Protein 4NF1 (pdb70)

Secondary structure (DSSP, 8-state):
-EEESSGGGS-HHHHHHHHHHHHTSEEPTTHHHHS-EEEEEE-TTSSEEEEEE--SSS-EEEEEEE-GGGTTTTHHHHHHHHHHHH-SSEEEEEETT-TTHHHHHHH-SEEEE-SSEEEEEES---HHHHHHHHHHHHHSPP-EE-/-EEESSGGGS-HHHHHHHHHHHHTSEEPTTHHHHS-EEEEEE-TTSSEEEEEE--TTS-EEEEEEE-STTTHHHHHHHHHHHHHHH-S-EEEEE-SS-TTHHHHHHH-SEEEEETTEEEEEES---HHHHHHHHHHHHHSPP-EE-/--EEESSGGGS-HHHHHHHHHHHHTSEEPTTHHHHS-EEEEEE-TTSSEEEEEE-SSSS-EEEEEEE-GGGTTTTHHHHHHHHHHTT-SSEEEEE-TT-TTHHHHHHH-SEEEE-SS-EEEEES---HHHHHHHHHHHHHSPPSEE-/---EEEESSGGGS-HHHHHHHHHHHHTSEEPTTHHHHS-EEEEEEETTSSEEEEEE-SSSS-EEEEEEE-GGGTTTTHHHHHHHHHHHT-SSEEEEE-TT-TTHHHHHHH-SEEEEETTEEEEEES---HHHHHHHHHHHHHSPPSEE-/-EEEESSGGGS-HHHHHHHHHHHHTSPBPTTHHHHS-EEEEEEETTSSEEEEEE-SSSS-EEEEEEE-GGGTTTTHHHHHHHHHHTT-SSEEEEE-TT-TTHHHHHHH-SEEEE-SS-EEEEES---HHHHHHHHHHHHHSPPSB--/--EEEESSGGGS-HHHHHHHHHHHHTSEEPTTHHHHS-EEEEEEETTSSEEEEEEEETTEEEEEEEEE-HHHHTTTHHHHHHHHHHHH-SSEEEEE-TT-TTHHHHHHH-SEEEEETTEEEEEES---HHHHHHHHHHHHHSPP-EE-/-EEESSGGGS-HHHHHHHHHHHHTSEEPTTHHHHS-EEEEEE-TTSSEEEEEE-SSSS-EEEEEEE-GGGTTTTHHHHHHHHHHHH-SSEEEEE-TT-TTHHHHHHH-SEEEE-SS-EEEEES---HHHHHHHHHHHHHSPPSEE-/--EEEESSGGGS-HHHHHHHHHHHHTSPBPTTHHHHS-EEEEEEETTSSEEEEEES-SSS-EEEEEEE-TTSTTTTHHHHHHHHHHHH-SSEEEEE-TT-TTHHHHHHH-SEEEEETTEEEEEES---HHHHHHHHHHHHHSPPSB-

CATH classification: 3.40.630.30

B-factor: mean 23.93, std 13.37, range [6.49, 107.05]

InterPro domains:
  IPR000182 GNAT domain [PS51186] (275-406)
  IPR001048 Aspartate/glutamate/uridylate kinase [PF00696] (22-239)
  IPR004662 Acetylglutamate kinase family [TIGR00761] (22-243)
  IPR006855 Vertebrate-like NAGS Gcn5-related N-acetyltransferase (GNAT) domain [PF04768] (255-414)
  IPR006855 Vertebrate-like NAGS Gcn5-related N-acetyltransferase (GNAT) domain [PS51731] (274-420)
  IPR011242 Acetylglutamate kinase ArgB, GNAT domain-containing [PIRSF036441] (1-421)
  IPR016181 Acyl-CoA N-acyltransferase [SSF55729] (284-400)
  IPR036393 Acetylglutamate kinase-like superfamily [G3DSA:3.40.1160.10] (1-275)
  IPR036393 Acetylglutamate kinase-like superfamily [SSF53633] (7-273)
  IPR041734 N-Acetyl-L-glutamate kinase, fungal-type [cd04252] (23-270)

Nearest PDB structures (foldseek):
  4nf1-assembly3_F  TM=9.892E-01  e=6.648E-30  Xylella fastidiosa Temecula1
  4nex-assembly1_A  TM=9.845E-01  e=3.532E-28  Xylella fastidiosa Temecula1
  3s6h-assembly2_Y  TM=9.597E-01  e=3.281E-16  Maricaulis maris MCS10
  3s6g-assembly1_A  TM=9.555E-01  e=2.394E-16  Maricaulis maris MCS10
  3s6g-assembly3_Y  TM=9.567E-01  e=6.994E-16  Maricaulis maris MCS10

Sequence (1176 aa):
VIRATTWKDLDLPRLQHLIQSSSFRRTLIPHYFETTPLLRAYVSENYRAAVILTKLGNVPYLDKFAVLDDAQGEGLGRAVWSIIMREETPQLFWRSRHNNQANAFYYAESDGYYKQDHWKIFWNGLHHFQQIQQCVAHCTQHPPTLIDVIRATTWKDLDLPRLQHLIQSSSFRRTLIPHYFETTPLLRAYVSENNYRAAVILTKLGNVPYLDKFAVLDDAQGEGLGRAVWSIMREETPQLFWRSSRHNNQANAFYYAESDGYYKQDHWKIFWNGLHHFQQIQQCVAHCTQHPPTLIDMVIRATTWKDLDLPRLQHLIQSSSFRRTLIPHYFETTPLLRAYVSENYRAAVILTKLGNVPYLDKFAVLDDDAQGEGLGRAVWSSIMREETPQLLFWRSRHNNQANAFYYAESDGYYKQDHWKIFWNGLHHFQQIQQCVAHCTQHPPTLIDSHMVIRATTWKDLDLPRLQHLIQSSFRRTLIPHYFETTPLLRAYVSENYRAAVILTKLGNVPYLDKFAVLDDAQGEGLGRAVWSIMREETPQLFWRSRHNNQANAFYYAESDGYYKQDHWKIFWNGLHHFQQIQQCVAHCTQHPPTLIDMVIRATTWKDLDLPRLQHLIQSSFRRTLIPHYFETTPLLRAYVSENYRAAVILTKLGNVPYLDKFAVLDDAQGEGLGRAVWSIMREETPQLFWRSSRHNNQANAFYYAESDGYYKQDHWKIFWNGLHHFQQIQQCVAHCTQHPPTLIDHMVIRATTWKDLDLPRLQHLIQSSFRRRTLIPHYFETTPLLRAYVSENYRAAVILTKLGNVPYLDKFAVLDDAQGEGLGRAVWSIMREETPQLFWRSRHNNQANAFYYAESDGYYKQDHWKIFWNGLHHFQQIQQCVAHCTQHPPTLIDVIRATTWKDLDLPRLQHLIQSSFRRTLIPHYFETTPLLRAYVSENYRAAVILTKLGNVPYLDKFAVLDDAQGEGLGRAVWSSIMREETPQLLFWRSRHNNQANAFYYAESDGYYKQDHWKIFWNGLHHFQQIQQCVAHCTQHPPTLIDHMVIRATTWKDLDLPRLQHLIQSSFRRTLIPHYFETTPLLRAYVSENYRAAVILTKLGNVPYLDKFAVLDDAQGEGLGRAVWSIMREETPQLFWRSSRHNNQANAFYYAESDGYYKQDHWKIFWNGLHHFQQIQQCVAHCTQHPPTLI

Solvent-accessible surface area: 54626 Å² total; per-residue (Å²): 77,58,125,1,76,50,29,188,92,16,63,47,108,43,0,60,59,2,0,51,41,28,75,177,62,56,3,60,84,119,4,27,143,102,20,77,30,60,36,0,0,0,4,128,44,19,37,0,0,0,0,0,4,126,29,27,136,9,34,2,7,20,10,27,0,26,38,76,59,0,79,7,63,11,35,4,76,47,0,2,64,65,0,71,147,73,1,94,81,0,0,2,38,4,71,48,115,46,131,21,11,55,16,8,22,35,61,1,46,0,1,25,80,59,94,37,41,18,0,0,2,0,14,6,127,134,18,147,30,0,94,80,0,9,47,32,0,87,146,55,91,90,27,28,56,78,83,62,125,1,79,52,29,191,96,17,66,49,107,107,0,63,127,4,0,52,42,25,46,116,78,57,3,62,94,125,4,23,152,107,18,67,15,53,33,0,1,0,5,135,70,18,78,0,0,0,0,0,4,121,28,49,149,11,31,2,6,20,10,22,0,23,34,45,95,48,108,6,112,27,41,2,114,46,0,4,42,71,0,66,135,73,0,98,50,0,0,2,32,1,79,109,74,31,119,16,13,37,32,5,23,72,54,0,44,0,0,3,46,64,98,153,29,14,0,0,2,3,32,8,123,95,28,138,44,0,90,96,5,5,38,59,0,41,140,50,90,69,28,24,57,151,212,37,50,134,6,100,49,29,191,95,16,60,47,106,46,0,61,81,3,0,51,47,21,45,128,41,61,2,40,94,119,3,28,144,98,18,80,27,48,63,1,1,0,6,113,46,19,32,0,0,0,0,0,4,98,104,50,113,7,19,10,8,20,13,27,0,22,36,73,59,0,74,6,62,12,32,4,78,49,0,4,53,42,0,69,136,75,2,96,83,0,11,3,32,4,23,26,58,41,128,22,9,58,17,10,15,27,59,0,31,0,0,16,54,53,56,73,32,23,0,0,2,1,12,5,126,134,24,136,34,1,91,85,3,6,42,53,0,59,138,44,89,67,21,26,69,101,73,182,138,34,58,124,2,81,40,28,187,96,17,67,46,105,104,0,62,120,2,0,49,40,8,52,99,87,57,4,62,92,121,4,27,135,100,19,70,18,46,34,0,0,0,4,73,68,19,53,0,0,0,0,0,5,121,32,49,126,10,29,3,7,20,12,19,0,5,43,34,97,0,83,62,98,24,13,4,148,48,0,4,51,71,0,63,154,71,0,96,59,0,0,2,34,3,62,135,80,31,68,11,15,44,27,7,27,68,51,0,33,0,0,8,79,76,89,118,24,22,0,0,2,4,36,7,65,129,33,128,44,1,79,88,1,6,58,54,0,47,145,52,90,67,27,23,55,151,181,28,54,61,3,103,53,28,180,82,17,68,48,107,109,0,60,127,3,0,48,51,31,44,197,66,69,3,32,95,80,5,24,84,24,14,35,31,65,34,1,2,0,5,96,86,19,61,0,1,0,0,0,5,61,19,9,117,11,34,3,7,20,11,25,0,25,44,94,108,0,89,84,113,17,31,4,156,51,0,4,58,7,0,23,32,6,1,31,44,0,0,2,35,2,63,68,137,39,147,24,12,79,28,9,23,71,62,3,38,0,2,18,81,56,106,116,23,15,0,0,2,1,11,5,120,82,15,141,27,0,41,38,0,8,4,6,0,51,34,44,28,60,11,17,80,170,196,140,32,57,123,2,79,53,30,188,92,17,69,49,105,104,0,64,124,4,0,49,44,21,63,168,90,61,3,62,95,124,4,25,134,97,19,79,31,66,35,0,0,0,3,88,94,18,73,0,0,0,0,0,6,133,26,20,115,7,34,3,7,21,11,25,0,26,37,72,87,0,104,79,129,29,21,5,142,40,0,3,57,72,0,68,160,73,0,97,79,0,0,2,36,3,103,72,146,51,139,24,7,76,33,10,21,70,54,0,38,0,0,3,27,44,95,137,31,22,0,0,2,1,15,6,140,128,27,112,26,0,90,67,1,4,39,53,0,40,107,54,91,69,28,24,59,153,77,60,59,2,81,52,31,157,96,16,69,46,108,104,0,61,123,3,0,51,51,31,51,202,81,63,2,45,100,122,4,24,112,35,15,27,31,51,24,0,0,0,7,134,88,19,67,0,0,0,0,0,8,78,21,24,72,6,18,10,7,19,13,25,0,26,46,88,131,0,84,85,107,16,27,4,153,48,0,3,62,66,0,69,125,12,1,26,67,0,10,2,34,4,75,68,137,43,133,21,10,78,22,9,15,73,60,0,20,0,0,11,63,56,132,128,32,22,0,0,4,1,2,3,93,117,30,122,37,1,22,20,3,7,11,48,0,54,55,23,48,63,15,22,61,165,177,137,36,62,120,3,80,54,23,182,98,15,69,45,105,106,0,60,124,5,0,48,45,16,55,189,108,72,2,41,92,121,4,26,144,95,19,71,15,46,34,0,0,0,4,88,96,18,87,0,0,0,0,0,3,134,37,27,89,9,35,3,6,20,9,22,0,19,27,92,111,9,90,80,124,26,25,5,150,41,0,4,58,67,0,64,150,78,1,98,56,0,0,2,32,4,98,159,108,40,122,16,15,79,25,6,30,65,60,0,44,0,0,6,75,73,100,152,22,24,0,0,4,4,31,7,99,77,23,125,41,1,76,67,2,7,57,44,0,46,124,46,87,70,18,21,113

Organism: Xylella fastidiosa (strain Temecula1 / ATCC 700964) (NCBI:txid183190)

Foldseek 3Di:
DDKDQACVSDDVVLLQVQQCQQVVFHFAPCCNVVFAWGMKFAPPNRQWIWTWGDDPDATEGEDTGHHPVCPVVPVSVVSVVVVCVPHQKYKYWDAPPDPCVVVQVVPFPDWDDDDGTIMTMGNDDDVVVVVVSVVSRVPPDDRTDD/DDKAQACVVDDVVLLQCQQCQQLVFHFAPPPRVPWAFRMKFADPVRQWIWTWGDFPDATEGEDTGHHPPDPRVVVSVVSVVVVCVVHQKYKYKDAPPDPCVVVQVVPFPDWDDDDRIIMTMGNDDDVVVVVVSVVRHVPPDDRTHD/DWDKDQAPVSDDVVLLQCQQCQQVVFHFAPCVNVPARFRMKTAGPNRQWIWTWGPPDDAIEGEDTGHHPVCPVVPPSVVSVVVVCVPHQKYKYKDAPPDPCVVVQVVPFPDWDDDDGIIMTIGDDDDVVVVVVRVVCRVPPDDRTHD/DLDKDKDQAPVPDDVVLLQVQQCQQVVFHFAPPCRVPWAWGMKIAHPNRQWIWTWGDQDDATEGEDTGHHPVCVVVCNSVSSVVVVCVPHQKYKYKDAPPRPCVVVQVVPFPDWDDDPRIIMTIGNDDDVVVVVVSVVRPVPDDDRTHD/DKDKDQACVSDDVVLLQVQQCQQVVFHFAPCVRVVFAFGMKIAPPNRQWIWTWGDQPDATEGEDTGHHPVCPVVPPSVVSVVVCCVPHQKYKYKDAPVPPCVVVQVVPFPDWDDDDGIIMTMGNDDDVVVVVVSVVSHVPDDDRTDD/DDKDKDQACVVDDVVLLQVQQCQQVVFHFAPCVRVPFAFGMKIADPNRQWIWTWGDDPPFIEGEDTGHHPVCVVVCPSVVSVVVVCVVHQKYKYKDADPDPCVVVQVVPFPDWDDDDRIIMTMGNDDDVVVVVSSVVRHVPPDDRTHD/DDKDQACVPDDVVLLQVQQCQQVVFHFAPCNRVPARFRMKQAPPNRQWIWTWGPPDDAIEGEDTGHHPVCPVVPPSVVSVVVVCVPHQKYKYKDAPPDPCVVVQVVPFPDWDDDDGIIMGIGNDDDVVVVVVRVVCRVPPDDRTHD/DDKDKDQACVVDDVVLLQCQQCQQVVFHFAPCCRVPFAWRMKIADPNRQWIWTWGPQFPFIETEDTGHHPVPPVPCVSVVRVVVVCVVGQKYKYKDADCRVCVVVQVVPFPDWDDDPRIIMTIGNDPDVVRRVRSVVRVVVDDDRTD

Structure (mmCIF, N/CA/C/O backbone):
data_4NF1
#
_entry.id   4NF1
#
_cell.length_a   63.871
_cell.length_b   123.350
_cell.length_c   76.659
_cell.angle_alpha   90.00
_cell.angle_beta   107.62
_cell.angle_gamma   90.00
#
_symmetry.space_group_name_H-M   'P 1 21 1'
#
loop_
_entity.id
_entity.type
_entity.pdbx_description
1 polymer 'Acetylglutamate kinase'
2 non-polymer N-ACETYL-L-GLUTAMATE
3 non-polymer GLYCEROL
4 non-polymer 'CHLORIDE ION'
5 water water
#
loop_
_atom_site.group_PDB
_atom_site.id
_atom_site.type_symbol
_atom_site.label_atom_id
_atom_site.label_alt_id
_atom_site.label_comp_id
_atom_site.label_asym_id
_atom_site.label_entity_id
_atom_site.label_seq_id
_atom_site.pdbx_PDB_ins_code
_atom_site.Cartn_x
_atom_site.Cartn_y
_atom_site.Cartn_z
_atom_site.occupancy
_atom_site.B_iso_or_equiv
_atom_site.auth_seq_id
_atom_site.auth_comp_id
_atom_site.auth_asym_id
_atom_site.auth_atom_id
_atom_site.pdbx_PDB_model_num
ATOM 1 N N . VAL A 1 5 ? 69.706 -19.349 -12.702 1.00 20.24 293 VAL A N 1
ATOM 2 C CA . VAL A 1 5 ? 70.859 -18.552 -12.279 1.00 19.13 293 VAL A CA 1
ATOM 3 C C . VAL A 1 5 ? 72.145 -19.119 -12.867 1.00 17.91 293 VAL A C 1
ATOM 4 O O . VAL A 1 5 ? 72.423 -20.320 -12.740 1.00 22.72 293 VAL A O 1
ATOM 8 N N . ILE A 1 6 ? 72.909 -18.258 -13.531 1.00 14.01 294 ILE A N 1
ATOM 9 C CA . ILE A 1 6 ? 74.190 -18.618 -14.112 1.00 15.93 294 ILE A CA 1
ATOM 10 C C . ILE A 1 6 ? 75.243 -18.684 -13.017 1.00 15.27 294 ILE A C 1
ATOM 11 O O . ILE A 1 6 ? 75.380 -17.749 -12.232 1.00 15.82 294 ILE A O 1
ATOM 16 N N . ARG A 1 7 ? 75.969 -19.791 -12.947 1.00 14.44 295 ARG A N 1
ATOM 17 C CA . ARG A 1 7 ? 77.066 -19.940 -11.999 1.00 13.87 295 ARG A CA 1
ATOM 18 C C . ARG A 1 7 ? 78.369 -19.953 -12.783 1.00 14.06 295 ARG A C 1
ATOM 19 O O . ARG A 1 7 ? 78.546 -20.804 -13.656 1.00 18.46 295 ARG A O 1
ATOM 27 N N . ALA A 1 8 ? 79.296 -19.059 -12.464 1.00 13.17 296 ALA A N 1
ATOM 28 C CA . ALA A 1 8 ? 80.556 -19.007 -13.202 1.00 12.15 296 ALA A CA 1
ATOM 29 C C . ALA A 1 8 ? 81.756 -18.987 -12.268 1.00 12.42 296 ALA A C 1
ATOM 30 O O . ALA A 1 8 ? 81.722 -18.335 -11.225 1.00 14.06 296 ALA A O 1
ATOM 32 N N . THR A 1 9 ? 82.815 -19.692 -12.638 1.00 13.37 297 THR A N 1
ATOM 33 C CA . THR A 1 9 ? 84.041 -19.643 -11.851 1.00 13.10 297 THR A CA 1
ATOM 34 C C . THR A 1 9 ? 85.169 -18.939 -12.584 1.00 12.83 297 THR A C 1
ATOM 35 O O . THR A 1 9 ? 86.291 -18.873 -12.078 1.00 15.77 297 THR A O 1
ATOM 39 N N . THR A 1 10 ? 84.876 -18.414 -13.769 1.00 13.10 298 THR A N 1
ATOM 40 C CA . THR A 1 10 ? 85.824 -17.609 -14.533 1.00 14.63 298 THR A CA 1
ATOM 41 C C . THR A 1 10 ? 85.057 -16.497 -15.219 1.00 12.26 298 THR A C 1
ATOM 42 O O . THR A 1 10 ? 83.896 -16.688 -15.605 1.00 13.66 298 THR A O 1
ATOM 46 N N . TRP A 1 11 ? 85.677 -15.327 -15.352 1.00 10.80 299 TRP A N 1
ATOM 47 C CA . TRP A 1 11 ? 85.052 -14.220 -16.057 1.00 12.68 299 TRP A CA 1
ATOM 48 C C . TRP A 1 11 ? 84.731 -14.581 -17.514 1.00 12.20 299 TRP A C 1
ATOM 49 O O . TRP A 1 11 ? 83.825 -14.004 -18.122 1.00 13.00 299 TRP A O 1
ATOM 60 N N . LYS A 1 12 ? 85.466 -15.543 -18.068 1.00 12.77 300 LYS A N 1
ATOM 61 C CA . LYS A 1 12 ? 85.264 -15.961 -19.454 1.00 13.44 300 LYS A CA 1
ATOM 62 C C . LYS A 1 12 ? 83.877 -16.555 -19.668 1.00 14.68 300 LYS A C 1
ATOM 63 O O . LYS A 1 12 ? 83.389 -16.605 -20.801 1.00 19.57 300 LYS A O 1
ATOM 69 N N . ASP A 1 13 ? 83.232 -16.988 -18.590 1.00 13.52 301 ASP A N 1
ATOM 70 C CA . ASP A 1 13 ? 81.930 -17.637 -18.714 1.00 17.18 301 ASP A CA 1
ATOM 71 C C . ASP A 1 13 ? 80.771 -16.663 -18.562 1.00 18.71 301 ASP A C 1
ATOM 72 O O . ASP A 1 13 ? 79.611 -17.071 -18.534 1.00 22.26 301 ASP A O 1
ATOM 77 N N . LEU A 1 14 ? 81.082 -15.381 -18.462 1.00 12.66 302 LEU A N 1
ATOM 78 C CA . LEU A 1 14 ? 80.056 -14.348 -18.354 1.00 13.65 302 LEU A CA 1
ATOM 79 C C . LEU A 1 14 ? 80.123 -13.332 -19.487 1.00 11.92 302 LEU A C 1
ATOM 80 O O . LEU A 1 14 ? 81.157 -13.167 -20.138 1.00 14.65 302 LEU A O 1
ATOM 85 N N . ASP A 1 15 ? 79.000 -12.667 -19.727 1.00 12.59 303 ASP A N 1
ATOM 86 C CA . ASP A 1 15 ? 78.907 -11.550 -20.655 1.00 12.25 303 ASP A CA 1
ATOM 87 C C . ASP A 1 15 ? 79.345 -10.304 -19.893 1.00 12.20 303 ASP A C 1
ATOM 88 O O . ASP A 1 15 ? 78.558 -9.691 -19.171 1.00 12.48 303 ASP A O 1
ATOM 93 N N . LEU A 1 16 ? 80.608 -9.938 -20.025 1.00 12.52 304 LEU A N 1
ATOM 94 C CA . LEU A 1 16 ? 81.138 -8.902 -19.149 1.00 11.18 304 LEU A CA 1
ATOM 95 C C . LEU A 1 16 ? 80.559 -7.497 -19.432 1.00 13.60 304 LEU A C 1
ATOM 96 O O . LEU A 1 16 ? 80.282 -6.768 -18.484 1.00 12.47 304 LEU A O 1
ATOM 101 N N . PRO A 1 17 ? 80.348 -7.122 -20.705 1.00 13.95 305 PRO A N 1
ATOM 102 C CA . PRO A 1 17 ? 79.702 -5.815 -20.894 1.00 15.90 305 PRO A CA 1
ATOM 103 C C . PRO A 1 17 ? 78.317 -5.760 -20.258 1.00 12.94 305 PRO A C 1
ATOM 104 O O . PRO A 1 17 ? 77.934 -4.742 -19.677 1.00 13.22 305 PRO A O 1
ATOM 108 N N . ARG A 1 18 ? 77.578 -6.854 -20.350 1.00 12.84 306 ARG A N 1
ATOM 109 C CA . ARG A 1 18 ? 76.246 -6.886 -19.781 1.00 12.81 306 ARG A CA 1
ATOM 110 C C . ARG A 1 18 ? 76.308 -6.863 -18.245 1.00 11.52 306 ARG A C 1
ATOM 111 O O . ARG A 1 18 ? 75.494 -6.194 -17.588 1.00 11.71 306 ARG A O 1
ATOM 119 N N . LEU A 1 19 ? 77.277 -7.566 -17.669 1.00 11.12 307 LEU A N 1
ATOM 120 C CA . LEU A 1 19 ? 77.466 -7.540 -16.220 1.00 10.71 307 LEU A CA 1
ATOM 121 C C . LEU A 1 19 ? 77.901 -6.156 -15.742 1.00 9.28 307 LEU A C 1
ATOM 122 O O . LEU A 1 19 ? 77.427 -5.684 -14.702 1.00 10.22 307 LEU A O 1
ATOM 127 N N . GLN A 1 20 ? 78.775 -5.493 -16.507 1.00 9.18 308 GLN A N 1
ATOM 128 C CA . GLN A 1 20 ? 79.151 -4.128 -16.160 1.00 9.70 308 GLN A CA 1
ATOM 129 C C . GLN A 1 20 ? 77.922 -3.212 -16.179 1.00 11.61 308 GLN A C 1
ATOM 130 O O . GLN A 1 20 ? 77.746 -2.381 -15.281 1.00 11.88 308 GLN A O 1
ATOM 136 N N . HIS A 1 21 ? 77.054 -3.378 -17.173 1.00 11.44 309 HIS A N 1
ATOM 137 C CA . HIS A 1 21 ? 75.863 -2.553 -17.232 1.00 12.14 309 HIS A CA 1
ATOM 138 C C . HIS A 1 21 ? 74.957 -2.791 -16.015 1.00 10.38 309 HIS A C 1
ATOM 139 O O . HIS A 1 21 ? 74.419 -1.844 -15.435 1.00 12.19 309 HIS A O 1
ATOM 146 N N . LEU A 1 22 ? 74.796 -4.048 -15.630 1.00 9.55 310 LEU A N 1
ATOM 147 C CA . LEU A 1 22 ? 74.026 -4.368 -14.429 1.00 10.60 310 LEU A CA 1
ATOM 148 C C . LEU A 1 22 ? 74.614 -3.700 -13.179 1.00 10.40 310 LEU A C 1
ATOM 149 O O . LEU A 1 22 ? 73.901 -3.084 -12.399 1.00 11.35 310 LEU A O 1
ATOM 154 N N . ILE A 1 23 ? 75.922 -3.808 -13.003 1.00 10.13 311 ILE A N 1
ATOM 155 C CA . ILE A 1 23 ? 76.558 -3.212 -11.835 1.00 11.66 311 ILE A CA 1
ATOM 156 C C . ILE A 1 23 ? 76.376 -1.685 -11.850 1.00 11.37 311 ILE A C 1
ATOM 157 O O . ILE A 1 23 ? 75.974 -1.071 -10.859 1.00 11.46 311 ILE A O 1
ATOM 162 N N . GLN A 1 24 ? 76.637 -1.069 -12.990 1.00 10.59 312 GLN A N 1
ATOM 163 C CA . GLN A 1 24 ? 76.534 0.382 -13.091 1.00 10.81 312 GLN A CA 1
ATOM 164 C C . GLN A 1 24 ? 75.103 0.873 -12.918 1.00 12.21 312 GLN A C 1
ATOM 165 O O . GLN A 1 24 ? 74.870 1.922 -12.308 1.00 14.56 312 GLN A O 1
ATOM 171 N N . SER A 1 25 ? 74.137 0.119 -13.427 1.00 11.33 313 SER A N 1
ATOM 172 C CA . SER A 1 25 ? 72.739 0.491 -13.287 1.00 13.93 313 SER A CA 1
ATOM 173 C C . SER A 1 25 ? 72.265 0.359 -11.840 1.00 13.27 313 SER A C 1
ATOM 174 O O . SER A 1 25 ? 71.515 1.204 -11.344 1.00 18.80 313 SER A O 1
ATOM 177 N N . SER A 1 26 ? 72.710 -0.691 -11.156 1.00 11.71 314 SER A N 1
ATOM 178 C CA A SER A 1 26 ? 72.316 -0.958 -9.771 0.61 13.39 314 SER A CA 1
ATOM 179 C CA B SER A 1 26 ? 72.237 -0.901 -9.798 0.39 13.60 314 SER A CA 1
ATOM 180 C C . SER A 1 26 ? 72.897 0.069 -8.814 1.00 13.48 314 SER A C 1
ATOM 181 O O . SER A 1 26 ? 72.207 0.602 -7.947 1.00 15.96 314 SER A O 1
ATOM 186 N N . PHE A 1 27 ? 74.198 0.326 -8.964 1.00 13.01 315 PHE A N 1
ATOM 187 C CA . PHE A 1 27 ? 74.899 1.239 -8.060 1.00 13.87 315 PHE A CA 1
ATOM 188 C C . PHE A 1 27 ? 74.797 2.709 -8.488 1.00 16.52 315 PHE A C 1
ATOM 189 O O . PHE A 1 27 ? 75.146 3.604 -7.709 1.00 17.53 315 PHE A O 1
ATOM 197 N N . ARG A 1 28 ? 74.331 2.957 -9.715 1.00 14.75 316 ARG A N 1
ATOM 198 C CA . ARG A 1 28 ? 74.250 4.301 -10.297 1.00 15.76 316 ARG A CA 1
ATOM 199 C C . ARG A 1 28 ? 75.611 5.002 -10.274 1.00 19.01 316 ARG A C 1
ATOM 200 O O . ARG A 1 28 ? 75.712 6.211 -10.062 1.00 20.44 316 ARG A O 1
ATOM 208 N N . ARG A 1 29 ? 76.656 4.214 -10.522 1.00 16.50 317 ARG A N 1
ATOM 209 C CA . ARG A 1 29 ? 78.009 4.734 -10.646 1.00 19.56 317 ARG A CA 1
ATOM 210 C C . ARG A 1 29 ? 78.759 3.976 -11.724 1.00 14.41 317 ARG A C 1
ATOM 211 O O . ARG A 1 29 ? 78.214 3.077 -12.364 1.00 18.36 317 ARG A O 1
ATOM 219 N N . THR A 1 30 ? 80.014 4.340 -11.934 1.00 14.49 318 THR A N 1
ATOM 220 C CA . THR A 1 30 ? 80.817 3.720 -12.978 1.00 13.84 318 THR A CA 1
ATOM 221 C C . THR A 1 30 ? 81.714 2.632 -12.378 1.00 13.77 318 THR A C 1
ATOM 222 O O . THR A 1 30 ? 82.302 2.829 -11.323 1.00 13.56 318 THR A O 1
ATOM 226 N N . LEU A 1 31 ? 81.807 1.490 -13.046 1.00 12.47 319 LEU A N 1
ATOM 227 C CA . LEU A 1 31 ? 82.731 0.439 -12.643 1.00 13.15 319 LEU A CA 1
ATOM 228 C C . LEU A 1 31 ? 84.135 0.847 -13.053 1.00 14.79 319 LEU A C 1
ATOM 229 O O . LEU A 1 31 ? 84.339 1.294 -14.179 1.00 14.85 319 LEU A O 1
ATOM 234 N N . ILE A 1 32 ? 85.097 0.698 -12.149 1.00 12.20 320 ILE A N 1
ATOM 235 C CA . ILE A 1 32 ? 86.460 1.149 -12.424 1.00 13.98 320 ILE A CA 1
ATOM 236 C C . ILE A 1 32 ? 87.020 0.434 -13.655 1.00 12.92 320 ILE A C 1
ATOM 237 O O . ILE A 1 32 ? 86.750 -0.748 -13.859 1.00 13.63 320 ILE A O 1
ATOM 242 N N . PRO A 1 33 ? 87.746 1.176 -14.513 1.00 14.65 321 PRO A N 1
ATOM 243 C CA . PRO A 1 33 ? 88.409 0.506 -15.635 1.00 14.81 321 PRO A CA 1
ATOM 244 C C . PRO A 1 33 ? 89.247 -0.686 -15.177 1.00 14.64 321 PRO A C 1
ATOM 245 O O . PRO A 1 33 ? 89.839 -0.648 -14.095 1.00 15.96 321 PRO A O 1
ATOM 249 N N . HIS A 1 34 ? 89.243 -1.734 -15.987 1.00 14.27 322 HIS A N 1
ATOM 250 C CA . HIS A 1 34 ? 90.023 -2.961 -15.768 1.00 13.26 322 HIS A CA 1
ATOM 251 C C . HIS A 1 34 ? 89.549 -3.784 -14.589 1.00 12.92 322 HIS A C 1
ATOM 252 O O . HIS A 1 34 ? 90.259 -4.689 -14.177 1.00 13.50 322 HIS A O 1
ATOM 259 N N . TYR A 1 35 ? 88.356 -3.504 -14.063 1.00 11.40 323 TYR A N 1
ATOM 260 C CA . TYR A 1 35 ? 87.824 -4.287 -12.960 1.00 10.54 323 TYR A CA 1
ATOM 261 C C . TYR A 1 35 ? 87.918 -5.798 -13.216 1.00 12.16 323 TYR A C 1
ATOM 262 O O . TYR A 1 35 ? 88.439 -6.540 -12.386 1.00 10.75 323 TYR A O 1
ATOM 271 N N . PHE A 1 36 ? 87.394 -6.282 -14.334 1.00 10.90 324 PHE A N 1
ATOM 272 C CA . PHE A 1 36 ? 87.403 -7.730 -14.532 1.00 11.58 324 PHE A CA 1
ATOM 273 C C . PHE A 1 36 ? 88.812 -8.285 -14.713 1.00 11.03 324 PHE A C 1
ATOM 274 O O . PHE A 1 36 ? 89.089 -9.420 -14.322 1.00 18.32 324 PHE A O 1
ATOM 282 N N . GLU A 1 37 ? 89.706 -7.484 -15.271 1.00 9.91 325 GLU A N 1
ATOM 283 C CA . GLU A 1 37 ? 91.081 -7.913 -15.486 1.00 12.89 325 GLU A CA 1
ATOM 284 C C . GLU A 1 37 ? 91.910 -7.969 -14.198 1.00 12.85 325 GLU A C 1
ATOM 285 O O . GLU A 1 37 ? 92.912 -8.668 -14.148 1.00 15.12 325 GLU A O 1
ATOM 291 N N . THR A 1 38 ? 91.506 -7.221 -13.180 1.00 11.29 326 THR A N 1
ATOM 292 C CA . THR A 1 38 ? 92.334 -7.068 -11.989 1.00 12.01 326 THR A CA 1
ATOM 293 C C . THR A 1 38 ? 91.715 -7.781 -10.776 1.00 11.76 326 THR A C 1
ATOM 294 O O . THR A 1 38 ? 92.357 -7.930 -9.747 1.00 13.19 326 THR A O 1
ATOM 298 N N . THR A 1 39 ? 90.486 -8.266 -10.901 1.00 11.08 327 THR A N 1
ATOM 299 C CA . THR A 1 39 ? 89.755 -8.834 -9.767 1.00 11.14 327 THR A CA 1
ATOM 300 C C . THR A 1 39 ? 89.809 -10.353 -9.828 1.00 12.62 327 THR A C 1
ATOM 301 O O . THR A 1 39 ? 89.340 -10.944 -10.808 1.00 12.94 327 THR A O 1
ATOM 305 N N . PRO A 1 40 ? 90.344 -11.007 -8.776 1.00 11.75 328 PRO A N 1
ATOM 306 C CA . PRO A 1 40 ? 90.413 -12.473 -8.758 1.00 11.48 328 PRO A CA 1
ATOM 307 C C . PRO A 1 40 ? 89.054 -13.079 -8.399 1.00 11.22 328 PRO A C 1
ATOM 308 O O . PRO A 1 40 ? 88.646 -13.093 -7.236 1.00 12.24 328 PRO A O 1
ATOM 312 N N . LEU A 1 41 ? 88.349 -13.574 -9.411 1.00 11.33 329 LEU A N 1
ATOM 313 C CA . LEU A 1 41 ? 87.037 -14.175 -9.197 1.00 11.61 329 LEU A CA 1
ATOM 314 C C . LEU A 1 41 ? 87.127 -15.491 -8.429 1.00 9.42 329 LEU A C 1
ATOM 315 O O . LEU A 1 41 ? 87.976 -16.336 -8.739 1.00 12.52 329 LEU A O 1
ATOM 320 N N . LEU A 1 42 ? 86.241 -15.672 -7.452 1.00 9.98 330 LEU A N 1
ATOM 321 C CA . LEU A 1 42 ? 86.027 -16.983 -6.850 1.00 11.57 330 LEU A CA 1
ATOM 322 C C . LEU A 1 42 ? 84.839 -17.647 -7.556 1.00 10.33 330 LEU A C 1
ATOM 323 O O . LEU A 1 42 ? 84.998 -18.676 -8.232 1.00 11.97 330 LEU A O 1
ATOM 328 N N . ARG A 1 43 ? 83.661 -17.047 -7.402 1.00 10.96 331 ARG A N 1
ATOM 329 C CA . ARG A 1 43 ? 82.423 -17.523 -8.025 1.00 12.02 331 ARG A CA 1
ATOM 330 C C . ARG A 1 43 ? 81.521 -16.338 -8.260 1.00 10.45 331 ARG A C 1
ATOM 331 O O . ARG A 1 43 ? 81.412 -15.492 -7.373 1.00 11.11 331 ARG A O 1
ATOM 339 N N . ALA A 1 44 ? 80.822 -16.306 -9.393 1.00 10.12 332 ALA A N 1
ATOM 340 C CA . ALA A 1 44 ? 79.745 -15.350 -9.605 1.00 11.24 332 ALA A CA 1
ATOM 341 C C . ALA A 1 44 ? 78.435 -16.076 -9.880 1.00 9.35 332 ALA A C 1
ATOM 342 O O . ALA A 1 44 ? 78.412 -17.162 -10.466 1.00 11.88 332 ALA A O 1
ATOM 344 N N . TYR A 1 45 ? 77.348 -15.468 -9.417 1.00 9.12 333 TYR A N 1
ATOM 345 C CA . TYR A 1 45 ? 76.000 -15.955 -9.627 1.00 8.91 333 TYR A CA 1
ATOM 346 C C . TYR A 1 45 ? 75.227 -14.820 -10.264 1.00 11.04 333 TYR A C 1
ATOM 347 O O . TYR A 1 45 ? 75.126 -13.743 -9.682 1.00 10.74 333 TYR A O 1
ATOM 356 N N . VAL A 1 46 ? 74.687 -15.050 -11.454 1.00 11.33 334 VAL A N 1
ATOM 357 C CA . VAL A 1 46 ? 74.040 -13.980 -12.213 1.00 11.01 334 VAL A CA 1
ATOM 358 C C . VAL A 1 46 ? 72.691 -14.484 -12.696 1.00 11.83 334 VAL A C 1
ATOM 359 O O . VAL A 1 46 ? 72.615 -15.566 -13.288 1.00 13.94 334 VAL A O 1
ATOM 363 N N . SER A 1 47 ? 71.619 -13.731 -12.464 1.00 11.62 335 SER A N 1
ATOM 364 C CA . SER A 1 47 ? 70.318 -14.179 -12.954 1.00 11.97 335 SER A CA 1
ATOM 365 C C . SER A 1 47 ? 70.372 -14.266 -14.478 1.00 12.94 335 SER A C 1
ATOM 366 O O . SER A 1 47 ? 71.161 -13.570 -15.124 1.00 13.62 335 SER A O 1
ATOM 369 N N . GLU A 1 48 ? 69.520 -15.125 -15.042 1.00 15.11 336 GLU A N 1
ATOM 370 C CA . GLU A 1 48 ? 69.576 -15.457 -16.462 1.00 19.77 336 GLU A CA 1
ATOM 371 C C . GLU A 1 48 ? 69.600 -14.215 -17.341 1.00 13.31 336 GLU A C 1
ATOM 372 O O . GLU A 1 48 ? 70.334 -14.151 -18.325 1.00 16.61 336 GLU A O 1
ATOM 378 N N . ASN A 1 49 ? 68.810 -13.213 -16.971 1.00 14.59 337 ASN A N 1
ATOM 379 C CA . ASN A 1 49 ? 68.718 -12.012 -17.794 1.00 13.78 337 ASN A CA 1
ATOM 380 C C . ASN A 1 49 ? 69.458 -10.812 -17.202 1.00 14.03 337 ASN A C 1
ATOM 381 O O . ASN A 1 49 ? 69.155 -9.663 -17.512 1.00 14.60 337 ASN A O 1
ATOM 386 N N . TYR A 1 50 ? 70.454 -11.099 -16.364 1.00 12.16 338 TYR A N 1
ATOM 387 C CA . TYR A 1 50 ? 71.366 -10.081 -15.838 1.00 11.79 338 TYR A CA 1
ATOM 388 C C . TYR A 1 50 ? 70.625 -8.943 -15.126 1.00 12.36 338 TYR A C 1
ATOM 389 O O . TYR A 1 50 ? 70.903 -7.761 -15.345 1.00 13.46 338 TYR A O 1
ATOM 398 N N . ARG A 1 51 ? 69.715 -9.314 -14.228 1.00 11.11 339 ARG A N 1
ATOM 399 C CA . ARG A 1 51 ? 68.981 -8.326 -13.428 1.00 12.35 339 ARG A CA 1
ATOM 400 C C . ARG A 1 51 ? 69.399 -8.353 -11.945 1.00 12.31 339 ARG A C 1
ATOM 401 O O . ARG A 1 51 ? 69.029 -7.463 -11.168 1.00 11.38 339 ARG A O 1
ATOM 409 N N . ALA A 1 52 ? 70.175 -9.369 -11.568 1.00 9.97 340 ALA A N 1
ATOM 410 C CA . ALA A 1 52 ? 70.745 -9.487 -10.220 1.00 10.66 340 ALA A CA 1
ATOM 411 C C . ALA A 1 52 ? 72.017 -10.314 -10.293 1.00 9.57 340 ALA A C 1
ATOM 412 O O . ALA A 1 52 ? 72.112 -11.238 -11.094 1.00 10.58 340 ALA A O 1
ATOM 414 N N . ALA A 1 53 ? 73.004 -9.966 -9.472 1.00 8.81 341 ALA A N 1
ATOM 415 C CA . ALA A 1 53 ? 74.267 -10.689 -9.428 1.00 10.00 341 ALA A CA 1
ATOM 416 C C . ALA A 1 53 ? 74.896 -10.643 -8.041 1.00 8.61 341 ALA A C 1
ATOM 417 O O . ALA A 1 53 ? 74.798 -9.643 -7.320 1.00 10.18 341 ALA A O 1
ATOM 419 N N . VAL A 1 54 ? 75.535 -11.756 -7.695 1.00 10.13 342 VAL A N 1
ATOM 420 C CA . VAL A 1 54 ? 76.404 -11.855 -6.532 1.00 9.42 342 VAL A CA 1
ATOM 421 C C . VAL A 1 54 ? 77.777 -12.269 -7.018 1.00 9.53 342 VAL A C 1
ATOM 422 O O . VAL A 1 54 ? 77.924 -13.304 -7.685 1.00 10.31 342 VAL A O 1
ATOM 426 N N . ILE A 1 55 ? 78.790 -11.488 -6.668 1.00 8.47 343 ILE A N 1
ATOM 427 C CA . ILE A 1 55 ? 80.163 -11.762 -7.084 1.00 8.59 343 ILE A CA 1
ATOM 428 C C . ILE A 1 55 ? 81.022 -12.016 -5.857 1.00 9.80 343 ILE A C 1
ATOM 429 O O . ILE A 1 55 ? 81.151 -11.130 -5.007 1.00 8.93 343 ILE A O 1
ATOM 434 N N . LEU A 1 56 ? 81.562 -13.236 -5.745 1.00 8.61 344 LEU A N 1
ATOM 435 C CA . LEU A 1 56 ? 82.524 -13.584 -4.702 1.00 7.70 344 LEU A CA 1
ATOM 436 C C . LEU A 1 56 ? 83.930 -13.508 -5.245 1.00 9.22 344 LEU A C 1
ATOM 437 O O . LEU A 1 56 ? 84.205 -14.039 -6.339 1.00 9.92 344 LEU A O 1
ATOM 442 N N . THR A 1 57 ? 84.829 -12.896 -4.483 1.00 8.71 345 THR A N 1
ATOM 443 C CA . THR A 1 57 ? 86.212 -12.755 -4.919 1.00 9.61 345 THR A CA 1
ATOM 444 C C . THR A 1 57 ? 87.158 -13.180 -3.827 1.00 10.61 345 THR A C 1
ATOM 445 O O . THR A 1 57 ? 86.744 -13.429 -2.684 1.00 11.49 345 THR A O 1
ATOM 449 N N . LYS A 1 58 ? 88.434 -13.287 -4.199 1.00 9.67 346 LYS A N 1
ATOM 450 C CA . LYS A 1 58 ? 89.492 -13.678 -3.281 1.00 12.65 346 LYS A CA 1
ATOM 451 C C . LYS A 1 58 ? 90.016 -12.455 -2.530 1.00 12.09 346 LYS A C 1
ATOM 452 O O . LYS A 1 58 ? 90.579 -11.539 -3.130 1.00 13.97 346 LYS A O 1
ATOM 458 N N . LEU A 1 59 ? 89.791 -12.431 -1.224 1.00 12.02 347 LEU A N 1
ATOM 459 C CA . LEU A 1 59 ? 90.307 -11.366 -0.370 1.00 11.12 347 LEU A CA 1
ATOM 460 C C . LEU A 1 59 ? 90.555 -11.984 0.999 1.00 13.21 347 LEU A C 1
ATOM 461 O O . LEU A 1 59 ? 89.675 -11.991 1.866 1.00 12.56 347 LEU A O 1
ATOM 466 N N . GLY A 1 60 ? 91.742 -12.554 1.165 1.00 12.63 348 GLY A N 1
ATOM 467 C CA . GLY A 1 60 ? 92.074 -13.272 2.383 1.00 12.10 348 GLY A CA 1
ATOM 468 C C . GLY A 1 60 ? 91.522 -14.686 2.452 1.00 12.80 348 GLY A C 1
ATOM 469 O O . GLY A 1 60 ? 91.210 -15.298 1.426 1.00 14.90 348 GLY A O 1
ATOM 470 N N . ASN A 1 61 ? 91.406 -15.208 3.669 1.00 13.30 349 ASN A N 1
ATOM 471 C CA . ASN A 1 61 ? 90.992 -16.593 3.893 1.00 15.68 349 ASN A CA 1
ATOM 472 C C . ASN A 1 61 ? 89.504 -16.866 3.691 1.00 16.71 349 ASN A C 1
ATOM 473 O O . ASN A 1 61 ? 89.125 -17.998 3.397 1.00 19.64 349 ASN A O 1
ATOM 478 N N . VAL A 1 62 ? 88.663 -15.849 3.864 1.00 11.51 350 VAL A N 1
ATOM 479 C CA . VAL A 1 62 ? 87.216 -16.020 3.819 1.00 12.02 350 VAL A CA 1
ATOM 480 C C . VAL A 1 62 ? 86.699 -15.463 2.498 1.00 10.99 350 VAL A C 1
ATOM 481 O O . VAL A 1 62 ? 87.061 -14.351 2.128 1.00 10.93 350 VAL A O 1
ATOM 485 N N . PRO A 1 63 ? 85.810 -16.197 1.802 1.00 9.52 351 PRO A N 1
ATOM 486 C CA . PRO A 1 63 ? 85.206 -15.639 0.588 1.00 11.03 351 PRO A CA 1
ATOM 487 C C . PRO A 1 63 ? 84.623 -14.242 0.818 1.00 10.70 351 PRO A C 1
ATOM 488 O O . PRO A 1 63 ? 83.958 -14.000 1.836 1.00 10.69 351 PRO A O 1
ATOM 492 N N . TYR A 1 64 ? 84.869 -13.338 -0.124 1.00 9.94 352 TYR A N 1
ATOM 493 C CA . TYR A 1 64 ? 84.500 -11.926 -0.011 1.00 8.88 352 TYR A CA 1
ATOM 494 C C . TYR A 1 64 ? 83.414 -11.611 -1.028 1.00 10.05 352 TYR A C 1
ATOM 495 O O . TYR A 1 64 ? 83.583 -11.849 -2.231 1.00 10.20 352 TYR A O 1
ATOM 504 N N . LEU A 1 65 ? 82.272 -11.112 -0.572 1.00 8.56 353 LEU A N 1
ATOM 505 C CA . LEU A 1 65 ? 81.212 -10.748 -1.496 1.00 8.40 353 LEU A CA 1
ATOM 506 C C . LEU A 1 65 ? 81.451 -9.326 -1.971 1.00 8.69 353 LEU A C 1
ATOM 507 O O . LEU A 1 65 ? 81.171 -8.357 -1.266 1.00 10.23 353 LEU A O 1
ATOM 512 N N . ASP A 1 66 ? 82.049 -9.219 -3.154 1.00 10.49 354 ASP A N 1
ATOM 513 C CA . ASP A 1 66 ? 82.505 -7.942 -3.679 1.00 10.74 354 ASP A CA 1
ATOM 514 C C . ASP A 1 66 ? 81.401 -7.078 -4.270 1.00 9.59 354 ASP A C 1
ATOM 515 O O . ASP A 1 66 ? 81.466 -5.850 -4.215 1.00 10.03 354 ASP A O 1
ATOM 520 N N . LYS A 1 67 ? 80.398 -7.727 -4.847 1.00 8.97 355 LYS A N 1
ATOM 521 C CA . LYS A 1 67 ? 79.253 -7.011 -5.413 1.00 8.91 355 LYS A CA 1
ATOM 522 C C . LYS A 1 67 ? 77.947 -7.752 -5.211 1.00 8.96 355 LYS A C 1
ATOM 523 O O . LYS A 1 67 ? 77.857 -8.937 -5.521 1.00 10.18 355 LYS A O 1
ATOM 529 N N . PHE A 1 68 ? 76.949 -7.062 -4.663 1.00 8.77 356 PHE A N 1
ATOM 530 C CA . PHE A 1 68 ? 75.560 -7.521 -4.705 1.00 8.53 356 PHE A CA 1
ATOM 531 C C . PHE A 1 68 ? 74.810 -6.482 -5.512 1.00 9.62 356 PHE A C 1
ATOM 532 O O . PHE A 1 68 ? 74.496 -5.407 -5.005 1.00 11.30 356 PHE A O 1
ATOM 540 N N . ALA A 1 69 ? 74.571 -6.777 -6.783 1.00 9.83 357 ALA A N 1
ATOM 541 C CA . ALA A 1 69 ? 73.998 -5.812 -7.710 1.00 9.98 357 ALA A CA 1
ATOM 542 C C . ALA A 1 69 ? 72.602 -6.265 -8.049 1.00 12.33 357 ALA A C 1
ATOM 543 O O . ALA A 1 69 ? 72.436 -7.332 -8.645 1.00 12.55 357 ALA A O 1
ATOM 545 N N . VAL A 1 70 ? 71.600 -5.485 -7.659 1.00 11.35 358 VAL A N 1
ATOM 546 C CA . VAL A 1 70 ? 70.208 -5.843 -7.930 1.00 10.91 358 VAL A CA 1
ATOM 547 C C . VAL A 1 70 ? 69.497 -4.634 -8.524 1.00 11.57 358 VAL A C 1
ATOM 548 O O . VAL A 1 70 ? 69.502 -3.571 -7.926 1.00 12.05 358 VAL A O 1
ATOM 552 N N . LEU A 1 71 ? 68.891 -4.788 -9.696 1.00 10.81 359 LEU A N 1
ATOM 553 C CA . LEU A 1 71 ? 68.122 -3.690 -10.286 1.00 10.90 359 LEU A CA 1
ATOM 554 C C . LEU A 1 71 ? 66.922 -3.379 -9.401 1.00 12.40 359 LEU A C 1
ATOM 555 O O . LEU A 1 71 ? 66.282 -4.307 -8.877 1.00 13.43 359 LEU A O 1
ATOM 560 N N . ASP A 1 72 ? 66.616 -2.094 -9.223 1.00 12.75 360 ASP A N 1
ATOM 561 C CA . ASP A 1 72 ? 65.425 -1.704 -8.464 1.00 15.33 360 ASP A CA 1
ATOM 562 C C . ASP A 1 72 ? 64.183 -2.452 -8.943 1.00 16.48 360 ASP A C 1
ATOM 563 O O . ASP A 1 72 ? 63.340 -2.846 -8.130 1.00 19.73 360 ASP A O 1
ATOM 568 N N . ASP A 1 73 ? 64.066 -2.663 -10.251 1.00 12.67 361 ASP A N 1
ATOM 569 C CA . ASP A 1 73 ? 62.851 -3.282 -10.780 1.00 16.46 361 ASP A CA 1
ATOM 570 C C . ASP A 1 73 ? 62.811 -4.809 -10.643 1.00 17.04 361 ASP A C 1
ATOM 571 O O . ASP A 1 73 ? 61.837 -5.439 -11.054 1.00 18.33 361 ASP A O 1
ATOM 576 N N . ALA A 1 74 ? 63.847 -5.401 -10.053 1.00 14.74 362 ALA A N 1
ATOM 577 C CA . ALA A 1 74 ? 63.871 -6.847 -9.847 1.00 11.88 362 ALA A CA 1
ATOM 578 C C . ALA A 1 74 ? 63.417 -7.225 -8.438 1.00 12.68 362 ALA A C 1
ATOM 579 O O . ALA A 1 74 ? 63.287 -8.413 -8.105 1.00 14.67 362 ALA A O 1
ATOM 581 N N . GLN A 1 75 ? 63.173 -6.223 -7.601 1.00 12.26 363 GLN A N 1
ATOM 582 C CA . GLN A 1 75 ? 62.847 -6.517 -6.208 1.00 13.43 363 GLN A CA 1
ATOM 583 C C . GLN A 1 75 ? 61.426 -7.058 -6.003 1.00 13.06 363 GLN A C 1
ATOM 584 O O . GLN A 1 75 ? 61.218 -7.861 -5.088 1.00 14.57 363 GLN A O 1
ATOM 590 N N . GLY A 1 76 ? 60.451 -6.654 -6.819 1.00 11.85 364 GLY A N 1
ATOM 591 C CA . GLY A 1 76 ? 59.099 -7.184 -6.668 1.00 14.73 364 GLY A CA 1
ATOM 592 C C . GLY A 1 76 ? 59.072 -8.700 -6.808 1.00 14.84 364 GLY A C 1
ATOM 593 O O . GLY A 1 76 ? 58.351 -9.388 -6.072 1.00 16.48 364 GLY A O 1
ATOM 594 N N . GLU A 1 77 ? 59.857 -9.219 -7.751 1.00 15.14 365 GLU A N 1
ATOM 595 C CA . GLU A 1 77 ? 59.958 -10.658 -7.982 1.00 15.31 365 GLU A CA 1
ATOM 596 C C . GLU A 1 77 ? 60.899 -11.334 -6.986 1.00 17.47 365 GLU A C 1
ATOM 597 O O . GLU A 1 77 ? 60.919 -12.562 -6.893 1.00 19.15 365 GLU A O 1
ATOM 603 N N . GLY A 1 78 ? 61.699 -10.545 -6.270 1.00 15.16 366 GLY A N 1
ATOM 604 C CA . GLY A 1 78 ? 62.626 -11.097 -5.293 1.00 14.12 366 GLY A CA 1
ATOM 605 C C . GLY A 1 78 ? 63.857 -11.736 -5.918 1.00 15.77 366 GLY A C 1
ATOM 606 O O . GLY A 1 78 ? 64.439 -12.655 -5.344 1.00 14.91 366 GLY A O 1
ATOM 607 N N . LEU A 1 79 ? 64.272 -11.236 -7.078 1.00 12.68 367 LEU A N 1
ATOM 608 C CA . LEU A 1 79 ? 65.354 -11.836 -7.842 1.00 12.49 367 LEU A CA 1
ATOM 609 C C . LEU A 1 79 ? 66.698 -11.755 -7.113 1.00 13.89 367 LEU A C 1
ATOM 610 O O . LEU A 1 79 ? 67.481 -12.712 -7.120 1.00 14.24 367 LEU A O 1
ATOM 615 N N . GLY A 1 80 ? 66.975 -10.623 -6.478 1.00 10.26 368 GLY A N 1
ATOM 616 C CA . GLY A 1 80 ? 68.217 -10.502 -5.727 1.00 10.53 368 GLY A CA 1
ATOM 617 C C . GLY A 1 80 ? 68.257 -11.496 -4.573 1.00 10.43 368 GLY A C 1
ATOM 618 O O . GLY A 1 80 ? 69.285 -12.116 -4.323 1.00 10.80 368 GLY A O 1
ATOM 619 N N . ARG A 1 81 ? 67.151 -11.638 -3.857 1.00 10.33 369 ARG A N 1
ATOM 620 C CA . ARG A 1 81 ? 67.060 -12.625 -2.788 1.00 11.43 369 ARG A CA 1
ATOM 621 C C . ARG A 1 81 ? 67.280 -14.038 -3.316 1.00 12.58 369 ARG A C 1
ATOM 622 O O . ARG A 1 81 ? 67.921 -14.864 -2.659 1.00 12.26 369 ARG A O 1
ATOM 630 N N . ALA A 1 82 ? 66.743 -14.332 -4.490 1.00 12.86 370 ALA A N 1
ATOM 631 C CA . ALA A 1 82 ? 66.879 -15.662 -5.044 1.00 11.63 370 ALA A CA 1
ATOM 632 C C . ALA A 1 82 ? 68.337 -15.978 -5.411 1.00 12.95 370 ALA A C 1
ATOM 633 O O . ALA A 1 82 ? 68.813 -17.074 -5.150 1.00 12.86 370 ALA A O 1
ATOM 635 N N . VAL A 1 83 ? 69.045 -15.020 -5.992 1.00 10.91 371 VAL A N 1
ATOM 636 C CA . VAL A 1 83 ? 70.444 -15.215 -6.330 1.00 9.96 371 VAL A CA 1
ATOM 637 C C . VAL A 1 83 ? 71.281 -15.363 -5.057 1.00 11.52 371 VAL A C 1
ATOM 638 O O . VAL A 1 83 ? 72.132 -16.249 -4.967 1.00 11.75 371 VAL A O 1
ATOM 642 N N . TRP A 1 84 ? 71.012 -14.525 -4.060 1.00 9.36 372 TRP A N 1
ATOM 643 C CA . TRP A 1 84 ? 71.700 -14.632 -2.774 1.00 11.56 372 TRP A CA 1
ATOM 644 C C . TRP A 1 84 ? 71.528 -16.028 -2.180 1.00 9.85 372 TRP A C 1
ATOM 645 O O . TRP A 1 84 ? 72.480 -16.633 -1.693 1.00 10.68 372 TRP A O 1
ATOM 656 N N . SER A 1 85 ? 70.310 -16.546 -2.206 1.00 9.18 373 SER A N 1
ATOM 657 C CA . SER A 1 85 ? 70.029 -17.863 -1.646 1.00 10.38 373 SER A CA 1
ATOM 658 C C . SER A 1 85 ? 70.845 -18.959 -2.341 1.00 12.28 373 SER A C 1
ATOM 659 O O . SER A 1 85 ? 71.343 -19.886 -1.686 1.00 13.18 373 SER A O 1
ATOM 662 N N . ILE A 1 86 ? 70.981 -18.872 -3.658 1.00 10.68 374 ILE A N 1
ATOM 663 C CA A ILE A 1 86 ? 71.744 -19.880 -4.373 0.47 12.22 374 ILE A CA 1
ATOM 664 C CA B ILE A 1 86 ? 71.772 -19.820 -4.443 0.53 12.96 374 ILE A CA 1
ATOM 665 C C . ILE A 1 86 ? 73.230 -19.772 -4.009 1.00 12.63 374 ILE A C 1
ATOM 666 O O . ILE A 1 86 ? 73.874 -20.804 -3.788 1.00 13.64 374 ILE A O 1
ATOM 675 N N . MET A 1 87 ? 73.750 -18.559 -3.871 1.00 10.04 375 MET A N 1
ATOM 676 C CA . MET A 1 87 ? 75.117 -18.403 -3.392 1.00 13.49 375 MET A CA 1
ATOM 677 C C . MET A 1 87 ? 75.279 -19.042 -2.011 1.00 12.67 375 MET A C 1
ATOM 678 O O . MET A 1 87 ? 76.268 -19.724 -1.737 1.00 11.54 375 MET A O 1
ATOM 683 N N . ARG A 1 88 ? 74.310 -18.836 -1.125 1.00 10.05 376 ARG A N 1
ATOM 684 C CA . ARG A 1 88 ? 74.470 -19.320 0.244 1.00 9.43 376 ARG A CA 1
ATOM 685 C C . ARG A 1 88 ? 74.459 -20.846 0.349 1.00 13.88 376 ARG A C 1
ATOM 686 O O . ARG A 1 88 ? 75.021 -21.400 1.292 1.00 14.60 376 ARG A O 1
ATOM 694 N N . GLU A 1 89 ? 73.838 -21.529 -0.608 1.00 12.79 377 GLU A N 1
ATOM 695 C CA . GLU A 1 89 ? 73.859 -22.992 -0.614 1.00 12.68 377 GLU A CA 1
ATOM 696 C C . GLU A 1 89 ? 75.280 -23.533 -0.672 1.00 13.61 377 GLU A C 1
ATOM 697 O O . GLU A 1 89 ? 75.550 -24.633 -0.168 1.00 16.42 377 GLU A O 1
ATOM 703 N N . GLU A 1 90 ? 76.179 -22.767 -1.283 1.00 13.54 378 GLU A N 1
ATOM 704 C CA . GLU A 1 90 ? 77.565 -23.177 -1.498 1.00 12.98 378 GLU A CA 1
ATOM 705 C C . GLU A 1 90 ? 78.561 -22.472 -0.594 1.00 14.06 378 GLU A C 1
ATOM 706 O O . GLU A 1 90 ? 79.742 -22.818 -0.580 1.00 15.01 378 GLU A O 1
ATOM 712 N N . THR A 1 91 ? 78.103 -21.475 0.148 1.00 11.50 379 THR A N 1
ATOM 713 C CA . THR A 1 91 ? 79.022 -20.512 0.753 1.00 10.24 379 THR A CA 1
ATOM 714 C C . THR A 1 91 ? 78.687 -20.337 2.230 1.00 10.81 379 THR A C 1
ATOM 715 O O . THR A 1 91 ? 77.968 -19.420 2.608 1.00 10.85 379 THR A O 1
ATOM 719 N N . PRO A 1 92 ? 79.211 -21.235 3.077 1.00 11.01 380 PRO A N 1
ATOM 720 C CA . PRO A 1 92 ? 78.848 -21.148 4.494 1.00 11.32 380 PRO A CA 1
ATOM 721 C C . PRO A 1 92 ? 79.550 -20.014 5.233 1.00 12.26 380 PRO A C 1
ATOM 722 O O . PRO A 1 92 ? 79.066 -19.547 6.277 1.00 13.11 380 PRO A O 1
ATOM 726 N N . GLN A 1 93 ? 80.690 -19.576 4.701 1.00 11.70 381 GLN A N 1
ATOM 727 C CA . GLN A 1 93 ? 81.437 -18.467 5.284 1.00 9.89 381 GLN A CA 1
ATOM 728 C C . GLN A 1 93 ? 81.675 -17.378 4.244 1.00 9.42 381 GLN A C 1
ATOM 729 O O . GLN A 1 93 ? 82.161 -17.649 3.139 1.00 10.86 381 GLN A O 1
ATOM 735 N N . LEU A 1 94 ? 81.400 -16.153 4.622 1.00 8.27 382 LEU A N 1
ATOM 736 C CA . LEU A 1 94 ? 81.605 -15.016 3.737 1.00 8.52 382 LEU A CA 1
ATOM 737 C C . LEU A 1 94 ? 81.564 -13.707 4.524 1.00 9.13 382 LEU A C 1
ATOM 738 O O . LEU A 1 94 ? 81.134 -13.694 5.599 1.00 9.13 382 LEU A O 1
ATOM 743 N N . PHE A 1 95 ? 82.106 -12.649 3.919 1.00 7.74 383 PHE A N 1
ATOM 744 C CA . PHE A 1 95 ? 82.001 -11.342 4.542 1.00 8.55 383 PHE A CA 1
ATOM 745 C C . PHE A 1 95 ? 81.840 -10.306 3.448 1.00 8.03 383 PHE A C 1
ATOM 746 O O . PHE A 1 95 ? 82.148 -10.587 2.272 1.00 8.77 383 PHE A O 1
ATOM 754 N N . TRP A 1 96 ? 81.353 -9.121 3.809 1.00 8.07 384 TRP A N 1
ATOM 755 C CA . TRP A 1 96 ? 81.105 -8.071 2.823 1.00 7.10 384 TRP A CA 1
ATOM 756 C C . TRP A 1 96 ? 80.923 -6.752 3.515 1.00 8.69 384 TRP A C 1
ATOM 757 O O . TRP A 1 96 ? 80.780 -6.709 4.741 1.00 9.31 384 TRP A O 1
ATOM 768 N N . ARG A 1 97 ? 80.956 -5.678 2.736 1.00 9.03 385 ARG A N 1
ATOM 769 C CA . ARG A 1 97 ? 80.738 -4.342 3.270 1.00 9.71 385 ARG A CA 1
ATOM 770 C C . ARG A 1 97 ? 79.568 -3.644 2.580 1.00 9.95 385 ARG A C 1
ATOM 771 O O . ARG A 1 97 ? 79.161 -4.035 1.479 1.00 9.64 385 ARG A O 1
ATOM 779 N N . SER A 1 98 ? 79.027 -2.622 3.243 1.00 9.78 386 SER A N 1
ATOM 780 C CA . SER A 1 98 ? 77.852 -1.917 2.754 1.00 8.02 386 SER A CA 1
ATOM 781 C C . SER A 1 98 ? 77.856 -0.475 3.227 1.00 10.69 386 SER A C 1
ATOM 782 O O . SER A 1 98 ? 78.217 -0.187 4.365 1.00 11.75 386 SER A O 1
ATOM 785 N N . ARG A 1 99 ? 77.468 0.438 2.343 1.00 12.23 387 ARG A N 1
ATOM 786 C CA . ARG A 1 99 ? 77.269 1.827 2.735 1.00 13.88 387 ARG A CA 1
ATOM 787 C C . ARG A 1 99 ? 76.182 1.945 3.794 1.00 13.40 387 ARG A C 1
ATOM 788 O O . ARG A 1 99 ? 75.223 1.169 3.794 1.00 14.86 387 ARG A O 1
ATOM 796 N N . HIS A 1 100 ? 76.294 2.949 4.659 1.00 14.84 388 HIS A N 1
ATOM 797 C CA . HIS A 1 100 ? 75.350 3.078 5.758 1.00 15.36 388 HIS A CA 1
ATOM 798 C C . HIS A 1 100 ? 73.929 3.344 5.272 1.00 18.36 388 HIS A C 1
ATOM 799 O O . HIS A 1 100 ? 72.979 3.014 5.980 1.00 21.54 388 HIS A O 1
ATOM 806 N N . ASN A 1 101 ? 73.789 3.908 4.071 1.00 17.66 389 ASN A N 1
ATOM 807 C CA . ASN A 1 101 ? 72.457 4.227 3.523 1.00 20.93 389 ASN A CA 1
ATOM 808 C C . ASN A 1 101 ? 71.929 3.219 2.492 1.00 21.04 389 ASN A C 1
ATOM 809 O O . ASN A 1 101 ? 70.913 3.465 1.834 1.00 19.56 389 ASN A O 1
ATOM 814 N N . ASN A 1 102 ? 72.610 2.088 2.352 1.00 15.42 390 ASN A N 1
ATOM 815 C CA . ASN A 1 102 ? 72.219 1.068 1.381 1.00 13.70 390 ASN A CA 1
ATOM 816 C C . ASN A 1 102 ? 70.823 0.528 1.669 1.00 13.35 390 ASN A C 1
ATOM 817 O O . ASN A 1 102 ? 70.562 0.053 2.782 1.00 13.57 390 ASN A O 1
ATOM 822 N N . GLN A 1 103 ? 69.927 0.584 0.682 1.00 14.25 391 GLN A N 1
ATOM 823 C CA . GLN A 1 103 ? 68.578 0.055 0.873 1.00 14.66 391 GLN A CA 1
ATOM 824 C C . GLN A 1 103 ? 68.606 -1.443 1.188 1.00 12.58 391 GLN A C 1
ATOM 825 O O . GLN A 1 103 ? 67.658 -1.970 1.778 1.00 13.85 391 GLN A O 1
ATOM 831 N N . ALA A 1 104 ? 69.695 -2.121 0.829 1.00 11.48 392 ALA A N 1
ATOM 832 C CA . ALA A 1 104 ? 69.835 -3.537 1.133 1.00 10.92 392 ALA A CA 1
ATOM 833 C C . ALA A 1 104 ? 70.177 -3.850 2.599 1.00 8.97 392 ALA A C 1
ATOM 834 O O . ALA A 1 104 ? 70.188 -5.019 2.969 1.00 9.76 392 ALA A O 1
ATOM 836 N N . ASN A 1 105 ? 70.422 -2.831 3.425 1.00 10.29 393 ASN A N 1
ATOM 837 C CA . ASN A 1 105 ? 70.890 -3.136 4.777 1.00 10.98 393 ASN A CA 1
ATOM 838 C C . ASN A 1 105 ? 69.877 -3.926 5.608 1.00 9.70 393 ASN A C 1
ATOM 839 O O . ASN A 1 105 ? 70.273 -4.783 6.387 1.00 10.28 393 ASN A O 1
ATOM 844 N N . ALA A 1 106 ? 68.580 -3.672 5.450 1.00 11.17 394 ALA A N 1
ATOM 845 C CA . ALA A 1 106 ? 67.599 -4.450 6.219 1.00 10.25 394 ALA A CA 1
ATOM 846 C C . ALA A 1 106 ? 67.707 -5.941 5.893 1.00 9.22 394 ALA A C 1
ATOM 847 O O . ALA A 1 106 ? 67.642 -6.795 6.770 1.00 11.80 394 ALA A O 1
ATOM 849 N N . PHE A 1 107 ? 67.858 -6.245 4.604 1.00 9.81 395 PHE A N 1
ATOM 850 C CA . PHE A 1 107 ? 68.115 -7.608 4.139 1.00 10.24 395 PHE A CA 1
ATOM 851 C C . PHE A 1 107 ? 69.416 -8.165 4.727 1.00 8.65 395 PHE A C 1
ATOM 852 O O . PHE A 1 107 ? 69.460 -9.295 5.203 1.00 10.58 395 PHE A O 1
ATOM 860 N N . TYR A 1 108 ? 70.476 -7.370 4.700 1.00 9.29 396 TYR A N 1
ATOM 861 C CA . TYR A 1 108 ? 71.735 -7.800 5.289 1.00 10.70 396 TYR A CA 1
ATOM 862 C C . TYR A 1 108 ? 71.621 -8.097 6.786 1.00 10.23 396 TYR A C 1
ATOM 863 O O . TYR A 1 108 ? 72.201 -9.071 7.275 1.00 10.44 396 TYR A O 1
ATOM 872 N N . TYR A 1 109 ? 70.891 -7.260 7.520 1.00 8.46 397 TYR A N 1
ATOM 873 C CA . TYR A 1 109 ? 70.685 -7.522 8.940 1.00 10.88 397 TYR A CA 1
ATOM 874 C C . TYR A 1 109 ? 70.018 -8.875 9.146 1.00 11.52 397 TYR A C 1
ATOM 875 O O . TYR A 1 109 ? 70.345 -9.601 10.085 1.00 15.53 397 TYR A O 1
ATOM 884 N N . ALA A 1 110 ? 69.057 -9.210 8.285 1.00 10.46 398 ALA A N 1
ATOM 885 C CA . ALA A 1 110 ? 68.339 -10.476 8.412 1.00 12.28 398 ALA A CA 1
ATOM 886 C C . ALA A 1 110 ? 69.186 -11.685 8.003 1.00 11.34 398 ALA A C 1
ATOM 887 O O . ALA A 1 110 ? 69.053 -12.765 8.580 1.00 16.51 398 ALA A O 1
ATOM 889 N N . GLU A 1 111 ? 70.068 -11.500 7.029 1.00 10.42 399 GLU A N 1
ATOM 890 C CA . GLU A 1 111 ? 70.800 -12.601 6.424 1.00 12.40 399 GLU A CA 1
ATOM 891 C C . GLU A 1 111 ? 72.118 -12.924 7.117 1.00 12.03 399 GLU A C 1
ATOM 892 O O . GLU A 1 111 ? 72.582 -14.062 7.080 1.00 13.39 399 GLU A O 1
ATOM 898 N N . SER A 1 112 ? 72.718 -11.917 7.738 1.00 10.13 400 SER A N 1
ATOM 899 C CA . SER A 1 112 ? 74.061 -12.056 8.317 1.00 9.34 400 SER A CA 1
ATOM 900 C C . SER A 1 112 ? 74.054 -12.776 9.663 1.00 12.20 400 SER A C 1
ATOM 901 O O . SER A 1 112 ? 73.031 -12.849 10.342 1.00 15.21 400 SER A O 1
ATOM 904 N N . ASP A 1 113 ? 75.215 -13.286 10.059 1.00 10.17 401 ASP A N 1
ATOM 905 C CA . ASP A 1 113 ? 75.411 -13.822 11.401 1.00 10.60 401 ASP A CA 1
ATOM 906 C C . ASP A 1 113 ? 76.105 -12.814 12.292 1.00 13.16 401 ASP A C 1
ATOM 907 O O . ASP A 1 113 ? 76.149 -12.971 13.499 1.00 14.67 401 ASP A O 1
ATOM 912 N N . GLY A 1 114 ? 76.656 -11.766 11.704 1.00 11.61 402 GLY A N 1
ATOM 913 C CA . GLY A 1 114 ? 77.337 -10.761 12.494 1.00 11.17 402 GLY A CA 1
ATOM 914 C C . GLY A 1 114 ? 77.483 -9.468 11.727 1.00 10.77 402 GLY A C 1
ATOM 915 O O . GLY A 1 114 ? 77.340 -9.433 10.491 1.00 11.06 402 GLY A O 1
ATOM 916 N N . TYR A 1 115 ? 77.817 -8.425 12.473 1.00 10.04 403 TYR A N 1
ATOM 917 C CA . TYR A 1 115 ? 77.897 -7.061 11.990 1.00 10.53 403 TYR A CA 1
ATOM 918 C C . TYR A 1 115 ? 78.869 -6.264 12.828 1.00 10.19 403 TYR A C 1
ATOM 919 O O . TYR A 1 115 ? 78.933 -6.447 14.049 1.00 10.56 403 TYR A O 1
ATOM 928 N N . TYR A 1 116 ? 79.615 -5.375 12.176 1.00 10.61 404 TYR A N 1
ATOM 929 C CA . TYR A 1 116 ? 80.486 -4.431 12.847 1.00 9.75 404 TYR A CA 1
ATOM 930 C C . TYR A 1 116 ? 80.374 -3.097 12.118 1.00 11.17 404 TYR A C 1
ATOM 931 O O . TYR A 1 116 ? 80.608 -3.029 10.901 1.00 13.07 404 TYR A O 1
ATOM 940 N N . LYS A 1 117 ? 80.014 -2.051 12.850 1.00 11.99 405 LYS A N 1
ATOM 941 C CA . LYS A 1 117 ? 79.835 -0.726 12.275 1.00 15.25 405 LYS A CA 1
ATOM 942 C C . LYS A 1 117 ? 81.159 0.003 12.309 1.00 15.81 405 LYS A C 1
ATOM 943 O O . LYS A 1 117 ? 81.735 0.196 13.385 1.00 20.32 405 LYS A O 1
ATOM 949 N N . GLN A 1 118 ? 81.656 0.391 11.140 1.00 18.35 406 GLN A N 1
ATOM 950 C CA . GLN A 1 118 ? 82.847 1.221 11.046 1.00 21.40 406 GLN A CA 1
ATOM 951 C C . GLN A 1 118 ? 82.491 2.577 10.433 1.00 23.50 406 GLN A C 1
ATOM 952 O O . GLN A 1 118 ? 81.375 2.769 9.935 1.00 21.21 406 GLN A O 1
ATOM 958 N N . ASP A 1 119 ? 83.437 3.514 10.475 1.00 20.93 407 ASP A N 1
ATOM 959 C CA . ASP A 1 119 ? 83.212 4.842 9.913 1.00 23.53 407 ASP A CA 1
ATOM 960 C C . ASP A 1 119 ? 82.575 4.810 8.519 1.00 26.15 407 ASP A C 1
ATOM 961 O O . ASP A 1 119 ? 81.502 5.350 8.319 1.00 37.70 407 ASP A O 1
ATOM 966 N N . HIS A 1 120 ? 83.208 4.191 7.538 1.00 20.54 408 HIS A N 1
ATOM 967 C CA . HIS A 1 120 ? 82.666 4.255 6.168 1.00 26.96 408 HIS A CA 1
ATOM 968 C C . HIS A 1 120 ? 81.557 3.240 6.037 1.00 22.30 408 HIS A C 1
ATOM 969 O O . HIS A 1 120 ? 80.550 3.439 5.352 1.00 24.05 408 HIS A O 1
ATOM 976 N N . TRP A 1 121 ? 81.857 2.070 6.583 1.00 15.01 409 TRP A N 1
ATOM 977 C CA . TRP A 1 121 ? 81.170 0.881 6.168 1.00 13.62 409 TRP A CA 1
ATOM 978 C C . TRP A 1 121 ? 80.450 0.192 7.292 1.00 13.53 409 TRP A C 1
ATOM 979 O O . TRP A 1 121 ? 80.894 0.206 8.438 1.00 15.25 409 TRP A O 1
ATOM 990 N N . LYS A 1 122 ? 79.359 -0.453 6.922 1.00 13.19 410 LYS A N 1
ATOM 991 C CA . LYS A 1 122 ? 78.829 -1.558 7.708 1.00 12.02 410 LYS A CA 1
ATOM 992 C C . LYS A 1 122 ? 79.537 -2.812 7.223 1.00 14.34 410 LYS A C 1
ATOM 993 O O . LYS A 1 122 ? 79.604 -3.050 6.009 1.00 14.23 410 LYS A O 1
ATOM 999 N N . ILE A 1 123 ? 80.081 -3.597 8.143 1.00 11.43 411 ILE A N 1
ATOM 1000 C CA . ILE A 1 123 ? 80.716 -4.857 7.774 1.00 10.43 411 ILE A CA 1
ATOM 1001 C C . ILE A 1 123 ? 79.856 -6.018 8.257 1.00 10.39 411 ILE A C 1
ATOM 1002 O O . ILE A 1 123 ? 79.448 -6.040 9.407 1.00 11.69 411 ILE A O 1
ATOM 1007 N N . PHE A 1 124 ? 79.582 -6.968 7.370 1.00 9.11 412 PHE A N 1
ATOM 1008 C CA . PHE A 1 124 ? 78.750 -8.128 7.675 1.00 8.48 412 PHE A CA 1
ATOM 1009 C C . PHE A 1 124 ? 79.466 -9.439 7.415 1.00 8.88 412 PHE A C 1
ATOM 1010 O O . PHE A 1 124 ? 80.356 -9.499 6.568 1.00 9.86 412 PHE A O 1
ATOM 1018 N N . TRP A 1 125 ? 79.077 -10.509 8.101 1.00 9.57 413 TRP A N 1
ATOM 1019 C CA . TRP A 1 125 ? 79.623 -11.808 7.762 1.00 8.85 413 TRP A CA 1
ATOM 1020 C C . TRP A 1 125 ? 78.647 -12.920 8.090 1.00 10.35 413 TRP A C 1
ATOM 1021 O O . TRP A 1 125 ? 77.633 -12.718 8.803 1.00 9.83 413 TRP A O 1
ATOM 1032 N N . ASN A 1 126 ? 78.933 -14.092 7.537 1.00 9.75 414 ASN A N 1
ATOM 1033 C CA . ASN A 1 126 ? 78.247 -15.333 7.888 1.00 10.80 414 ASN A CA 1
ATOM 1034 C C . ASN A 1 126 ? 79.261 -16.391 8.254 1.00 8.81 414 ASN A C 1
ATOM 1035 O O . ASN A 1 126 ? 80.333 -16.478 7.625 1.00 10.50 414 ASN A O 1
ATOM 1040 N N . GLY A 1 127 ? 78.929 -17.214 9.243 1.00 11.27 415 GLY A N 1
ATOM 1041 C CA . GLY A 1 127 ? 79.611 -18.476 9.454 1.00 14.14 415 GLY A CA 1
ATOM 1042 C C . GLY A 1 127 ? 80.989 -18.425 10.075 1.00 14.94 415 GLY A C 1
ATOM 1043 O O . GLY A 1 127 ? 81.713 -19.422 10.023 1.00 15.34 415 GLY A O 1
ATOM 1044 N N . LEU A 1 128 ? 81.336 -17.292 10.684 1.00 13.48 416 LEU A N 1
ATOM 1045 C CA . LEU A 1 128 ? 82.643 -17.116 11.325 1.00 14.49 416 LEU A CA 1
ATOM 1046 C C . LEU A 1 128 ? 82.552 -17.243 12.849 1.00 15.96 416 LEU A C 1
ATOM 1047 O O . LEU A 1 128 ? 81.777 -16.534 13.486 1.00 17.84 416 LEU A O 1
ATOM 1052 N N . HIS A 1 129 ? 83.346 -18.132 13.440 1.00 15.54 417 HIS A N 1
ATOM 1053 C CA . HIS A 1 129 ? 83.253 -18.371 14.878 1.00 20.29 417 HIS A CA 1
ATOM 1054 C C . HIS A 1 129 ? 84.554 -18.005 15.584 1.00 20.33 417 HIS A C 1
ATOM 1055 O O . HIS A 1 129 ? 84.694 -18.187 16.788 1.00 22.67 417 HIS A O 1
ATOM 1062 N N . HIS A 1 130 ? 85.493 -17.461 14.826 1.00 19.05 418 HIS A N 1
ATOM 1063 C CA . HIS A 1 130 ? 86.811 -17.129 15.334 1.00 24.15 418 HIS A CA 1
ATOM 1064 C C . HIS A 1 130 ? 86.984 -15.615 15.278 1.00 21.94 418 HIS A C 1
ATOM 1065 O O . HIS A 1 130 ? 87.035 -15.030 14.199 1.00 19.18 418 HIS A O 1
ATOM 1072 N N . PHE A 1 131 ? 87.087 -14.971 16.431 1.00 21.85 419 PHE A N 1
ATOM 1073 C CA . PHE A 1 131 ? 87.022 -13.512 16.463 1.00 18.79 419 PHE A CA 1
ATOM 1074 C C . PHE A 1 131 ? 88.272 -12.854 15.872 1.00 20.78 419 PHE A C 1
ATOM 1075 O O . PHE A 1 131 ? 88.212 -11.718 15.392 1.00 21.96 419 PHE A O 1
ATOM 1083 N N . GLN A 1 132 ? 89.384 -13.574 15.852 1.00 19.16 420 GLN A N 1
ATOM 1084 C CA . GLN A 1 132 ? 90.558 -13.067 15.167 1.00 22.53 420 GLN A CA 1
ATOM 1085 C C . GLN A 1 132 ? 90.274 -12.930 13.669 1.00 20.60 420 GLN A C 1
ATOM 1086 O O . GLN A 1 132 ? 90.651 -11.931 13.049 1.00 18.67 420 GLN A O 1
ATOM 1092 N N . GLN A 1 133 ? 89.587 -13.919 13.095 1.00 17.32 421 GLN A N 1
ATOM 1093 C CA . GLN A 1 133 ? 89.244 -13.881 11.679 1.00 18.53 421 GLN A CA 1
ATOM 1094 C C . GLN A 1 133 ? 88.213 -12.777 11.419 1.00 17.36 421 GLN A C 1
ATOM 1095 O O . GLN A 1 133 ? 88.292 -12.076 10.418 1.00 14.78 421 GLN A O 1
ATOM 1101 N N . ILE A 1 134 ? 87.257 -12.608 12.328 1.00 14.92 422 ILE A N 1
ATOM 1102 C CA . ILE A 1 134 ? 86.270 -11.541 12.188 1.00 17.27 422 ILE A CA 1
ATOM 1103 C C . ILE A 1 134 ? 86.969 -10.185 12.192 1.00 15.39 422 ILE A C 1
ATOM 1104 O O . ILE A 1 134 ? 86.728 -9.351 11.320 1.00 16.01 422 ILE A O 1
ATOM 1109 N N . GLN A 1 135 ? 87.863 -9.975 13.154 1.00 16.78 423 GLN A N 1
ATOM 1110 C CA . GLN A 1 135 ? 88.665 -8.759 13.190 1.00 17.04 423 GLN A CA 1
ATOM 1111 C C . GLN A 1 135 ? 89.420 -8.523 11.883 1.00 15.50 423 GLN A C 1
ATOM 1112 O O . GLN A 1 135 ? 89.502 -7.397 11.391 1.00 18.12 423 GLN A O 1
ATOM 1118 N N . GLN A 1 136 ? 89.946 -9.589 11.296 1.00 16.65 424 GLN A N 1
ATOM 1119 C CA . GLN A 1 136 ? 90.687 -9.453 10.051 1.00 17.71 424 GLN A CA 1
ATOM 1120 C C . GLN A 1 136 ? 89.768 -9.085 8.886 1.00 15.73 424 GLN A C 1
ATOM 1121 O O . GLN A 1 136 ? 90.129 -8.283 8.017 1.00 15.03 424 GLN A O 1
ATOM 1127 N N . CYS A 1 137 ? 88.573 -9.668 8.871 1.00 13.01 425 CYS A N 1
ATOM 1128 C CA . CYS A 1 137 ? 87.585 -9.329 7.851 1.00 12.89 425 CYS A CA 1
ATOM 1129 C C . CYS A 1 137 ? 87.197 -7.847 7.940 1.00 11.68 425 CYS A C 1
ATOM 1130 O O . CYS A 1 137 ? 87.102 -7.164 6.907 1.00 12.25 425 CYS A O 1
ATOM 1133 N N . VAL A 1 138 ? 87.024 -7.340 9.158 1.00 12.84 426 VAL A N 1
ATOM 1134 C CA . VAL A 1 138 ? 86.741 -5.926 9.330 1.00 15.65 426 VAL A CA 1
ATOM 1135 C C . VAL A 1 138 ? 87.881 -5.071 8.752 1.00 13.30 426 VAL A C 1
ATOM 1136 O O . VAL A 1 138 ? 87.640 -4.097 8.028 1.00 14.37 426 VAL A O 1
ATOM 1140 N N . ALA A 1 139 ? 89.128 -5.449 9.033 1.00 13.76 427 ALA A N 1
ATOM 1141 C CA . ALA A 1 139 ? 90.268 -4.720 8.498 1.00 13.52 427 ALA A CA 1
ATOM 1142 C C . ALA A 1 139 ? 90.316 -4.766 6.968 1.00 14.45 427 ALA A C 1
ATOM 1143 O O . ALA A 1 139 ? 90.601 -3.756 6.334 1.00 15.85 427 ALA A O 1
ATOM 1145 N N . HIS A 1 140 ? 90.008 -5.917 6.372 1.00 12.13 428 HIS A N 1
ATOM 1146 C CA . HIS A 1 140 ? 89.972 -6.004 4.915 1.00 14.21 428 HIS A CA 1
ATOM 1147 C C . HIS A 1 140 ? 88.956 -5.020 4.314 1.00 13.61 428 HIS A C 1
ATOM 1148 O O . HIS A 1 140 ? 89.242 -4.374 3.309 1.00 13.86 428 HIS A O 1
ATOM 1155 N N . CYS A 1 141 ? 87.775 -4.917 4.912 1.00 13.13 429 CYS A N 1
ATOM 1156 C CA . CYS A 1 141 ? 86.755 -4.020 4.375 1.00 13.20 429 CYS A CA 1
ATOM 1157 C C . CYS A 1 141 ? 87.178 -2.573 4.453 1.00 13.91 429 CYS A C 1
ATOM 1158 O O . CYS A 1 141 ? 86.830 -1.767 3.591 1.00 15.12 429 CYS A O 1
ATOM 1161 N N . THR A 1 142 ? 87.920 -2.239 5.498 1.00 13.73 430 THR A N 1
ATOM 1162 C CA . THR A 1 142 ? 88.365 -0.873 5.691 1.00 16.23 430 THR A CA 1
ATOM 1163 C C . THR A 1 142 ? 89.475 -0.536 4.699 1.00 14.85 430 THR A C 1
ATOM 1164 O O . THR A 1 142 ? 89.540 0.575 4.176 1.00 18.86 430 THR A O 1
ATOM 1168 N N . GLN A 1 143 ? 90.327 -1.524 4.424 1.00 15.02 431 GLN A N 1
ATOM 1169 C CA . GLN A 1 143 ? 91.546 -1.341 3.653 1.00 15.91 431 GLN A CA 1
ATOM 1170 C C . GLN A 1 143 ? 91.333 -1.456 2.149 1.00 15.03 431 GLN A C 1
ATOM 1171 O O . GLN A 1 143 ? 92.018 -0.799 1.373 1.00 17.25 431 GLN A O 1
ATOM 1177 N N . HIS A 1 144 ? 90.390 -2.297 1.743 1.00 13.91 432 HIS A N 1
ATOM 1178 C CA . HIS A 1 144 ? 90.258 -2.668 0.337 1.00 14.64 432 HIS A CA 1
ATOM 1179 C C . HIS A 1 144 ? 89.841 -1.478 -0.526 1.00 12.45 432 HIS A C 1
ATOM 1180 O O . HIS A 1 144 ? 88.835 -0.842 -0.253 1.00 13.96 432 HIS A O 1
ATOM 1187 N N . PRO A 1 145 ? 90.615 -1.155 -1.566 1.00 12.89 433 PRO A N 1
ATOM 1188 C CA . PRO A 1 145 ? 90.274 0.028 -2.372 1.00 13.37 433 PRO A CA 1
ATOM 1189 C C . PRO A 1 145 ? 88.929 -0.079 -3.104 1.00 13.66 433 PRO A C 1
ATOM 1190 O O . PRO A 1 145 ? 88.466 -1.174 -3.409 1.00 12.81 433 PRO A O 1
ATOM 1194 N N . PRO A 1 146 ? 88.299 1.074 -3.369 1.00 14.16 434 PRO A N 1
ATOM 1195 C CA . PRO A 1 146 ? 87.003 1.094 -4.059 1.00 14.53 434 PRO A CA 1
ATOM 1196 C C . PRO A 1 146 ? 87.112 0.703 -5.528 1.00 13.35 434 PRO A C 1
ATOM 1197 O O . PRO A 1 146 ? 88.124 0.983 -6.181 1.00 15.65 434 PRO A O 1
ATOM 1201 N N . THR A 1 147 ? 86.058 0.084 -6.045 1.00 12.39 435 THR A N 1
ATOM 1202 C CA . THR A 1 147 ? 85.991 -0.289 -7.459 1.00 13.09 435 THR A CA 1
ATOM 1203 C C . THR A 1 147 ? 84.809 0.375 -8.182 1.00 13.38 435 THR A C 1
ATOM 1204 O O . THR A 1 147 ? 84.511 0.036 -9.329 1.00 13.40 435 THR A O 1
ATOM 1208 N N . LEU A 1 148 ? 84.140 1.309 -7.500 1.00 14.68 436 LEU A N 1
ATOM 1209 C CA . LEU A 1 148 ? 83.166 2.191 -8.147 1.00 13.63 436 LEU A CA 1
ATOM 1210 C C . LEU A 1 148 ? 83.708 3.613 -8.137 1.00 14.29 436 LEU A C 1
ATOM 1211 O O . LEU A 1 148 ? 84.328 4.030 -7.155 1.00 19.12 436 LEU A O 1
ATOM 1216 N N . ILE A 1 149 ? 83.501 4.340 -9.232 1.00 14.62 437 ILE A N 1
ATOM 1217 C CA . ILE A 1 149 ? 84.023 5.693 -9.385 1.00 15.73 437 ILE A CA 1
ATOM 1218 C C . ILE A 1 149 ? 83.005 6.588 -10.051 1.00 18.07 437 ILE A C 1
ATOM 1219 O O . ILE A 1 149 ? 81.928 6.141 -10.455 1.00 16.93 437 ILE A O 1
ATOM 1224 N N . ASP A 1 150 ? 83.365 7.858 -10.183 1.00 22.14 438 ASP A N 1
ATOM 1225 C CA . ASP A 1 150 ? 82.738 8.700 -11.192 1.00 34.42 438 ASP A CA 1
ATOM 1226 C C . ASP A 1 150 ? 83.774 9.429 -12.043 1.00 50.56 438 ASP A C 1
ATOM 1227 O O . ASP A 1 150 ? 83.893 9.144 -13.238 1.00 46.81 438 ASP A O 1
ATOM 1233 N N . VAL B 1 5 ? 61.754 10.660 33.401 1.00 38.35 293 VAL B N 1
ATOM 1234 C CA . VAL B 1 5 ? 62.174 9.271 33.544 1.00 33.22 293 VAL B CA 1
ATOM 1235 C C . VAL B 1 5 ? 62.804 9.016 34.911 1.00 33.32 293 VAL B C 1
ATOM 1236 O O . VAL B 1 5 ? 63.681 9.756 35.355 1.00 37.11 293 VAL B O 1
ATOM 1240 N N . ILE B 1 6 ? 62.327 7.972 35.580 1.00 26.71 294 ILE B N 1
ATOM 1241 C CA . ILE B 1 6 ? 62.839 7.590 36.890 1.00 25.20 294 ILE B CA 1
ATOM 1242 C C . ILE B 1 6 ? 64.191 6.901 36.743 1.00 21.23 294 ILE B C 1
ATOM 1243 O O . ILE B 1 6 ? 64.325 5.961 35.968 1.00 23.73 294 ILE B O 1
ATOM 1248 N N . ARG B 1 7 ? 65.192 7.369 37.486 1.00 25.77 295 ARG B N 1
ATOM 1249 C CA . ARG B 1 7 ? 66.513 6.752 37.459 1.00 23.03 295 ARG B CA 1
ATOM 1250 C C . ARG B 1 7 ? 66.780 6.138 38.819 1.00 23.97 295 ARG B C 1
ATOM 1251 O O . ARG B 1 7 ? 66.785 6.835 39.821 1.00 30.01 295 ARG B O 1
ATOM 1259 N N . ALA B 1 8 ? 66.996 4.833 38.866 1.00 20.82 296 ALA B N 1
ATOM 1260 C CA . ALA B 1 8 ? 67.163 4.159 40.152 1.00 21.43 296 ALA B CA 1
ATOM 1261 C C . ALA B 1 8 ? 68.445 3.328 40.165 1.00 19.72 296 ALA B C 1
ATOM 1262 O O . ALA B 1 8 ? 68.786 2.688 39.157 1.00 19.78 296 ALA B O 1
ATOM 1264 N N . THR B 1 9 ? 69.143 3.333 41.299 1.00 23.76 297 THR B N 1
ATOM 1265 C CA . THR B 1 9 ? 70.347 2.527 41.467 1.00 23.55 297 THR B CA 1
ATOM 1266 C C . THR B 1 9 ? 70.134 1.392 42.466 1.00 22.28 297 THR B C 1
ATOM 1267 O O . THR B 1 9 ? 71.058 0.632 42.741 1.00 25.65 297 THR B O 1
ATOM 1271 N N . THR B 1 10 ? 68.916 1.266 42.990 1.00 22.68 298 THR B N 1
ATOM 1272 C CA . THR B 1 10 ? 68.553 0.162 43.885 1.00 23.18 298 THR B CA 1
ATOM 1273 C C . THR B 1 10 ? 67.128 -0.271 43.576 1.00 25.34 298 THR B C 1
ATOM 1274 O O . THR B 1 10 ? 66.309 0.565 43.194 1.00 25.04 298 THR B O 1
ATOM 1278 N N . TRP B 1 11 ? 66.829 -1.564 43.731 1.00 21.76 299 TRP B N 1
ATOM 1279 C CA . TRP B 1 11 ? 65.473 -2.060 43.478 1.00 22.74 299 TRP B CA 1
ATOM 1280 C C . TRP B 1 11 ? 64.476 -1.425 44.441 1.00 27.52 299 TRP B C 1
ATOM 1281 O O . TRP B 1 11 ? 63.286 -1.327 44.137 1.00 23.69 299 TRP B O 1
ATOM 1292 N N . LYS B 1 12 ? 64.963 -1.003 45.607 1.00 24.82 300 LYS B N 1
ATOM 1293 C CA . LYS B 1 12 ? 64.104 -0.412 46.627 1.00 26.73 300 LYS B CA 1
ATOM 1294 C C . LYS B 1 12 ? 63.502 0.925 46.188 1.00 26.60 300 LYS B C 1
ATOM 1295 O O . LYS B 1 12 ? 62.515 1.384 46.771 1.00 31.29 300 LYS B O 1
ATOM 1301 N N . ASP B 1 13 ? 64.080 1.547 45.166 1.00 27.38 301 ASP B N 1
ATOM 1302 C CA . ASP B 1 13 ? 63.556 2.821 44.680 1.00 34.09 301 ASP B CA 1
ATOM 1303 C C . ASP B 1 13 ? 62.544 2.640 43.546 1.00 31.90 301 ASP B C 1
ATOM 1304 O O . ASP B 1 13 ? 62.097 3.617 42.948 1.00 33.11 301 ASP B O 1
ATOM 1309 N N . LEU B 1 14 ? 62.176 1.395 43.262 1.00 26.79 302 LEU B N 1
ATOM 1310 C CA . LEU B 1 14 ? 61.191 1.118 42.218 1.00 22.08 302 LEU B CA 1
ATOM 1311 C C . LEU B 1 14 ? 59.974 0.362 42.744 1.00 24.75 302 LEU B C 1
ATOM 1312 O O . LEU B 1 14 ? 60.028 -0.290 43.786 1.00 26.23 302 LEU B O 1
ATOM 1317 N N . ASP B 1 15 ? 58.874 0.465 42.006 1.00 24.99 303 ASP B N 1
ATOM 1318 C CA . ASP B 1 15 ? 57.654 -0.277 42.306 1.00 24.53 303 ASP B CA 1
ATOM 1319 C C . ASP B 1 15 ? 57.776 -1.626 41.604 1.00 23.67 303 ASP B C 1
ATOM 1320 O O . ASP B 1 15 ? 57.515 -1.739 40.410 1.00 22.94 303 ASP B O 1
ATOM 1325 N N . LEU B 1 16 ? 58.200 -2.643 42.344 1.00 23.51 304 LEU B N 1
ATOM 1326 C CA . LEU B 1 16 ? 58.581 -3.899 41.713 1.00 22.14 304 LEU B CA 1
ATOM 1327 C C . LEU B 1 16 ? 57.394 -4.700 41.159 1.00 23.67 304 LEU B C 1
ATOM 1328 O O . LEU B 1 16 ? 57.511 -5.250 40.069 1.00 22.00 304 LEU B O 1
ATOM 1333 N N . PRO B 1 17 ? 56.254 -4.758 41.874 1.00 23.80 305 PRO B N 1
ATOM 1334 C CA . PRO B 1 17 ? 55.113 -5.431 41.232 1.00 24.01 305 PRO B CA 1
ATOM 1335 C C . PRO B 1 17 ? 54.693 -4.763 39.924 1.00 30.34 305 PRO B C 1
ATOM 1336 O O . PRO B 1 17 ? 54.328 -5.441 38.961 1.00 23.82 305 PRO B O 1
ATOM 1340 N N . ARG B 1 18 ? 54.749 -3.437 39.894 1.00 23.11 306 ARG B N 1
ATOM 1341 C CA . ARG B 1 18 ? 54.389 -2.695 38.696 1.00 25.79 306 ARG B CA 1
ATOM 1342 C C . ARG B 1 18 ? 55.405 -2.938 37.580 1.00 21.48 306 ARG B C 1
ATOM 1343 O O . ARG B 1 18 ? 55.040 -3.086 36.411 1.00 22.18 306 ARG B O 1
ATOM 1351 N N . LEU B 1 19 ? 56.686 -2.990 37.939 1.00 19.53 307 LEU B N 1
ATOM 1352 C CA . LEU B 1 19 ? 57.736 -3.279 36.972 1.00 18.97 307 LEU B CA 1
ATOM 1353 C C . LEU B 1 19 ? 57.624 -4.712 36.434 1.00 19.50 307 LEU B C 1
ATOM 1354 O O . LEU B 1 19 ? 57.809 -4.946 35.239 1.00 19.58 307 LEU B O 1
ATOM 1359 N N . GLN B 1 20 ? 57.324 -5.666 37.312 1.00 21.42 308 GLN B N 1
ATOM 1360 C CA . GLN B 1 20 ? 57.141 -7.052 36.879 1.00 21.11 308 GLN B CA 1
ATOM 1361 C C . GLN B 1 20 ? 55.992 -7.141 35.882 1.00 19.83 308 GLN B C 1
ATOM 1362 O O . GLN B 1 20 ? 56.080 -7.859 34.884 1.00 19.85 308 GLN B O 1
ATOM 1368 N N . HIS B 1 21 ? 54.922 -6.399 36.143 1.00 22.54 309 HIS B N 1
ATOM 1369 C CA . HIS B 1 21 ? 53.784 -6.384 35.234 1.00 21.09 309 HIS B CA 1
ATOM 1370 C C . HIS B 1 21 ? 54.186 -5.796 33.884 1.00 20.38 309 HIS B C 1
ATOM 1371 O O . HIS B 1 21 ? 53.792 -6.321 32.841 1.00 22.27 309 HIS B O 1
ATOM 1378 N N . LEU B 1 22 ? 54.989 -4.735 33.891 1.00 19.13 310 LEU B N 1
ATOM 1379 C CA . LEU B 1 22 ? 55.473 -4.158 32.639 1.00 19.35 310 LEU B CA 1
ATOM 1380 C C . LEU B 1 22 ? 56.304 -5.167 31.849 1.00 21.23 310 LEU B C 1
ATOM 1381 O O . LEU B 1 22 ? 56.093 -5.364 30.657 1.00 18.33 310 LEU B O 1
ATOM 1386 N N . ILE B 1 23 ? 57.250 -5.809 32.520 1.00 18.03 311 ILE B N 1
ATOM 1387 C CA . ILE B 1 23 ? 58.119 -6.786 31.860 1.00 15.72 311 ILE B CA 1
ATOM 1388 C C . ILE B 1 23 ? 57.316 -7.955 31.290 1.00 17.09 311 ILE B C 1
ATOM 1389 O O . ILE B 1 23 ? 57.491 -8.341 30.126 1.00 19.45 311 ILE B O 1
ATOM 1394 N N . GLN B 1 24 ? 56.423 -8.516 32.092 1.00 17.99 312 GLN B N 1
ATOM 1395 C CA . GLN B 1 24 ? 55.647 -9.661 31.639 1.00 18.09 312 GLN B CA 1
ATOM 1396 C C . GLN B 1 24 ? 54.678 -9.268 30.531 1.00 21.66 312 GLN B C 1
ATOM 1397 O O . GLN B 1 24 ? 54.416 -10.068 29.631 1.00 22.10 312 GLN B O 1
ATOM 1403 N N . SER B 1 25 ? 54.148 -8.046 30.590 1.00 22.04 313 SER B N 1
ATOM 1404 C CA . SER B 1 25 ? 53.262 -7.556 29.535 1.00 22.92 313 SER B CA 1
ATOM 1405 C C . SER B 1 25 ? 53.996 -7.296 28.224 1.00 24.08 313 SER B C 1
ATOM 1406 O O . SER B 1 25 ? 53.478 -7.603 27.154 1.00 23.98 313 SER B O 1
ATOM 1409 N N . SER B 1 26 ? 55.190 -6.723 28.314 1.00 20.66 314 SER B N 1
ATOM 1410 C CA A SER B 1 26 ? 55.988 -6.395 27.138 0.48 21.75 314 SER B CA 1
ATOM 1411 C CA B SER B 1 26 ? 55.972 -6.396 27.126 0.52 21.73 314 SER B CA 1
ATOM 1412 C C . SER B 1 26 ? 56.454 -7.651 26.408 1.00 23.25 314 SER B C 1
ATOM 1413 O O . SER B 1 26 ? 56.378 -7.738 25.185 1.00 22.00 314 SER B O 1
ATOM 1418 N N . PHE B 1 27 ? 56.943 -8.618 27.175 1.00 18.05 315 PHE B N 1
ATOM 1419 C CA . PHE B 1 27 ? 57.494 -9.850 26.616 1.00 18.41 315 PHE B CA 1
ATOM 1420 C C . PHE B 1 27 ? 56.466 -10.963 26.410 1.00 20.67 315 PHE B C 1
ATOM 1421 O O . PHE B 1 27 ? 56.753 -11.945 25.722 1.00 21.15 315 PHE B O 1
ATOM 1429 N N . ARG B 1 28 ? 55.280 -10.805 26.994 1.00 18.39 316 ARG B N 1
ATOM 1430 C CA . ARG B 1 28 ? 54.228 -11.818 26.952 1.00 22.68 316 ARG B CA 1
ATOM 1431 C C . ARG B 1 28 ? 54.743 -13.176 27.425 1.00 23.17 316 ARG B C 1
ATOM 1432 O O . ARG B 1 28 ? 54.400 -14.223 26.881 1.00 26.27 316 ARG B O 1
ATOM 1440 N N . ARG B 1 29 ? 55.581 -13.126 28.457 1.00 22.15 317 ARG B N 1
ATOM 1441 C CA . ARG B 1 29 ? 56.132 -14.307 29.101 1.00 27.27 317 ARG B CA 1
ATOM 1442 C C . ARG B 1 29 ? 56.202 -14.041 30.599 1.00 26.91 317 ARG B C 1
ATOM 1443 O O . ARG B 1 29 ? 55.938 -12.928 31.049 1.00 25.90 317 ARG B O 1
ATOM 1451 N N . THR B 1 30 ? 56.553 -15.065 31.364 1.00 24.48 318 THR B N 1
ATOM 1452 C CA . THR B 1 30 ? 56.643 -14.935 32.811 1.00 26.65 318 THR B CA 1
ATOM 1453 C C . THR B 1 30 ? 58.069 -14.647 33.265 1.00 22.20 318 THR B C 1
ATOM 1454 O O . THR B 1 30 ? 59.030 -15.223 32.752 1.00 21.75 318 THR B O 1
ATOM 1458 N N . LEU B 1 31 ? 58.197 -13.728 34.213 1.00 22.42 319 LEU B N 1
ATOM 1459 C CA . LEU B 1 31 ? 59.480 -13.429 34.825 1.00 20.01 319 LEU B CA 1
ATOM 1460 C C . LEU B 1 31 ? 59.785 -14.517 35.855 1.00 23.62 319 LEU B C 1
ATOM 1461 O O . LEU B 1 31 ? 58.925 -14.851 36.664 1.00 25.01 319 LEU B O 1
ATOM 1466 N N . ILE B 1 32 ? 60.993 -15.076 35.816 1.00 23.42 320 ILE B N 1
ATOM 1467 C CA . ILE B 1 32 ? 61.366 -16.156 36.730 1.00 23.44 320 ILE B CA 1
ATOM 1468 C C . ILE B 1 32 ? 61.207 -15.724 38.190 1.00 22.45 320 ILE B C 1
ATOM 1469 O O . ILE B 1 32 ? 61.393 -14.547 38.521 1.00 24.91 320 ILE B O 1
ATOM 1474 N N . PRO B 1 33 ? 60.814 -16.661 39.061 1.00 28.23 321 PRO B N 1
ATOM 1475 C CA . PRO B 1 33 ? 60.755 -16.306 40.480 1.00 28.79 321 PRO B CA 1
ATOM 1476 C C . PRO B 1 33 ? 62.083 -15.781 41.052 1.00 26.14 321 PRO B C 1
ATOM 1477 O O . PRO B 1 33 ? 63.201 -16.190 40.746 1.00 31.73 321 PRO B O 1
ATOM 1481 N N . HIS B 1 34 ? 61.837 -14.810 41.916 1.00 27.56 322 HIS B N 1
ATOM 1482 C CA . HIS B 1 34 ? 62.700 -13.844 42.615 1.00 33.45 322 HIS B CA 1
ATOM 1483 C C . HIS B 1 34 ? 63.854 -13.401 41.743 1.00 29.97 322 HIS B C 1
ATOM 1484 O O . HIS B 1 34 ? 65.030 -13.439 42.134 1.00 25.64 322 HIS B O 1
ATOM 1491 N N . TYR B 1 35 ? 63.465 -12.968 40.553 1.00 23.89 323 TYR B N 1
ATOM 1492 C CA . TYR B 1 35 ? 64.280 -12.188 39.672 1.00 19.56 323 TYR B CA 1
ATOM 1493 C C . TYR B 1 35 ? 64.885 -10.994 40.403 1.00 23.39 323 TYR B C 1
ATOM 1494 O O . TYR B 1 35 ? 66.088 -10.777 40.334 1.00 21.39 323 TYR B O 1
ATOM 1503 N N . PHE B 1 36 ? 64.065 -10.210 41.099 1.00 22.13 324 PHE B N 1
ATOM 1504 C CA . PHE B 1 36 ? 64.580 -8.958 41.658 1.00 24.75 324 PHE B CA 1
ATOM 1505 C C . PHE B 1 36 ? 65.596 -9.184 42.772 1.00 29.81 324 PHE B C 1
ATOM 1506 O O . PHE B 1 36 ? 66.560 -8.427 42.906 1.00 38.85 324 PHE B O 1
ATOM 1514 N N . GLU B 1 37 ? 65.397 -10.232 43.562 1.00 24.99 325 GLU B N 1
ATOM 1515 C CA . GLU B 1 37 ? 66.298 -10.492 44.675 1.00 28.25 325 GLU B CA 1
ATOM 1516 C C . GLU B 1 37 ? 67.611 -11.123 44.225 1.00 29.10 325 GLU B C 1
ATOM 1517 O O . GLU B 1 37 ? 68.601 -11.069 44.951 1.00 32.32 325 GLU B O 1
ATOM 1523 N N . THR B 1 38 ? 67.628 -11.710 43.033 1.00 24.24 326 THR B N 1
ATOM 1524 C CA . THR B 1 38 ? 68.837 -12.373 42.552 1.00 25.63 326 THR B CA 1
ATOM 1525 C C . THR B 1 38 ? 69.524 -11.639 41.406 1.00 28.31 326 THR B C 1
ATOM 1526 O O . THR B 1 38 ? 70.552 -12.096 40.901 1.00 35.60 326 THR B O 1
ATOM 1530 N N . THR B 1 39 ? 68.967 -10.501 41.003 1.00 20.54 327 THR B N 1
ATOM 1531 C CA . THR B 1 39 ? 69.533 -9.717 39.910 1.00 22.94 327 THR B CA 1
ATOM 1532 C C . THR B 1 39 ? 70.298 -8.516 40.437 1.00 24.67 327 THR B C 1
ATOM 1533 O O . THR B 1 39 ? 69.730 -7.664 41.114 1.00 25.11 327 THR B O 1
ATOM 1537 N N . PRO B 1 40 ? 71.603 -8.447 40.137 1.00 18.87 328 PRO B N 1
ATOM 1538 C CA . PRO B 1 40 ? 72.417 -7.352 40.673 1.00 21.06 328 PRO B CA 1
ATOM 1539 C C . PRO B 1 40 ? 72.248 -6.080 39.839 1.00 21.04 328 PRO B C 1
ATOM 1540 O O . PRO B 1 40 ? 72.858 -5.931 38.782 1.00 19.97 328 PRO B O 1
ATOM 1544 N N . LEU B 1 41 ? 71.399 -5.176 40.314 1.00 19.57 329 LEU B N 1
ATOM 1545 C CA . LEU B 1 41 ? 71.074 -3.959 39.581 1.00 21.68 329 LEU B CA 1
ATOM 1546 C C . LEU B 1 41 ? 72.261 -3.006 39.483 1.00 17.05 329 LEU B C 1
ATOM 1547 O O . LEU B 1 41 ? 72.932 -2.730 40.475 1.00 20.39 329 LEU B O 1
ATOM 1552 N N . LEU B 1 42 ? 72.519 -2.512 38.274 1.00 17.50 330 LEU B N 1
ATOM 1553 C CA . LEU B 1 42 ? 73.471 -1.425 38.099 1.00 20.15 330 LEU B CA 1
ATOM 1554 C C . LEU B 1 42 ? 72.715 -0.099 38.122 1.00 17.40 330 LEU B C 1
ATOM 1555 O O . LEU B 1 42 ? 72.923 0.731 39.002 1.00 21.75 330 LEU B O 1
ATOM 1560 N N . ARG B 1 43 ? 71.823 0.088 37.154 1.00 17.66 331 ARG B N 1
ATOM 1561 C CA . ARG B 1 43 ? 70.835 1.158 37.252 1.00 21.57 331 ARG B CA 1
ATOM 1562 C C . ARG B 1 43 ? 69.679 0.919 36.299 1.00 15.29 331 ARG B C 1
ATOM 1563 O O . ARG B 1 43 ? 69.816 0.256 35.267 1.00 16.51 331 ARG B O 1
ATOM 1571 N N . ALA B 1 44 ? 68.524 1.440 36.681 1.00 15.11 332 ALA B N 1
ATOM 1572 C CA . ALA B 1 44 ? 67.316 1.296 35.893 1.00 16.11 332 ALA B CA 1
ATOM 1573 C C . ALA B 1 44 ? 66.770 2.654 35.484 1.00 15.88 332 ALA B C 1
ATOM 1574 O O . ALA B 1 44 ? 66.883 3.638 36.213 1.00 17.96 332 ALA B O 1
ATOM 1576 N N . TYR B 1 45 ? 66.173 2.681 34.298 1.00 16.26 333 TYR B N 1
ATOM 1577 C CA . TYR B 1 45 ? 65.489 3.849 33.778 1.00 17.29 333 TYR B CA 1
ATOM 1578 C C . TYR B 1 45 ? 64.049 3.447 33.502 1.00 16.23 333 TYR B C 1
ATOM 1579 O O . TYR B 1 45 ? 63.801 2.561 32.690 1.00 16.51 333 TYR B O 1
ATOM 1588 N N . VAL B 1 46 ? 63.102 4.056 34.196 1.00 17.19 334 VAL B N 1
ATOM 1589 C CA . VAL B 1 46 ? 61.702 3.698 34.030 1.00 18.72 334 VAL B CA 1
ATOM 1590 C C . VAL B 1 46 ? 60.865 4.933 33.748 1.00 21.89 334 VAL B C 1
ATOM 1591 O O . VAL B 1 46 ? 60.926 5.905 34.496 1.00 21.69 334 VAL B O 1
ATOM 1595 N N . SER B 1 47 ? 60.084 4.901 32.670 1.00 17.76 335 SER B N 1
ATOM 1596 C CA . SER B 1 47 ? 59.204 6.022 32.369 1.00 22.06 335 SER B CA 1
ATOM 1597 C C . SER B 1 47 ? 58.205 6.195 33.513 1.00 26.06 335 SER B C 1
ATOM 1598 O O . SER B 1 47 ? 57.884 5.245 34.230 1.00 22.21 335 SER B O 1
ATOM 1601 N N . GLU B 1 48 ? 57.740 7.424 33.709 1.00 24.90 336 GLU B N 1
ATOM 1602 C CA . GLU B 1 48 ? 56.909 7.742 34.865 1.00 27.72 336 GLU B CA 1
ATOM 1603 C C . GLU B 1 48 ? 55.687 6.834 34.987 1.00 30.13 336 GLU B C 1
ATOM 1604 O O . GLU B 1 48 ? 55.309 6.431 36.088 1.00 29.79 336 GLU B O 1
ATOM 1610 N N . ASN B 1 49 ? 55.079 6.499 33.855 1.00 31.28 337 ASN B N 1
ATOM 1611 C CA A ASN B 1 49 ? 53.878 5.671 33.927 0.41 32.48 337 ASN B CA 1
ATOM 1612 C CA B ASN B 1 49 ? 53.877 5.681 33.796 0.59 33.68 337 ASN B CA 1
ATOM 1613 C C . ASN B 1 49 ? 54.166 4.184 33.711 1.00 25.52 337 ASN B C 1
ATOM 1614 O O . ASN B 1 49 ? 53.258 3.391 33.450 1.00 27.42 337 ASN B O 1
ATOM 1623 N N . TYR B 1 50 ? 55.425 3.807 33.903 1.00 21.42 338 TYR B N 1
ATOM 1624 C CA . TYR B 1 50 ? 55.845 2.410 33.802 1.00 20.43 338 TYR B CA 1
ATOM 1625 C C . TYR B 1 50 ? 55.399 1.728 32.508 1.00 23.67 338 TYR B C 1
ATOM 1626 O O . TYR B 1 50 ? 54.987 0.572 32.529 1.00 25.26 338 TYR B O 1
ATOM 1635 N N . ARG B 1 51 ? 55.479 2.441 31.386 1.00 19.45 339 ARG B N 1
ATOM 1636 C CA . ARG B 1 51 ? 55.161 1.838 30.089 1.00 19.65 339 ARG B CA 1
ATOM 1637 C C . ARG B 1 51 ? 56.422 1.508 29.293 1.00 18.08 339 ARG B C 1
ATOM 1638 O O . ARG B 1 51 ? 56.356 0.903 28.214 1.00 20.23 339 ARG B O 1
ATOM 1646 N N . ALA B 1 52 ? 57.574 1.893 29.832 1.00 17.28 340 ALA B N 1
ATOM 1647 C CA . ALA B 1 52 ? 58.865 1.584 29.215 1.00 17.70 340 ALA B CA 1
ATOM 1648 C C . ALA B 1 52 ? 59.957 1.539 30.273 1.00 14.55 340 ALA B C 1
ATOM 1649 O O . ALA B 1 52 ? 59.942 2.335 31.220 1.00 16.72 340 ALA B O 1
ATOM 1651 N N . ALA B 1 53 ? 60.885 0.598 30.123 1.00 14.66 341 ALA B N 1
ATOM 1652 C CA . ALA B 1 53 ? 61.980 0.474 31.077 1.00 13.04 341 ALA B CA 1
ATOM 1653 C C . ALA B 1 53 ? 63.241 -0.094 30.442 1.00 14.17 341 ALA B C 1
ATOM 1654 O O . ALA B 1 53 ? 63.180 -0.984 29.584 1.00 15.62 341 ALA B O 1
ATOM 1656 N N . VAL B 1 54 ? 64.378 0.451 30.869 1.00 14.52 342 VAL B N 1
ATOM 1657 C CA . VAL B 1 54 ? 65.700 -0.071 30.560 1.00 14.98 342 VAL B CA 1
ATOM 1658 C C . VAL B 1 54 ? 66.370 -0.471 31.867 1.00 15.06 342 VAL B C 1
ATOM 1659 O O . VAL B 1 54 ? 66.566 0.370 32.753 1.00 16.69 342 VAL B O 1
ATOM 1663 N N . ILE B 1 55 ? 66.726 -1.741 31.989 1.00 14.49 343 ILE B N 1
ATOM 1664 C CA . ILE B 1 55 ? 67.364 -2.236 33.199 1.00 14.99 343 ILE B CA 1
ATOM 1665 C C . ILE B 1 55 ? 68.791 -2.662 32.893 1.00 13.60 343 ILE B C 1
ATOM 1666 O O . ILE B 1 55 ? 68.997 -3.620 32.148 1.00 14.42 343 ILE B O 1
ATOM 1671 N N . LEU B 1 56 ? 69.761 -1.954 33.468 1.00 13.85 344 LEU B N 1
ATOM 1672 C CA . LEU B 1 56 ? 71.167 -2.341 33.361 1.00 13.98 344 LEU B CA 1
ATOM 1673 C C . LEU B 1 56 ? 71.564 -3.120 34.603 1.00 13.44 344 LEU B C 1
ATOM 1674 O O . LEU B 1 56 ? 71.249 -2.706 35.733 1.00 15.19 344 LEU B O 1
ATOM 1679 N N . THR B 1 57 ? 72.275 -4.227 34.404 1.00 14.24 345 THR B N 1
ATOM 1680 C CA . THR B 1 57 ? 72.719 -5.048 35.521 1.00 13.69 345 THR B CA 1
ATOM 1681 C C . THR B 1 57 ? 74.207 -5.344 35.440 1.00 17.00 345 THR B C 1
ATOM 1682 O O . THR B 1 57 ? 74.870 -4.991 34.451 1.00 15.39 345 THR B O 1
ATOM 1686 N N . LYS B 1 58 ? 74.717 -5.990 36.484 1.00 15.42 346 LYS B N 1
ATOM 1687 C CA . LYS B 1 58 ? 76.124 -6.323 36.618 1.00 17.34 346 LYS B CA 1
ATOM 1688 C C . LYS B 1 58 ? 76.412 -7.716 36.094 1.00 18.62 346 LYS B C 1
ATOM 1689 O O . LYS B 1 58 ? 76.073 -8.723 36.727 1.00 19.74 346 LYS B O 1
ATOM 1695 N N . LEU B 1 59 ? 77.051 -7.761 34.933 1.00 17.12 347 LEU B N 1
ATOM 1696 C CA . LEU B 1 59 ? 77.459 -9.013 34.317 1.00 16.09 347 LEU B CA 1
ATOM 1697 C C . LEU B 1 59 ? 78.785 -8.771 33.611 1.00 17.76 347 LEU B C 1
ATOM 1698 O O . LEU B 1 59 ? 78.819 -8.169 32.544 1.00 16.64 347 LEU B O 1
ATOM 1703 N N . GLY B 1 60 ? 79.876 -9.203 34.231 1.00 18.15 348 GLY B N 1
ATOM 1704 C CA . GLY B 1 60 ? 81.206 -8.901 33.731 1.00 20.68 348 GLY B CA 1
ATOM 1705 C C . GLY B 1 60 ? 81.557 -7.435 33.904 1.00 23.22 348 GLY B C 1
ATOM 1706 O O . GLY B 1 60 ? 81.050 -6.766 34.808 1.00 20.65 348 GLY B O 1
ATOM 1707 N N . ASN B 1 61 ? 82.410 -6.935 33.013 1.00 19.89 349 ASN B N 1
ATOM 1708 C CA . ASN B 1 61 ? 83.024 -5.616 33.149 1.00 26.56 349 ASN B CA 1
ATOM 1709 C C . ASN B 1 61 ? 82.250 -4.490 32.461 1.00 22.19 349 ASN B C 1
ATOM 1710 O O . ASN B 1 61 ? 82.467 -3.314 32.755 1.00 31.02 349 ASN B O 1
ATOM 1715 N N . VAL B 1 62 ? 81.371 -4.854 31.535 1.00 15.84 350 VAL B N 1
ATOM 1716 C CA . VAL B 1 62 ? 80.613 -3.889 30.746 1.00 17.25 350 VAL B CA 1
ATOM 1717 C C . VAL B 1 62 ? 79.167 -3.877 31.214 1.00 17.19 350 VAL B C 1
ATOM 1718 O O . VAL B 1 62 ? 78.605 -4.945 31.454 1.00 16.54 350 VAL B O 1
ATOM 1722 N N . PRO B 1 63 ? 78.551 -2.684 31.361 1.00 15.36 351 PRO B N 1
ATOM 1723 C CA . PRO B 1 63 ? 77.113 -2.650 31.672 1.00 18.16 351 PRO B CA 1
ATOM 1724 C C . PRO B 1 63 ? 76.286 -3.556 30.758 1.00 14.55 351 PRO B C 1
ATOM 1725 O O . PRO B 1 63 ? 76.466 -3.547 29.543 1.00 15.46 351 PRO B O 1
ATOM 1729 N N . TYR B 1 64 ? 75.387 -4.335 31.343 1.00 14.25 352 TYR B N 1
ATOM 1730 C CA . TYR B 1 64 ? 74.610 -5.319 30.603 1.00 11.92 352 TYR B CA 1
ATOM 1731 C C . TYR B 1 64 ? 73.154 -4.896 30.620 1.00 14.79 352 TYR B C 1
ATOM 1732 O O . TYR B 1 64 ? 72.574 -4.686 31.690 1.00 14.79 352 TYR B O 1
ATOM 1741 N N . LEU B 1 65 ? 72.561 -4.732 29.445 1.00 12.28 353 LEU B N 1
ATOM 1742 C CA . LEU B 1 65 ? 71.167 -4.360 29.369 1.00 12.06 353 LEU B CA 1
ATOM 1743 C C . LEU B 1 65 ? 70.335 -5.632 29.470 1.00 12.99 353 LEU B C 1
ATOM 1744 O O . LEU B 1 65 ? 70.149 -6.369 28.492 1.00 15.07 353 LEU B O 1
ATOM 1749 N N . ASP B 1 66 ? 69.853 -5.898 30.680 1.00 12.62 354 ASP B N 1
ATOM 1750 C CA . ASP B 1 66 ? 69.156 -7.143 30.979 1.00 11.82 354 ASP B CA 1
ATOM 1751 C C . ASP B 1 66 ? 67.703 -7.178 30.509 1.00 12.70 354 ASP B C 1
ATOM 1752 O O . ASP B 1 66 ? 67.191 -8.243 30.174 1.00 13.65 354 ASP B O 1
ATOM 1757 N N . LYS B 1 67 ? 67.038 -6.025 30.514 1.00 12.30 355 LYS B N 1
ATOM 1758 C CA . LYS B 1 67 ? 65.650 -5.921 30.055 1.00 12.08 355 LYS B CA 1
ATOM 1759 C C . LYS B 1 67 ? 65.410 -4.574 29.376 1.00 13.96 355 LYS B C 1
ATOM 1760 O O . LYS B 1 67 ? 65.703 -3.523 29.948 1.00 14.74 355 LYS B O 1
ATOM 1766 N N . PHE B 1 68 ? 64.873 -4.617 28.165 1.00 13.02 356 PHE B N 1
ATOM 1767 C CA . PHE B 1 68 ? 64.294 -3.441 27.515 1.00 12.13 356 PHE B CA 1
ATOM 1768 C C . PHE B 1 68 ? 62.841 -3.800 27.321 1.00 12.62 356 PHE B C 1
ATOM 1769 O O . PHE B 1 68 ? 62.503 -4.621 26.472 1.00 14.88 356 PHE B O 1
ATOM 1777 N N . ALA B 1 69 ? 61.995 -3.245 28.177 1.00 13.95 357 ALA B N 1
ATOM 1778 C CA . ALA B 1 69 ? 60.588 -3.616 28.218 1.00 14.57 357 ALA B CA 1
ATOM 1779 C C . ALA B 1 69 ? 59.749 -2.423 27.820 1.00 16.53 357 ALA B C 1
ATOM 1780 O O . ALA B 1 69 ? 59.770 -1.404 28.500 1.00 18.12 357 ALA B O 1
ATOM 1782 N N . VAL B 1 70 ? 59.019 -2.550 26.715 1.00 17.85 358 VAL B N 1
ATOM 1783 C CA . VAL B 1 70 ? 58.241 -1.450 26.173 1.00 16.83 358 VAL B CA 1
ATOM 1784 C C . VAL B 1 70 ? 56.877 -1.957 25.712 1.00 17.43 358 VAL B C 1
ATOM 1785 O O . VAL B 1 70 ? 56.796 -2.895 24.927 1.00 22.69 358 VAL B O 1
ATOM 1789 N N . LEU B 1 71 ? 55.807 -1.352 26.214 1.00 20.05 359 LEU B N 1
ATOM 1790 C CA . LEU B 1 71 ? 54.461 -1.707 25.774 1.00 21.09 359 LEU B CA 1
ATOM 1791 C C . LEU B 1 71 ? 54.211 -1.278 24.338 1.00 28.70 359 LEU B C 1
ATOM 1792 O O . LEU B 1 71 ? 54.639 -0.206 23.932 1.00 25.86 359 LEU B O 1
ATOM 1797 N N . ASP B 1 72 ? 53.503 -2.113 23.580 1.00 34.86 360 ASP B N 1
ATOM 1798 C CA . ASP B 1 72 ? 53.105 -1.777 22.214 1.00 48.68 360 ASP B CA 1
ATOM 1799 C C . ASP B 1 72 ? 52.192 -0.554 22.146 1.00 44.07 360 ASP B C 1
ATOM 1800 O O . ASP B 1 72 ? 52.258 0.222 21.200 1.00 50.71 360 ASP B O 1
ATOM 1805 N N . ASP B 1 73 ? 51.339 -0.391 23.153 1.00 59.56 361 ASP B N 1
ATOM 1806 C CA . ASP B 1 73 ? 50.312 0.651 23.157 1.00 64.38 361 ASP B CA 1
ATOM 1807 C C . ASP B 1 73 ? 50.922 2.057 23.219 1.00 69.72 361 ASP B C 1
ATOM 1808 O O . ASP B 1 73 ? 52.138 2.205 23.196 1.00 65.05 361 ASP B O 1
ATOM 1813 N N . ALA B 1 74 ? 50.049 3.067 23.290 1.00 81.12 362 ALA B N 1
ATOM 1814 C CA . ALA B 1 74 ? 50.364 4.520 23.294 1.00 87.27 362 ALA B CA 1
ATOM 1815 C C . ALA B 1 74 ? 51.840 4.925 23.184 1.00 88.25 362 ALA B C 1
ATOM 1816 O O . ALA B 1 74 ? 52.627 4.622 24.088 1.00 91.67 362 ALA B O 1
ATOM 1818 N N . GLN B 1 75 ? 52.154 5.680 22.118 1.00 82.24 363 GLN B N 1
ATOM 1819 C CA . GLN B 1 75 ? 53.508 5.825 21.532 1.00 74.15 363 GLN B CA 1
ATOM 1820 C C . GLN B 1 75 ? 54.604 5.000 22.233 1.00 62.29 363 GLN B C 1
ATOM 1821 O O . GLN B 1 75 ? 55.536 5.537 22.810 1.00 59.64 363 GLN B O 1
ATOM 1827 N N . GLY B 1 76 ? 54.492 3.675 22.134 1.00 51.97 364 GLY B N 1
ATOM 1828 C CA . GLY B 1 76 ? 55.514 2.785 22.658 1.00 48.21 364 GLY B CA 1
ATOM 1829 C C . GLY B 1 76 ? 56.856 3.013 21.993 1.00 53.15 364 GLY B C 1
ATOM 1830 O O . GLY B 1 76 ? 57.880 3.007 22.670 1.00 52.04 364 GLY B O 1
ATOM 1831 N N . GLU B 1 77 ? 56.868 3.232 20.678 1.00 53.21 365 GLU B N 1
ATOM 1832 C CA . GLU B 1 77 ? 58.146 3.408 19.982 1.00 57.63 365 GLU B CA 1
ATOM 1833 C C . GLU B 1 77 ? 58.808 4.714 20.416 1.00 52.10 365 GLU B C 1
ATOM 1834 O O . GLU B 1 77 ? 60.005 4.741 20.709 1.00 45.45 365 GLU B O 1
ATOM 1840 N N . GLY B 1 78 ? 58.021 5.785 20.483 1.00 44.84 366 GLY B N 1
ATOM 1841 C CA . GLY B 1 78 ? 58.533 7.072 20.916 1.00 36.55 366 GLY B CA 1
ATOM 1842 C C . GLY B 1 78 ? 59.052 7.042 22.342 1.00 34.95 366 GLY B C 1
ATOM 1843 O O . GLY B 1 78 ? 60.133 7.553 22.637 1.00 26.24 366 GLY B O 1
ATOM 1844 N N . LEU B 1 79 ? 58.282 6.420 23.227 1.00 25.25 367 LEU B N 1
ATOM 1845 C CA . LEU B 1 79 ? 58.635 6.342 24.638 1.00 27.17 367 LEU B CA 1
ATOM 1846 C C . LEU B 1 79 ? 59.857 5.459 24.878 1.00 26.46 367 LEU B C 1
ATOM 1847 O O . LEU B 1 79 ? 60.761 5.816 25.640 1.00 25.49 367 LEU B O 1
ATOM 1852 N N . GLY B 1 80 ? 59.880 4.296 24.240 1.00 23.78 368 GLY B N 1
ATOM 1853 C CA . GLY B 1 80 ? 61.008 3.395 24.376 1.00 22.37 368 GLY B CA 1
ATOM 1854 C C . GLY B 1 80 ? 62.286 4.066 23.916 1.00 20.45 368 GLY B C 1
ATOM 1855 O O . GLY B 1 80 ? 63.329 3.939 24.564 1.00 20.16 368 GLY B O 1
ATOM 1856 N N . ARG B 1 81 ? 62.202 4.788 22.801 1.00 23.56 369 ARG B N 1
ATOM 1857 C CA . ARG B 1 81 ? 63.354 5.504 22.260 1.00 23.45 369 ARG B CA 1
ATOM 1858 C C . ARG B 1 81 ? 63.843 6.575 23.231 1.00 22.65 369 ARG B C 1
ATOM 1859 O O . ARG B 1 81 ? 65.047 6.732 23.433 1.00 23.94 369 ARG B O 1
ATOM 1867 N N . ALA B 1 82 ? 62.902 7.287 23.843 1.00 22.31 370 ALA B N 1
ATOM 1868 C CA . ALA B 1 82 ? 63.212 8.346 24.805 1.00 22.58 370 ALA B CA 1
ATOM 1869 C C . ALA B 1 82 ? 64.007 7.805 25.993 1.00 23.50 370 ALA B C 1
ATOM 1870 O O . ALA B 1 82 ? 65.030 8.377 26.383 1.00 23.22 370 ALA B O 1
ATOM 1872 N N . VAL B 1 83 ? 63.529 6.702 26.559 1.00 19.94 371 VAL B N 1
ATOM 1873 C CA . VAL B 1 83 ? 64.186 6.067 27.699 1.00 18.65 371 VAL B CA 1
ATOM 1874 C C . VAL B 1 83 ? 65.571 5.542 27.306 1.00 17.88 371 VAL B C 1
ATOM 1875 O O . VAL B 1 83 ? 66.549 5.759 28.021 1.00 18.36 371 VAL B O 1
ATOM 1879 N N . TRP B 1 84 ? 65.652 4.877 26.159 1.00 15.37 372 TRP B N 1
ATOM 1880 C CA . TRP B 1 84 ? 66.931 4.428 25.641 1.00 18.27 372 TRP B CA 1
ATOM 1881 C C . TRP B 1 84 ? 67.909 5.588 25.468 1.00 18.96 372 TRP B C 1
ATOM 1882 O O . TRP B 1 84 ? 69.082 5.470 25.812 1.00 17.15 372 TRP B O 1
ATOM 1893 N N . SER B 1 85 ? 67.426 6.707 24.945 1.00 18.54 373 SER B N 1
ATOM 1894 C CA . SER B 1 85 ? 68.274 7.872 24.715 1.00 18.94 373 SER B CA 1
ATOM 1895 C C . SER B 1 85 ? 68.894 8.387 26.014 1.00 23.22 373 SER B C 1
ATOM 1896 O O . SER B 1 85 ? 70.088 8.703 26.079 1.00 22.92 373 SER B O 1
ATOM 1899 N N . ILE B 1 86 ? 68.067 8.470 27.049 1.00 18.96 374 ILE B N 1
ATOM 1900 C CA . ILE B 1 86 ? 68.521 8.907 28.358 1.00 22.21 374 ILE B CA 1
ATOM 1901 C C . ILE B 1 86 ? 69.594 7.958 28.887 1.00 20.67 374 ILE B C 1
ATOM 1902 O O . ILE B 1 86 ? 70.634 8.404 29.374 1.00 23.50 374 ILE B O 1
ATOM 1907 N N . MET B 1 87 ? 69.353 6.656 28.770 1.00 18.37 375 MET B N 1
ATOM 1908 C CA . MET B 1 87 ? 70.340 5.678 29.211 1.00 18.43 375 MET B CA 1
ATOM 1909 C C . MET B 1 87 ? 71.664 5.842 28.464 1.00 18.86 375 MET B C 1
ATOM 1910 O O . MET B 1 87 ? 72.725 5.836 29.082 1.00 20.32 375 MET B O 1
ATOM 1915 N N . ARG B 1 88 ? 71.604 6.006 27.145 1.00 19.07 376 ARG B N 1
ATOM 1916 C CA . ARG B 1 88 ? 72.832 6.120 26.350 1.00 18.74 376 ARG B CA 1
ATOM 1917 C C . ARG B 1 88 ? 73.665 7.355 26.687 1.00 26.17 376 ARG B C 1
ATOM 1918 O O . ARG B 1 88 ? 74.891 7.313 26.589 1.00 27.09 376 ARG B O 1
ATOM 1926 N N . GLU B 1 89 ? 73.016 8.449 27.078 1.00 23.50 377 GLU B N 1
ATOM 1927 C CA . GLU B 1 89 ? 73.747 9.662 27.444 1.00 27.91 377 GLU B CA 1
ATOM 1928 C C . GLU B 1 89 ? 74.709 9.395 28.601 1.00 31.69 377 GLU B C 1
ATOM 1929 O O . GLU B 1 89 ? 75.737 10.054 28.737 1.00 32.75 377 GLU B O 1
ATOM 1935 N N . GLU B 1 90 ? 74.361 8.408 29.418 1.00 26.87 378 GLU B N 1
ATOM 1936 C CA . GLU B 1 90 ? 75.102 8.067 30.622 1.00 31.14 378 GLU B CA 1
ATOM 1937 C C . GLU B 1 90 ? 75.910 6.770 30.439 1.00 24.82 378 GLU B C 1
ATOM 1938 O O . GLU B 1 90 ? 76.676 6.372 31.321 1.00 30.77 378 GLU B O 1
ATOM 1944 N N . THR B 1 91 ? 75.755 6.114 29.291 1.00 20.62 379 THR B N 1
ATOM 1945 C CA . THR B 1 91 ? 76.249 4.751 29.141 1.00 20.24 379 THR B CA 1
ATOM 1946 C C . THR B 1 91 ? 76.936 4.534 27.792 1.00 17.78 379 THR B C 1
ATOM 1947 O O . THR B 1 91 ? 76.314 4.068 26.837 1.00 20.97 379 THR B O 1
ATOM 1951 N N . PRO B 1 92 ? 78.235 4.851 27.717 1.00 18.40 380 PRO B N 1
ATOM 1952 C CA . PRO B 1 92 ? 78.947 4.745 26.434 1.00 20.25 380 PRO B CA 1
ATOM 1953 C C . PRO B 1 92 ? 79.167 3.304 25.954 1.00 19.52 380 PRO B C 1
ATOM 1954 O O . PRO B 1 92 ? 79.242 3.049 24.752 1.00 23.04 380 PRO B O 1
ATOM 1958 N N . GLN B 1 93 ? 79.274 2.371 26.888 1.00 15.91 381 GLN B N 1
ATOM 1959 C CA . GLN B 1 93 ? 79.509 0.974 26.552 1.00 14.85 381 GLN B CA 1
ATOM 1960 C C . GLN B 1 93 ? 78.428 0.110 27.167 1.00 15.17 381 GLN B C 1
ATOM 1961 O O . GLN B 1 93 ? 78.105 0.261 28.343 1.00 16.00 381 GLN B O 1
ATOM 1967 N N . LEU B 1 94 ? 77.888 -0.805 26.374 1.00 13.30 382 LEU B N 1
ATOM 1968 C CA . LEU B 1 94 ? 76.927 -1.768 26.884 1.00 12.25 382 LEU B CA 1
ATOM 1969 C C . LEU B 1 94 ? 76.801 -2.941 25.945 1.00 11.24 382 LEU B C 1
ATOM 1970 O O . LEU B 1 94 ? 77.228 -2.868 24.787 1.00 12.86 382 LEU B O 1
ATOM 1975 N N . PHE B 1 95 ? 76.247 -4.039 26.451 1.00 12.13 383 PHE B N 1
ATOM 1976 C CA . PHE B 1 95 ? 75.918 -5.166 25.594 1.00 10.62 383 PHE B CA 1
ATOM 1977 C C . PHE B 1 95 ? 74.600 -5.772 26.037 1.00 11.98 383 PHE B C 1
ATOM 1978 O O . PHE B 1 95 ? 74.134 -5.518 27.152 1.00 12.22 383 PHE B O 1
ATOM 1986 N N . TRP B 1 96 ? 73.987 -6.549 25.154 1.00 11.82 384 TRP B N 1
ATOM 1987 C CA . TRP B 1 96 ? 72.696 -7.156 25.450 1.00 13.06 384 TRP B CA 1
ATOM 1988 C C . TRP B 1 96 ? 72.410 -8.263 24.465 1.00 13.39 384 TRP B C 1
ATOM 1989 O O . TRP B 1 96 ? 73.142 -8.444 23.491 1.00 13.47 384 TRP B O 1
ATOM 2000 N N . ARG B 1 97 ? 71.339 -9.006 24.708 1.00 12.87 385 ARG B N 1
ATOM 2001 C CA . ARG B 1 97 ? 70.997 -10.114 23.830 1.00 13.44 385 ARG B CA 1
ATOM 2002 C C . ARG B 1 97 ? 69.512 -10.078 23.513 1.00 12.43 385 ARG B C 1
ATOM 2003 O O . ARG B 1 97 ? 68.730 -9.445 24.224 1.00 14.90 385 ARG B O 1
ATOM 2011 N N . SER B 1 98 ? 69.138 -10.779 22.446 1.00 13.31 386 SER B N 1
ATOM 2012 C CA A SER B 1 98 ? 67.774 -10.799 21.945 0.46 16.56 386 SER B CA 1
ATOM 2013 C CA B SER B 1 98 ? 67.741 -10.868 22.065 0.54 16.39 386 SER B CA 1
ATOM 2014 C C . SER B 1 98 ? 67.450 -12.175 21.350 1.00 20.56 386 SER B C 1
ATOM 2015 O O . SER B 1 98 ? 68.330 -12.810 20.768 1.00 18.21 386 SER B O 1
ATOM 2020 N N . ARG B 1 99 ? 66.202 -12.610 21.450 1.00 18.23 387 ARG B N 1
ATOM 2021 C CA . ARG B 1 99 ? 65.755 -13.774 20.700 1.00 20.21 387 ARG B CA 1
ATOM 2022 C C . ARG B 1 99 ? 65.285 -13.264 19.335 1.00 22.04 387 ARG B C 1
ATOM 2023 O O . ARG B 1 99 ? 64.993 -12.080 19.197 1.00 26.12 387 ARG B O 1
ATOM 2031 N N . HIS B 1 100 ? 65.200 -14.135 18.331 1.00 27.73 388 HIS B N 1
ATOM 2032 C CA . HIS B 1 100 ? 64.681 -13.696 17.030 1.00 35.31 388 HIS B CA 1
ATOM 2033 C C . HIS B 1 100 ? 63.215 -13.278 17.167 1.00 38.77 388 HIS B C 1
ATOM 2034 O O . HIS B 1 100 ? 62.687 -12.513 16.357 1.00 44.70 388 HIS B O 1
ATOM 2041 N N . ASN B 1 101 ? 62.571 -13.805 18.202 1.00 39.29 389 ASN B N 1
ATOM 2042 C CA . ASN B 1 101 ? 61.268 -13.350 18.663 1.00 49.63 389 ASN B CA 1
ATOM 2043 C C . ASN B 1 101 ? 61.217 -11.825 18.814 1.00 53.83 389 ASN B C 1
ATOM 2044 O O . ASN B 1 101 ? 60.543 -11.138 18.047 1.00 63.37 389 ASN B O 1
ATOM 2049 N N . ASN B 1 102 ? 61.949 -11.332 19.813 1.00 40.34 390 ASN B N 1
ATOM 2050 C CA . ASN B 1 102 ? 61.975 -9.933 20.271 1.00 36.61 390 ASN B CA 1
ATOM 2051 C C . ASN B 1 102 ? 61.588 -8.826 19.282 1.00 34.45 390 ASN B C 1
ATOM 2052 O O . ASN B 1 102 ? 62.167 -8.703 18.207 1.00 30.39 390 ASN B O 1
ATOM 2057 N N . GLN B 1 103 ? 60.617 -8.009 19.686 1.00 30.59 391 GLN B N 1
ATOM 2058 C CA . GLN B 1 103 ? 60.060 -6.948 18.845 1.00 32.49 391 GLN B CA 1
ATOM 2059 C C . GLN B 1 103 ? 61.042 -5.805 18.557 1.00 24.82 391 GLN B C 1
ATOM 2060 O O . GLN B 1 103 ? 60.910 -5.092 17.557 1.00 31.19 391 GLN B O 1
ATOM 2066 N N . ALA B 1 104 ? 62.026 -5.642 19.436 1.00 21.37 392 ALA B N 1
ATOM 2067 C CA . ALA B 1 104 ? 62.950 -4.519 19.356 1.00 21.37 392 ALA B CA 1
ATOM 2068 C C . ALA B 1 104 ? 64.124 -4.743 18.388 1.00 21.47 392 ALA B C 1
ATOM 2069 O O . ALA B 1 104 ? 64.987 -3.865 18.266 1.00 18.30 392 ALA B O 1
ATOM 2071 N N . ASN B 1 105 ? 64.165 -5.891 17.711 1.00 19.09 393 ASN B N 1
ATOM 2072 C CA . ASN B 1 105 ? 65.352 -6.226 16.915 1.00 18.21 393 ASN B CA 1
ATOM 2073 C C . ASN B 1 105 ? 65.698 -5.205 15.833 1.00 16.78 393 ASN B C 1
ATOM 2074 O O . ASN B 1 105 ? 66.875 -4.902 15.631 1.00 17.34 393 ASN B O 1
ATOM 2079 N N . ALA B 1 106 ? 64.704 -4.659 15.140 1.00 17.33 394 ALA B N 1
ATOM 2080 C CA . ALA B 1 106 ? 65.004 -3.656 14.121 1.00 14.81 394 ALA B CA 1
ATOM 2081 C C . ALA B 1 106 ? 65.683 -2.430 14.755 1.00 18.46 394 ALA B C 1
ATOM 2082 O O . ALA B 1 106 ? 66.651 -1.886 14.215 1.00 19.11 394 ALA B O 1
ATOM 2084 N N . PHE B 1 107 ? 65.175 -2.011 15.909 1.00 17.41 395 PHE B N 1
ATOM 2085 C CA . PHE B 1 107 ? 65.770 -0.925 16.678 1.00 16.70 395 PHE B CA 1
ATOM 2086 C C . PHE B 1 107 ? 67.210 -1.267 17.085 1.00 14.39 395 PHE B C 1
ATOM 2087 O O . PHE B 1 107 ? 68.114 -0.437 16.962 1.00 16.20 395 PHE B O 1
ATOM 2095 N N . TYR B 1 108 ? 67.412 -2.493 17.547 1.00 14.58 396 TYR B N 1
ATOM 2096 C CA . TYR B 1 108 ? 68.750 -2.941 17.922 1.00 12.80 396 TYR B CA 1
ATOM 2097 C C . TYR B 1 108 ? 69.721 -2.900 16.738 1.00 15.09 396 TYR B C 1
ATOM 2098 O O . TYR B 1 108 ? 70.861 -2.437 16.867 1.00 13.69 396 TYR B O 1
ATOM 2107 N N . TYR B 1 109 ? 69.278 -3.402 15.590 1.00 14.73 397 TYR B N 1
ATOM 2108 C CA . TYR B 1 109 ? 70.112 -3.368 14.387 1.00 13.89 397 TYR B CA 1
ATOM 2109 C C . TYR B 1 109 ? 70.564 -1.941 14.086 1.00 18.04 397 TYR B C 1
ATOM 2110 O O . TYR B 1 109 ? 71.723 -1.699 13.728 1.00 19.35 397 TYR B O 1
ATOM 2119 N N . ALA B 1 110 ? 69.647 -0.988 14.232 1.00 18.24 398 ALA B N 1
ATOM 2120 C CA . ALA B 1 110 ? 69.927 0.413 13.924 1.00 19.42 398 ALA B CA 1
ATOM 2121 C C . ALA B 1 110 ? 70.749 1.152 14.993 1.00 17.45 398 ALA B C 1
ATOM 2122 O O . ALA B 1 110 ? 71.463 2.115 14.681 1.00 20.28 398 ALA B O 1
ATOM 2124 N N . GLU B 1 111 ? 70.645 0.721 16.245 1.00 16.58 399 GLU B N 1
ATOM 2125 C CA . GLU B 1 111 ? 71.256 1.443 17.353 1.00 16.88 399 GLU B CA 1
ATOM 2126 C C . GLU B 1 111 ? 72.613 0.896 17.762 1.00 17.76 399 GLU B C 1
ATOM 2127 O O . GLU B 1 111 ? 73.434 1.619 18.327 1.00 20.31 399 GLU B O 1
ATOM 2133 N N . SER B 1 112 ? 72.847 -0.379 17.476 1.00 13.99 400 SER B N 1
ATOM 2134 C CA . SER B 1 112 ? 74.064 -1.050 17.924 1.00 12.35 400 SER B CA 1
ATOM 2135 C C . SER B 1 112 ? 75.276 -0.694 17.072 1.00 12.99 400 SER B C 1
ATOM 2136 O O . SER B 1 112 ? 75.148 -0.192 15.951 1.00 15.63 400 SER B O 1
ATOM 2139 N N . ASP B 1 113 ? 76.459 -0.955 17.621 1.00 13.08 401 ASP B N 1
ATOM 2140 C CA . ASP B 1 113 ? 77.706 -0.842 16.863 1.00 12.75 401 ASP B CA 1
ATOM 2141 C C . ASP B 1 113 ? 78.169 -2.184 16.310 1.00 12.69 401 ASP B C 1
ATOM 2142 O O . ASP B 1 113 ? 79.133 -2.254 15.542 1.00 14.56 401 ASP B O 1
ATOM 2147 N N . GLY B 1 114 ? 77.495 -3.245 16.700 1.00 12.26 402 GLY B N 1
ATOM 2148 C CA . GLY B 1 114 ? 77.799 -4.552 16.164 1.00 12.41 402 GLY B CA 1
ATOM 2149 C C . GLY B 1 114 ? 76.872 -5.588 16.754 1.00 11.29 402 GLY B C 1
ATOM 2150 O O . GLY B 1 114 ? 76.165 -5.321 17.735 1.00 12.18 402 GLY B O 1
ATOM 2151 N N . TYR B 1 115 ? 76.867 -6.766 16.144 1.00 13.18 403 TYR B N 1
ATOM 2152 C CA . TYR B 1 115 ? 76.236 -7.925 16.757 1.00 11.29 403 TYR B CA 1
ATOM 2153 C C . TYR B 1 115 ? 76.852 -9.234 16.270 1.00 12.11 403 TYR B C 1
ATOM 2154 O O . TYR B 1 115 ? 77.642 -9.290 15.321 1.00 12.98 403 TYR B O 1
ATOM 2163 N N . TYR B 1 116 ? 76.454 -10.299 16.941 1.00 13.45 404 TYR B N 1
ATOM 2164 C CA . TYR B 1 116 ? 76.955 -11.635 16.684 1.00 13.02 404 TYR B CA 1
ATOM 2165 C C . TYR B 1 116 ? 75.855 -12.615 17.050 1.00 14.61 404 TYR B C 1
ATOM 2166 O O . TYR B 1 116 ? 75.319 -12.546 18.150 1.00 16.81 404 TYR B O 1
ATOM 2175 N N . LYS B 1 117 ? 75.494 -13.494 16.125 1.00 16.03 405 LYS B N 1
ATOM 2176 C CA . LYS B 1 117 ? 74.414 -14.440 16.378 1.00 19.04 405 LYS B CA 1
ATOM 2177 C C . LYS B 1 117 ? 74.997 -15.774 16.841 1.00 22.79 405 LYS B C 1
ATOM 2178 O O . LYS B 1 117 ? 75.898 -16.321 16.202 1.00 26.00 405 LYS B O 1
ATOM 2184 N N . GLN B 1 118 ? 74.507 -16.289 17.970 1.00 24.67 406 GLN B N 1
ATOM 2185 C CA . GLN B 1 118 ? 74.994 -17.567 18.499 1.00 26.62 406 GLN B CA 1
ATOM 2186 C C . GLN B 1 118 ? 73.960 -18.268 19.379 1.00 29.22 406 GLN B C 1
ATOM 2187 O O . GLN B 1 118 ? 73.404 -17.670 20.301 1.00 26.13 406 GLN B O 1
ATOM 2193 N N . ASP B 1 119 ? 73.712 -19.539 19.072 1.00 34.14 407 ASP B N 1
ATOM 2194 C CA . ASP B 1 119 ? 72.823 -20.396 19.859 1.00 43.51 407 ASP B CA 1
ATOM 2195 C C . ASP B 1 119 ? 71.470 -19.743 20.146 1.00 37.45 407 ASP B C 1
ATOM 2196 O O . ASP B 1 119 ? 71.059 -19.638 21.301 1.00 39.80 407 ASP B O 1
ATOM 2201 N N . HIS B 1 120 ? 70.797 -19.309 19.084 1.00 32.58 408 HIS B N 1
ATOM 2202 C CA . HIS B 1 120 ? 69.467 -18.691 19.166 1.00 31.75 408 HIS B CA 1
ATOM 2203 C C . HIS B 1 120 ? 69.436 -17.382 19.959 1.00 27.99 408 HIS B C 1
ATOM 2204 O O . HIS B 1 120 ? 68.374 -16.942 20.394 1.00 31.15 408 HIS B O 1
ATOM 2211 N N . TRP B 1 121 ? 70.598 -16.766 20.144 1.00 20.01 409 TRP B N 1
ATOM 2212 C CA . TRP B 1 121 ? 70.669 -15.399 20.636 1.00 21.72 409 TRP B CA 1
ATOM 2213 C C . TRP B 1 121 ? 71.268 -14.498 19.564 1.00 18.41 409 TRP B C 1
ATOM 2214 O O . TRP B 1 121 ? 72.153 -14.921 18.825 1.00 20.76 409 TRP B O 1
ATOM 2225 N N . LYS B 1 122 ? 70.777 -13.268 19.484 1.00 18.82 410 LYS B N 1
ATOM 2226 C CA . LYS B 1 122 ? 71.498 -12.204 18.807 1.00 20.01 410 LYS B CA 1
ATOM 2227 C C . LYS B 1 122 ? 72.160 -11.390 19.909 1.00 18.59 410 LYS B C 1
ATOM 2228 O O . LYS B 1 122 ? 71.481 -10.937 20.824 1.00 19.60 410 LYS B O 1
ATOM 2234 N N . ILE B 1 123 ? 73.477 -11.241 19.861 1.00 13.87 411 ILE B N 1
ATOM 2235 C CA . ILE B 1 123 ? 74.199 -10.499 20.894 1.00 14.28 411 ILE B CA 1
ATOM 2236 C C . ILE B 1 123 ? 74.676 -9.169 20.326 1.00 12.02 411 ILE B C 1
ATOM 2237 O O . ILE B 1 123 ? 75.393 -9.148 19.325 1.00 16.48 411 ILE B O 1
ATOM 2242 N N . PHE B 1 124 ? 74.263 -8.074 20.953 1.00 12.06 412 PHE B N 1
ATOM 2243 C CA . PHE B 1 124 ? 74.525 -6.718 20.478 1.00 10.50 412 PHE B CA 1
ATOM 2244 C C . PHE B 1 124 ? 75.446 -5.968 21.410 1.00 11.44 412 PHE B C 1
ATOM 2245 O O . PHE B 1 124 ? 75.486 -6.263 22.614 1.00 13.41 412 PHE B O 1
ATOM 2253 N N . TRP B 1 125 ? 76.146 -4.967 20.886 1.00 11.63 413 TRP B N 1
ATOM 2254 C CA . TRP B 1 125 ? 76.936 -4.097 21.759 1.00 12.94 413 TRP B CA 1
ATOM 2255 C C . TRP B 1 125 ? 77.050 -2.687 21.208 1.00 12.63 413 TRP B C 1
ATOM 2256 O O . TRP B 1 125 ? 76.833 -2.455 20.021 1.00 14.63 413 TRP B O 1
ATOM 2267 N N . ASN B 1 126 ? 77.367 -1.754 22.101 1.00 13.13 414 ASN B N 1
ATOM 2268 C CA . ASN B 1 126 ? 77.728 -0.382 21.755 1.00 12.87 414 ASN B CA 1
ATOM 2269 C C . ASN B 1 126 ? 79.045 -0.056 22.425 1.00 14.82 414 ASN B C 1
ATOM 2270 O O . ASN B 1 126 ? 79.251 -0.429 23.585 1.00 15.52 414 ASN B O 1
ATOM 2275 N N . GLY B 1 127 ? 79.919 0.651 21.719 1.00 16.94 415 GLY B N 1
ATOM 2276 C CA . GLY B 1 127 ? 81.061 1.291 22.352 1.00 16.07 415 GLY B CA 1
ATOM 2277 C C . GLY B 1 127 ? 82.228 0.379 22.677 1.00 19.45 415 GLY B C 1
ATOM 2278 O O . GLY B 1 127 ? 83.122 0.774 23.429 1.00 23.38 415 GLY B O 1
ATOM 2279 N N . LEU B 1 128 ? 82.215 -0.826 22.108 1.00 21.78 416 LEU B N 1
ATOM 2280 C CA . LEU B 1 128 ? 83.274 -1.805 22.329 1.00 23.80 416 LEU B CA 1
ATOM 2281 C C . LEU B 1 128 ? 84.253 -1.808 21.167 1.00 36.51 416 LEU B C 1
ATOM 2282 O O . LEU B 1 128 ? 83.877 -1.980 20.007 1.00 40.49 416 LEU B O 1
ATOM 2287 N N . HIS B 1 129 ? 85.522 -1.654 21.515 1.00 43.56 417 HIS B N 1
ATOM 2288 C CA . HIS B 1 129 ? 86.589 -1.397 20.562 1.00 59.78 417 HIS B CA 1
ATOM 2289 C C . HIS B 1 129 ? 87.779 -2.325 20.800 1.00 57.82 417 HIS B C 1
ATOM 2290 O O . HIS B 1 129 ? 88.918 -2.006 20.456 1.00 61.85 417 HIS B O 1
ATOM 2297 N N . HIS B 1 130 ? 87.494 -3.472 21.407 1.00 46.53 418 HIS B N 1
ATOM 2298 C CA . HIS B 1 130 ? 88.451 -4.563 21.545 1.00 43.62 418 HIS B CA 1
ATOM 2299 C C . HIS B 1 130 ? 87.701 -5.866 21.317 1.00 37.26 418 HIS B C 1
ATOM 2300 O O . HIS B 1 130 ? 86.724 -6.141 22.007 1.00 28.60 418 HIS B O 1
ATOM 2307 N N . PHE B 1 131 ? 88.145 -6.669 20.358 1.00 30.13 419 PHE B N 1
ATOM 2308 C CA . PHE B 1 131 ? 87.458 -7.925 20.074 1.00 36.63 419 PHE B CA 1
ATOM 2309 C C . PHE B 1 131 ? 87.598 -8.886 21.247 1.00 39.93 419 PHE B C 1
ATOM 2310 O O . PHE B 1 131 ? 86.812 -9.829 21.391 1.00 35.08 419 PHE B O 1
ATOM 2318 N N . GLN B 1 132 ? 88.600 -8.621 22.079 1.00 33.08 420 GLN B N 1
ATOM 2319 C CA . GLN B 1 132 ? 88.746 -9.262 23.375 1.00 35.56 420 GLN B CA 1
ATOM 2320 C C . GLN B 1 132 ? 87.472 -9.065 24.203 1.00 35.14 420 GLN B C 1
ATOM 2321 O O . GLN B 1 132 ? 86.879 -10.031 24.691 1.00 30.83 420 GLN B O 1
ATOM 2327 N N . GLN B 1 133 ? 87.068 -7.803 24.359 1.00 31.68 421 GLN B N 1
ATOM 2328 C CA . GLN B 1 133 ? 85.846 -7.449 25.086 1.00 29.56 421 GLN B CA 1
ATOM 2329 C C . GLN B 1 133 ? 84.611 -8.085 24.467 1.00 25.46 421 GLN B C 1
ATOM 2330 O O . GLN B 1 133 ? 83.750 -8.633 25.168 1.00 24.23 421 GLN B O 1
ATOM 2336 N N . ILE B 1 134 ? 84.520 -7.958 23.148 1.00 21.55 422 ILE B N 1
ATOM 2337 C CA . ILE B 1 134 ? 83.358 -8.413 22.398 1.00 19.68 422 ILE B CA 1
ATOM 2338 C C . ILE B 1 134 ? 83.153 -9.895 22.616 1.00 20.06 422 ILE B C 1
ATOM 2339 O O . ILE B 1 134 ? 82.049 -10.337 22.941 1.00 19.40 422 ILE B O 1
ATOM 2344 N N . GLN B 1 135 ? 84.223 -10.661 22.466 1.00 22.94 423 GLN B N 1
ATOM 2345 C CA . GLN B 1 135 ? 84.117 -12.091 22.620 1.00 21.72 423 GLN B CA 1
ATOM 2346 C C . GLN B 1 135 ? 83.654 -12.469 24.014 1.00 23.30 423 GLN B C 1
ATOM 2347 O O . GLN B 1 135 ? 82.830 -13.366 24.173 1.00 22.30 423 GLN B O 1
ATOM 2353 N N . GLN B 1 136 ? 84.187 -11.787 25.023 1.00 23.07 424 GLN B N 1
ATOM 2354 C CA . GLN B 1 136 ? 83.786 -12.047 26.403 1.00 22.61 424 GLN B CA 1
ATOM 2355 C C . GLN B 1 136 ? 82.304 -11.728 26.616 1.00 24.27 424 GLN B C 1
ATOM 2356 O O . GLN B 1 136 ? 81.597 -12.460 27.307 1.00 25.00 424 GLN B O 1
ATOM 2362 N N . CYS B 1 137 ? 81.835 -10.643 26.010 1.00 20.45 425 CYS B N 1
ATOM 2363 C CA . CYS B 1 137 ? 80.424 -10.286 26.104 1.00 18.99 425 CYS B CA 1
ATOM 2364 C C . CYS B 1 137 ? 79.537 -11.334 25.433 1.00 21.15 425 CYS B C 1
ATOM 2365 O O . CYS B 1 137 ? 78.477 -11.687 25.968 1.00 21.23 425 CYS B O 1
ATOM 2368 N N . VAL B 1 138 ? 79.977 -11.853 24.284 1.00 19.08 426 VAL B N 1
ATOM 2369 C CA . VAL B 1 138 ? 79.263 -12.943 23.624 1.00 21.10 426 VAL B CA 1
ATOM 2370 C C . VAL B 1 138 ? 79.192 -14.152 24.549 1.00 21.39 426 VAL B C 1
ATOM 2371 O O . VAL B 1 138 ? 78.132 -14.765 24.713 1.00 20.18 426 VAL B O 1
ATOM 2375 N N . ALA B 1 139 ? 80.317 -14.463 25.181 1.00 21.11 427 ALA B N 1
ATOM 2376 C CA . ALA B 1 139 ? 80.395 -15.574 26.120 1.00 21.10 427 ALA B CA 1
ATOM 2377 C C . ALA B 1 139 ? 79.441 -15.391 27.301 1.00 21.02 427 ALA B C 1
ATOM 2378 O O . ALA B 1 139 ? 78.761 -16.335 27.702 1.00 22.88 427 ALA B O 1
ATOM 2380 N N . HIS B 1 140 ? 79.380 -14.184 27.858 1.00 19.07 428 HIS B N 1
ATOM 2381 C CA . HIS B 1 140 ? 78.454 -13.923 28.957 1.00 19.04 428 HIS B CA 1
ATOM 2382 C C . HIS B 1 140 ? 77.012 -14.173 28.533 1.00 21.50 428 HIS B C 1
ATOM 2383 O O . HIS B 1 140 ? 76.243 -14.782 29.264 1.00 21.69 428 HIS B O 1
ATOM 2390 N N . CYS B 1 141 ? 76.636 -13.687 27.359 1.00 18.30 429 CYS B N 1
ATOM 2391 C CA . CYS B 1 141 ? 75.260 -13.830 26.905 1.00 14.99 429 CYS B CA 1
ATOM 2392 C C . CYS B 1 141 ? 74.861 -15.272 26.659 1.00 19.60 429 CYS B C 1
ATOM 2393 O O . CYS B 1 141 ? 73.723 -15.657 26.931 1.00 22.69 429 CYS B O 1
ATOM 2396 N N . THR B 1 142 ? 75.783 -16.065 26.127 1.00 20.59 430 THR B N 1
ATOM 2397 C CA . THR B 1 142 ? 75.457 -17.444 25.804 1.00 25.31 430 THR B CA 1
ATOM 2398 C C . THR B 1 142 ? 75.350 -18.290 27.068 1.00 26.50 430 THR B C 1
ATOM 2399 O O . THR B 1 142 ? 74.617 -19.279 27.088 1.00 29.29 430 THR B O 1
ATOM 2403 N N . GLN B 1 143 ? 76.071 -17.895 28.116 1.00 24.89 431 GLN B N 1
ATOM 2404 C CA . GLN B 1 143 ? 76.112 -18.651 29.371 1.00 22.69 431 GLN B CA 1
ATOM 2405 C C . GLN B 1 143 ? 74.998 -18.270 30.345 1.00 22.59 431 GLN B C 1
ATOM 2406 O O . GLN B 1 143 ? 74.615 -19.063 31.213 1.00 25.14 431 GLN B O 1
ATOM 2412 N N . HIS B 1 144 ? 74.502 -17.048 30.210 1.00 19.64 432 HIS B N 1
ATOM 2413 C CA . HIS B 1 144 ? 73.596 -16.459 31.189 1.00 17.95 432 HIS B CA 1
ATOM 2414 C C . HIS B 1 144 ? 72.229 -17.132 31.128 1.00 18.45 432 HIS B C 1
ATOM 2415 O O . HIS B 1 144 ? 71.607 -17.154 30.069 1.00 19.13 432 HIS B O 1
ATOM 2422 N N . PRO B 1 145 ? 71.756 -17.687 32.253 1.00 18.09 433 PRO B N 1
ATOM 2423 C CA . PRO B 1 145 ? 70.452 -18.360 32.213 1.00 20.46 433 PRO B CA 1
ATOM 2424 C C . PRO B 1 145 ? 69.325 -17.428 31.776 1.00 20.46 433 PRO B C 1
ATOM 2425 O O . PRO B 1 145 ? 69.367 -16.232 32.061 1.00 20.54 433 PRO B O 1
ATOM 2429 N N . PRO B 1 146 ? 68.332 -17.968 31.059 1.00 19.64 434 PRO B N 1
ATOM 2430 C CA . PRO B 1 146 ? 67.133 -17.177 30.766 1.00 19.28 434 PRO B CA 1
ATOM 2431 C C . PRO B 1 146 ? 66.404 -16.782 32.047 1.00 16.97 434 PRO B C 1
ATOM 2432 O O . PRO B 1 146 ? 66.344 -17.576 32.991 1.00 20.13 434 PRO B O 1
ATOM 2436 N N . THR B 1 147 ? 65.875 -15.562 32.085 1.00 15.82 435 THR B N 1
ATOM 2437 C CA . THR B 1 147 ? 65.042 -15.126 33.215 1.00 17.40 435 THR B CA 1
ATOM 2438 C C . THR B 1 147 ? 63.591 -14.883 32.809 1.00 24.15 435 THR B C 1
ATOM 2439 O O . THR B 1 147 ? 62.773 -14.443 33.614 1.00 22.25 435 THR B O 1
ATOM 2443 N N . LEU B 1 148 ? 63.273 -15.175 31.555 1.00 20.06 436 LEU B N 1
ATOM 2444 C CA . LEU B 1 148 ? 61.890 -15.223 31.105 1.00 18.06 436 LEU B CA 1
ATOM 2445 C C . LEU B 1 148 ? 61.549 -16.677 30.844 1.00 19.67 436 LEU B C 1
ATOM 2446 O O . LEU B 1 148 ? 62.383 -17.427 30.321 1.00 23.22 436 LEU B O 1
ATOM 2451 N N . ILE B 1 149 ? 60.346 -17.088 31.225 1.00 21.69 437 ILE B N 1
ATOM 2452 C CA . ILE B 1 149 ? 59.965 -18.489 31.106 1.00 24.68 437 ILE B CA 1
ATOM 2453 C C . ILE B 1 149 ? 58.564 -18.625 30.539 1.00 34.52 437 ILE B C 1
ATOM 2454 O O . ILE B 1 149 ? 57.800 -17.659 30.528 1.00 30.98 437 ILE B O 1
ATOM 2459 N N . ASP B 1 150 ? 58.236 -19.830 30.077 1.00 39.66 438 ASP B N 1
ATOM 2460 C CA . ASP B 1 150 ? 56.912 -20.125 29.534 1.00 48.56 438 ASP B CA 1
ATOM 2461 C C . ASP B 1 150 ? 56.509 -19.111 28.462 1.00 54.80 438 ASP B C 1
ATOM 2462 O O . ASP B 1 150 ? 55.407 -18.561 28.486 1.00 60.42 438 ASP B O 1
ATOM 2468 N N . MET C 1 4 ? 54.974 -21.453 14.275 1.00 35.33 292 MET C N 1
ATOM 2469 C CA . MET C 1 4 ? 54.199 -21.558 13.047 1.00 37.10 292 MET C CA 1
ATOM 2470 C C . MET C 1 4 ? 53.281 -20.354 12.871 1.00 32.67 292 MET C C 1
ATOM 2471 O O . MET C 1 4 ? 52.963 -19.654 13.833 1.00 32.86 292 MET C O 1
ATOM 2476 N N . VAL C 1 5 ? 52.865 -20.120 11.631 1.00 21.31 293 VAL C N 1
ATOM 2477 C CA . VAL C 1 5 ? 51.887 -19.091 11.319 1.00 19.40 293 VAL C CA 1
ATOM 2478 C C . VAL C 1 5 ? 50.560 -19.431 11.990 1.00 21.37 293 VAL C C 1
ATOM 2479 O O . VAL C 1 5 ? 50.165 -20.600 12.049 1.00 23.38 293 VAL C O 1
ATOM 2483 N N . ILE C 1 6 ? 49.906 -18.411 12.540 1.00 16.61 294 ILE C N 1
ATOM 2484 C CA . ILE C 1 6 ? 48.602 -18.555 13.165 1.00 15.44 294 ILE C CA 1
ATOM 2485 C C . ILE C 1 6 ? 47.513 -18.559 12.097 1.00 13.80 294 ILE C C 1
ATOM 2486 O O . ILE C 1 6 ? 47.406 -17.619 11.297 1.00 15.98 294 ILE C O 1
ATOM 2491 N N . ARG C 1 7 ? 46.731 -19.626 12.054 1.00 17.53 295 ARG C N 1
ATOM 2492 C CA . ARG C 1 7 ? 45.601 -19.723 11.151 1.00 15.61 295 ARG C CA 1
ATOM 2493 C C . ARG C 1 7 ? 44.321 -19.581 11.962 1.00 17.28 295 ARG C C 1
ATOM 2494 O O . ARG C 1 7 ? 44.198 -20.153 13.049 1.00 22.43 295 ARG C O 1
ATOM 2502 N N . ALA C 1 8 ? 43.371 -18.800 11.459 1.00 15.73 296 ALA C N 1
ATOM 2503 C CA . ALA C 1 8 ? 42.091 -18.646 12.139 1.00 16.62 296 ALA C CA 1
ATOM 2504 C C . ALA C 1 8 ? 40.941 -18.528 11.147 1.00 16.85 296 ALA C C 1
ATOM 2505 O O . ALA C 1 8 ? 41.091 -17.893 10.094 1.00 14.45 296 ALA C O 1
ATOM 2507 N N . THR C 1 9 ? 39.806 -19.142 11.472 1.00 17.97 297 THR C N 1
ATOM 2508 C CA . THR C 1 9 ? 38.583 -18.937 10.706 1.00 18.38 297 THR C CA 1
ATOM 2509 C C . THR C 1 9 ? 37.561 -18.140 11.508 1.00 18.38 297 THR C C 1
ATOM 2510 O O . THR C 1 9 ? 36.462 -17.871 11.027 1.00 21.36 297 THR C O 1
ATOM 2514 N N . THR C 1 10 ? 37.933 -17.747 12.723 1.00 17.16 298 THR C N 1
ATOM 2515 C CA . THR C 1 10 ? 37.099 -16.862 13.529 1.00 18.53 298 THR C CA 1
ATOM 2516 C C . THR C 1 10 ? 37.949 -15.786 14.197 1.00 17.30 298 THR C C 1
ATOM 2517 O O . THR C 1 10 ? 39.081 -16.045 14.608 1.00 17.40 298 THR C O 1
ATOM 2521 N N . TRP C 1 11 ? 37.401 -14.576 14.303 1.00 16.67 299 TRP C N 1
ATOM 2522 C CA . TRP C 1 11 ? 38.102 -13.497 14.992 1.00 16.50 299 TRP C CA 1
ATOM 2523 C C . TRP C 1 11 ? 38.367 -13.834 16.460 1.00 14.99 299 TRP C C 1
ATOM 2524 O O . TRP C 1 11 ? 39.276 -13.276 17.074 1.00 17.91 299 TRP C O 1
ATOM 2535 N N . LYS C 1 12 ? 37.571 -14.742 17.023 1.00 17.03 300 LYS C N 1
ATOM 2536 C CA . LYS C 1 12 ? 37.716 -15.130 18.427 1.00 19.45 300 LYS C CA 1
ATOM 2537 C C . LYS C 1 12 ? 39.041 -15.840 18.699 1.00 21.13 300 LYS C C 1
ATOM 2538 O O . LYS C 1 12 ? 39.479 -15.921 19.848 1.00 23.51 300 LYS C O 1
ATOM 2544 N N . ASP C 1 13 ? 39.682 -16.349 17.651 1.00 20.07 301 ASP C N 1
ATOM 2545 C CA . ASP C 1 13 ? 40.952 -17.048 17.815 1.00 19.66 301 ASP C CA 1
ATOM 2546 C C . ASP C 1 13 ? 42.156 -16.138 17.626 1.00 22.25 301 ASP C C 1
ATOM 2547 O O . ASP C 1 13 ? 43.288 -16.617 17.606 1.00 24.68 301 ASP C O 1
ATOM 2552 N N . LEU C 1 14 ? 41.918 -14.835 17.479 1.00 16.84 302 LEU C N 1
ATOM 2553 C CA . LEU C 1 14 ? 43.017 -13.874 17.332 1.00 15.99 302 LEU C CA 1
ATOM 2554 C C . LEU C 1 14 ? 43.024 -12.816 18.429 1.00 14.52 302 LEU C C 1
ATOM 2555 O O . LEU C 1 14 ? 42.014 -12.575 19.083 1.00 17.13 302 LEU C O 1
ATOM 2560 N N . ASP C 1 15 ? 44.180 -12.189 18.621 1.00 15.52 303 ASP C N 1
ATOM 2561 C CA . ASP C 1 15 ? 44.325 -11.075 19.552 1.00 15.60 303 ASP C CA 1
ATOM 2562 C C . ASP C 1 15 ? 43.985 -9.815 18.762 1.00 14.59 303 ASP C C 1
ATOM 2563 O O . ASP C 1 15 ? 44.824 -9.302 18.027 1.00 13.81 303 ASP C O 1
ATOM 2568 N N . LEU C 1 16 ? 42.747 -9.338 18.872 1.00 15.48 304 LEU C N 1
ATOM 2569 C CA . LEU C 1 16 ? 42.281 -8.279 17.974 1.00 13.06 304 LEU C CA 1
ATOM 2570 C C . LEU C 1 16 ? 42.941 -6.911 18.250 1.00 15.65 304 LEU C C 1
ATOM 2571 O O . LEU C 1 16 ? 43.282 -6.221 17.283 1.00 14.99 304 LEU C O 1
ATOM 2576 N N . PRO C 1 17 ? 43.167 -6.533 19.530 1.00 16.93 305 PRO C N 1
ATOM 2577 C CA . PRO C 1 17 ? 43.923 -5.284 19.718 1.00 18.42 305 PRO C CA 1
ATOM 2578 C C . PRO C 1 17 ? 45.314 -5.348 19.088 1.00 14.75 305 PRO C C 1
ATOM 2579 O O . PRO C 1 17 ? 45.803 -4.382 18.502 1.00 15.61 305 PRO C O 1
ATOM 2583 N N . ARG C 1 18 ? 45.944 -6.506 19.186 1.00 15.21 306 ARG C N 1
ATOM 2584 C CA . ARG C 1 18 ? 47.275 -6.671 18.646 1.00 15.32 306 ARG C CA 1
ATOM 2585 C C . ARG C 1 18 ? 47.241 -6.635 17.121 1.00 12.91 306 ARG C C 1
ATOM 2586 O O . ARG C 1 18 ? 48.098 -6.026 16.472 1.00 13.88 306 ARG C O 1
ATOM 2594 N N . LEU C 1 19 ? 46.232 -7.277 16.541 1.00 12.17 307 LEU C N 1
ATOM 2595 C CA . LEU C 1 19 ? 46.069 -7.244 15.095 1.00 13.07 307 LEU C CA 1
ATOM 2596 C C . LEU C 1 19 ? 45.754 -5.833 14.577 1.00 12.18 307 LEU C C 1
ATOM 2597 O O . LEU C 1 19 ? 46.284 -5.410 13.535 1.00 11.13 307 LEU C O 1
ATOM 2602 N N . GLN C 1 20 ? 44.926 -5.093 15.311 1.00 13.06 308 GLN C N 1
ATOM 2603 C CA . GLN C 1 20 ? 44.607 -3.734 14.910 1.00 12.34 308 GLN C CA 1
ATOM 2604 C C . GLN C 1 20 ? 45.874 -2.886 14.939 1.00 14.00 308 GLN C C 1
ATOM 2605 O O . GLN C 1 20 ? 46.105 -2.091 14.036 1.00 13.11 308 GLN C O 1
ATOM 2611 N N . HIS C 1 21 ? 46.710 -3.074 15.960 1.00 13.24 309 HIS C N 1
ATOM 2612 C CA . HIS C 1 21 ? 47.965 -2.331 16.033 1.00 12.88 309 HIS C CA 1
ATOM 2613 C C . HIS C 1 21 ? 48.865 -2.682 14.849 1.00 12.45 309 HIS C C 1
ATOM 2614 O O . HIS C 1 21 ? 49.483 -1.798 14.256 1.00 12.53 309 HIS C O 1
ATOM 2621 N N . LEU C 1 22 ? 48.934 -3.963 14.495 1.00 10.80 310 LEU C N 1
ATOM 2622 C CA . LEU C 1 22 ? 49.704 -4.370 13.323 1.00 12.27 310 LEU C CA 1
ATOM 2623 C C . LEU C 1 22 ? 49.209 -3.679 12.057 1.00 11.91 310 LEU C C 1
ATOM 2624 O O . LEU C 1 22 ? 49.998 -3.139 11.264 1.00 11.36 310 LEU C O 1
ATOM 2629 N N . ILE C 1 23 ? 47.900 -3.692 11.862 1.00 10.26 311 ILE C N 1
ATOM 2630 C CA . ILE C 1 23 ? 47.341 -3.105 10.658 1.00 11.87 311 ILE C CA 1
ATOM 2631 C C . ILE C 1 23 ? 47.598 -1.597 10.608 1.00 11.19 311 ILE C C 1
ATOM 2632 O O . ILE C 1 23 ? 48.033 -1.065 9.580 1.00 11.53 311 ILE C O 1
ATOM 2637 N N . GLN C 1 24 ? 47.362 -0.908 11.715 1.00 10.91 312 GLN C N 1
ATOM 2638 C CA . GLN C 1 24 ? 47.539 0.529 11.738 1.00 11.09 312 GLN C CA 1
ATOM 2639 C C . GLN C 1 24 ? 49.012 0.920 11.595 1.00 12.55 312 GLN C C 1
ATOM 2640 O O . GLN C 1 24 ? 49.336 1.922 10.940 1.00 15.35 312 GLN C O 1
ATOM 2646 N N . SER C 1 25 ? 49.908 0.135 12.186 1.00 12.14 313 SER C N 1
ATOM 2647 C CA . SER C 1 25 ? 51.334 0.425 12.081 1.00 13.14 313 SER C CA 1
ATOM 2648 C C . SER C 1 25 ? 51.836 0.218 10.664 1.00 14.37 313 SER C C 1
ATOM 2649 O O . SER C 1 25 ? 52.636 1.023 10.170 1.00 17.96 313 SER C O 1
ATOM 2652 N N . SER C 1 26 ? 51.362 -0.835 10.002 1.00 11.04 314 SER C N 1
ATOM 2653 C CA A SER C 1 26 ? 51.774 -1.169 8.637 0.64 11.85 314 SER C CA 1
ATOM 2654 C CA B SER C 1 26 ? 51.846 -1.111 8.654 0.36 12.20 314 SER C CA 1
ATOM 2655 C C . SER C 1 26 ? 51.301 -0.114 7.631 1.00 13.92 314 SER C C 1
ATOM 2656 O O . SER C 1 26 ? 52.043 0.323 6.751 1.00 16.22 314 SER C O 1
ATOM 2661 N N . PHE C 1 27 ? 50.031 0.270 7.742 1.00 12.04 315 PHE C N 1
ATOM 2662 C CA . PHE C 1 27 ? 49.452 1.198 6.771 1.00 11.80 315 PHE C CA 1
ATOM 2663 C C . PHE C 1 27 ? 49.618 2.674 7.134 1.00 12.06 315 PHE C C 1
ATOM 2664 O O . PHE C 1 27 ? 49.457 3.540 6.267 1.00 12.86 315 PHE C O 1
ATOM 2672 N N . ARG C 1 28 ? 49.930 2.968 8.399 1.00 12.61 316 ARG C N 1
ATOM 2673 C CA . ARG C 1 28 ? 49.974 4.345 8.912 1.00 13.46 316 ARG C CA 1
ATOM 2674 C C . ARG C 1 28 ? 48.624 5.036 8.713 1.00 16.00 316 ARG C C 1
ATOM 2675 O O . ARG C 1 28 ? 48.547 6.230 8.383 1.00 17.81 316 ARG C O 1
ATOM 2683 N N . ARG C 1 29 ? 47.562 4.266 8.921 1.00 14.95 317 ARG C N 1
ATOM 2684 C CA . ARG C 1 29 ? 46.191 4.725 8.808 1.00 18.61 317 ARG C CA 1
ATOM 2685 C C . ARG C 1 29 ? 45.412 4.113 9.966 1.00 18.12 317 ARG C C 1
ATOM 2686 O O . ARG C 1 29 ? 45.893 3.193 10.629 1.00 21.59 317 ARG C O 1
ATOM 2694 N N . THR C 1 30 ? 44.215 4.627 10.211 1.00 18.45 318 THR C N 1
ATOM 2695 C CA . THR C 1 30 ? 43.388 4.130 11.297 1.00 18.63 318 THR C CA 1
ATOM 2696 C C . THR C 1 30 ? 42.415 3.078 10.781 1.00 15.99 318 THR C C 1
ATOM 2697 O O . THR C 1 30 ? 41.794 3.263 9.735 1.00 19.08 318 THR C O 1
ATOM 2701 N N . LEU C 1 31 ? 42.287 1.971 11.503 1.00 15.20 319 LEU C N 1
ATOM 2702 C CA . LEU C 1 31 ? 41.297 0.956 11.171 1.00 16.99 319 LEU C CA 1
ATOM 2703 C C . LEU C 1 31 ? 39.942 1.479 11.603 1.00 19.80 319 LEU C C 1
ATOM 2704 O O . LEU C 1 31 ? 39.805 1.980 12.722 1.00 20.48 319 LEU C O 1
ATOM 2709 N N . ILE C 1 32 ? 38.944 1.398 10.731 1.00 17.33 320 ILE C N 1
ATOM 2710 C CA . ILE C 1 32 ? 37.660 1.978 11.084 1.00 18.29 320 ILE C CA 1
ATOM 2711 C C . ILE C 1 32 ? 37.079 1.290 12.309 1.00 18.56 320 ILE C C 1
ATOM 2712 O O . ILE C 1 32 ? 37.283 0.089 12.526 1.00 17.36 320 ILE C O 1
ATOM 2717 N N . PRO C 1 33 ? 36.372 2.067 13.142 1.00 21.78 321 PRO C N 1
ATOM 2718 C CA . PRO C 1 33 ? 35.684 1.451 14.270 1.00 20.37 321 PRO C CA 1
ATOM 2719 C C . PRO C 1 33 ? 34.775 0.317 13.811 1.00 19.67 321 PRO C C 1
ATOM 2720 O O . PRO C 1 33 ? 34.158 0.387 12.732 1.00 22.16 321 PRO C O 1
ATOM 2724 N N . HIS C 1 34 ? 34.721 -0.716 14.640 1.00 18.82 322 HIS C N 1
ATOM 2725 C CA . HIS C 1 34 ? 33.869 -1.888 14.438 1.00 17.44 322 HIS C CA 1
ATOM 2726 C C . HIS C 1 34 ? 34.259 -2.727 13.232 1.00 18.28 322 HIS C C 1
ATOM 2727 O O . HIS C 1 34 ? 33.467 -3.543 12.788 1.00 18.78 322 HIS C O 1
ATOM 2734 N N . TYR C 1 35 ? 35.468 -2.539 12.710 1.00 15.53 323 TYR C N 1
ATOM 2735 C CA . TYR C 1 35 ? 35.949 -3.377 11.627 1.00 12.85 323 TYR C CA 1
ATOM 2736 C C . TYR C 1 35 ? 35.741 -4.868 11.909 1.00 17.86 323 TYR C C 1
ATOM 2737 O O . TYR C 1 35 ? 35.171 -5.576 11.088 1.00 15.50 323 TYR C O 1
ATOM 2746 N N . PHE C 1 36 ? 36.188 -5.363 13.058 1.00 14.72 324 PHE C N 1
ATOM 2747 C CA . PHE C 1 36 ? 36.117 -6.811 13.286 1.00 13.51 324 PHE C CA 1
ATOM 2748 C C . PHE C 1 36 ? 34.678 -7.301 13.446 1.00 20.84 324 PHE C C 1
ATOM 2749 O O . PHE C 1 36 ? 34.367 -8.438 13.091 1.00 29.38 324 PHE C O 1
ATOM 2757 N N . GLU C 1 37 ? 33.801 -6.434 13.940 1.00 16.59 325 GLU C N 1
ATOM 2758 C CA . GLU C 1 37 ? 32.396 -6.794 14.131 1.00 23.54 325 GLU C CA 1
ATOM 2759 C C . GLU C 1 37 ? 31.585 -6.782 12.839 1.00 22.74 325 GLU C C 1
ATOM 2760 O O . GLU C 1 37 ? 30.485 -7.335 12.802 1.00 27.41 325 GLU C O 1
ATOM 2766 N N . THR C 1 38 ? 32.104 -6.141 11.794 1.00 16.89 326 THR C N 1
ATOM 2767 C CA . THR C 1 38 ? 31.364 -5.978 10.536 1.00 20.04 326 THR C CA 1
ATOM 2768 C C . THR C 1 38 ? 32.037 -6.662 9.342 1.00 20.51 326 THR C C 1
ATOM 2769 O O . THR C 1 38 ? 31.559 -6.570 8.221 1.00 19.96 326 THR C O 1
ATOM 2773 N N . THR C 1 39 ? 33.144 -7.350 9.589 1.00 13.94 327 THR C N 1
ATOM 2774 C CA . THR C 1 39 ? 33.895 -8.018 8.534 1.00 16.06 327 THR C CA 1
ATOM 2775 C C . THR C 1 39 ? 33.795 -9.525 8.719 1.00 17.23 327 THR C C 1
ATOM 2776 O O . THR C 1 39 ? 34.234 -10.052 9.740 1.00 21.46 327 THR C O 1
ATOM 2780 N N . PRO C 1 40 ? 33.202 -10.236 7.751 1.00 13.98 328 PRO C N 1
ATOM 2781 C CA . PRO C 1 40 ? 33.062 -11.675 7.960 1.00 16.82 328 PRO C CA 1
ATOM 2782 C C . PRO C 1 40 ? 34.336 -12.386 7.530 1.00 11.72 328 PRO C C 1
ATOM 2783 O O . PRO C 1 40 ? 34.703 -12.383 6.354 1.00 13.13 328 PRO C O 1
ATOM 2787 N N . LEU C 1 41 ? 35.023 -12.975 8.490 1.00 13.95 329 LEU C N 1
ATOM 2788 C CA . LEU C 1 41 ? 36.297 -13.611 8.214 1.00 13.01 329 LEU C CA 1
ATOM 2789 C C . LEU C 1 41 ? 36.113 -14.898 7.429 1.00 11.70 329 LEU C C 1
ATOM 2790 O O . LEU C 1 41 ? 35.295 -15.748 7.804 1.00 15.96 329 LEU C O 1
ATOM 2795 N N . LEU C 1 42 ? 36.863 -15.042 6.337 1.00 11.91 330 LEU C N 1
ATOM 2796 C CA . LEU C 1 42 ? 37.002 -16.343 5.681 1.00 12.68 330 LEU C CA 1
ATOM 2797 C C . LEU C 1 42 ? 38.173 -17.092 6.327 1.00 12.40 330 LEU C C 1
ATOM 2798 O O . LEU C 1 42 ? 37.982 -18.138 6.957 1.00 13.79 330 LEU C O 1
ATOM 2803 N N . ARG C 1 43 ? 39.376 -16.548 6.162 1.00 11.83 331 ARG C N 1
ATOM 2804 C CA . ARG C 1 43 ? 40.603 -17.109 6.728 1.00 15.49 331 ARG C CA 1
ATOM 2805 C C . ARG C 1 43 ? 41.541 -15.974 7.082 1.00 12.32 331 ARG C C 1
ATOM 2806 O O . ARG C 1 43 ? 41.667 -15.042 6.303 1.00 11.26 331 ARG C O 1
ATOM 2814 N N . ALA C 1 44 ? 42.219 -16.068 8.218 1.00 11.72 332 ALA C N 1
ATOM 2815 C CA . ALA C 1 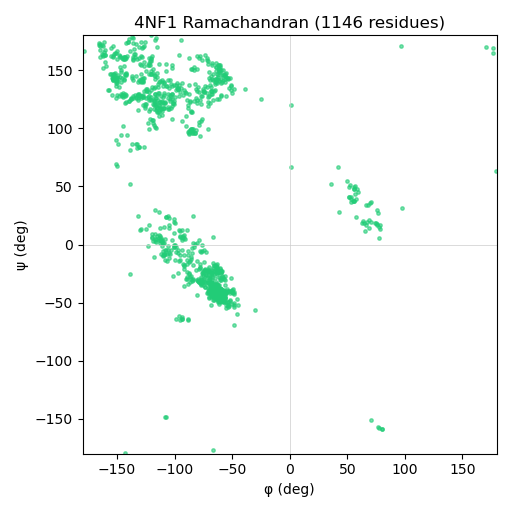44 ? 43.329 -15.187 8.556 1.00 11.26 332 ALA C CA 1
ATOM 2816 C C . ALA C 1 44 ? 44.610 -15.987 8.721 1.00 11.93 332 ALA C C 1
ATOM 2817 O O . ALA C 1 44 ? 44.590 -17.131 9.180 1.00 12.51 332 ALA C O 1
ATOM 2819 N N . TYR C 1 45 ? 45.717 -15.362 8.332 1.00 12.03 333 TYR C N 1
ATOM 2820 C CA . TYR C 1 45 ? 47.066 -15.879 8.507 1.00 10.09 333 TYR C CA 1
ATOM 2821 C C . TYR C 1 45 ? 47.855 -14.780 9.204 1.00 10.21 333 TYR C C 1
ATOM 2822 O O . TYR C 1 45 ? 47.976 -13.666 8.682 1.00 11.87 333 TYR C O 1
ATOM 2831 N N . VAL C 1 46 ? 48.381 -15.062 10.387 1.00 12.68 334 VAL C N 1
ATOM 2832 C CA . VAL C 1 46 ? 49.089 -14.050 11.172 1.00 12.64 334 VAL C CA 1
ATOM 2833 C C . VAL C 1 46 ? 50.413 -14.631 11.641 1.00 12.54 334 VAL C C 1
ATOM 2834 O O . VAL C 1 46 ? 50.436 -15.725 12.210 1.00 14.29 334 VAL C O 1
ATOM 2838 N N . SER C 1 47 ? 51.513 -13.921 11.409 1.00 12.20 335 SER C N 1
ATOM 2839 C CA . SER C 1 47 ? 52.801 -14.422 11.881 1.00 12.42 335 SER C CA 1
ATOM 2840 C C . SER C 1 47 ? 52.787 -14.519 13.413 1.00 13.55 335 SER C C 1
ATOM 2841 O O . SER C 1 47 ? 52.024 -13.826 14.081 1.00 13.21 335 SER C O 1
ATOM 2844 N N . GLU C 1 48 ? 53.622 -15.403 13.956 1.00 16.58 336 GLU C N 1
ATOM 2845 C CA . GLU C 1 48 ? 53.576 -15.724 15.383 1.00 20.60 336 GLU C CA 1
ATOM 2846 C C . GLU C 1 48 ? 53.590 -14.489 16.276 1.00 15.57 336 GLU C C 1
ATOM 2847 O O . GLU C 1 48 ? 52.886 -14.434 17.288 1.00 20.36 336 GLU C O 1
ATOM 2853 N N . ASN C 1 49 ? 54.385 -13.492 15.898 1.00 15.67 337 ASN C N 1
ATOM 2854 C CA . ASN C 1 49 ? 54.529 -12.304 16.726 1.00 13.23 337 ASN C CA 1
ATOM 2855 C C . ASN C 1 49 ? 53.827 -11.083 16.151 1.00 12.54 337 ASN C C 1
ATOM 2856 O O . ASN C 1 49 ? 54.163 -9.955 16.493 1.00 14.79 337 ASN C O 1
ATOM 2861 N N . TYR C 1 50 ? 52.815 -11.330 15.317 1.00 11.18 338 TYR C N 1
ATOM 2862 C CA . TYR C 1 50 ? 51.965 -10.269 14.776 1.00 12.27 338 TYR C CA 1
ATOM 2863 C C . TYR C 1 50 ? 52.768 -9.179 14.055 1.00 12.73 338 TYR C C 1
ATOM 2864 O O . TYR C 1 50 ? 52.551 -7.987 14.251 1.00 14.26 338 TYR C O 1
ATOM 2873 N N . ARG C 1 51 ? 53.683 -9.602 13.192 1.00 12.16 339 ARG C N 1
ATOM 2874 C CA . ARG C 1 51 ? 54.453 -8.653 12.395 1.00 12.52 339 ARG C CA 1
ATOM 2875 C C . ARG C 1 51 ? 54.062 -8.671 10.921 1.00 11.30 339 ARG C C 1
ATOM 2876 O O . ARG C 1 51 ? 54.504 -7.808 10.157 1.00 11.50 339 ARG C O 1
ATOM 2884 N N . ALA C 1 52 ? 53.229 -9.637 10.532 1.00 10.63 340 ALA C N 1
ATOM 2885 C CA . ALA C 1 52 ? 52.645 -9.703 9.188 1.00 11.28 340 ALA C CA 1
ATOM 2886 C C . ALA C 1 52 ? 51.320 -10.459 9.247 1.00 10.75 340 ALA C C 1
ATOM 2887 O O . ALA C 1 52 ? 51.159 -11.382 10.052 1.00 12.15 340 ALA C O 1
ATOM 2889 N N . ALA C 1 53 ? 50.372 -10.071 8.404 1.00 9.86 341 ALA C N 1
ATOM 2890 C CA . ALA C 1 53 ? 49.065 -10.730 8.386 1.00 9.30 341 ALA C CA 1
ATOM 2891 C C . ALA C 1 53 ? 48.416 -10.631 7.019 1.00 9.48 341 ALA C C 1
ATOM 2892 O O . ALA C 1 53 ? 48.585 -9.634 6.306 1.00 9.62 341 ALA C O 1
ATOM 2894 N N . VAL C 1 54 ? 47.674 -11.681 6.675 1.00 9.69 342 VAL C N 1
ATOM 2895 C CA . VAL C 1 54 ? 46.785 -11.718 5.524 1.00 8.40 342 VAL C CA 1
ATOM 2896 C C . VAL C 1 54 ? 45.384 -12.036 6.034 1.00 9.71 342 VAL C C 1
ATOM 2897 O O . VAL C 1 54 ? 45.184 -13.026 6.753 1.00 10.88 342 VAL C O 1
ATOM 2901 N N . ILE C 1 55 ? 44.429 -11.176 5.702 1.00 10.42 343 ILE C N 1
ATOM 2902 C CA . ILE C 1 55 ? 43.015 -11.385 6.036 1.00 10.39 343 ILE C CA 1
ATOM 2903 C C . ILE C 1 55 ? 42.200 -11.614 4.767 1.00 8.36 343 ILE C C 1
ATOM 2904 O O . ILE C 1 55 ? 42.209 -10.757 3.891 1.00 9.46 343 ILE C O 1
ATOM 2909 N N . LEU C 1 56 ? 41.563 -12.774 4.647 1.00 9.85 344 LEU C N 1
ATOM 2910 C CA . LEU C 1 56 ? 40.661 -13.063 3.528 1.00 7.85 344 LEU C CA 1
ATOM 2911 C C . LEU C 1 56 ? 39.209 -12.983 3.974 1.00 10.00 344 LEU C C 1
ATOM 2912 O O . LEU C 1 56 ? 38.874 -13.436 5.086 1.00 9.80 344 LEU C O 1
ATOM 2917 N N . THR C 1 57 ? 38.352 -12.438 3.109 1.00 8.98 345 THR C N 1
ATOM 2918 C CA . THR C 1 57 ? 36.908 -12.487 3.288 1.00 9.53 345 THR C CA 1
ATOM 2919 C C . THR C 1 57 ? 36.279 -13.069 2.019 1.00 10.59 345 THR C C 1
ATOM 2920 O O . THR C 1 57 ? 36.958 -13.233 1.009 1.00 11.38 345 THR C O 1
ATOM 2924 N N . LYS C 1 58 ? 34.991 -13.361 2.049 1.00 13.68 346 LYS C N 1
ATOM 2925 C CA . LYS C 1 58 ? 34.350 -13.923 0.857 1.00 13.05 346 LYS C CA 1
ATOM 2926 C C . LYS C 1 58 ? 32.889 -13.527 0.763 1.00 14.02 346 LYS C C 1
ATOM 2927 O O . LYS C 1 58 ? 31.989 -14.354 0.882 1.00 16.25 346 LYS C O 1
ATOM 2933 N N . LEU C 1 59 ? 32.670 -12.243 0.534 1.00 14.64 347 LEU C N 1
ATOM 2934 C CA . LEU C 1 59 ? 31.320 -11.749 0.296 1.00 14.79 347 LEU C CA 1
ATOM 2935 C C . LEU C 1 59 ? 30.729 -12.331 -0.988 1.00 13.57 347 LEU C C 1
ATOM 2936 O O . LEU C 1 59 ? 29.549 -12.652 -1.032 1.00 14.76 347 LEU C O 1
ATOM 2941 N N . GLY C 1 60 ? 31.556 -12.457 -2.026 1.00 15.00 348 GLY C N 1
ATOM 2942 C CA . GLY C 1 60 ? 31.116 -12.935 -3.323 1.00 15.59 348 GLY C CA 1
ATOM 2943 C C . GLY C 1 60 ? 31.587 -14.344 -3.638 1.00 16.11 348 GLY C C 1
ATOM 2944 O O . GLY C 1 60 ? 31.740 -15.173 -2.750 1.00 18.64 348 GLY C O 1
ATOM 2945 N N . ASN C 1 61 ? 31.820 -14.623 -4.913 1.00 14.66 349 ASN C N 1
ATOM 2946 C CA . ASN C 1 61 ? 32.193 -15.977 -5.311 1.00 16.90 349 ASN C CA 1
ATOM 2947 C C . ASN C 1 61 ? 33.681 -16.287 -5.178 1.00 15.58 349 ASN C C 1
ATOM 2948 O O . ASN C 1 61 ? 34.068 -17.461 -5.165 1.00 18.32 349 ASN C O 1
ATOM 2953 N N . VAL C 1 62 ? 34.506 -15.246 -5.078 1.00 12.60 350 VAL C N 1
ATOM 2954 C CA . VAL C 1 62 ? 35.963 -15.390 -5.051 1.00 12.76 350 VAL C CA 1
ATOM 2955 C C . VAL C 1 62 ? 36.521 -14.840 -3.741 1.00 10.04 350 VAL C C 1
ATOM 2956 O O . VAL C 1 62 ? 36.138 -13.746 -3.318 1.00 10.39 350 VAL C O 1
ATOM 2960 N N . PRO C 1 63 ? 37.454 -15.570 -3.097 1.00 9.03 351 PRO C N 1
ATOM 2961 C CA . PRO C 1 63 ? 38.110 -15.005 -1.914 1.00 9.59 351 PRO C CA 1
ATOM 2962 C C . PRO C 1 63 ? 38.767 -13.664 -2.211 1.00 9.19 351 PRO C C 1
ATOM 2963 O O . PRO C 1 63 ? 39.364 -13.447 -3.269 1.00 8.67 351 PRO C O 1
ATOM 2967 N N . TYR C 1 64 ? 38.625 -12.753 -1.258 1.00 9.89 352 TYR C N 1
ATOM 2968 C CA . TYR C 1 64 ? 39.088 -11.377 -1.350 1.00 10.64 352 TYR C CA 1
ATOM 2969 C C . TYR C 1 64 ? 40.148 -11.128 -0.289 1.00 9.99 352 TYR C C 1
ATOM 2970 O O . TYR C 1 64 ? 39.930 -11.439 0.906 1.00 9.81 352 TYR C O 1
ATOM 2979 N N . LEU C 1 65 ? 41.282 -10.582 -0.690 1.00 9.51 353 LEU C N 1
ATOM 2980 C CA . LEU C 1 65 ? 42.339 -10.283 0.264 1.00 8.22 353 LEU C CA 1
ATOM 2981 C C . LEU C 1 65 ? 42.068 -8.881 0.815 1.00 9.14 353 LEU C C 1
ATOM 2982 O O . LEU C 1 65 ? 42.404 -7.873 0.197 1.00 10.74 353 LEU C O 1
ATOM 2987 N N . ASP C 1 66 ? 41.417 -8.830 1.970 1.00 9.50 354 ASP C N 1
ATOM 2988 C CA . ASP C 1 66 ? 40.961 -7.573 2.545 1.00 10.10 354 ASP C CA 1
ATOM 2989 C C . ASP C 1 66 ? 42.083 -6.754 3.163 1.00 8.64 354 ASP C C 1
ATOM 2990 O O . ASP C 1 66 ? 42.045 -5.527 3.123 1.00 9.75 354 ASP C O 1
ATOM 2995 N N . LYS C 1 67 ? 43.065 -7.438 3.749 1.00 9.22 355 LYS C N 1
ATOM 2996 C CA . LYS C 1 67 ? 44.219 -6.766 4.335 1.00 9.07 355 LYS C CA 1
ATOM 2997 C C . LYS C 1 67 ? 45.487 -7.582 4.152 1.00 10.32 355 LYS C C 1
ATOM 2998 O O . LYS C 1 67 ? 45.524 -8.759 4.537 1.00 10.64 355 LYS C O 1
ATOM 3004 N N . PHE C 1 68 ? 46.523 -6.965 3.588 1.00 8.66 356 PHE C N 1
ATOM 3005 C CA . PHE C 1 68 ? 47.886 -7.506 3.639 1.00 7.85 356 PHE C CA 1
ATOM 3006 C C . PHE C 1 68 ? 48.721 -6.498 4.408 1.00 10.53 356 PHE C C 1
ATOM 3007 O O . PHE C 1 68 ? 49.071 -5.442 3.886 1.00 11.29 356 PHE C O 1
ATOM 3015 N N . ALA C 1 69 ? 48.967 -6.812 5.671 1.00 9.51 357 ALA C N 1
ATOM 3016 C CA . ALA C 1 69 ? 49.626 -5.909 6.602 1.00 9.86 357 ALA C CA 1
ATOM 3017 C C . ALA C 1 69 ? 50.989 -6.439 6.964 1.00 12.38 357 ALA C C 1
ATOM 3018 O O . ALA C 1 69 ? 51.091 -7.499 7.565 1.00 12.78 357 ALA C O 1
ATOM 3020 N N . VAL C 1 70 ? 52.032 -5.698 6.612 1.00 10.43 358 VAL C N 1
ATOM 3021 C CA . VAL C 1 70 ? 53.400 -6.098 6.908 1.00 11.96 358 VAL C CA 1
ATOM 3022 C C . VAL C 1 70 ? 54.129 -4.922 7.527 1.00 12.38 358 VAL C C 1
ATOM 3023 O O . VAL C 1 70 ? 54.140 -3.836 6.950 1.00 12.03 358 VAL C O 1
ATOM 3027 N N . LEU C 1 71 ? 54.726 -5.118 8.698 1.00 10.84 359 LEU C N 1
ATOM 3028 C CA . LEU C 1 71 ? 55.511 -4.037 9.293 1.00 12.90 359 LEU C CA 1
ATOM 3029 C C . LEU C 1 71 ? 56.699 -3.702 8.402 1.00 13.50 359 LEU C C 1
ATOM 3030 O O . LEU C 1 71 ? 57.304 -4.606 7.822 1.00 13.64 359 LEU C O 1
ATOM 3035 N N . ASP C 1 72 ? 57.038 -2.417 8.314 1.00 15.75 360 ASP C N 1
ATOM 3036 C CA . ASP C 1 72 ? 58.212 -1.976 7.561 1.00 19.84 360 ASP C CA 1
ATOM 3037 C C . ASP C 1 72 ? 59.439 -2.802 7.911 1.00 18.53 360 ASP C C 1
ATOM 3038 O O . ASP C 1 72 ? 60.206 -3.193 7.037 1.00 19.44 360 ASP C O 1
ATOM 3043 N N . ASP C 1 73 ? 59.602 -3.100 9.195 1.00 15.93 361 ASP C N 1
ATOM 3044 C CA A ASP C 1 73 ? 60.795 -3.762 9.717 0.44 19.62 361 ASP C CA 1
ATOM 3045 C CA B ASP C 1 73 ? 60.830 -3.747 9.629 0.56 18.21 361 ASP C CA 1
ATOM 3046 C C . ASP C 1 73 ? 60.785 -5.278 9.539 1.00 19.86 361 ASP C C 1
ATOM 3047 O O . ASP C 1 73 ? 61.720 -5.964 9.953 1.00 22.48 361 ASP C O 1
ATOM 3056 N N . ALA C 1 74 ? 59.722 -5.809 8.951 1.00 13.48 362 ALA C N 1
ATOM 3057 C CA . ALA C 1 74 ? 59.644 -7.245 8.712 1.00 13.38 362 ALA C CA 1
ATOM 3058 C C . ALA C 1 74 ? 60.034 -7.584 7.268 1.00 13.27 362 ALA C C 1
ATOM 3059 O O . ALA C 1 74 ? 60.101 -8.759 6.888 1.00 13.45 362 ALA C O 1
ATOM 3061 N N . GLN C 1 75 ? 60.329 -6.564 6.472 1.00 11.54 363 GLN C N 1
ATOM 3062 C CA . GLN C 1 75 ? 60.562 -6.802 5.043 1.00 14.70 363 GLN C CA 1
ATOM 3063 C C . GLN C 1 75 ? 61.967 -7.324 4.766 1.00 12.81 363 GLN C C 1
ATOM 3064 O O . GLN C 1 75 ? 62.170 -8.076 3.813 1.00 13.70 363 GLN C O 1
ATOM 3070 N N . GLY C 1 76 ? 62.944 -6.936 5.583 1.00 12.44 364 GLY C N 1
ATOM 3071 C CA . GLY C 1 76 ? 64.301 -7.429 5.403 1.00 12.99 364 GLY C CA 1
ATOM 3072 C C . GLY C 1 76 ? 64.357 -8.944 5.405 1.00 16.18 364 GLY C C 1
ATOM 3073 O O . GLY C 1 76 ? 65.041 -9.563 4.580 1.00 18.04 364 GLY C O 1
ATOM 3074 N N . GLU C 1 77 ? 63.606 -9.553 6.313 1.00 14.81 365 GLU C N 1
ATOM 3075 C CA . GLU C 1 77 ? 63.600 -11.007 6.420 1.00 15.25 365 GLU C CA 1
ATOM 3076 C C . GLU C 1 77 ? 62.564 -11.671 5.505 1.00 13.53 365 GLU C C 1
ATOM 3077 O O . GLU C 1 77 ? 62.531 -12.903 5.421 1.00 18.99 365 GLU C O 1
ATOM 3083 N N . GLY C 1 78 ? 61.736 -10.880 4.821 1.00 12.74 366 GLY C N 1
ATOM 3084 C CA . GLY C 1 78 ? 60.771 -11.430 3.886 1.00 12.17 366 GLY C CA 1
ATOM 3085 C C . GLY C 1 78 ? 59.561 -12.052 4.551 1.00 14.23 366 GLY C C 1
ATOM 3086 O O . GLY C 1 78 ? 58.921 -12.932 3.983 1.00 13.34 366 GLY C O 1
ATOM 3087 N N . LEU C 1 79 ? 59.225 -11.584 5.742 1.00 13.26 367 LEU C N 1
ATOM 3088 C CA . LEU C 1 79 ? 58.136 -12.174 6.500 1.00 12.17 367 LEU C CA 1
ATOM 3089 C C . LEU C 1 79 ? 56.778 -12.012 5.823 1.00 12.66 367 LEU C C 1
ATOM 3090 O O . LEU C 1 79 ? 55.967 -12.949 5.814 1.00 12.44 367 LEU C O 1
ATOM 3095 N N . GLY C 1 80 ? 56.508 -10.827 5.286 1.00 9.96 368 GLY C N 1
ATOM 3096 C CA . GLY C 1 80 ? 55.270 -10.627 4.544 1.00 10.32 368 GLY C CA 1
ATOM 3097 C C . GLY C 1 80 ? 55.159 -11.599 3.376 1.00 11.58 368 GLY C C 1
ATOM 3098 O O . GLY C 1 80 ? 54.106 -12.223 3.156 1.00 11.98 368 GLY C O 1
ATOM 3099 N N . ARG C 1 81 ? 56.242 -11.766 2.634 1.00 10.91 369 ARG C N 1
ATOM 3100 C CA . ARG C 1 81 ? 56.203 -12.679 1.502 1.00 12.20 369 ARG C CA 1
ATOM 3101 C C . ARG C 1 81 ? 55.972 -14.115 1.943 1.00 14.24 369 ARG C C 1
ATOM 3102 O O . ARG C 1 81 ? 55.288 -14.873 1.243 1.00 12.75 369 ARG C O 1
ATOM 3110 N N . ALA C 1 82 ? 56.505 -14.491 3.101 1.00 11.27 370 ALA C N 1
ATOM 3111 C CA . ALA C 1 82 ? 56.306 -15.838 3.627 1.00 11.60 370 ALA C CA 1
ATOM 3112 C C . ALA C 1 82 ? 54.844 -16.091 3.994 1.00 11.21 370 ALA C C 1
ATOM 3113 O O . ALA C 1 82 ? 54.295 -17.158 3.695 1.00 13.36 370 ALA C O 1
ATOM 3115 N N . VAL C 1 83 ? 54.217 -15.113 4.629 1.00 10.78 371 VAL C N 1
ATOM 3116 C CA . VAL C 1 83 ? 52.807 -15.265 5.004 1.00 10.59 371 VAL C CA 1
ATOM 3117 C C . VAL C 1 83 ? 51.947 -15.278 3.740 1.00 13.25 371 VAL C C 1
ATOM 3118 O O . VAL C 1 83 ? 51.037 -16.124 3.616 1.00 12.55 371 VAL C O 1
ATOM 3122 N N . TRP C 1 84 ? 52.243 -14.374 2.800 1.00 9.77 372 TRP C N 1
ATOM 3123 C CA . TRP C 1 84 ? 51.573 -14.395 1.499 1.00 10.37 372 TRP C CA 1
ATOM 3124 C C . TRP C 1 84 ? 51.643 -15.786 0.854 1.00 9.92 372 TRP C C 1
ATOM 3125 O O . TRP C 1 84 ? 50.635 -16.318 0.374 1.00 11.09 372 TRP C O 1
ATOM 3136 N N . SER C 1 85 ? 52.829 -16.379 0.840 1.00 9.54 373 SER C N 1
ATOM 3137 C CA A SER C 1 85 ? 53.043 -17.677 0.216 0.50 11.49 373 SER C CA 1
ATOM 3138 C CA B SER C 1 85 ? 53.021 -17.677 0.206 0.50 10.69 373 SER C CA 1
ATOM 3139 C C . SER C 1 85 ? 52.195 -18.777 0.859 1.00 13.17 373 SER C C 1
ATOM 3140 O O . SER C 1 85 ? 51.682 -19.657 0.166 1.00 12.45 373 SER C O 1
ATOM 3145 N N . ILE C 1 86 ? 52.059 -18.738 2.182 1.00 11.00 374 ILE C N 1
ATOM 3146 C CA . ILE C 1 86 ? 51.280 -19.754 2.897 1.00 12.56 374 ILE C CA 1
ATOM 3147 C C . ILE C 1 86 ? 49.799 -19.628 2.514 1.00 12.93 374 ILE C C 1
ATOM 3148 O O . ILE C 1 86 ? 49.115 -20.639 2.316 1.00 13.07 374 ILE C O 1
ATOM 3153 N N . MET C 1 87 ? 49.331 -18.397 2.331 1.00 10.06 375 MET C N 1
ATOM 3154 C CA . MET C 1 87 ? 47.966 -18.186 1.877 1.00 9.83 375 MET C CA 1
ATOM 3155 C C . MET C 1 87 ? 47.824 -18.632 0.420 1.00 12.01 375 MET C C 1
ATOM 3156 O O . MET C 1 87 ? 46.889 -19.353 0.063 1.00 10.91 375 MET C O 1
ATOM 3161 N N . ARG C 1 88 ? 48.765 -18.238 -0.428 1.00 11.96 376 ARG C N 1
ATOM 3162 C CA . ARG C 1 88 ? 48.628 -18.507 -1.856 1.00 12.27 376 ARG C CA 1
ATOM 3163 C C . ARG C 1 88 ? 48.639 -20.005 -2.179 1.00 13.13 376 ARG C C 1
ATOM 3164 O O . ARG C 1 88 ? 47.923 -20.447 -3.084 1.00 14.20 376 ARG C O 1
ATOM 3172 N N . GLU C 1 89 ? 49.426 -20.770 -1.417 1.00 12.11 377 GLU C N 1
ATOM 3173 C CA . GLU C 1 89 ? 49.527 -22.235 -1.514 1.00 15.28 377 GLU C CA 1
ATOM 3174 C C . GLU C 1 89 ? 48.189 -22.936 -1.485 1.00 13.98 377 GLU C C 1
ATOM 3175 O O . GLU C 1 89 ? 48.046 -24.055 -2.007 1.00 16.90 377 GLU C O 1
ATOM 3181 N N . GLU C 1 90 ? 47.228 -22.318 -0.813 1.00 13.18 378 GLU C N 1
ATOM 3182 C CA . GLU C 1 90 ? 45.928 -22.953 -0.664 1.00 17.19 378 GLU C CA 1
ATOM 3183 C C . GLU C 1 90 ? 44.765 -22.096 -1.143 1.00 14.83 378 GLU C C 1
ATOM 3184 O O . GLU C 1 90 ? 43.610 -22.444 -0.891 1.00 15.41 378 GLU C O 1
ATOM 3190 N N . THR C 1 91 ? 45.065 -21.025 -1.868 1.00 12.93 379 THR C N 1
ATOM 3191 C CA . THR C 1 91 ? 44.052 -20.094 -2.357 1.00 12.39 379 THR C CA 1
ATOM 3192 C C . THR C 1 91 ? 44.283 -19.836 -3.849 1.00 10.39 379 THR C C 1
ATOM 3193 O O . THR C 1 91 ? 44.941 -18.866 -4.204 1.00 13.32 379 THR C O 1
ATOM 3197 N N . PRO C 1 92 ? 43.759 -20.726 -4.715 1.00 12.80 380 PRO C N 1
ATOM 3198 C CA . PRO C 1 92 ? 44.112 -20.619 -6.140 1.00 12.60 380 PRO C CA 1
ATOM 3199 C C . PRO C 1 92 ? 43.423 -19.460 -6.853 1.00 13.91 380 PRO C C 1
ATOM 3200 O O . PRO C 1 92 ? 43.921 -18.964 -7.869 1.00 15.53 380 PRO C O 1
ATOM 3204 N N . GLN C 1 93 ? 42.305 -18.996 -6.305 1.00 12.37 381 GLN C N 1
ATOM 3205 C CA . GLN C 1 93 ? 41.612 -17.836 -6.859 1.00 10.13 381 GLN C CA 1
ATOM 3206 C C . GLN C 1 93 ? 41.484 -16.768 -5.801 1.00 8.58 381 GLN C C 1
ATOM 3207 O O . GLN C 1 93 ? 41.027 -17.038 -4.687 1.00 10.52 381 GLN C O 1
ATOM 3213 N N . LEU C 1 94 ? 41.838 -15.542 -6.158 1.00 8.45 382 LEU C N 1
ATOM 3214 C CA A LEU C 1 94 ? 41.676 -14.437 -5.228 0.41 7.95 382 LEU C CA 1
ATOM 3215 C CA B LEU C 1 94 ? 41.945 -14.440 -5.211 0.59 9.46 382 LEU C CA 1
ATOM 3216 C C . LEU C 1 94 ? 41.808 -13.113 -5.952 1.00 8.01 382 LEU C C 1
ATOM 3217 O O . LEU C 1 94 ? 42.243 -13.034 -7.093 1.00 9.26 382 LEU C O 1
ATOM 3226 N N . PHE C 1 95 ? 41.314 -12.069 -5.300 1.00 8.33 383 PHE C N 1
ATOM 3227 C CA . PHE C 1 95 ? 41.444 -10.723 -5.850 1.00 7.64 383 PHE C CA 1
ATOM 3228 C C . PHE C 1 95 ? 41.631 -9.749 -4.704 1.00 8.23 383 PHE C C 1
ATOM 3229 O O . PHE C 1 95 ? 41.318 -10.071 -3.551 1.00 8.97 383 PHE C O 1
ATOM 3237 N N . TRP C 1 96 ? 42.164 -8.575 -5.014 1.00 7.91 384 TRP C N 1
ATOM 3238 C CA . TRP C 1 96 ? 42.439 -7.571 -3.995 1.00 7.64 384 TRP C CA 1
ATOM 3239 C C . TRP C 1 96 ? 42.634 -6.232 -4.645 1.00 7.29 384 TRP C C 1
ATOM 3240 O O . TRP C 1 96 ? 42.723 -6.140 -5.875 1.00 7.83 384 TRP C O 1
ATOM 3251 N N . ARG C 1 97 ? 42.719 -5.189 -3.826 1.00 6.95 385 ARG C N 1
ATOM 3252 C CA . ARG C 1 97 ? 42.939 -3.837 -4.322 1.00 7.39 385 ARG C CA 1
ATOM 3253 C C . ARG C 1 97 ? 44.090 -3.166 -3.589 1.00 8.68 385 ARG C C 1
ATOM 3254 O O . ARG C 1 97 ? 44.487 -3.601 -2.506 1.00 9.47 385 ARG C O 1
ATOM 3262 N N . SER C 1 98 ? 44.614 -2.103 -4.193 1.00 8.41 386 SER C N 1
ATOM 3263 C CA . SER C 1 98 ? 45.774 -1.413 -3.662 1.00 8.34 386 SER C CA 1
ATOM 3264 C C . SER C 1 98 ? 45.777 0.046 -4.093 1.00 9.49 386 SER C C 1
ATOM 3265 O O . SER C 1 98 ? 45.356 0.365 -5.204 1.00 10.96 386 SER C O 1
ATOM 3268 N N . ARG C 1 99 ? 46.264 0.949 -3.243 1.00 9.39 387 ARG C N 1
ATOM 3269 C CA . ARG C 1 99 ? 46.411 2.332 -3.668 1.00 10.04 387 ARG C CA 1
ATOM 3270 C C . ARG C 1 99 ? 47.489 2.426 -4.744 1.00 10.42 387 ARG C C 1
ATOM 3271 O O . ARG C 1 99 ? 48.417 1.591 -4.796 1.00 11.19 387 ARG C O 1
ATOM 3279 N N . HIS C 1 100 ? 47.395 3.448 -5.585 1.00 11.49 388 HIS C N 1
ATOM 3280 C CA . HIS C 1 100 ? 48.291 3.550 -6.739 1.00 11.18 388 HIS C CA 1
ATOM 3281 C C . HIS C 1 100 ? 49.779 3.629 -6.379 1.00 13.49 388 HIS C C 1
ATOM 3282 O O . HIS C 1 100 ? 50.619 3.182 -7.167 1.00 14.01 388 HIS C O 1
ATOM 3289 N N . ASN C 1 101 ? 50.118 4.196 -5.219 1.00 15.13 389 ASN C N 1
ATOM 3290 C CA . ASN C 1 101 ? 51.530 4.347 -4.830 1.00 14.61 389 ASN C CA 1
ATOM 3291 C C . ASN C 1 101 ? 52.006 3.352 -3.751 1.00 14.65 389 ASN C C 1
ATOM 3292 O O . ASN C 1 101 ? 53.072 3.524 -3.156 1.00 16.14 389 ASN C O 1
ATOM 3297 N N . ASN C 1 102 ? 51.236 2.315 -3.501 1.00 14.94 390 ASN C N 1
ATOM 3298 C CA . ASN C 1 102 ? 51.603 1.325 -2.498 1.00 12.89 390 ASN C CA 1
ATOM 3299 C C . ASN C 1 102 ? 52.993 0.750 -2.773 1.00 13.69 390 ASN C C 1
ATOM 3300 O O . ASN C 1 102 ? 53.265 0.300 -3.883 1.00 14.11 390 ASN C O 1
ATOM 3305 N N . GLN C 1 103 ? 53.878 0.772 -1.773 1.00 14.59 391 GLN C N 1
ATOM 3306 C CA . GLN C 1 103 ? 55.183 0.149 -1.926 1.00 14.76 391 GLN C CA 1
ATOM 3307 C C . GLN C 1 103 ? 55.069 -1.343 -2.250 1.00 13.33 391 GLN C C 1
ATOM 3308 O O . GLN C 1 103 ? 55.996 -1.899 -2.841 1.00 14.43 391 GLN C O 1
ATOM 3314 N N . ALA C 1 104 ? 53.947 -1.976 -1.909 1.00 10.56 392 ALA C N 1
ATOM 3315 C CA . ALA C 1 104 ? 53.742 -3.388 -2.216 1.00 10.83 392 ALA C CA 1
ATOM 3316 C C . ALA C 1 104 ? 53.381 -3.654 -3.683 1.00 9.38 392 ALA C C 1
ATOM 3317 O O . ALA C 1 104 ? 53.317 -4.820 -4.085 1.00 10.08 392 ALA C O 1
ATOM 3319 N N . ASN C 1 105 ? 53.170 -2.602 -4.475 1.00 9.91 393 ASN C N 1
ATOM 3320 C CA . ASN C 1 105 ? 52.673 -2.845 -5.828 1.00 9.72 393 ASN C CA 1
ATOM 3321 C C . ASN C 1 105 ? 53.657 -3.615 -6.700 1.00 9.42 393 ASN C C 1
ATOM 3322 O O . ASN C 1 105 ? 53.234 -4.423 -7.513 1.00 9.96 393 ASN C O 1
ATOM 3327 N N . ALA C 1 106 ? 54.960 -3.404 -6.538 1.00 9.98 394 ALA C N 1
ATOM 3328 C CA . ALA C 1 106 ? 55.916 -4.141 -7.358 1.00 9.47 394 ALA C CA 1
ATOM 3329 C C . ALA C 1 106 ? 55.756 -5.644 -7.102 1.00 9.06 394 ALA C C 1
ATOM 3330 O O . ALA C 1 106 ? 55.783 -6.459 -8.032 1.00 11.47 394 ALA C O 1
ATOM 3332 N N . PHE C 1 107 ? 55.579 -6.005 -5.831 1.00 9.96 395 PHE C N 1
ATOM 3333 C CA . PHE C 1 107 ? 55.292 -7.378 -5.434 1.00 10.43 395 PHE C CA 1
ATOM 3334 C C . PHE C 1 107 ? 53.956 -7.870 -6.027 1.00 8.89 395 PHE C C 1
ATOM 3335 O O . PHE C 1 107 ? 53.894 -8.960 -6.596 1.00 10.89 395 PHE C O 1
ATOM 3343 N N . TYR C 1 108 ? 52.909 -7.056 -5.931 1.00 8.61 396 TYR C N 1
ATOM 3344 C CA . TYR C 1 108 ? 51.631 -7.424 -6.526 1.00 9.40 396 TYR C CA 1
ATOM 3345 C C . TYR C 1 108 ? 51.716 -7.662 -8.041 1.00 9.45 396 TYR C C 1
ATOM 3346 O O . TYR C 1 108 ? 51.103 -8.587 -8.561 1.00 9.34 396 TYR C O 1
ATOM 3355 N N . TYR C 1 109 ? 52.475 -6.829 -8.750 1.00 8.08 397 TYR C N 1
ATOM 3356 C CA . TYR C 1 109 ? 52.648 -7.020 -10.186 1.00 9.63 397 TYR C CA 1
ATOM 3357 C C . TYR C 1 109 ? 53.327 -8.361 -10.463 1.00 10.69 397 TYR C C 1
ATOM 3358 O O . TYR C 1 109 ? 52.962 -9.077 -11.403 1.00 13.70 397 TYR C O 1
ATOM 3367 N N . ALA C 1 110 ? 54.317 -8.709 -9.648 1.00 10.22 398 ALA C N 1
ATOM 3368 C CA . ALA C 1 110 ? 55.010 -9.988 -9.804 1.00 13.26 398 ALA C CA 1
ATOM 3369 C C . ALA C 1 110 ? 54.130 -11.196 -9.497 1.00 10.87 398 ALA C C 1
ATOM 3370 O O . ALA C 1 110 ? 54.297 -12.254 -10.100 1.00 15.66 398 ALA C O 1
ATOM 3372 N N . GLU C 1 111 ? 53.201 -11.029 -8.557 1.00 10.15 399 GLU C N 1
ATOM 3373 C CA . GLU C 1 111 ? 52.427 -12.135 -8.029 1.00 12.04 399 GLU C CA 1
ATOM 3374 C C . GLU C 1 111 ? 51.136 -12.396 -8.806 1.00 14.16 399 GLU C C 1
ATOM 3375 O O . GLU C 1 111 ? 50.685 -13.530 -8.896 1.00 17.88 399 GLU C O 1
ATOM 3381 N N . SER C 1 112 ? 50.572 -11.343 -9.390 1.00 11.50 400 SER C N 1
ATOM 3382 C CA . SER C 1 112 ? 49.216 -11.404 -9.929 1.00 11.96 400 SER C CA 1
ATOM 3383 C C . SER C 1 112 ? 49.144 -11.957 -11.350 1.00 10.55 400 SER C C 1
ATOM 3384 O O . SER C 1 112 ? 50.067 -11.805 -12.156 1.00 14.58 400 SER C O 1
ATOM 3387 N N . ASP C 1 113 ? 48.013 -12.571 -11.658 1.00 10.20 401 ASP C N 1
ATOM 3388 C CA . ASP C 1 113 ? 47.716 -12.994 -13.021 1.00 12.11 401 ASP C CA 1
ATOM 3389 C C . ASP C 1 113 ? 47.039 -11.893 -13.840 1.00 11.96 401 ASP C C 1
ATOM 3390 O O . ASP C 1 113 ? 47.096 -11.897 -15.071 1.00 16.32 401 ASP C O 1
ATOM 3395 N N . GLY C 1 114 ? 46.377 -10.967 -13.169 1.00 10.25 402 GLY C N 1
ATOM 3396 C CA . GLY C 1 114 ? 45.644 -9.914 -13.847 1.00 9.88 402 GLY C CA 1
ATOM 3397 C C . GLY C 1 114 ? 45.648 -8.639 -13.045 1.00 9.00 402 GLY C C 1
ATOM 3398 O O . GLY C 1 114 ? 45.898 -8.639 -11.819 1.00 10.22 402 GLY C O 1
ATOM 3399 N N . TYR C 1 115 ? 45.344 -7.561 -13.747 1.00 9.28 403 TYR C N 1
ATOM 3400 C CA . TYR C 1 115 ? 45.407 -6.204 -13.220 1.00 8.12 403 TYR C CA 1
ATOM 3401 C C . TYR C 1 115 ? 44.431 -5.299 -13.955 1.00 9.93 403 TYR C C 1
ATOM 3402 O O . TYR C 1 115 ? 44.255 -5.432 -15.168 1.00 9.99 403 TYR C O 1
ATOM 3411 N N . TYR C 1 116 ? 43.798 -4.382 -13.220 1.00 8.74 404 TYR C N 1
ATOM 3412 C CA . TYR C 1 116 ? 42.891 -3.407 -13.806 1.00 10.55 404 TYR C CA 1
ATOM 3413 C C . TYR C 1 116 ? 43.075 -2.096 -13.060 1.00 12.10 404 TYR C C 1
ATOM 3414 O O . TYR C 1 116 ? 42.901 -2.050 -11.831 1.00 11.33 404 TYR C O 1
ATOM 3423 N N . LYS C 1 117 ? 43.435 -1.036 -13.770 1.00 9.70 405 LYS C N 1
ATOM 3424 C CA . LYS C 1 117 ? 43.642 0.253 -13.123 1.00 12.27 405 LYS C CA 1
ATOM 3425 C C . LYS C 1 117 ? 42.347 1.051 -13.075 1.00 13.55 405 LYS C C 1
ATOM 3426 O O . LYS C 1 117 ? 41.713 1.289 -14.112 1.00 17.51 405 LYS C O 1
ATOM 3432 N N . GLN C 1 118 ? 41.953 1.456 -11.872 1.00 13.60 406 GLN C N 1
ATOM 3433 C CA . GLN C 1 118 ? 40.778 2.307 -11.660 1.00 13.48 406 GLN C CA 1
ATOM 3434 C C . GLN C 1 118 ? 41.170 3.660 -11.044 1.00 13.85 406 GLN C C 1
ATOM 3435 O O . GLN C 1 118 ? 42.342 3.908 -10.718 1.00 15.17 406 GLN C O 1
ATOM 3441 N N . ASP C 1 119 ? 40.196 4.548 -10.879 1.00 16.09 407 ASP C N 1
ATOM 3442 C CA . ASP C 1 119 ? 40.485 5.913 -10.447 1.00 17.78 407 ASP C CA 1
ATOM 3443 C C . ASP C 1 119 ? 41.106 6.005 -9.052 1.00 17.44 407 ASP C C 1
ATOM 3444 O O . ASP C 1 119 ? 42.013 6.811 -8.830 1.00 18.41 407 ASP C O 1
ATOM 3449 N N . HIS C 1 120 ? 40.610 5.213 -8.109 1.00 12.75 408 HIS C N 1
ATOM 3450 C CA . HIS C 1 120 ? 41.078 5.280 -6.723 1.00 13.53 408 HIS C CA 1
ATOM 3451 C C . HIS C 1 120 ? 41.924 4.075 -6.325 1.00 12.04 408 HIS C C 1
ATOM 3452 O O . HIS C 1 120 ? 42.565 4.081 -5.262 1.00 12.82 408 HIS C O 1
ATOM 3459 N N . TRP C 1 121 ? 41.894 3.036 -7.159 1.00 11.08 409 TRP C N 1
ATOM 3460 C CA . TRP C 1 121 ? 42.460 1.742 -6.815 1.00 9.66 409 TRP C CA 1
ATOM 3461 C C . TRP C 1 121 ? 43.135 1.071 -7.992 1.00 11.03 409 TRP C C 1
ATOM 3462 O O . TRP C 1 121 ? 42.667 1.212 -9.131 1.00 12.78 409 TRP C O 1
ATOM 3473 N N . LYS C 1 122 ? 44.193 0.318 -7.694 1.00 10.25 410 LYS C N 1
ATOM 3474 C CA . LYS C 1 122 ? 44.719 -0.696 -8.594 1.00 9.71 410 LYS C CA 1
ATOM 3475 C C . LYS C 1 122 ? 44.094 -2.020 -8.149 1.00 10.23 410 LYS C C 1
ATOM 3476 O O . LYS C 1 122 ? 44.061 -2.305 -6.949 1.00 11.27 410 LYS C O 1
ATOM 3482 N N . ILE C 1 123 ? 43.546 -2.794 -9.079 1.00 8.75 411 ILE C N 1
ATOM 3483 C CA . ILE C 1 123 ? 42.877 -4.056 -8.757 1.00 8.69 411 ILE C CA 1
ATOM 3484 C C . ILE C 1 123 ? 43.656 -5.220 -9.353 1.00 8.58 411 ILE C C 1
ATOM 3485 O O . ILE C 1 123 ? 44.082 -5.143 -10.511 1.00 9.51 411 ILE C O 1
ATOM 3490 N N . PHE C 1 124 ? 43.836 -6.273 -8.564 1.00 7.89 412 PHE C N 1
ATOM 3491 C CA . PHE C 1 124 ? 44.633 -7.438 -8.930 1.00 7.36 412 PHE C CA 1
ATOM 3492 C C . PHE C 1 124 ? 43.874 -8.723 -8.708 1.00 8.09 412 PHE C C 1
ATOM 3493 O O . PHE C 1 124 ? 42.992 -8.787 -7.846 1.00 8.54 412 PHE C O 1
ATOM 3501 N N . TRP C 1 125 ? 44.236 -9.766 -9.449 1.00 8.49 413 TRP C N 1
ATOM 3502 C CA . TRP C 1 125 ? 43.640 -11.074 -9.194 1.00 7.85 413 TRP C CA 1
ATOM 3503 C C . TRP C 1 125 ? 44.552 -12.206 -9.619 1.00 9.99 413 TRP C C 1
ATOM 3504 O O . TRP C 1 125 ? 45.515 -12.012 -10.383 1.00 10.25 413 TRP C O 1
ATOM 3515 N N . ASN C 1 126 ? 44.256 -13.386 -9.081 1.00 10.04 414 ASN C N 1
ATOM 3516 C CA . ASN C 1 126 ? 44.896 -14.638 -9.465 1.00 11.37 414 ASN C CA 1
ATOM 3517 C C . ASN C 1 126 ? 43.830 -15.668 -9.798 1.00 10.91 414 ASN C C 1
ATOM 3518 O O . ASN C 1 126 ? 42.799 -15.750 -9.115 1.00 10.43 414 ASN C O 1
ATOM 3523 N N . GLY C 1 127 ? 44.080 -16.456 -10.836 1.00 11.41 415 GLY C N 1
ATOM 3524 C CA . GLY C 1 127 ? 43.319 -17.660 -11.103 1.00 12.37 415 GLY C CA 1
ATOM 3525 C C . GLY C 1 127 ? 41.924 -17.499 -11.651 1.00 12.03 415 GLY C C 1
ATOM 3526 O O . GLY C 1 127 ? 41.140 -18.450 -11.587 1.00 15.12 415 GLY C O 1
ATOM 3527 N N . LEU C 1 128 ? 41.624 -16.321 -12.202 1.00 11.71 416 LEU C N 1
ATOM 3528 C CA . LEU C 1 128 ? 40.313 -16.050 -12.800 1.00 12.18 416 LEU C CA 1
ATOM 3529 C C . LEU C 1 128 ? 40.386 -16.150 -14.321 1.00 14.97 416 LEU C C 1
ATOM 3530 O O . LEU C 1 128 ? 41.150 -15.432 -14.963 1.00 19.82 416 LEU C O 1
ATOM 3535 N N . HIS C 1 129 ? 39.578 -17.028 -14.900 1.00 14.99 417 HIS C N 1
ATOM 3536 C CA . HIS C 1 129 ? 39.668 -17.259 -16.335 1.00 18.23 417 HIS C CA 1
ATOM 3537 C C . HIS C 1 129 ? 38.365 -16.935 -17.050 1.00 22.21 417 HIS C C 1
ATOM 3538 O O . HIS C 1 129 ? 38.221 -17.189 -18.243 1.00 20.86 417 HIS C O 1
ATOM 3545 N N . HIS C 1 130 ? 37.411 -16.382 -16.316 1.00 18.25 418 HIS C N 1
ATOM 3546 C CA . HIS C 1 130 ? 36.150 -15.963 -16.912 1.00 20.00 418 HIS C CA 1
ATOM 3547 C C . HIS C 1 130 ? 35.973 -14.483 -16.684 1.00 14.66 418 HIS C C 1
ATOM 3548 O O . HIS C 1 130 ? 36.020 -14.011 -15.546 1.00 15.69 418 HIS C O 1
ATOM 3555 N N . PHE C 1 131 ? 35.781 -13.735 -17.757 1.00 17.05 419 PHE C N 1
ATOM 3556 C CA . PHE C 1 131 ? 35.735 -12.292 -17.631 1.00 15.71 419 PHE C CA 1
ATOM 3557 C C . PHE C 1 131 ? 34.480 -11.787 -16.930 1.00 14.70 419 PHE C C 1
ATOM 3558 O O . PHE C 1 131 ? 34.483 -10.683 -16.383 1.00 14.30 419 PHE C O 1
ATOM 3566 N N . GLN C 1 132 ? 33.427 -12.596 -16.900 1.00 15.64 420 GLN C N 1
ATOM 3567 C CA . GLN C 1 132 ? 32.280 -12.270 -16.061 1.00 15.98 420 GLN C CA 1
ATOM 3568 C C . GLN C 1 132 ? 32.706 -12.114 -14.597 1.00 13.39 420 GLN C C 1
ATOM 3569 O O . GLN C 1 132 ? 32.369 -11.124 -13.934 1.00 14.38 420 GLN C O 1
ATOM 3575 N N . GLN C 1 133 ? 33.450 -13.089 -14.091 1.00 13.02 421 GLN C N 1
ATOM 3576 C CA . GLN C 1 133 ? 33.925 -13.034 -12.717 1.00 14.37 421 GLN C CA 1
ATOM 3577 C C . GLN C 1 133 ? 34.901 -11.878 -12.508 1.00 13.45 421 GLN C C 1
ATOM 3578 O O . GLN C 1 133 ? 34.871 -11.212 -11.474 1.00 12.16 421 GLN C O 1
ATOM 3584 N N . ILE C 1 134 ? 35.771 -11.622 -13.485 1.00 11.32 422 ILE C N 1
ATOM 3585 C CA . ILE C 1 134 ? 36.706 -10.502 -13.392 1.00 11.84 422 ILE C CA 1
ATOM 3586 C C . ILE C 1 134 ? 35.939 -9.180 -13.292 1.00 11.94 422 ILE C C 1
ATOM 3587 O O . ILE C 1 134 ? 36.243 -8.340 -12.443 1.00 11.73 422 ILE C O 1
ATOM 3592 N N . GLN C 1 135 ? 34.903 -9.016 -14.108 1.00 11.52 423 GLN C N 1
ATOM 3593 C CA . GLN C 1 135 ? 34.112 -7.795 -14.064 1.00 12.71 423 GLN C CA 1
ATOM 3594 C C . GLN C 1 135 ? 33.412 -7.630 -12.715 1.00 11.22 423 GLN C C 1
ATOM 3595 O O . GLN C 1 135 ? 33.387 -6.528 -12.155 1.00 11.55 423 GLN C O 1
ATOM 3601 N N . GLN C 1 136 ? 32.880 -8.721 -12.165 1.00 11.86 424 GLN C N 1
ATOM 3602 C CA . GLN C 1 136 ? 32.275 -8.702 -10.827 1.00 11.48 424 GLN C CA 1
ATOM 3603 C C . GLN C 1 136 ? 33.282 -8.275 -9.772 1.00 9.48 424 GLN C C 1
ATOM 3604 O O . GLN C 1 136 ? 32.989 -7.471 -8.892 1.00 11.37 424 GLN C O 1
ATOM 3610 N N . CYS C 1 137 ? 34.494 -8.802 -9.880 1.00 9.07 425 CYS C N 1
ATOM 3611 C CA . CYS C 1 137 ? 35.554 -8.474 -8.915 1.00 11.46 425 CYS C CA 1
ATOM 3612 C C . CYS C 1 137 ? 35.982 -7.001 -9.004 1.00 10.51 425 CYS C C 1
ATOM 3613 O O . CYS C 1 137 ? 36.155 -6.315 -7.970 1.00 10.49 425 CYS C O 1
ATOM 3616 N N . VAL C 1 138 ? 36.158 -6.509 -10.224 1.00 9.55 426 VAL C N 1
ATOM 3617 C CA . VAL C 1 138 ? 36.582 -5.141 -10.422 1.00 11.74 426 VAL C CA 1
ATOM 3618 C C . VAL C 1 138 ? 35.523 -4.195 -9.866 1.00 11.25 426 VAL C C 1
ATOM 3619 O O . VAL C 1 138 ? 35.835 -3.273 -9.114 1.00 12.26 426 VAL C O 1
ATOM 3623 N N . ALA C 1 139 ? 34.255 -4.435 -10.185 1.00 11.41 427 ALA C N 1
ATOM 3624 C CA . ALA C 1 139 ? 33.198 -3.580 -9.671 1.00 10.77 427 ALA C CA 1
ATOM 3625 C C . ALA C 1 139 ? 33.107 -3.617 -8.145 1.00 10.96 427 ALA C C 1
ATOM 3626 O O . ALA C 1 139 ? 32.890 -2.585 -7.500 1.00 13.48 427 ALA C O 1
ATOM 3628 N N . HIS C 1 140 ? 33.286 -4.797 -7.565 1.00 10.42 428 HIS C N 1
ATOM 3629 C CA . HIS C 1 140 ? 33.287 -4.891 -6.120 1.00 12.82 428 HIS C CA 1
ATOM 3630 C C . HIS C 1 140 ? 34.357 -3.996 -5.483 1.00 11.53 428 HIS C C 1
ATOM 3631 O O . HIS C 1 140 ? 34.075 -3.241 -4.549 1.00 12.67 428 HIS C O 1
ATOM 3638 N N . CYS C 1 141 ? 35.588 -4.085 -5.978 1.00 10.47 429 CYS C N 1
ATOM 3639 C CA . CYS C 1 141 ? 36.699 -3.279 -5.447 1.00 9.06 429 CYS C CA 1
ATOM 3640 C C . CYS C 1 141 ? 36.465 -1.801 -5.611 1.00 11.92 429 CYS C C 1
ATOM 3641 O O . CYS C 1 141 ? 36.838 -0.994 -4.765 1.00 12.80 429 CYS C O 1
ATOM 3644 N N . THR C 1 142 ? 35.884 -1.437 -6.745 1.00 12.22 430 THR C N 1
ATOM 3645 C CA . THR C 1 142 ? 35.651 -0.038 -7.061 1.00 14.34 430 THR C CA 1
ATOM 3646 C C . THR C 1 142 ? 34.699 0.598 -6.055 1.00 14.57 430 THR C C 1
ATOM 3647 O O . THR C 1 142 ? 34.844 1.775 -5.677 1.00 18.40 430 THR C O 1
ATOM 3651 N N . GLN C 1 143 ? 33.719 -0.177 -5.596 1.00 11.88 431 GLN C N 1
ATOM 3652 C CA . GLN C 1 143 ? 32.642 0.390 -4.793 1.00 12.88 431 GLN C CA 1
ATOM 3653 C C . GLN C 1 143 ? 32.701 0.057 -3.302 1.00 11.98 431 GLN C C 1
ATOM 3654 O O . GLN C 1 143 ? 32.025 0.705 -2.510 1.00 15.27 431 GLN C O 1
ATOM 3660 N N . HIS C 1 144 ? 33.508 -0.922 -2.922 1.00 11.84 432 HIS C N 1
ATOM 3661 C CA . HIS C 1 144 ? 33.531 -1.368 -1.530 1.00 10.48 432 HIS C CA 1
ATOM 3662 C C . HIS C 1 144 ? 34.106 -0.252 -0.652 1.00 13.65 432 HIS C C 1
ATOM 3663 O O . HIS C 1 144 ? 35.160 0.297 -0.964 1.00 12.67 432 HIS C O 1
ATOM 3670 N N . PRO C 1 145 ? 33.416 0.103 0.433 1.00 13.34 433 PRO C N 1
ATOM 3671 C CA . PRO C 1 145 ? 33.873 1.245 1.240 1.00 12.52 433 PRO C CA 1
ATOM 3672 C C . PRO C 1 145 ? 35.273 1.038 1.830 1.00 13.28 433 PRO C C 1
ATOM 3673 O O . PRO C 1 145 ? 35.645 -0.087 2.151 1.00 15.21 433 PRO C O 1
ATOM 3677 N N . PRO C 1 146 ? 36.035 2.130 1.996 1.00 16.53 434 PRO C N 1
ATOM 3678 C CA . PRO C 1 146 ? 37.340 1.999 2.663 1.00 14.14 434 PRO C CA 1
ATOM 3679 C C . PRO C 1 146 ? 37.179 1.636 4.139 1.00 13.73 434 PRO C C 1
ATOM 3680 O O . PRO C 1 146 ? 36.252 2.143 4.806 1.00 16.82 434 PRO C O 1
ATOM 3684 N N . THR C 1 147 ? 38.067 0.785 4.653 1.00 12.57 435 THR C N 1
ATOM 3685 C CA . THR C 1 147 ? 38.059 0.423 6.074 1.00 14.19 435 THR C CA 1
ATOM 3686 C C . THR C 1 147 ? 39.336 0.884 6.783 1.00 15.49 435 THR C C 1
ATOM 3687 O O . THR C 1 147 ? 39.523 0.642 7.980 1.00 15.65 435 THR C O 1
ATOM 3691 N N . LEU C 1 148 ? 40.201 1.565 6.043 1.00 16.10 436 LEU C N 1
ATOM 3692 C CA . LEU C 1 148 ? 41.286 2.327 6.631 1.00 15.58 436 LEU C CA 1
ATOM 3693 C C . LEU C 1 148 ? 41.028 3.791 6.331 1.00 21.84 436 LEU C C 1
ATOM 3694 O O . LEU C 1 148 ? 40.748 4.158 5.183 1.00 27.65 436 LEU C O 1
ATOM 3699 N N . ILE C 1 149 ? 41.107 4.621 7.358 1.00 17.36 437 ILE C N 1
ATOM 3700 C CA . ILE C 1 149 ? 40.758 6.034 7.228 1.00 19.73 437 ILE C CA 1
ATOM 3701 C C . ILE C 1 149 ? 41.767 6.914 7.935 1.00 24.13 437 ILE C C 1
ATOM 3702 O O . ILE C 1 149 ? 42.704 6.424 8.557 1.00 21.65 437 ILE C O 1
ATOM 3707 N N . ASP C 1 150 ? 41.566 8.222 7.848 1.00 31.83 438 ASP C N 1
ATOM 3708 C CA . ASP C 1 150 ? 42.451 9.160 8.517 1.00 47.07 438 ASP C CA 1
ATOM 3709 C C . ASP C 1 150 ? 41.734 9.843 9.672 1.00 57.03 438 ASP C C 1
ATOM 3710 O O . ASP C 1 150 ? 40.518 10.036 9.630 1.00 54.46 438 ASP C O 1
ATOM 3716 N N . SER D 1 2 ? 70.757 11.711 -29.815 1.00 41.10 290 SER D N 1
ATOM 3717 C CA . SER D 1 2 ? 69.783 12.567 -30.482 1.00 42.84 290 SER D CA 1
ATOM 3718 C C . SER D 1 2 ? 68.452 12.556 -29.754 1.00 40.63 290 SER D C 1
ATOM 3719 O O . SER D 1 2 ? 68.188 11.677 -28.931 1.00 44.70 290 SER D O 1
ATOM 3722 N N . HIS D 1 3 ? 67.608 13.533 -30.065 1.00 31.98 291 HIS D N 1
ATOM 3723 C CA . HIS D 1 3 ? 66.279 13.573 -29.475 1.00 27.21 291 HIS D CA 1
ATOM 3724 C C . HIS D 1 3 ? 65.183 13.490 -30.533 1.00 20.23 291 HIS D C 1
ATOM 3725 O O . HIS D 1 3 ? 63.996 13.514 -30.208 1.00 23.05 291 HIS D O 1
ATOM 3732 N N . MET D 1 4 ? 65.584 13.337 -31.792 1.00 19.35 292 MET D N 1
ATOM 3733 C CA . MET D 1 4 ? 64.603 13.209 -32.869 1.00 16.70 292 MET D CA 1
ATOM 3734 C C . MET D 1 4 ? 64.085 11.793 -33.032 1.00 16.31 292 MET D C 1
ATOM 3735 O O . MET D 1 4 ? 64.778 10.814 -32.748 1.00 18.28 292 MET D O 1
ATOM 3740 N N . VAL D 1 5 ? 62.847 11.683 -33.486 1.00 16.46 293 VAL D N 1
ATOM 3741 C CA . VAL D 1 5 ? 62.216 10.388 -33.688 1.00 17.59 293 VAL D CA 1
ATOM 3742 C C . VAL D 1 5 ? 61.621 10.319 -35.080 1.00 18.62 293 VAL D C 1
ATOM 3743 O O . VAL D 1 5 ? 60.862 11.203 -35.477 1.00 21.54 293 VAL D O 1
ATOM 3747 N N . ILE D 1 6 ? 62.000 9.281 -35.819 1.00 13.36 294 ILE D N 1
ATOM 3748 C CA . ILE D 1 6 ? 61.450 8.974 -37.134 1.00 16.20 294 ILE D CA 1
ATOM 3749 C C . ILE D 1 6 ? 60.082 8.325 -36.979 1.00 13.47 294 ILE D C 1
ATOM 3750 O O . ILE D 1 6 ? 59.945 7.309 -36.294 1.00 14.56 294 ILE D O 1
ATOM 3755 N N . ARG D 1 7 ? 59.064 8.903 -37.604 1.00 14.84 295 ARG D N 1
ATOM 3756 C CA . ARG D 1 7 ? 57.746 8.287 -37.634 1.00 16.28 295 ARG D CA 1
ATOM 3757 C C . ARG D 1 7 ? 57.472 7.822 -39.054 1.00 14.50 295 ARG D C 1
ATOM 3758 O O . ARG D 1 7 ? 57.489 8.626 -39.984 1.00 20.99 295 ARG D O 1
ATOM 3766 N N . ALA D 1 8 ? 57.221 6.533 -39.233 1.00 16.02 296 ALA D N 1
ATOM 3767 C CA . ALA D 1 8 ? 57.058 5.975 -40.568 1.00 16.94 296 ALA D CA 1
ATOM 3768 C C . ALA D 1 8 ? 55.791 5.151 -40.676 1.00 17.19 296 ALA D C 1
ATOM 3769 O O . ALA D 1 8 ? 55.452 4.415 -39.753 1.00 16.00 296 ALA D O 1
ATOM 3771 N N . THR D 1 9 ? 55.090 5.272 -41.799 1.00 18.79 297 THR D N 1
ATOM 3772 C CA . THR D 1 9 ? 53.885 4.473 -42.016 1.00 20.31 297 THR D CA 1
ATOM 3773 C C . THR D 1 9 ? 54.101 3.381 -43.061 1.00 18.97 297 THR D C 1
ATOM 3774 O O . THR D 1 9 ? 53.154 2.675 -43.427 1.00 21.81 297 THR D O 1
ATOM 3778 N N . THR D 1 10 ? 55.339 3.243 -43.533 1.00 18.80 298 THR D N 1
ATOM 3779 C CA . THR D 1 10 ? 55.698 2.163 -44.454 1.00 19.18 298 THR D CA 1
ATOM 3780 C C . THR D 1 10 ? 57.116 1.657 -44.177 1.00 18.06 298 THR D C 1
ATOM 3781 O O . THR D 1 10 ? 58.010 2.439 -43.841 1.00 18.82 298 THR D O 1
ATOM 3785 N N . TRP D 1 11 ? 57.318 0.346 -44.309 1.00 17.22 299 TRP D N 1
ATOM 3786 C CA . TRP D 1 11 ? 58.650 -0.234 -44.139 1.00 17.53 299 TRP D CA 1
ATOM 3787 C C . TRP D 1 11 ? 59.658 0.384 -45.122 1.00 17.01 299 TRP D C 1
ATOM 3788 O O . TRP D 1 11 ? 60.858 0.433 -44.832 1.00 19.46 299 TRP D O 1
ATOM 3799 N N . LYS D 1 12 ? 59.167 0.842 -46.276 1.00 19.24 300 LYS D N 1
ATOM 3800 C CA . LYS D 1 12 ? 60.014 1.459 -47.303 1.00 19.69 300 LYS D CA 1
ATOM 3801 C C . LYS D 1 12 ? 60.747 2.704 -46.791 1.00 23.31 300 LYS D C 1
ATOM 3802 O O . LYS D 1 12 ? 61.788 3.087 -47.337 1.00 26.59 300 LYS D O 1
ATOM 3808 N N . ASP D 1 13 ? 60.203 3.335 -45.755 1.00 20.64 301 ASP D N 1
ATOM 3809 C CA . ASP D 1 13 ? 60.798 4.549 -45.196 1.00 21.11 301 ASP D CA 1
ATOM 3810 C C . ASP D 1 13 ? 61.790 4.294 -44.063 1.00 23.50 301 ASP D C 1
ATOM 3811 O O . ASP D 1 13 ? 62.282 5.243 -43.452 1.00 26.27 301 ASP D O 1
ATOM 3816 N N . LEU D 1 14 ? 62.080 3.026 -43.785 1.00 18.81 302 LEU D N 1
ATOM 3817 C CA . LEU D 1 14 ? 63.045 2.669 -42.751 1.00 19.94 302 LEU D CA 1
ATOM 3818 C C . LEU D 1 14 ? 64.214 1.856 -43.300 1.00 16.50 302 LEU D C 1
ATOM 3819 O O . LEU D 1 14 ? 64.143 1.284 -44.395 1.00 19.29 302 LEU D O 1
ATOM 3824 N N . ASP D 1 15 ? 65.300 1.847 -42.538 1.00 18.06 303 ASP D N 1
ATOM 3825 C CA . ASP D 1 15 ? 66.465 1.028 -42.827 1.00 19.30 303 ASP D CA 1
ATOM 3826 C C . ASP D 1 15 ? 66.215 -0.328 -42.163 1.00 16.97 303 ASP D C 1
ATOM 3827 O O . ASP D 1 15 ? 66.468 -0.498 -40.973 1.00 17.49 303 ASP D O 1
ATOM 3832 N N . LEU D 1 16 ? 65.695 -1.288 -42.927 1.00 17.66 304 LEU D N 1
ATOM 3833 C CA . LEU D 1 16 ? 65.238 -2.549 -42.340 1.00 17.64 304 LEU D CA 1
ATOM 3834 C C . LEU D 1 16 ? 66.367 -3.416 -41.779 1.00 21.23 304 LEU D C 1
ATOM 3835 O O . LEU D 1 16 ? 66.207 -3.990 -40.709 1.00 19.57 304 LEU D O 1
ATOM 3840 N N . PRO D 1 17 ? 67.506 -3.527 -42.490 1.00 19.31 305 PRO D N 1
ATOM 3841 C CA . PRO D 1 17 ? 68.605 -4.252 -41.838 1.00 20.20 305 PRO D CA 1
ATOM 3842 C C . PRO D 1 17 ? 69.033 -3.631 -40.505 1.00 19.02 305 PRO D C 1
ATOM 3843 O O . PRO D 1 17 ? 69.334 -4.348 -39.541 1.00 19.17 305 PRO D O 1
ATOM 3847 N N . ARG D 1 18 ? 69.051 -2.305 -40.445 1.00 17.87 306 ARG D N 1
ATOM 3848 C CA . ARG D 1 18 ? 69.438 -1.615 -39.219 1.00 17.46 306 ARG D CA 1
ATOM 3849 C C . ARG D 1 18 ? 68.384 -1.812 -38.114 1.00 15.33 306 ARG D C 1
ATOM 3850 O O . ARG D 1 18 ? 68.723 -2.008 -36.942 1.00 17.09 306 ARG D O 1
ATOM 3858 N N . LEU D 1 19 ? 67.111 -1.767 -38.496 1.00 16.67 307 LEU D N 1
ATOM 3859 C CA . LEU D 1 19 ? 66.027 -2.022 -37.556 1.00 16.22 307 LEU D CA 1
ATOM 3860 C C . LEU D 1 19 ? 66.079 -3.459 -37.046 1.00 14.81 307 LEU D C 1
ATOM 3861 O O . LEU D 1 19 ? 65.866 -3.697 -35.860 1.00 16.88 307 LEU D O 1
ATOM 3866 N N . GLN D 1 20 ? 66.361 -4.415 -37.930 1.00 16.00 308 GLN D N 1
ATOM 3867 C CA . GLN D 1 20 ? 66.478 -5.801 -37.495 1.00 15.30 308 GLN D CA 1
ATOM 3868 C C . GLN D 1 20 ? 67.615 -5.953 -36.488 1.00 17.73 308 GLN D C 1
ATOM 3869 O O . GLN D 1 20 ? 67.489 -6.686 -35.492 1.00 16.87 308 GLN D O 1
ATOM 3875 N N . HIS D 1 21 ? 68.724 -5.259 -36.726 1.00 19.46 309 HIS D N 1
ATOM 3876 C CA . HIS D 1 21 ? 69.824 -5.319 -35.775 1.00 17.02 309 HIS D CA 1
ATOM 3877 C C . HIS D 1 21 ? 69.432 -4.736 -34.416 1.00 16.34 309 HIS D C 1
ATOM 3878 O O . HIS D 1 21 ? 69.804 -5.285 -33.380 1.00 16.81 309 HIS D O 1
ATOM 3885 N N . LEU D 1 22 ? 68.673 -3.642 -34.409 1.00 15.92 310 LEU D N 1
ATOM 3886 C CA . LEU D 1 22 ? 68.204 -3.079 -33.145 1.00 15.54 310 LEU D CA 1
ATOM 3887 C C . LEU D 1 22 ? 67.303 -4.066 -32.395 1.00 15.12 310 LEU D C 1
ATOM 3888 O O . LEU D 1 22 ? 67.458 -4.272 -31.189 1.00 16.31 310 LEU D O 1
ATOM 3893 N N . ILE D 1 23 ? 66.370 -4.682 -33.115 1.00 15.03 311 ILE D N 1
ATOM 3894 C CA . ILE D 1 23 ? 65.441 -5.629 -32.496 1.00 13.31 311 ILE D CA 1
ATOM 3895 C C . ILE D 1 23 ? 66.204 -6.824 -31.919 1.00 15.45 311 ILE D C 1
ATOM 3896 O O . ILE D 1 23 ? 66.009 -7.219 -30.760 1.00 15.05 311 ILE D O 1
ATOM 3901 N N . GLN D 1 24 ? 67.083 -7.402 -32.725 1.00 15.01 312 GLN D N 1
ATOM 3902 C CA . GLN D 1 24 ? 67.834 -8.561 -32.271 1.00 14.46 312 GLN D CA 1
ATOM 3903 C C . GLN D 1 24 ? 68.772 -8.241 -31.111 1.00 16.42 312 GLN D C 1
ATOM 3904 O O . GLN D 1 24 ? 68.973 -9.066 -30.225 1.00 18.65 312 GLN D O 1
ATOM 3910 N N . SER D 1 25 ? 69.348 -7.042 -31.114 1.00 17.19 313 SER D N 1
ATOM 3911 C CA . SER D 1 25 ? 70.258 -6.630 -30.043 1.00 18.36 313 SER D CA 1
ATOM 3912 C C . SER D 1 25 ? 69.522 -6.376 -28.734 1.00 19.79 313 SER D C 1
ATOM 3913 O O . SER D 1 25 ? 70.018 -6.699 -27.653 1.00 21.09 313 SER D O 1
ATOM 3916 N N . SER D 1 26 ? 68.327 -5.809 -28.835 1.00 16.14 314 SER D N 1
ATOM 3917 C CA . SER D 1 26 ? 67.525 -5.509 -27.656 1.00 16.86 314 SER D CA 1
ATOM 3918 C C . SER D 1 26 ? 67.001 -6.775 -26.999 1.00 18.01 314 SER D C 1
ATOM 3919 O O . SER D 1 26 ? 67.037 -6.911 -25.779 1.00 17.95 314 SER D O 1
ATOM 3922 N N . PHE D 1 27 ? 66.494 -7.691 -27.821 1.00 14.30 315 PHE D N 1
ATOM 3923 C CA . PHE D 1 27 ? 65.877 -8.913 -27.310 1.00 14.72 315 PHE D CA 1
ATOM 3924 C C . PHE D 1 27 ? 66.869 -10.046 -27.097 1.00 16.04 315 PHE D C 1
ATOM 3925 O O . PHE D 1 27 ? 66.556 -11.027 -26.425 1.00 19.01 315 PHE D O 1
ATOM 3933 N N . ARG D 1 28 ? 68.057 -9.900 -27.682 1.00 16.36 316 ARG D N 1
ATOM 3934 C CA . ARG D 1 28 ? 69.070 -10.947 -27.673 1.00 18.13 316 ARG D CA 1
ATOM 3935 C C . ARG D 1 28 ? 68.470 -12.244 -28.197 1.00 21.14 316 ARG D C 1
ATOM 3936 O O . ARG D 1 28 ? 68.711 -13.331 -27.669 1.00 23.22 316 ARG D O 1
ATOM 3944 N N . ARG D 1 29 ? 67.666 -12.091 -29.248 1.00 17.76 317 ARG D N 1
ATOM 3945 C CA . ARG D 1 29 ? 67.084 -13.215 -29.971 1.00 21.84 317 ARG D CA 1
ATOM 3946 C C . ARG D 1 29 ? 67.103 -12.894 -31.454 1.00 22.02 317 ARG D C 1
ATOM 3947 O O . ARG D 1 29 ? 67.457 -11.785 -31.855 1.00 23.29 317 ARG D O 1
ATOM 3955 N N . THR D 1 30 ? 66.716 -13.865 -32.266 1.00 22.85 318 THR D N 1
ATOM 3956 C CA . THR D 1 30 ? 66.726 -13.699 -33.710 1.00 20.06 318 THR D CA 1
ATOM 3957 C C . THR D 1 30 ? 65.332 -13.327 -34.208 1.00 17.83 318 THR D C 1
ATOM 3958 O O . THR D 1 30 ? 64.333 -13.843 -33.718 1.00 18.93 318 THR D O 1
ATOM 3962 N N . LEU D 1 31 ? 65.265 -12.406 -35.159 1.00 21.24 319 LEU D N 1
ATOM 3963 C CA . LEU D 1 31 ? 63.996 -12.055 -35.774 1.00 18.17 319 LEU D CA 1
ATOM 3964 C C . LEU D 1 31 ? 63.655 -13.094 -36.837 1.00 22.34 319 LEU D C 1
ATOM 3965 O O . LEU D 1 31 ? 64.515 -13.457 -37.648 1.00 23.30 319 LEU D O 1
ATOM 3970 N N . ILE D 1 32 ? 62.421 -13.592 -36.829 1.00 20.07 320 ILE D N 1
ATOM 3971 C CA . ILE D 1 32 ? 62.027 -14.639 -37.769 1.00 22.05 320 ILE D CA 1
ATOM 3972 C C . ILE D 1 32 ? 62.215 -14.164 -39.211 1.00 20.22 320 ILE D C 1
ATOM 3973 O O . ILE D 1 32 ? 61.967 -12.997 -39.515 1.00 20.54 320 ILE D O 1
ATOM 3978 N N . PRO D 1 33 ? 62.712 -15.052 -40.087 1.00 24.08 321 PRO D N 1
ATOM 3979 C CA . PRO D 1 33 ? 62.864 -14.649 -41.489 1.00 25.97 321 PRO D CA 1
ATOM 3980 C C . PRO D 1 33 ? 61.557 -14.151 -42.101 1.00 26.16 321 PRO D C 1
ATOM 3981 O O . PRO D 1 33 ? 60.480 -14.658 -41.762 1.00 24.95 321 PRO D O 1
ATOM 3985 N N . HIS D 1 34 ? 61.676 -13.147 -42.965 1.00 20.76 322 HIS D N 1
ATOM 3986 C CA . HIS D 1 34 ? 60.555 -12.566 -43.708 1.00 24.55 322 HIS D CA 1
ATOM 3987 C C . HIS D 1 34 ? 59.608 -11.772 -42.811 1.00 23.18 322 HIS D C 1
ATOM 3988 O O . HIS D 1 34 ? 58.460 -11.520 -43.178 1.00 22.11 322 HIS D O 1
ATOM 3995 N N . TYR D 1 35 ? 60.087 -11.370 -41.639 1.00 17.96 323 TYR D N 1
ATOM 3996 C CA . TYR D 1 35 ? 59.261 -10.594 -40.713 1.00 17.11 323 TYR D CA 1
ATOM 3997 C C . TYR D 1 35 ? 58.646 -9.346 -41.365 1.00 21.14 323 TYR D C 1
ATOM 3998 O O . TYR D 1 35 ? 57.434 -9.127 -41.297 1.00 18.94 323 TYR D O 1
ATOM 4007 N N . PHE D 1 36 ? 59.468 -8.526 -42.008 1.00 21.59 324 PHE D N 1
ATOM 4008 C CA . PHE D 1 36 ? 58.946 -7.265 -42.525 1.00 18.44 324 PHE D CA 1
ATOM 4009 C C . PHE D 1 36 ? 57.918 -7.479 -43.639 1.00 23.11 324 PHE D C 1
ATOM 4010 O O . PHE D 1 36 ? 56.877 -6.822 -43.651 1.00 24.58 324 PHE D O 1
ATOM 4018 N N . GLU D 1 37 ? 58.170 -8.421 -44.544 1.00 22.20 325 GLU D N 1
ATOM 4019 C CA . GLU D 1 37 ? 57.259 -8.598 -45.672 1.00 25.43 325 GLU D CA 1
ATOM 4020 C C . GLU D 1 37 ? 55.949 -9.280 -45.281 1.00 26.23 325 GLU D C 1
ATOM 4021 O O . GLU D 1 37 ? 54.980 -9.237 -46.037 1.00 30.93 325 GLU D O 1
ATOM 4027 N N . THR D 1 38 ? 55.904 -9.885 -44.100 1.00 22.37 326 THR D N 1
ATOM 4028 C CA . THR D 1 38 ? 54.692 -10.569 -43.658 1.00 23.95 326 THR D CA 1
ATOM 4029 C C . THR D 1 38 ? 54.004 -9.867 -42.482 1.00 22.33 326 THR D C 1
ATOM 4030 O O . THR D 1 38 ? 53.004 -10.357 -41.955 1.00 29.30 326 THR D O 1
ATOM 4034 N N . THR D 1 39 ? 54.542 -8.721 -42.069 1.00 20.43 327 THR D N 1
ATOM 4035 C CA . THR D 1 39 ? 53.982 -7.954 -40.959 1.00 19.04 327 THR D CA 1
ATOM 4036 C C . THR D 1 39 ? 53.378 -6.644 -41.454 1.00 20.30 327 THR D C 1
ATOM 4037 O O . THR D 1 39 ? 54.095 -5.806 -41.980 1.00 19.91 327 THR D O 1
ATOM 4041 N N . PRO D 1 40 ? 52.056 -6.466 -41.298 1.00 17.80 328 PRO D N 1
ATOM 4042 C CA . PRO D 1 40 ? 51.423 -5.242 -41.812 1.00 17.51 328 PRO D CA 1
ATOM 4043 C C . PRO D 1 40 ? 51.648 -4.037 -40.897 1.00 16.83 328 PRO D C 1
ATOM 4044 O O . PRO D 1 40 ? 51.049 -3.948 -39.826 1.00 17.44 328 PRO D O 1
ATOM 4048 N N . LEU D 1 41 ? 52.531 -3.131 -41.307 1.00 18.73 329 LEU D N 1
ATOM 4049 C CA . LEU D 1 41 ? 52.896 -1.992 -40.478 1.00 15.52 329 LEU D CA 1
ATOM 4050 C C . LEU D 1 41 ? 51.739 -1.004 -40.353 1.00 14.79 329 LEU D C 1
ATOM 4051 O O . LEU D 1 41 ? 51.054 -0.713 -41.335 1.00 17.16 329 LEU D O 1
ATOM 4056 N N . LEU D 1 42 ? 51.519 -0.499 -39.139 1.00 15.80 330 LEU D N 1
ATOM 4057 C CA . LEU D 1 42 ? 50.586 0.615 -38.950 1.00 15.55 330 LEU D CA 1
ATOM 4058 C C . LEU D 1 42 ? 51.410 1.898 -38.873 1.00 14.46 330 LEU D C 1
ATOM 4059 O O . LEU D 1 42 ? 51.319 2.769 -39.733 1.00 17.23 330 LEU D O 1
ATOM 4064 N N . ARG D 1 43 ? 52.236 1.982 -37.843 1.00 14.61 331 ARG D N 1
ATOM 4065 C CA . ARG D 1 43 ? 53.142 3.107 -37.614 1.00 16.44 331 ARG D CA 1
ATOM 4066 C C . ARG D 1 43 ? 54.363 2.619 -36.870 1.00 14.25 331 ARG D C 1
ATOM 4067 O O . ARG D 1 43 ? 54.223 1.876 -35.887 1.00 14.27 331 ARG D O 1
ATOM 4075 N N . ALA D 1 44 ? 55.552 3.050 -37.283 1.00 14.42 332 ALA D N 1
ATOM 4076 C CA . ALA D 1 44 ? 56.762 2.783 -36.520 1.00 12.95 332 ALA D CA 1
ATOM 4077 C C . ALA D 1 44 ? 57.374 4.093 -36.052 1.00 13.81 332 ALA D C 1
ATOM 4078 O O . ALA D 1 44 ? 57.369 5.085 -36.788 1.00 13.28 332 ALA D O 1
ATOM 4080 N N . TYR D 1 45 ? 57.917 4.074 -34.844 1.00 13.20 333 TYR D N 1
ATOM 4081 C CA . TYR D 1 45 ? 58.600 5.207 -34.232 1.00 12.12 333 TYR D CA 1
ATOM 4082 C C . TYR D 1 45 ? 60.005 4.736 -33.909 1.00 13.03 333 TYR D C 1
ATOM 4083 O O . TYR D 1 45 ? 60.179 3.837 -33.094 1.00 12.76 333 TYR D O 1
ATOM 4092 N N . VAL D 1 46 ? 61.007 5.316 -34.558 1.00 13.76 334 VAL D N 1
ATOM 4093 C CA . VAL D 1 46 ? 62.389 4.873 -34.402 1.00 12.08 334 VAL D CA 1
ATOM 4094 C C . VAL D 1 46 ? 63.246 6.070 -34.044 1.00 15.96 334 VAL D C 1
ATOM 4095 O O . VAL D 1 46 ? 63.182 7.082 -34.729 1.00 15.06 334 VAL D O 1
ATOM 4099 N N . SER D 1 47 ? 64.033 5.980 -32.981 1.00 14.75 335 SER D N 1
ATOM 4100 C CA . SER D 1 47 ? 64.921 7.092 -32.645 1.00 17.01 335 SER D CA 1
ATOM 4101 C C . SER D 1 47 ? 65.907 7.304 -33.797 1.00 14.95 335 SER D C 1
ATOM 4102 O O . SER D 1 47 ? 66.226 6.362 -34.523 1.00 15.05 335 SER D O 1
ATOM 4105 N N . GLU D 1 48 ? 66.375 8.536 -33.988 1.00 14.87 336 GLU D N 1
ATOM 4106 C CA . GLU D 1 48 ? 67.201 8.841 -35.156 1.00 14.83 336 GLU D CA 1
ATOM 4107 C C . GLU D 1 48 ? 68.364 7.866 -35.377 1.00 14.83 336 GLU D C 1
ATOM 4108 O O . GLU D 1 48 ? 68.635 7.451 -36.508 1.00 19.08 336 GLU D O 1
ATOM 4114 N N . ASN D 1 49 ? 69.035 7.474 -34.300 1.00 19.09 337 ASN D N 1
ATOM 4115 C CA . ASN D 1 49 ? 70.192 6.597 -34.452 1.00 18.59 337 ASN D CA 1
ATOM 4116 C C . ASN D 1 49 ? 69.864 5.127 -34.144 1.00 17.01 337 ASN D C 1
ATOM 4117 O O . ASN D 1 49 ? 70.752 4.334 -33.840 1.00 18.28 337 ASN D O 1
ATOM 4122 N N . TYR D 1 50 ? 68.585 4.776 -34.240 1.00 14.80 338 TYR D N 1
ATOM 4123 C CA . TYR D 1 50 ? 68.127 3.386 -34.160 1.00 13.48 338 TYR D CA 1
ATOM 4124 C C . TYR D 1 50 ? 68.564 2.687 -32.872 1.00 16.38 338 TYR D C 1
ATOM 4125 O O . TYR D 1 50 ? 68.991 1.532 -32.886 1.00 17.74 338 TYR D O 1
ATOM 4134 N N . ARG D 1 51 ? 68.433 3.399 -31.758 1.00 14.78 339 ARG D N 1
ATOM 4135 C CA . ARG D 1 51 ? 68.724 2.835 -30.448 1.00 16.07 339 ARG D CA 1
ATOM 4136 C C . ARG D 1 51 ? 67.464 2.494 -29.664 1.00 12.92 339 ARG D C 1
ATOM 4137 O O . ARG D 1 51 ? 67.548 1.870 -28.601 1.00 14.19 339 ARG D O 1
ATOM 4145 N N . ALA D 1 52 ? 66.307 2.903 -30.182 1.00 11.82 340 ALA D N 1
ATOM 4146 C CA . ALA D 1 52 ? 65.012 2.587 -29.580 1.00 12.12 340 ALA D CA 1
ATOM 4147 C C . ALA D 1 52 ? 63.934 2.611 -30.657 1.00 11.44 340 ALA D C 1
ATOM 4148 O O . ALA D 1 52 ? 63.989 3.419 -31.580 1.00 12.75 340 ALA D O 1
ATOM 4150 N N . ALA D 1 53 ? 62.964 1.717 -30.555 1.00 11.83 341 ALA D N 1
ATOM 4151 C CA . ALA D 1 53 ? 61.867 1.668 -31.514 1.00 10.81 341 ALA D CA 1
ATOM 4152 C C . ALA D 1 53 ? 60.589 1.136 -30.905 1.00 11.50 341 ALA D C 1
ATOM 4153 O O . ALA D 1 53 ? 60.603 0.212 -30.093 1.00 12.27 341 ALA D O 1
ATOM 4155 N N . VAL D 1 54 ? 59.487 1.722 -31.346 1.00 11.21 342 VAL D N 1
ATOM 4156 C CA . VAL D 1 54 ? 58.142 1.238 -31.077 1.00 11.61 342 VAL D CA 1
ATOM 4157 C C . VAL D 1 54 ? 57.495 0.913 -32.416 1.00 11.74 342 VAL D C 1
ATOM 4158 O O . VAL D 1 54 ? 57.375 1.806 -33.264 1.00 12.89 342 VAL D O 1
ATOM 4162 N N . ILE D 1 55 ? 57.076 -0.329 -32.613 1.00 11.06 343 ILE D N 1
ATOM 4163 C CA . ILE D 1 55 ? 56.449 -0.751 -33.860 1.00 12.16 343 ILE D CA 1
ATOM 4164 C C . ILE D 1 55 ? 55.003 -1.123 -33.621 1.00 11.53 343 ILE D C 1
ATOM 4165 O O . ILE D 1 55 ? 54.742 -2.097 -32.923 1.00 12.25 343 ILE D O 1
ATOM 4170 N N . LEU D 1 56 ? 54.078 -0.359 -34.198 1.00 11.92 344 LEU D N 1
ATOM 4171 C CA . LEU D 1 56 ? 52.652 -0.680 -34.171 1.00 11.52 344 LEU D CA 1
ATOM 4172 C C . LEU D 1 56 ? 52.252 -1.379 -35.462 1.00 13.14 344 LEU D C 1
ATOM 4173 O O . LEU D 1 56 ? 52.601 -0.935 -36.574 1.00 13.71 344 LEU D O 1
ATOM 4178 N N . THR D 1 57 ? 51.506 -2.468 -35.331 1.00 12.38 345 THR D N 1
ATOM 4179 C CA . THR D 1 57 ? 51.100 -3.216 -36.495 1.00 14.71 345 THR D CA 1
ATOM 4180 C C . THR D 1 57 ? 49.604 -3.433 -36.471 1.00 14.80 345 THR D C 1
ATOM 4181 O O . THR D 1 57 ? 48.934 -3.161 -35.468 1.00 16.00 345 THR D O 1
ATOM 4185 N N . LYS D 1 58 ? 49.090 -3.911 -37.592 1.00 16.51 346 LYS D N 1
ATOM 4186 C CA . LYS D 1 58 ? 47.678 -4.186 -37.733 1.00 17.15 346 LYS D CA 1
ATOM 4187 C C . LYS D 1 58 ? 47.403 -5.619 -37.312 1.00 21.20 346 LYS D C 1
ATOM 4188 O O . LYS D 1 58 ? 47.821 -6.572 -37.968 1.00 29.38 346 LYS D O 1
ATOM 4194 N N . LEU D 1 59 ? 46.712 -5.756 -36.187 1.00 15.67 347 LEU D N 1
ATOM 4195 C CA . LEU D 1 59 ? 46.252 -7.042 -35.688 1.00 16.20 347 LEU D CA 1
ATOM 4196 C C . LEU D 1 59 ? 44.875 -6.777 -35.108 1.00 15.71 347 LEU D C 1
ATOM 4197 O O . LEU D 1 59 ? 44.750 -6.323 -33.980 1.00 17.58 347 LEU D O 1
ATOM 4202 N N . GLY D 1 60 ? 43.841 -6.988 -35.906 1.00 18.72 348 GLY D N 1
ATOM 4203 C CA . GLY D 1 60 ? 42.496 -6.604 -35.507 1.00 19.60 348 GLY D CA 1
ATOM 4204 C C . GLY D 1 60 ? 42.330 -5.102 -35.664 1.00 20.00 348 GLY D C 1
ATOM 4205 O O . GLY D 1 60 ? 43.071 -4.477 -36.418 1.00 24.25 348 GLY D O 1
ATOM 4206 N N . ASN D 1 61 ? 41.380 -4.510 -34.944 1.00 23.55 349 ASN D N 1
ATOM 4207 C CA . ASN D 1 61 ? 41.073 -3.088 -35.107 1.00 19.46 349 ASN D CA 1
ATOM 4208 C C . ASN D 1 61 ? 41.848 -2.159 -34.169 1.00 17.06 349 ASN D C 1
ATOM 4209 O O . ASN D 1 61 ? 41.983 -0.968 -34.447 1.00 23.16 349 ASN D O 1
ATOM 4214 N N . VAL D 1 62 ? 42.354 -2.701 -33.062 1.00 16.94 350 VAL D N 1
ATOM 4215 C CA . VAL D 1 62 ? 43.117 -1.912 -32.086 1.00 16.55 350 VAL D CA 1
ATOM 4216 C C . VAL D 1 62 ? 44.600 -1.966 -32.429 1.00 15.85 350 VAL D C 1
ATOM 4217 O O . VAL D 1 62 ? 45.122 -3.049 -32.671 1.00 17.06 350 VAL D O 1
ATOM 4221 N N . PRO D 1 63 ? 45.276 -0.805 -32.467 1.00 15.12 351 PRO D N 1
ATOM 4222 C CA . PRO D 1 63 ? 46.723 -0.819 -32.726 1.00 13.82 351 PRO D CA 1
ATOM 4223 C C . PRO D 1 63 ? 47.449 -1.809 -31.820 1.00 14.27 351 PRO D C 1
ATOM 4224 O O . PRO D 1 63 ? 47.219 -1.841 -30.603 1.00 13.92 351 PRO D O 1
ATOM 4228 N N . TYR D 1 64 ? 48.277 -2.647 -32.431 1.00 13.18 352 TYR D N 1
ATOM 4229 C CA . TYR D 1 64 ? 49.002 -3.687 -31.717 1.00 12.32 352 TYR D CA 1
ATOM 4230 C C . TYR D 1 64 ? 50.473 -3.308 -31.647 1.00 13.58 352 TYR D C 1
ATOM 4231 O O . TYR D 1 64 ? 51.105 -3.062 -32.669 1.00 12.75 352 TYR D O 1
ATOM 4240 N N . LEU D 1 65 ? 51.020 -3.217 -30.443 1.00 11.88 353 LEU D N 1
ATOM 4241 C CA . LEU D 1 65 ? 52.423 -2.886 -30.310 1.00 10.42 353 LEU D CA 1
ATOM 4242 C C . LEU D 1 65 ? 53.207 -4.187 -30.414 1.00 12.34 353 LEU D C 1
ATOM 4243 O O . LEU D 1 65 ? 53.324 -4.942 -29.436 1.00 13.44 353 LEU D O 1
ATOM 4248 N N . ASP D 1 66 ? 53.740 -4.438 -31.610 1.00 11.07 354 ASP D N 1
ATOM 4249 C CA . ASP D 1 66 ? 54.406 -5.702 -31.922 1.00 12.72 354 ASP D CA 1
ATOM 4250 C C . ASP D 1 66 ? 55.846 -5.791 -31.401 1.00 11.34 354 ASP D C 1
ATOM 4251 O O . ASP D 1 66 ? 56.315 -6.892 -31.098 1.00 12.70 354 ASP D O 1
ATOM 4256 N N . LYS D 1 67 ? 56.544 -4.651 -31.306 1.00 10.83 355 LYS D N 1
ATOM 4257 C CA . LYS D 1 67 ? 57.931 -4.622 -30.843 1.00 9.07 355 LYS D CA 1
ATOM 4258 C C . LYS D 1 67 ? 58.215 -3.325 -30.114 1.00 11.73 355 LYS D C 1
ATOM 4259 O O . LYS D 1 67 ? 57.954 -2.242 -30.641 1.00 12.89 355 LYS D O 1
ATOM 4265 N N . PHE D 1 68 ? 58.751 -3.433 -28.910 1.00 12.02 356 PHE D N 1
ATOM 4266 C CA . PHE D 1 68 ? 59.356 -2.304 -28.216 1.00 11.03 356 PHE D CA 1
ATOM 4267 C C . PHE D 1 68 ? 60.796 -2.700 -27.944 1.00 11.87 356 PHE D C 1
ATOM 4268 O O . PHE D 1 68 ? 61.064 -3.572 -27.118 1.00 14.44 356 PHE D O 1
ATOM 4276 N N . ALA D 1 69 ? 61.717 -2.090 -28.673 1.00 12.80 357 ALA D N 1
ATOM 4277 C CA . ALA D 1 69 ? 63.121 -2.469 -28.623 1.00 14.22 357 ALA D CA 1
ATOM 4278 C C . ALA D 1 69 ? 63.938 -1.298 -28.130 1.00 15.86 357 ALA D C 1
ATOM 4279 O O . ALA D 1 69 ? 63.881 -0.217 -28.711 1.00 16.33 357 ALA D O 1
ATOM 4281 N N . VAL D 1 70 ? 64.705 -1.496 -27.068 1.00 14.84 358 VAL D N 1
ATOM 4282 C CA . VAL D 1 70 ? 65.542 -0.444 -26.519 1.00 13.98 358 VAL D CA 1
ATOM 4283 C C . VAL D 1 70 ? 66.893 -1.032 -26.147 1.00 15.00 358 VAL D C 1
ATOM 4284 O O . VAL D 1 70 ? 66.965 -2.020 -25.412 1.00 17.16 358 VAL D O 1
ATOM 4288 N N . LEU D 1 71 ? 67.967 -0.447 -26.651 1.00 15.06 359 LEU D N 1
ATOM 4289 C CA . LEU D 1 71 ? 69.308 -0.898 -26.284 1.00 15.42 359 LEU D CA 1
ATOM 4290 C C . LEU D 1 71 ? 69.610 -0.572 -24.832 1.00 22.10 359 LEU D C 1
ATOM 4291 O O . LEU D 1 71 ? 69.167 0.460 -24.334 1.00 20.70 359 LEU D O 1
ATOM 4296 N N . ASP D 1 72 ? 70.359 -1.450 -24.160 1.00 21.60 360 ASP D N 1
ATOM 4297 C CA . ASP D 1 72 ? 70.731 -1.244 -22.755 1.00 22.70 360 ASP D CA 1
ATOM 4298 C C . ASP D 1 72 ? 71.397 0.103 -22.540 1.00 21.02 360 ASP D C 1
ATOM 4299 O O . ASP D 1 72 ? 71.138 0.778 -21.545 1.00 29.03 360 ASP D O 1
ATOM 4304 N N . ASP D 1 73 ? 72.256 0.495 -23.477 1.00 25.17 361 ASP D N 1
ATOM 4305 C C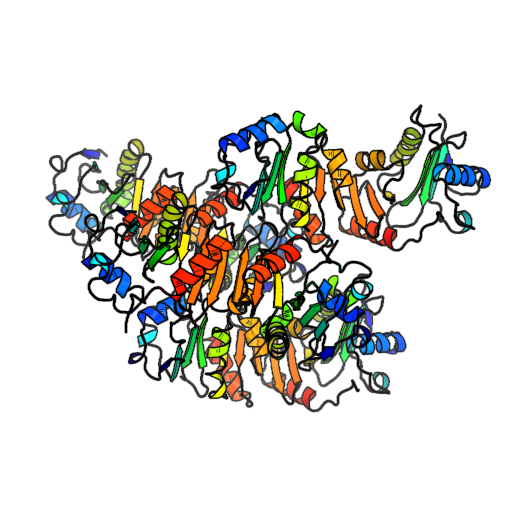A . ASP D 1 73 ? 73.044 1.713 -23.311 1.00 27.50 361 ASP D CA 1
ATOM 4306 C C . ASP D 1 73 ? 72.215 2.975 -23.563 1.00 33.40 361 ASP D C 1
ATOM 4307 O O . ASP D 1 73 ? 72.719 4.089 -23.430 1.00 34.76 361 ASP D O 1
ATOM 4312 N N . ALA D 1 74 ? 70.940 2.795 -23.900 1.00 29.81 362 ALA D N 1
ATOM 4313 C CA . ALA D 1 74 ? 70.042 3.921 -24.155 1.00 41.76 362 ALA D CA 1
ATOM 4314 C C . ALA D 1 74 ? 69.013 4.089 -23.039 1.00 47.65 362 ALA D C 1
ATOM 4315 O O . ALA D 1 74 ? 68.227 5.039 -23.042 1.00 43.46 362 ALA D O 1
ATOM 4317 N N . GLN D 1 75 ? 69.022 3.163 -22.088 1.00 45.90 363 GLN D N 1
ATOM 4318 C CA . GLN D 1 75 ? 68.063 3.179 -20.989 1.00 47.60 363 GLN D CA 1
ATOM 4319 C C . GLN D 1 75 ? 68.340 4.311 -20.003 1.00 49.73 363 GLN D C 1
ATOM 4320 O O . GLN D 1 75 ? 67.415 4.864 -19.408 1.00 53.99 363 GLN D O 1
ATOM 4326 N N . GLY D 1 76 ? 69.614 4.655 -19.840 1.00 46.78 364 GLY D N 1
ATOM 4327 C CA . GLY D 1 76 ? 70.018 5.668 -18.880 1.00 48.93 364 GLY D CA 1
ATOM 4328 C C . GLY D 1 76 ? 69.554 7.072 -19.219 1.00 55.65 364 GLY D C 1
ATOM 4329 O O . GLY D 1 76 ? 69.425 7.921 -18.335 1.00 61.04 364 GLY D O 1
ATOM 4330 N N . GLU D 1 77 ? 69.301 7.318 -20.501 1.00 52.36 365 GLU D N 1
ATOM 4331 C CA . GLU D 1 77 ? 68.908 8.644 -20.969 1.00 50.00 365 GLU D CA 1
ATOM 4332 C C . GLU D 1 77 ? 67.399 8.741 -21.184 1.00 45.30 365 GLU D C 1
ATOM 4333 O O . GLU D 1 77 ? 66.888 9.791 -21.574 1.00 35.08 365 GLU D O 1
ATOM 4339 N N . GLY D 1 78 ? 66.699 7.637 -20.935 1.00 42.37 366 GLY D N 1
ATOM 4340 C CA . GLY D 1 78 ? 65.254 7.591 -21.071 1.00 41.42 366 GLY D CA 1
ATOM 4341 C C . GLY D 1 78 ? 64.799 7.664 -22.515 1.00 31.94 366 GLY D C 1
ATOM 4342 O O . GLY D 1 78 ? 63.763 8.258 -22.819 1.00 28.84 366 GLY D O 1
ATOM 4343 N N . LEU D 1 79 ? 65.566 7.048 -23.408 1.00 24.87 367 LEU D N 1
ATOM 4344 C CA . LEU D 1 79 ? 65.267 7.107 -24.830 1.00 26.81 367 LEU D CA 1
ATOM 4345 C C . LEU D 1 79 ? 64.037 6.282 -25.193 1.00 19.94 367 LEU D C 1
ATOM 4346 O O . LEU D 1 79 ? 63.210 6.701 -26.007 1.00 18.45 367 LEU D O 1
ATOM 4351 N N . GLY D 1 80 ? 63.919 5.097 -24.601 1.00 18.33 368 GLY D N 1
ATOM 4352 C CA . GLY D 1 80 ? 62.744 4.275 -24.831 1.00 17.82 368 GLY D CA 1
ATOM 4353 C C . GLY D 1 80 ? 61.474 4.995 -24.409 1.00 16.83 368 GLY D C 1
ATOM 4354 O O . GLY D 1 80 ? 60.453 4.945 -25.104 1.00 18.12 368 GLY D O 1
ATOM 4355 N N . ARG D 1 81 ? 61.536 5.678 -23.269 1.00 19.74 369 ARG D N 1
ATOM 4356 C CA . ARG D 1 81 ? 60.384 6.409 -22.733 1.00 20.81 369 ARG D CA 1
ATOM 4357 C C . ARG D 1 81 ? 59.959 7.540 -23.656 1.00 18.86 369 ARG D C 1
ATOM 4358 O O . ARG D 1 81 ? 58.767 7.823 -23.810 1.00 19.81 369 ARG D O 1
ATOM 4366 N N . ALA D 1 82 ? 60.946 8.196 -24.251 1.00 19.07 370 ALA D N 1
ATOM 4367 C CA . ALA D 1 82 ? 60.687 9.338 -25.115 1.00 19.21 370 ALA D CA 1
ATOM 4368 C C . ALA D 1 82 ? 59.945 8.895 -26.367 1.00 19.21 370 ALA D C 1
ATOM 4369 O O . ALA D 1 82 ? 58.973 9.527 -26.777 1.00 20.67 370 ALA D O 1
ATOM 4371 N N . VAL D 1 83 ? 60.388 7.788 -26.948 1.00 16.89 371 VAL D N 1
ATOM 4372 C CA . VAL D 1 83 ? 59.768 7.255 -28.153 1.00 15.34 371 VAL D CA 1
ATOM 4373 C C . VAL D 1 83 ? 58.347 6.764 -27.864 1.00 18.43 371 VAL D C 1
ATOM 4374 O O . VAL D 1 83 ? 57.415 7.016 -28.637 1.00 17.72 371 VAL D O 1
ATOM 4378 N N . TRP D 1 84 ? 58.185 6.073 -26.744 1.00 15.33 372 TRP D N 1
ATOM 4379 C CA . TRP D 1 84 ? 56.866 5.621 -26.314 1.00 14.20 372 TRP D CA 1
ATOM 4380 C C . TRP D 1 84 ? 55.911 6.801 -26.116 1.00 16.09 372 TRP D C 1
ATOM 4381 O O . TRP D 1 84 ? 54.744 6.738 -26.525 1.00 18.47 372 TRP D O 1
ATOM 4392 N N . SER D 1 85 ? 56.402 7.873 -25.499 1.00 18.08 373 SER D N 1
ATOM 4393 C CA . SER D 1 85 ? 55.587 9.070 -25.263 1.00 20.48 373 SER D CA 1
ATOM 4394 C C . SER D 1 85 ? 55.011 9.655 -26.548 1.00 24.32 373 SER D C 1
ATOM 4395 O O . SER D 1 85 ? 53.835 10.020 -26.597 1.00 22.59 373 SER D O 1
ATOM 4398 N N . ILE D 1 86 ? 55.848 9.757 -27.576 1.00 20.03 374 ILE D N 1
ATOM 4399 C CA . ILE D 1 86 ? 55.425 10.264 -28.877 1.00 20.90 374 ILE D CA 1
ATOM 4400 C C . ILE D 1 86 ? 54.353 9.359 -29.477 1.00 20.20 374 ILE D C 1
ATOM 4401 O O . ILE D 1 86 ? 53.350 9.834 -30.013 1.00 19.41 374 ILE D O 1
ATOM 4406 N N . MET D 1 87 ? 54.561 8.049 -29.375 1.00 18.16 375 MET D N 1
ATOM 4407 C CA . MET D 1 87 ? 53.556 7.110 -29.859 1.00 15.27 375 MET D CA 1
ATOM 4408 C C . MET D 1 87 ? 52.223 7.295 -29.128 1.00 16.37 375 MET D C 1
ATOM 4409 O O . MET D 1 87 ? 51.162 7.355 -29.757 1.00 17.62 375 MET D O 1
ATOM 4414 N N . ARG D 1 88 ? 52.272 7.391 -27.802 1.00 19.49 376 ARG D N 1
ATOM 4415 C CA . ARG D 1 88 ? 51.034 7.486 -27.027 1.00 17.88 376 ARG D CA 1
ATOM 4416 C C . ARG D 1 88 ? 50.269 8.773 -27.304 1.00 20.66 376 ARG D C 1
ATOM 4417 O O . ARG D 1 88 ? 49.055 8.819 -27.124 1.00 21.58 376 ARG D O 1
ATOM 4425 N N . GLU D 1 89 ? 50.956 9.824 -27.737 1.00 21.63 377 GLU D N 1
ATOM 4426 C CA . GLU D 1 89 ? 50.259 11.087 -27.945 1.00 22.65 377 GLU D CA 1
ATOM 4427 C C . GLU D 1 89 ? 49.273 10.997 -29.107 1.00 22.70 377 GLU D C 1
ATOM 4428 O O . GLU D 1 89 ? 48.314 11.760 -29.160 1.00 24.64 377 GLU D O 1
ATOM 4434 N N . GLU D 1 90 ? 49.471 10.043 -30.015 1.00 24.83 378 GLU D N 1
ATOM 4435 C CA . GLU D 1 90 ? 48.488 9.842 -31.080 1.00 26.66 378 GLU D CA 1
ATOM 4436 C C . GLU D 1 90 ? 47.917 8.428 -31.115 1.00 23.07 378 GLU D C 1
ATOM 4437 O O . GLU D 1 90 ? 47.313 8.024 -32.109 1.00 26.34 378 GLU D O 1
ATOM 4443 N N . THR D 1 91 ? 48.098 7.684 -30.028 1.00 20.06 379 THR D N 1
ATOM 4444 C CA . THR D 1 91 ? 47.624 6.304 -29.954 1.00 17.07 379 THR D CA 1
ATOM 4445 C C . THR D 1 91 ? 46.885 6.084 -28.633 1.00 16.70 379 THR D C 1
ATOM 4446 O O . THR D 1 91 ? 47.454 5.598 -27.658 1.00 19.91 379 THR D O 1
ATOM 4450 N N . PRO D 1 92 ? 45.602 6.451 -28.595 1.00 18.80 380 PRO D N 1
ATOM 4451 C CA . PRO D 1 92 ? 44.884 6.376 -27.319 1.00 21.59 380 PRO D CA 1
ATOM 4452 C C . PRO D 1 92 ? 44.554 4.948 -26.891 1.00 20.74 380 PRO D C 1
ATOM 4453 O O . PRO D 1 92 ? 44.379 4.688 -25.696 1.00 22.63 380 PRO D O 1
ATOM 4457 N N . GLN D 1 93 ? 44.440 4.047 -27.859 1.00 18.63 381 GLN D N 1
ATOM 4458 C CA . GLN D 1 93 ? 44.154 2.644 -27.594 1.00 15.91 381 GLN D CA 1
ATOM 4459 C C . GLN D 1 93 ? 45.220 1.768 -28.216 1.00 13.74 381 GLN D C 1
ATOM 4460 O O . GLN D 1 93 ? 45.590 1.959 -29.377 1.00 14.84 381 GLN D O 1
ATOM 4466 N N . LEU D 1 94 ? 45.710 0.803 -27.449 1.00 13.85 382 LEU D N 1
ATOM 4467 C CA . LEU D 1 94 ? 46.653 -0.171 -27.978 1.00 13.81 382 LEU D CA 1
ATOM 4468 C C . LEU D 1 94 ? 46.717 -1.374 -27.053 1.00 12.68 382 LEU D C 1
ATOM 4469 O O . LEU D 1 94 ? 46.242 -1.324 -25.918 1.00 13.60 382 LEU D O 1
ATOM 4474 N N . PHE D 1 95 ? 47.270 -2.463 -27.557 1.00 11.87 383 PHE D N 1
ATOM 4475 C CA . PHE D 1 95 ? 47.498 -3.644 -26.743 1.00 12.81 383 PHE D CA 1
ATOM 4476 C C . PHE D 1 95 ? 48.791 -4.293 -27.175 1.00 10.97 383 PHE D C 1
ATOM 4477 O O . PHE D 1 95 ? 49.301 -4.011 -28.265 1.00 11.78 383 PHE D O 1
ATOM 4485 N N . TRP D 1 96 ? 49.342 -5.136 -26.311 1.00 12.24 384 TRP D N 1
ATOM 4486 C CA . TRP D 1 96 ? 50.641 -5.756 -26.572 1.00 13.41 384 TRP D CA 1
ATOM 4487 C C . TRP D 1 96 ? 50.833 -6.914 -25.611 1.00 12.36 384 TRP D C 1
ATOM 4488 O O . TRP D 1 96 ? 50.011 -7.115 -24.717 1.00 13.57 384 TRP D O 1
ATOM 4499 N N . ARG D 1 97 ? 51.882 -7.700 -25.822 1.00 12.43 385 ARG D N 1
ATOM 4500 C CA . ARG D 1 97 ? 52.145 -8.858 -24.975 1.00 10.91 385 ARG D CA 1
ATOM 4501 C C . ARG D 1 97 ? 53.607 -8.871 -24.561 1.00 12.28 385 ARG D C 1
ATOM 4502 O O . ARG D 1 97 ? 54.465 -8.258 -25.208 1.00 14.58 385 ARG D O 1
ATOM 4510 N N . SER D 1 98 ? 53.888 -9.602 -23.488 1.00 15.36 386 SER D N 1
ATOM 4511 C CA . SER D 1 98 ? 55.272 -9.797 -23.062 1.00 18.15 386 SER D CA 1
ATOM 4512 C C . SER D 1 98 ? 55.473 -11.162 -22.422 1.00 17.60 386 SER D C 1
ATOM 4513 O O . SER D 1 98 ? 54.530 -11.752 -21.889 1.00 18.54 386 SER D O 1
ATOM 4516 N N . ARG D 1 99 ? 56.707 -11.663 -22.513 1.00 19.57 387 ARG D N 1
ATOM 4517 C CA . ARG D 1 99 ? 57.174 -12.799 -21.712 1.00 21.61 387 ARG D CA 1
ATOM 4518 C C . ARG D 1 99 ? 57.573 -12.332 -20.320 1.00 21.92 387 ARG D C 1
ATOM 4519 O O . ARG D 1 99 ? 57.864 -11.149 -20.116 1.00 22.60 387 ARG D O 1
ATOM 4527 N N . HIS D 1 100 ? 57.655 -13.279 -19.390 1.00 25.24 388 HIS D N 1
ATOM 4528 C CA . HIS D 1 100 ? 58.085 -12.996 -18.025 1.00 32.16 388 HIS D CA 1
ATOM 4529 C C . HIS D 1 100 ? 59.472 -12.345 -17.940 1.00 32.49 388 HIS D C 1
ATOM 4530 O O . HIS D 1 100 ? 59.745 -11.581 -17.016 1.00 39.41 388 HIS D O 1
ATOM 4537 N N . ASN D 1 101 ? 60.341 -12.649 -18.900 1.00 27.04 389 ASN D N 1
ATOM 4538 C CA . ASN D 1 101 ? 61.720 -12.152 -18.880 1.00 34.55 389 ASN D CA 1
ATOM 4539 C C . ASN D 1 101 ? 61.938 -10.884 -19.709 1.00 35.44 389 ASN D C 1
ATOM 4540 O O . ASN D 1 101 ? 63.075 -10.492 -19.976 1.00 40.18 389 ASN D O 1
ATOM 4545 N N . ASN D 1 102 ? 60.850 -10.244 -20.119 1.00 25.72 390 ASN D N 1
ATOM 4546 C CA . ASN D 1 102 ? 60.944 -9.014 -20.896 1.00 24.51 390 ASN D CA 1
ATOM 4547 C C . ASN D 1 102 ? 61.434 -7.857 -20.019 1.00 23.75 390 ASN D C 1
ATOM 4548 O O . ASN D 1 102 ? 60.864 -7.585 -18.966 1.00 24.14 390 ASN D O 1
ATOM 4553 N N . GLN D 1 103 ? 62.485 -7.175 -20.468 1.00 24.43 391 GLN D N 1
ATOM 4554 C CA . GLN D 1 103 ? 63.136 -6.127 -19.681 1.00 25.03 391 GLN D CA 1
ATOM 4555 C C . GLN D 1 103 ? 62.262 -4.900 -19.450 1.00 21.68 391 GLN D C 1
ATOM 4556 O O . GLN D 1 103 ? 62.546 -4.079 -18.577 1.00 23.26 391 GLN D O 1
ATOM 4562 N N . ALA D 1 104 ? 61.194 -4.781 -20.233 1.00 17.25 392 ALA D N 1
ATOM 4563 C CA . ALA D 1 104 ? 60.331 -3.608 -20.172 1.00 14.81 392 ALA D CA 1
ATOM 4564 C C . ALA D 1 104 ? 59.129 -3.804 -19.220 1.00 14.45 392 ALA D C 1
ATOM 4565 O O . ALA D 1 104 ? 58.282 -2.920 -19.117 1.00 15.30 392 ALA D O 1
ATOM 4567 N N . ASN D 1 105 ? 59.066 -4.937 -18.528 1.00 15.48 393 ASN D N 1
ATOM 4568 C CA . ASN D 1 105 ? 57.854 -5.243 -17.753 1.00 16.70 393 ASN D CA 1
ATOM 4569 C C . ASN D 1 105 ? 57.519 -4.229 -16.665 1.00 17.43 393 ASN D C 1
ATOM 4570 O O . ASN D 1 105 ? 56.350 -3.875 -16.517 1.00 15.24 393 ASN D O 1
ATOM 4575 N N . ALA D 1 106 ? 58.501 -3.743 -15.907 1.00 16.98 394 ALA D N 1
ATOM 4576 C CA . ALA D 1 106 ? 58.212 -2.719 -14.908 1.00 15.26 394 ALA D CA 1
ATOM 4577 C C . ALA D 1 106 ? 57.565 -1.488 -15.549 1.00 17.32 394 ALA D C 1
ATOM 4578 O O . ALA D 1 106 ? 56.620 -0.905 -15.001 1.00 16.07 394 ALA D O 1
ATOM 4580 N N . PHE D 1 107 ? 58.067 -1.105 -16.715 1.00 15.64 395 PHE D N 1
ATOM 4581 C CA . PHE D 1 107 ? 57.529 0.025 -17.446 1.00 14.12 395 PHE D CA 1
ATOM 4582 C C . PHE D 1 107 ? 56.090 -0.248 -17.876 1.00 13.21 395 PHE D C 1
ATOM 4583 O O . PHE D 1 107 ? 55.220 0.606 -17.737 1.00 14.11 395 PHE D O 1
ATOM 4591 N N . TYR D 1 108 ? 55.863 -1.449 -18.393 1.00 12.91 396 TYR D N 1
ATOM 4592 C CA . TYR D 1 108 ? 54.519 -1.873 -18.796 1.00 12.34 396 TYR D CA 1
ATOM 4593 C C . TYR D 1 108 ? 53.535 -1.825 -17.625 1.00 14.50 396 TYR D C 1
ATOM 4594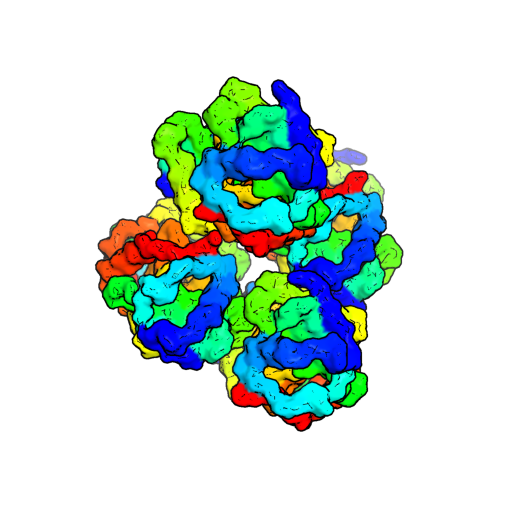 O O . TYR D 1 108 ? 52.371 -1.435 -17.781 1.00 12.75 396 TYR D O 1
ATOM 4603 N N . TYR D 1 109 ? 53.989 -2.235 -16.444 1.00 14.09 397 TYR D N 1
ATOM 4604 C CA . TYR D 1 109 ? 53.137 -2.180 -15.257 1.00 12.75 397 TYR D CA 1
ATOM 4605 C C . TYR D 1 109 ? 52.709 -0.766 -14.909 1.00 17.21 397 TYR D C 1
ATOM 4606 O O . TYR D 1 109 ? 51.574 -0.540 -14.486 1.00 18.20 397 TYR D O 1
ATOM 4615 N N . ALA D 1 110 ? 53.624 0.183 -15.069 1.00 14.96 398 ALA D N 1
ATOM 4616 C CA . ALA D 1 110 ? 53.357 1.581 -14.772 1.00 16.82 398 ALA D CA 1
ATOM 4617 C C . ALA D 1 110 ? 52.510 2.238 -15.850 1.00 16.15 398 ALA D C 1
ATOM 4618 O O . ALA D 1 110 ? 51.736 3.153 -15.562 1.00 21.55 398 ALA D O 1
ATOM 4620 N N . GLU D 1 111 ? 52.661 1.759 -17.081 1.00 16.38 399 GLU D N 1
ATOM 4621 C CA . GLU D 1 111 ? 52.072 2.409 -18.249 1.00 17.94 399 GLU D CA 1
ATOM 4622 C C . GLU D 1 111 ? 50.688 1.880 -18.602 1.00 16.61 399 GLU D C 1
ATOM 4623 O O . GLU D 1 111 ? 49.817 2.640 -19.046 1.00 19.47 399 GLU D O 1
ATOM 4629 N N . SER D 1 112 ? 50.483 0.580 -18.413 1.00 14.16 400 SER D N 1
ATOM 4630 C CA . SER D 1 112 ? 49.243 -0.054 -18.861 1.00 13.32 400 SER D CA 1
ATOM 4631 C C . SER D 1 112 ? 48.010 0.317 -18.027 1.00 12.60 400 SER D C 1
ATOM 4632 O O . SER D 1 112 ? 48.109 0.797 -16.895 1.00 14.97 400 SER D O 1
ATOM 4635 N N . ASP D 1 113 ? 46.840 0.101 -18.605 1.00 12.66 401 ASP D N 1
ATOM 4636 C CA . ASP D 1 113 ? 45.594 0.254 -17.867 1.00 13.61 401 ASP D CA 1
ATOM 4637 C C . ASP D 1 113 ? 45.118 -1.082 -17.309 1.00 13.79 401 ASP D C 1
ATOM 4638 O O . ASP D 1 113 ? 44.171 -1.135 -16.530 1.00 14.66 401 ASP D O 1
ATOM 4643 N N . GLY D 1 114 ? 45.766 -2.159 -17.726 1.00 13.13 402 GLY D N 1
ATOM 4644 C CA . GLY D 1 114 ? 45.462 -3.477 -17.196 1.00 13.44 402 GLY D CA 1
ATOM 4645 C C . GLY D 1 114 ? 46.285 -4.534 -17.908 1.00 12.80 402 GLY D C 1
ATOM 4646 O O . GLY D 1 114 ? 46.946 -4.250 -18.916 1.00 12.11 402 GLY D O 1
ATOM 4647 N N . TYR D 1 115 ? 46.266 -5.745 -17.361 1.00 13.18 403 TYR D N 1
ATOM 4648 C CA . TYR D 1 115 ? 46.786 -6.901 -18.077 1.00 12.93 403 TYR D CA 1
ATOM 4649 C C . TYR D 1 115 ? 46.079 -8.186 -17.648 1.00 13.79 403 TYR D C 1
ATOM 4650 O O . TYR D 1 115 ? 45.388 -8.253 -16.628 1.00 14.53 403 TYR D O 1
ATOM 4659 N N . TYR D 1 116 ? 46.258 -9.212 -18.467 1.00 13.84 404 TYR D N 1
ATOM 4660 C CA . TYR D 1 116 ? 45.688 -10.522 -18.238 1.00 14.80 404 TYR D CA 1
ATOM 4661 C C . TYR D 1 116 ? 46.709 -11.557 -18.681 1.00 14.82 404 TYR D C 1
ATOM 4662 O O . TYR D 1 116 ? 47.241 -11.468 -19.788 1.00 14.27 404 TYR D O 1
ATOM 4671 N N . LYS D 1 117 ? 47.014 -12.523 -17.831 1.00 16.60 405 LYS D N 1
ATOM 4672 C CA . LYS D 1 117 ? 47.977 -13.552 -18.204 1.00 16.60 405 LYS D CA 1
ATOM 4673 C C . LYS D 1 117 ? 47.298 -14.750 -18.869 1.00 19.34 405 LYS D C 1
ATOM 4674 O O . LYS D 1 117 ? 46.311 -15.280 -18.369 1.00 23.47 405 LYS D O 1
ATOM 4680 N N . GLN D 1 118 ? 47.827 -15.162 -20.017 1.00 22.47 406 GLN D N 1
ATOM 4681 C CA . GLN D 1 118 ? 47.379 -16.399 -20.643 1.00 25.28 406 GLN D CA 1
ATOM 4682 C C . GLN D 1 118 ? 48.522 -17.053 -21.409 1.00 26.02 406 GLN D C 1
ATOM 4683 O O . GLN D 1 118 ? 49.261 -16.367 -22.113 1.00 22.41 406 GLN D O 1
ATOM 4689 N N . ASP D 1 119 ? 48.652 -18.374 -21.251 1.00 28.79 407 ASP D N 1
ATOM 4690 C CA . ASP D 1 119 ? 49.678 -19.183 -21.924 1.00 39.76 407 ASP D CA 1
ATOM 4691 C C . ASP D 1 119 ? 51.052 -18.498 -21.941 1.00 35.57 407 ASP D C 1
ATOM 4692 O O . ASP D 1 119 ? 51.559 -18.118 -22.998 1.00 47.53 407 ASP D O 1
ATOM 4697 N N . HIS D 1 120 ? 51.634 -18.361 -20.752 1.00 29.87 408 HIS D N 1
ATOM 4698 C CA . HIS D 1 120 ? 52.919 -17.691 -20.489 1.00 33.26 408 HIS D CA 1
ATOM 4699 C C . HIS D 1 120 ? 53.154 -16.361 -21.231 1.00 29.65 408 HIS D C 1
ATOM 4700 O O . HIS D 1 120 ? 54.296 -15.959 -21.469 1.00 30.79 408 HIS D O 1
ATOM 4707 N N . TRP D 1 121 ? 52.063 -15.666 -21.545 1.00 23.35 409 TRP D N 1
ATOM 4708 C CA . TRP D 1 121 ? 52.104 -14.254 -21.926 1.00 19.18 409 TRP D CA 1
ATOM 4709 C C . TRP D 1 121 ? 51.377 -13.408 -20.893 1.00 17.72 409 TRP D C 1
ATOM 4710 O O . TRP D 1 121 ? 50.392 -13.862 -20.308 1.00 18.32 409 TRP D O 1
ATOM 4721 N N . LYS D 1 122 ? 51.833 -12.176 -20.695 1.00 17.53 410 LYS D N 1
ATOM 4722 C CA . LYS D 1 122 ? 50.983 -11.155 -20.092 1.00 20.54 410 LYS D CA 1
ATOM 4723 C C . LYS D 1 122 ? 50.509 -10.255 -21.224 1.00 13.43 410 LYS D C 1
ATOM 4724 O O . LYS D 1 122 ? 51.321 -9.784 -22.018 1.00 15.45 410 LYS D O 1
ATOM 4730 N N . ILE D 1 123 ? 49.200 -10.053 -21.315 1.00 13.88 411 ILE D N 1
ATOM 4731 C CA . ILE D 1 123 ? 48.608 -9.225 -22.357 1.00 12.77 411 ILE D CA 1
ATOM 4732 C C . ILE D 1 123 ? 48.169 -7.916 -21.736 1.00 12.78 411 ILE D C 1
ATOM 4733 O O . ILE D 1 123 ? 47.327 -7.907 -20.848 1.00 14.86 411 ILE D O 1
ATOM 4738 N N . PHE D 1 124 ? 48.782 -6.834 -22.186 1.00 12.02 412 PHE D N 1
ATOM 4739 C CA . PHE D 1 124 ? 48.577 -5.491 -21.661 1.00 11.90 412 PHE D CA 1
ATOM 4740 C C . PHE D 1 124 ? 47.684 -4.671 -22.572 1.00 12.58 412 PHE D C 1
ATOM 4741 O O . PHE D 1 124 ? 47.678 -4.878 -23.801 1.00 12.51 412 PHE D O 1
ATOM 4749 N N . TRP D 1 125 ? 46.968 -3.703 -22.010 1.00 13.21 413 TRP D N 1
ATOM 4750 C CA . TRP D 1 125 ? 46.236 -2.761 -22.854 1.00 12.68 413 TRP D CA 1
ATOM 4751 C C . TRP D 1 125 ? 46.244 -1.362 -22.267 1.00 13.54 413 TRP D C 1
ATOM 4752 O O . TRP D 1 125 ? 46.504 -1.167 -21.066 1.00 13.30 413 TRP D O 1
ATOM 4763 N N . ASN D 1 126 ? 45.986 -0.395 -23.145 1.00 13.24 414 ASN D N 1
ATOM 4764 C CA . ASN D 1 126 ? 45.719 0.991 -22.783 1.00 15.47 414 ASN D CA 1
ATOM 4765 C C . ASN D 1 126 ? 44.468 1.477 -23.489 1.00 20.04 414 ASN D C 1
ATOM 4766 O O . ASN D 1 126 ? 44.266 1.169 -24.669 1.00 17.30 414 ASN D O 1
ATOM 4771 N N . GLY D 1 127 ? 43.663 2.271 -22.791 1.00 18.65 415 GLY D N 1
ATOM 4772 C CA . GLY D 1 127 ? 42.621 3.063 -23.425 1.00 18.35 415 GLY D CA 1
ATOM 4773 C C . GLY D 1 127 ? 41.366 2.328 -23.829 1.00 24.92 415 GLY D C 1
ATOM 4774 O O . GLY D 1 127 ? 40.493 2.895 -24.475 1.00 27.66 415 GLY D O 1
ATOM 4775 N N . LEU D 1 128 ? 41.282 1.057 -23.472 1.00 24.17 416 LEU D N 1
ATOM 4776 C CA . LEU D 1 128 ? 40.056 0.305 -23.660 1.00 26.06 416 LEU D CA 1
ATOM 4777 C C . LEU D 1 128 ? 39.338 0.364 -22.342 1.00 52.28 416 LEU D C 1
ATOM 4778 O O . LEU D 1 128 ? 39.959 0.748 -21.356 1.00 65.12 416 LEU D O 1
ATOM 4783 N N . HIS D 1 129 ? 38.042 0.051 -22.348 1.00 52.38 417 HIS D N 1
ATOM 4784 C CA . HIS D 1 129 ? 37.401 -0.652 -21.233 1.00 60.05 417 HIS D CA 1
ATOM 4785 C C . HIS D 1 129 ? 35.923 -0.881 -21.472 1.00 57.47 417 HIS D C 1
ATOM 4786 O O . HIS D 1 129 ? 35.048 -0.366 -20.774 1.00 63.45 417 HIS D O 1
ATOM 4793 N N . HIS D 1 130 ? 35.684 -1.663 -22.510 1.00 42.76 418 HIS D N 1
ATOM 4794 C CA . HIS D 1 130 ? 34.605 -2.619 -22.506 1.00 40.60 418 HIS D CA 1
ATOM 4795 C C . HIS D 1 130 ? 35.342 -3.933 -22.333 1.00 35.90 418 HIS D C 1
ATOM 4796 O O . HIS D 1 130 ? 36.328 -4.186 -23.030 1.00 32.35 418 HIS D O 1
ATOM 4803 N N . PHE D 1 131 ? 34.917 -4.745 -21.371 1.00 27.35 419 PHE D N 1
ATOM 4804 C CA . PHE D 1 131 ? 35.566 -6.025 -21.148 1.00 31.22 419 PHE D CA 1
ATOM 4805 C C . PHE D 1 131 ? 35.547 -6.857 -22.425 1.00 22.45 419 PHE D C 1
ATOM 4806 O O . PHE D 1 131 ? 36.433 -7.687 -22.644 1.00 31.06 419 PHE D O 1
ATOM 4814 N N . GLN D 1 132 ? 34.553 -6.606 -23.281 1.00 26.50 420 GLN D N 1
ATOM 4815 C CA . GLN D 1 132 ? 34.479 -7.250 -24.582 1.00 22.79 420 GLN D CA 1
ATOM 4816 C C . GLN D 1 132 ? 35.723 -6.944 -25.425 1.00 26.48 420 GLN D C 1
ATOM 4817 O O . GLN D 1 132 ? 36.300 -7.836 -26.044 1.00 27.14 420 GLN D O 1
ATOM 4823 N N . GLN D 1 133 ? 36.118 -5.673 -25.447 1.00 26.75 421 GLN D N 1
ATOM 4824 C CA . GLN D 1 133 ? 37.339 -5.244 -26.133 1.00 28.29 421 GLN D CA 1
ATOM 4825 C C . GLN D 1 133 ? 38.581 -5.923 -25.568 1.00 29.37 421 GLN D C 1
ATOM 4826 O O . GLN D 1 133 ? 39.470 -6.337 -26.310 1.00 28.13 421 GLN D O 1
ATOM 4832 N N . ILE D 1 134 ? 38.648 -6.009 -24.247 1.00 22.65 422 ILE D N 1
ATOM 4833 C CA . ILE D 1 134 ? 39.783 -6.635 -23.582 1.00 21.27 422 ILE D CA 1
ATOM 4834 C C . ILE D 1 134 ? 39.933 -8.112 -23.981 1.00 22.33 422 ILE D C 1
ATOM 4835 O O . ILE D 1 134 ? 41.027 -8.557 -24.330 1.00 20.07 422 ILE D O 1
ATOM 4840 N N . GLN D 1 135 ? 38.835 -8.865 -23.953 1.00 19.78 423 GLN D N 1
ATOM 4841 C CA . GLN D 1 135 ? 38.890 -10.282 -24.307 1.00 19.99 423 GLN D CA 1
ATOM 4842 C C . GLN D 1 135 ? 39.338 -10.466 -25.745 1.00 22.92 423 GLN D C 1
ATOM 4843 O O . GLN D 1 135 ? 40.014 -11.442 -26.081 1.00 25.16 423 GLN D O 1
ATOM 4849 N N . GLN D 1 136 ? 38.923 -9.522 -26.585 1.00 25.07 424 GLN D N 1
ATOM 4850 C CA . GLN D 1 136 ? 39.315 -9.493 -27.988 1.00 27.30 424 GLN D CA 1
ATOM 4851 C C . GLN D 1 136 ? 40.835 -9.350 -28.139 1.00 21.23 424 GLN D C 1
ATOM 4852 O O . GLN D 1 136 ? 41.456 -10.104 -28.892 1.00 23.35 424 GLN D O 1
ATOM 4858 N N . CYS D 1 137 ? 41.423 -8.406 -27.406 1.00 18.80 425 CYS D N 1
ATOM 4859 C CA . CYS D 1 137 ? 42.875 -8.238 -27.366 1.00 16.78 425 CYS D CA 1
ATOM 4860 C C . CYS D 1 137 ? 43.555 -9.549 -26.929 1.00 19.38 425 CYS D C 1
ATOM 4861 O O . CYS D 1 137 ? 44.532 -9.993 -27.542 1.00 19.67 425 CYS D O 1
ATOM 4864 N N . VAL D 1 138 ? 43.031 -10.175 -25.878 1.00 19.35 426 VAL D N 1
ATOM 4865 C CA . VAL D 1 138 ? 43.626 -11.398 -25.353 1.00 20.05 426 VAL D CA 1
ATOM 4866 C C . VAL D 1 138 ? 43.571 -12.513 -26.402 1.00 21.57 426 VAL D C 1
ATOM 4867 O O . VAL D 1 138 ? 44.559 -13.214 -26.619 1.00 22.62 426 VAL D O 1
ATOM 4871 N N . ALA D 1 139 ? 42.427 -12.640 -27.068 1.00 22.05 427 ALA D N 1
ATOM 4872 C CA . ALA D 1 139 ? 42.262 -13.613 -28.141 1.00 26.81 427 ALA D CA 1
ATOM 4873 C C . ALA D 1 139 ? 43.334 -13.422 -29.218 1.00 31.34 427 ALA D C 1
ATOM 4874 O O . ALA D 1 139 ? 44.039 -14.369 -29.585 1.00 29.07 427 ALA D O 1
ATOM 4876 N N . HIS D 1 140 ? 43.459 -12.191 -29.708 1.00 23.57 428 HIS D N 1
ATOM 4877 C CA . HIS D 1 140 ? 44.454 -11.871 -30.731 1.00 26.51 428 HIS D CA 1
ATOM 4878 C C . HIS D 1 140 ? 45.876 -12.336 -30.346 1.00 29.50 428 HIS D C 1
ATOM 4879 O O . HIS D 1 140 ? 46.593 -12.883 -31.183 1.00 27.80 428 HIS D O 1
ATOM 4886 N N . CYS D 1 141 ? 46.273 -12.147 -29.083 1.00 23.04 429 CYS D N 1
ATOM 4887 C CA . CYS D 1 141 ? 47.669 -12.387 -28.665 1.00 19.00 429 CYS D CA 1
ATOM 4888 C C . CYS D 1 141 ? 48.090 -13.836 -28.473 1.00 26.10 429 CYS D C 1
ATOM 4889 O O . CYS D 1 141 ? 49.248 -14.185 -28.700 1.00 28.77 429 CYS D O 1
ATOM 4892 N N . THR D 1 142 ? 47.174 -14.659 -27.993 1.00 25.78 430 THR D N 1
ATOM 4893 C CA . THR D 1 142 ? 47.501 -16.036 -27.661 1.00 26.81 430 THR D CA 1
ATOM 4894 C C . THR D 1 142 ? 47.622 -16.875 -28.932 1.00 31.26 430 THR D C 1
ATOM 4895 O O . THR D 1 142 ? 48.315 -17.890 -28.958 1.00 35.17 430 THR D O 1
ATOM 4899 N N . GLN D 1 143 ? 46.957 -16.420 -29.987 1.00 30.44 431 GLN D N 1
ATOM 4900 C CA . GLN D 1 143 ? 46.941 -17.118 -31.269 1.00 33.70 431 GLN D CA 1
ATOM 4901 C C . GLN D 1 143 ? 48.150 -16.739 -32.128 1.00 32.65 431 GLN D C 1
ATOM 4902 O O . GLN D 1 143 ? 48.616 -17.523 -32.955 1.00 33.46 431 GLN D O 1
ATOM 4908 N N . HIS D 1 144 ? 48.668 -15.539 -31.899 1.00 27.58 432 HIS D N 1
ATOM 4909 C CA . HIS D 1 144 ? 49.726 -14.968 -32.724 1.00 25.62 432 HIS D CA 1
ATOM 4910 C C . HIS D 1 144 ? 51.069 -15.678 -32.516 1.00 27.67 432 HIS D C 1
ATOM 4911 O O . HIS D 1 144 ? 51.589 -15.707 -31.407 1.00 24.66 432 HIS D O 1
ATOM 4918 N N . PRO D 1 145 ? 51.623 -16.278 -33.586 1.00 22.21 433 PRO D N 1
ATOM 4919 C CA . PRO D 1 145 ? 52.921 -16.957 -33.471 1.00 22.83 433 PRO D CA 1
ATOM 4920 C C . PRO D 1 145 ? 54.040 -16.040 -32.983 1.00 21.31 433 PRO D C 1
ATOM 4921 O O . PRO D 1 145 ? 53.987 -14.829 -33.221 1.00 19.49 433 PRO D O 1
ATOM 4925 N N . PRO D 1 146 ? 55.037 -16.607 -32.285 1.00 20.38 434 PRO D N 1
ATOM 4926 C CA . PRO D 1 146 ? 56.227 -15.819 -31.935 1.00 19.84 434 PRO D CA 1
ATOM 4927 C C . PRO D 1 146 ? 56.990 -15.381 -33.186 1.00 16.84 434 PRO D C 1
ATOM 4928 O O . PRO D 1 146 ? 57.116 -16.167 -34.125 1.00 19.41 434 PRO D O 1
ATOM 4932 N N . THR D 1 147 ? 57.490 -14.150 -33.204 1.00 16.97 435 THR D N 1
ATOM 4933 C CA . THR D 1 147 ? 58.327 -13.702 -34.311 1.00 18.12 435 THR D CA 1
ATOM 4934 C C . THR D 1 147 ? 59.766 -13.459 -33.872 1.00 19.86 435 THR D C 1
ATOM 4935 O O . THR D 1 147 ? 60.581 -12.950 -34.645 1.00 19.78 435 THR D O 1
ATOM 4939 N N . LEU D 1 148 ? 60.064 -13.826 -32.629 1.00 17.64 436 LEU D N 1
ATOM 4940 C CA . LEU D 1 148 ? 61.440 -13.927 -32.147 1.00 17.52 436 LEU D CA 1
ATOM 4941 C C . LEU D 1 148 ? 61.762 -15.395 -31.914 1.00 17.79 436 LEU D C 1
ATOM 4942 O O . LEU D 1 148 ? 60.925 -16.141 -31.407 1.00 23.79 436 LEU D O 1
ATOM 4947 N N . ILE D 1 149 ? 62.971 -15.802 -32.275 1.00 19.52 437 ILE D N 1
ATOM 4948 C CA . ILE D 1 149 ? 63.360 -17.209 -32.230 1.00 21.75 437 ILE D CA 1
ATOM 4949 C C . ILE D 1 149 ? 64.755 -17.389 -31.643 1.00 29.06 437 ILE D C 1
ATOM 4950 O O . ILE D 1 149 ? 65.552 -16.450 -31.631 1.00 26.36 437 ILE D O 1
ATOM 4955 N N . ASP D 1 150 ? 65.038 -18.600 -31.166 1.00 28.93 438 ASP D N 1
ATOM 4956 C CA . ASP D 1 150 ? 66.330 -18.928 -30.563 1.00 36.81 438 ASP D CA 1
ATOM 4957 C C . ASP D 1 150 ? 66.667 -17.959 -29.430 1.00 40.71 438 ASP D C 1
ATOM 4958 O O . ASP D 1 150 ? 65.821 -17.665 -28.584 1.00 34.23 438 ASP D O 1
ATOM 4964 N N . MET E 1 4 ? 37.550 12.208 -13.409 1.00 45.99 292 MET E N 1
ATOM 4965 C CA . MET E 1 4 ? 38.834 11.540 -13.590 1.00 44.29 292 MET E CA 1
ATOM 4966 C C . MET E 1 4 ? 39.984 12.439 -13.129 1.00 48.23 292 MET E C 1
ATOM 4967 O O . MET E 1 4 ? 39.903 13.666 -13.235 1.00 46.56 292 MET E O 1
ATOM 4972 N N . VAL E 1 5 ? 41.043 11.829 -12.598 1.00 38.90 293 VAL E N 1
ATOM 4973 C CA . VAL E 1 5 ? 42.192 12.591 -12.114 1.00 26.07 293 VAL E CA 1
ATOM 4974 C C . VAL E 1 5 ? 43.484 12.094 -12.747 1.00 23.77 293 VAL E C 1
ATOM 4975 O O . VAL E 1 5 ? 43.750 10.892 -12.812 1.00 25.59 293 VAL E O 1
ATOM 4979 N N . ILE E 1 6 ? 44.277 13.040 -13.229 1.00 18.77 294 ILE E N 1
ATOM 4980 C CA . ILE E 1 6 ? 45.554 12.739 -13.831 1.00 17.98 294 ILE E CA 1
ATOM 4981 C C . ILE E 1 6 ? 46.607 12.545 -12.746 1.00 18.44 294 ILE E C 1
ATOM 4982 O O . ILE E 1 6 ? 46.788 13.413 -11.887 1.00 18.41 294 ILE E O 1
ATOM 4987 N N . ARG E 1 7 ? 47.297 11.414 -12.780 1.00 21.16 295 ARG E N 1
ATOM 4988 C CA . ARG E 1 7 ? 48.376 11.141 -11.842 1.00 17.92 295 ARG E CA 1
ATOM 4989 C C . ARG E 1 7 ? 49.683 11.169 -12.601 1.00 22.76 295 ARG E C 1
ATOM 4990 O O . ARG E 1 7 ? 49.830 10.472 -13.607 1.00 26.09 295 ARG E O 1
ATOM 4998 N N . ALA E 1 8 ? 50.634 11.963 -12.130 1.00 19.33 296 ALA E N 1
ATOM 4999 C CA . ALA E 1 8 ? 51.927 12.050 -12.798 1.00 20.86 296 ALA E CA 1
ATOM 5000 C C . ALA E 1 8 ? 53.073 11.926 -11.801 1.00 18.63 296 ALA E C 1
ATOM 5001 O O . ALA E 1 8 ? 53.010 12.480 -10.701 1.00 17.32 296 ALA E O 1
ATOM 5003 N N . THR E 1 9 ? 54.126 11.212 -12.184 1.00 19.52 297 THR E N 1
ATOM 5004 C CA . THR E 1 9 ? 55.341 11.169 -11.374 1.00 22.21 297 THR E CA 1
ATOM 5005 C C . THR E 1 9 ? 56.491 11.903 -12.068 1.00 22.21 297 THR E C 1
ATOM 5006 O O . THR E 1 9 ? 57.593 11.997 -11.529 1.00 23.21 297 THR E O 1
ATOM 5010 N N . THR E 1 10 ? 56.221 12.421 -13.266 1.00 17.51 298 THR E N 1
ATOM 5011 C CA . THR E 1 10 ? 57.168 13.286 -13.978 1.00 16.70 298 THR E CA 1
ATOM 5012 C C . THR E 1 10 ? 56.430 14.461 -14.601 1.00 16.91 298 THR E C 1
ATOM 5013 O O . THR E 1 10 ? 55.285 14.321 -15.027 1.00 16.90 298 THR E O 1
ATOM 5017 N N . TRP E 1 11 ? 57.066 15.629 -14.639 1.00 15.38 299 TRP E N 1
ATOM 5018 C CA . TRP E 1 11 ? 56.470 16.795 -15.292 1.00 15.89 299 TRP E CA 1
ATOM 5019 C C . TRP E 1 11 ? 56.185 16.547 -16.785 1.00 15.36 299 TRP E C 1
ATOM 5020 O O . TRP E 1 11 ? 55.338 17.216 -17.379 1.00 17.89 299 TRP E O 1
ATOM 5031 N N . LYS E 1 12 ? 56.896 15.596 -17.385 1.00 15.56 300 LYS E N 1
ATOM 5032 C CA . LYS E 1 12 ? 56.717 15.268 -18.806 1.00 16.66 300 LYS E CA 1
ATOM 5033 C C . LYS E 1 12 ? 55.325 14.727 -19.108 1.00 20.13 300 LYS E C 1
ATOM 5034 O O . LYS E 1 12 ? 54.895 14.725 -20.261 1.00 26.59 300 LYS E O 1
ATOM 5040 N N . ASP E 1 13 ? 54.634 14.255 -18.078 1.00 18.57 301 ASP E N 1
ATOM 5041 C CA . ASP E 1 13 ? 53.313 13.663 -18.258 1.00 23.22 301 ASP E CA 1
ATOM 5042 C C . ASP E 1 13 ? 52.178 14.676 -18.094 1.00 24.78 301 ASP E C 1
ATOM 5043 O O . ASP E 1 13 ? 51.005 14.304 -18.125 1.00 26.07 301 ASP E O 1
ATOM 5048 N N . LEU E 1 14 ? 52.529 15.950 -17.937 1.00 19.31 302 LEU E N 1
ATOM 5049 C CA . LEU E 1 14 ? 51.543 17.012 -17.758 1.00 16.71 302 LEU E CA 1
ATOM 5050 C C . LEU E 1 14 ? 51.647 18.106 -18.819 1.00 19.05 302 LEU E C 1
ATOM 5051 O O . LEU E 1 14 ? 52.692 18.305 -19.441 1.00 18.67 302 LEU E O 1
ATOM 5056 N N . ASP E 1 15 ? 50.541 18.813 -19.023 1.00 19.52 303 ASP E N 1
ATOM 5057 C CA . ASP E 1 15 ? 50.510 19.991 -19.878 1.00 16.23 303 ASP E CA 1
ATOM 5058 C C . ASP E 1 15 ? 50.954 21.175 -19.010 1.00 14.84 303 ASP E C 1
ATOM 5059 O O . ASP E 1 15 ? 50.158 21.755 -18.272 1.00 16.17 303 ASP E O 1
ATOM 5064 N N . LEU E 1 16 ? 52.234 21.512 -19.078 1.00 15.94 304 LEU E N 1
ATOM 5065 C CA . LEU E 1 16 ? 52.787 22.496 -18.157 1.00 15.10 304 LEU E CA 1
ATOM 5066 C C . LEU E 1 16 ? 52.278 23.929 -18.385 1.00 14.55 304 LEU E C 1
ATOM 5067 O O . LEU E 1 16 ? 51.998 24.618 -17.407 1.00 15.40 304 LEU E O 1
ATOM 5072 N N . PRO E 1 17 ? 52.119 24.388 -19.643 1.00 16.46 305 PRO E N 1
ATOM 5073 C CA . PRO E 1 17 ? 51.525 25.732 -19.767 1.00 17.71 305 PRO E CA 1
ATOM 5074 C C . PRO E 1 17 ? 50.118 25.809 -19.181 1.00 15.60 305 PRO E C 1
ATOM 5075 O O . PRO E 1 17 ? 49.763 26.803 -18.539 1.00 17.65 305 PRO E O 1
ATOM 5079 N N . ARG E 1 18 ? 49.345 24.746 -19.353 1.00 16.06 306 ARG E N 1
ATOM 5080 C CA . ARG E 1 18 ? 48.003 24.698 -18.800 1.00 17.32 306 ARG E CA 1
ATOM 5081 C C . ARG E 1 18 ? 48.035 24.658 -17.271 1.00 16.60 306 ARG E C 1
ATOM 5082 O O . ARG E 1 18 ? 47.224 25.306 -16.598 1.00 17.39 306 ARG E O 1
ATOM 5090 N N . LEU E 1 19 ? 48.972 23.900 -16.720 1.00 13.74 307 LEU E N 1
ATOM 5091 C CA . LEU E 1 19 ? 49.100 23.805 -15.274 1.00 13.42 307 LEU E CA 1
ATOM 5092 C C . LEU E 1 19 ? 49.577 25.140 -14.684 1.00 13.79 307 LEU E C 1
ATOM 5093 O O . LEU E 1 19 ? 49.086 25.578 -13.633 1.00 13.71 307 LEU E O 1
ATOM 5098 N N . GLN E 1 20 ? 50.515 25.789 -15.372 1.00 12.71 308 GLN E N 1
ATOM 5099 C CA . GLN E 1 20 ? 50.958 27.118 -14.965 1.00 13.90 308 GLN E CA 1
ATOM 5100 C C . GLN E 1 20 ? 49.790 28.107 -14.927 1.00 12.84 308 GLN E C 1
ATOM 5101 O O . GLN E 1 20 ? 49.661 28.885 -13.984 1.00 14.22 308 GLN E O 1
ATOM 5107 N N . HIS E 1 21 ? 48.941 28.083 -15.952 1.00 15.91 309 HIS E N 1
ATOM 5108 C CA . HIS E 1 21 ? 47.769 28.957 -15.990 1.00 17.53 309 HIS E CA 1
ATOM 5109 C C . HIS E 1 21 ? 46.820 28.694 -14.815 1.00 15.45 309 HIS E C 1
ATOM 5110 O O . HIS E 1 21 ? 46.323 29.637 -14.185 1.00 15.70 309 HIS E O 1
ATOM 5117 N N . LEU E 1 22 ? 46.571 27.419 -14.520 1.00 13.32 310 LEU E N 1
ATOM 5118 C CA . LEU E 1 22 ? 45.760 27.051 -13.366 1.00 15.57 310 LEU E CA 1
ATOM 5119 C C . LEU E 1 22 ? 46.336 27.623 -12.069 1.00 11.66 310 LEU E C 1
ATOM 5120 O O . LEU E 1 22 ? 45.612 28.213 -11.261 1.00 13.68 310 LEU E O 1
ATOM 5125 N N . ILE E 1 23 ? 47.639 27.434 -11.869 1.00 11.93 311 ILE E N 1
ATOM 5126 C CA . ILE E 1 23 ? 48.276 27.871 -10.639 1.00 12.66 311 ILE E CA 1
ATOM 5127 C C . ILE E 1 23 ? 48.208 29.395 -10.533 1.00 15.02 311 ILE E C 1
ATOM 5128 O O . ILE E 1 23 ? 47.835 29.947 -9.490 1.00 15.12 311 ILE E O 1
ATOM 5133 N N . GLN E 1 24 ? 48.531 30.080 -11.621 1.00 14.16 312 GLN E N 1
ATOM 5134 C CA . GLN E 1 24 ? 48.586 31.530 -11.596 1.00 15.10 312 GLN E CA 1
ATOM 5135 C C . GLN E 1 24 ? 47.195 32.138 -11.437 1.00 18.10 312 GLN E C 1
ATOM 5136 O O . GLN E 1 24 ? 47.029 33.165 -10.768 1.00 19.13 312 GLN E O 1
ATOM 5142 N N . SER E 1 25 ? 46.192 31.491 -12.024 1.00 17.60 313 SER E N 1
ATOM 5143 C CA . SER E 1 25 ? 44.809 31.939 -11.858 1.00 19.00 313 SER E CA 1
ATOM 5144 C C . SER E 1 25 ? 44.330 31.797 -10.412 1.00 19.40 313 SER E C 1
ATOM 5145 O O . SER E 1 25 ? 43.710 32.711 -9.857 1.00 22.02 313 SER E O 1
ATOM 5148 N N . SER E 1 26 ? 44.619 30.644 -9.814 1.00 15.59 314 SER E N 1
ATOM 5149 C CA . SER E 1 26 ? 44.185 30.344 -8.452 1.00 15.20 314 SER E CA 1
ATOM 5150 C C . SER E 1 26 ? 44.810 31.282 -7.424 1.00 20.83 314 SER E C 1
ATOM 5151 O O . SER E 1 26 ? 44.141 31.755 -6.501 1.00 20.07 314 SER E O 1
ATOM 5154 N N . PHE E 1 27 ? 46.107 31.525 -7.559 1.00 14.36 315 PHE E N 1
ATOM 5155 C CA . PHE E 1 27 ? 46.823 32.315 -6.564 1.00 14.78 315 PHE E CA 1
ATOM 5156 C C . PHE E 1 27 ? 46.859 33.812 -6.888 1.00 15.01 315 PHE E C 1
ATOM 5157 O O . PHE E 1 27 ? 47.308 34.610 -6.053 1.00 17.70 315 PHE E O 1
ATOM 5165 N N . ARG E 1 28 ? 46.418 34.188 -8.094 1.00 15.44 316 ARG E N 1
ATOM 5166 C CA . ARG E 1 28 ? 46.537 35.567 -8.603 1.00 15.41 316 ARG E CA 1
ATOM 5167 C C . ARG E 1 28 ? 47.973 36.064 -8.517 1.00 16.70 316 ARG E C 1
ATOM 5168 O O . ARG E 1 28 ? 48.229 37.233 -8.238 1.00 18.50 316 ARG E O 1
ATOM 5176 N N . ARG E 1 29 ? 48.901 35.149 -8.764 1.00 13.98 317 ARG E N 1
ATOM 5177 C CA . ARG E 1 29 ? 50.316 35.454 -8.740 1.00 14.53 317 ARG E CA 1
ATOM 5178 C C . ARG E 1 29 ? 51.013 34.656 -9.825 1.00 13.53 317 ARG E C 1
ATOM 5179 O O . ARG E 1 29 ? 50.567 33.572 -10.203 1.00 15.96 317 ARG E O 1
ATOM 5187 N N . THR E 1 30 ? 52.123 35.194 -10.293 1.00 13.31 318 THR E N 1
ATOM 5188 C CA . THR E 1 30 ? 52.927 34.540 -11.306 1.00 15.00 318 THR E CA 1
ATOM 5189 C C . THR E 1 30 ? 53.851 33.496 -10.670 1.00 15.63 318 THR E C 1
ATOM 5190 O O . THR E 1 30 ? 54.426 33.737 -9.609 1.00 14.70 318 THR E O 1
ATOM 5194 N N . LEU E 1 31 ? 53.980 32.338 -11.310 1.00 14.46 319 LEU E N 1
ATOM 5195 C CA . LEU E 1 31 ? 54.965 31.336 -10.917 1.00 14.35 319 LEU E CA 1
ATOM 5196 C C . LEU E 1 31 ? 56.358 31.839 -11.248 1.00 14.13 319 LEU E C 1
ATOM 5197 O O . LEU E 1 31 ? 56.552 32.466 -12.293 1.00 16.21 319 LEU E O 1
ATOM 5202 N N . ILE E 1 32 ? 57.340 31.545 -10.403 1.00 14.66 320 ILE E N 1
ATOM 5203 C CA . ILE E 1 32 ? 58.691 31.992 -10.714 1.00 17.64 320 ILE E CA 1
ATOM 5204 C C . ILE E 1 32 ? 59.188 31.316 -11.990 1.00 16.12 320 ILE E C 1
ATOM 5205 O O . ILE E 1 32 ? 58.755 30.215 -12.333 1.00 15.76 320 ILE E O 1
ATOM 5210 N N . PRO E 1 33 ? 60.048 32.019 -12.736 1.00 19.39 321 PRO E N 1
ATOM 5211 C CA . PRO E 1 33 ? 60.629 31.398 -13.928 1.00 16.94 321 PRO E CA 1
ATOM 5212 C C . PRO E 1 33 ? 61.306 30.070 -13.593 1.00 15.63 321 PRO E C 1
ATOM 5213 O O . PRO E 1 33 ? 61.891 29.929 -12.516 1.00 16.33 321 PRO E O 1
ATOM 5217 N N . HIS E 1 34 ? 61.185 29.119 -14.513 1.00 15.65 322 HIS E N 1
ATOM 5218 C CA . HIS E 1 34 ? 61.824 27.799 -14.421 1.00 13.11 322 HIS E CA 1
ATOM 5219 C C . HIS E 1 34 ? 61.323 26.946 -13.267 1.00 13.61 322 HIS E C 1
ATOM 5220 O O . HIS E 1 34 ? 61.987 25.985 -12.906 1.00 13.98 322 HIS E O 1
ATOM 5227 N N . TYR E 1 35 ? 60.159 27.271 -12.715 1.00 12.69 323 TYR E N 1
ATOM 5228 C CA . TYR E 1 35 ? 59.580 26.487 -11.638 1.00 10.87 323 TYR E CA 1
ATOM 5229 C C . TYR E 1 35 ? 59.580 24.983 -11.939 1.00 12.18 323 TYR E C 1
ATOM 5230 O O . TYR E 1 35 ? 60.021 24.181 -11.128 1.00 12.55 323 TYR E O 1
ATOM 5239 N N . PHE E 1 36 ? 59.089 24.570 -13.102 1.00 12.45 324 PHE E N 1
ATOM 5240 C CA . PHE E 1 36 ? 58.993 23.136 -13.335 1.00 13.32 324 PHE E CA 1
ATOM 5241 C C . PHE E 1 36 ? 60.366 22.483 -13.487 1.00 13.80 324 PHE E C 1
ATOM 5242 O O . PHE E 1 36 ? 60.570 21.356 -13.034 1.00 22.95 324 PHE E O 1
ATOM 5250 N N . GLU E 1 37 ? 61.311 23.209 -14.069 1.00 11.96 325 GLU E N 1
ATOM 5251 C CA . GLU E 1 37 ? 62.663 22.702 -14.256 1.00 15.03 325 GLU E CA 1
ATOM 5252 C C . GLU E 1 37 ? 63.461 22.595 -12.955 1.00 13.00 325 GLU E C 1
ATOM 5253 O O . GLU E 1 37 ? 64.401 21.806 -12.877 1.00 17.39 325 GLU E O 1
ATOM 5259 N N . THR E 1 38 ? 63.089 23.376 -11.941 1.00 13.06 326 THR E N 1
ATOM 5260 C CA . THR E 1 38 ? 63.887 23.411 -10.714 1.00 14.95 326 THR E CA 1
ATOM 5261 C C . THR E 1 38 ? 63.221 22.710 -9.544 1.00 15.63 326 THR E C 1
ATOM 5262 O O . THR E 1 38 ? 63.828 22.570 -8.485 1.00 16.63 326 THR E O 1
ATOM 5266 N N . THR E 1 39 ? 61.992 22.248 -9.735 1.00 12.35 327 THR E N 1
ATOM 5267 C CA . THR E 1 39 ? 61.212 21.631 -8.665 1.00 13.57 327 THR E CA 1
ATOM 5268 C C . THR E 1 39 ? 61.195 20.118 -8.805 1.00 15.65 327 THR E C 1
ATOM 5269 O O . THR E 1 39 ? 60.686 19.602 -9.798 1.00 16.29 327 THR E O 1
ATOM 5273 N N . PRO E 1 40 ? 61.752 19.392 -7.817 1.00 14.22 328 PRO E N 1
ATOM 5274 C CA . PRO E 1 40 ? 61.775 17.929 -7.921 1.00 16.00 328 PRO E CA 1
ATOM 5275 C C . PRO E 1 40 ? 60.411 17.340 -7.594 1.00 15.52 328 PRO E C 1
ATOM 5276 O O . PRO E 1 40 ? 60.016 17.292 -6.435 1.00 17.25 328 PRO E O 1
ATOM 5280 N N . LEU E 1 41 ? 59.707 16.886 -8.618 1.00 15.78 329 LEU E N 1
ATOM 5281 C CA . LEU E 1 41 ? 58.363 16.358 -8.438 1.00 15.82 329 LEU E CA 1
ATOM 5282 C C . LEU E 1 41 ? 58.394 15.003 -7.743 1.00 14.07 329 LEU E C 1
ATOM 5283 O O . LEU E 1 41 ? 59.217 14.149 -8.079 1.00 17.13 329 LEU E O 1
ATOM 5288 N N . LEU E 1 42 ? 57.504 14.815 -6.769 1.00 13.13 330 LEU E N 1
ATOM 5289 C CA . LEU E 1 42 ? 57.246 13.497 -6.213 1.00 15.97 330 LEU E CA 1
ATOM 5290 C C . LEU E 1 42 ? 56.018 12.900 -6.902 1.00 14.64 330 LEU E C 1
ATOM 5291 O O . LEU E 1 42 ? 56.110 11.866 -7.580 1.00 17.62 330 LEU E O 1
ATOM 5296 N N . ARG E 1 43 ? 54.881 13.575 -6.758 1.00 15.83 331 ARG E N 1
ATOM 5297 C CA . ARG E 1 43 ? 53.614 13.151 -7.358 1.00 18.53 331 ARG E CA 1
ATOM 5298 C C . ARG E 1 43 ? 52.770 14.365 -7.645 1.00 16.94 331 ARG E C 1
ATOM 5299 O O . ARG E 1 43 ? 52.692 15.243 -6.794 1.00 14.98 331 ARG E O 1
ATOM 5307 N N . ALA E 1 44 ? 52.097 14.402 -8.788 1.00 13.98 332 ALA E N 1
ATOM 5308 C CA . ALA E 1 44 ? 51.069 15.410 -9.034 1.00 12.77 332 ALA E CA 1
ATOM 5309 C C . ALA E 1 44 ? 49.708 14.759 -9.269 1.00 13.38 332 ALA E C 1
ATOM 5310 O O . ALA E 1 44 ? 49.621 13.638 -9.795 1.00 14.20 332 ALA E O 1
ATOM 5312 N N . TYR E 1 45 ? 48.661 15.466 -8.848 1.00 12.80 333 TYR E N 1
ATOM 5313 C CA . TYR E 1 45 ? 47.282 15.083 -9.078 1.00 13.97 333 TYR E CA 1
ATOM 5314 C C . TYR E 1 45 ? 46.613 16.258 -9.738 1.00 13.44 333 TYR E C 1
ATOM 5315 O O . TYR E 1 45 ? 46.597 17.347 -9.176 1.00 14.23 333 TYR E O 1
ATOM 5324 N N . VAL E 1 46 ? 46.080 16.074 -10.933 1.00 16.64 334 VAL E N 1
ATOM 5325 C CA . VAL E 1 46 ? 45.488 17.192 -11.653 1.00 15.28 334 VAL E CA 1
ATOM 5326 C C . VAL E 1 46 ? 44.128 16.763 -12.170 1.00 16.05 334 VAL E C 1
ATOM 5327 O O . VAL E 1 46 ? 44.018 15.716 -12.807 1.00 19.42 334 VAL E O 1
ATOM 5331 N N . SER E 1 47 ? 43.086 17.551 -11.909 1.00 18.46 335 SER E N 1
ATOM 5332 C CA . SER E 1 47 ? 41.766 17.207 -12.448 1.00 19.95 335 SER E CA 1
ATOM 5333 C C . SER E 1 47 ? 41.813 17.187 -13.974 1.00 20.11 335 SER E C 1
ATOM 5334 O O . SER E 1 47 ? 42.647 17.853 -14.602 1.00 20.67 335 SER E O 1
ATOM 5337 N N . GLU E 1 48 ? 40.908 16.404 -14.559 1.00 22.88 336 GLU E N 1
ATOM 5338 C CA . GLU E 1 48 ? 40.919 16.130 -15.995 1.00 25.73 336 GLU E CA 1
ATOM 5339 C C . GLU E 1 48 ? 41.058 17.402 -16.822 1.00 23.13 336 GLU E C 1
ATOM 5340 O O . GLU E 1 48 ? 41.819 17.454 -17.797 1.00 23.96 336 GLU E O 1
ATOM 5346 N N . ASN E 1 49 ? 40.332 18.435 -16.412 1.00 20.82 337 ASN E N 1
ATOM 5347 C CA . ASN E 1 49 ? 40.291 19.669 -17.172 1.00 19.74 337 ASN E CA 1
ATOM 5348 C C . ASN E 1 49 ? 41.064 20.806 -16.517 1.00 23.21 337 ASN E C 1
ATOM 5349 O O . ASN E 1 49 ? 40.799 21.973 -16.790 1.00 20.64 337 ASN E O 1
ATOM 5354 N N . TYR E 1 50 ? 42.030 20.448 -15.669 1.00 17.41 338 TYR E N 1
ATOM 5355 C CA . TYR E 1 50 ? 42.960 21.415 -15.088 1.00 16.22 338 TYR E CA 1
ATOM 5356 C C . TYR E 1 50 ? 42.239 22.549 -14.351 1.00 18.22 338 TYR E C 1
ATOM 5357 O O . TYR E 1 50 ? 42.554 23.731 -14.523 1.00 17.08 338 TYR E O 1
ATOM 5366 N N . ARG E 1 51 ? 41.277 22.170 -13.512 1.00 16.21 339 ARG E N 1
ATOM 5367 C CA . ARG E 1 51 ? 40.582 23.137 -12.671 1.00 16.46 339 ARG E CA 1
ATOM 5368 C C . ARG E 1 51 ? 40.975 23.020 -11.200 1.00 15.23 339 ARG E C 1
ATOM 5369 O O . ARG E 1 51 ? 40.598 23.866 -10.391 1.00 15.49 339 ARG E O 1
ATOM 5377 N N . ALA E 1 52 ? 41.736 21.980 -10.870 1.00 13.23 340 ALA E N 1
ATOM 5378 C CA . ALA E 1 52 ? 42.283 21.804 -9.522 1.00 15.95 340 ALA E CA 1
ATOM 5379 C C . ALA E 1 52 ? 43.522 20.922 -9.590 1.00 12.66 340 ALA E C 1
ATOM 5380 O O . ALA E 1 52 ? 43.591 20.013 -10.414 1.00 14.16 340 ALA E O 1
ATOM 5382 N N . ALA E 1 53 ? 44.496 21.180 -8.724 1.00 11.60 341 ALA E N 1
ATOM 5383 C CA . ALA E 1 53 ? 45.731 20.396 -8.732 1.00 12.11 341 ALA E CA 1
ATOM 5384 C C . ALA E 1 53 ? 46.356 20.345 -7.357 1.00 10.58 341 ALA E C 1
ATOM 5385 O O . ALA E 1 53 ? 46.282 21.316 -6.602 1.00 11.28 341 ALA E O 1
ATOM 5387 N N . VAL E 1 54 ? 47.007 19.220 -7.067 1.00 12.35 342 VAL E N 1
ATOM 5388 C CA . VAL E 1 54 ? 47.848 19.046 -5.889 1.00 11.38 342 VAL E CA 1
ATOM 5389 C C . VAL E 1 54 ? 49.220 18.599 -6.376 1.00 13.69 342 VAL E C 1
ATOM 5390 O O . VAL E 1 54 ? 49.333 17.609 -7.121 1.00 13.47 342 VAL E O 1
ATOM 5394 N N . ILE E 1 55 ? 50.256 19.325 -5.962 1.00 10.94 343 ILE E N 1
ATOM 5395 C CA . ILE E 1 55 ? 51.641 19.003 -6.322 1.00 11.95 343 ILE E CA 1
ATOM 5396 C C . ILE E 1 55 ? 52.435 18.633 -5.081 1.00 11.45 343 ILE E C 1
ATOM 5397 O O . ILE E 1 55 ? 52.577 19.473 -4.187 1.00 11.23 343 ILE E O 1
ATOM 5402 N N . LEU E 1 56 ? 52.928 17.398 -5.020 1.00 12.11 344 LEU E N 1
ATOM 5403 C CA . LEU E 1 56 ? 53.843 16.947 -3.959 1.00 11.38 344 LEU E CA 1
ATOM 5404 C C . LEU E 1 56 ? 55.269 16.939 -4.458 1.00 11.09 344 LEU E C 1
ATOM 5405 O O . LEU E 1 56 ? 55.538 16.473 -5.578 1.00 12.72 344 LEU E O 1
ATOM 5410 N N . THR E 1 57 ? 56.197 17.404 -3.634 1.00 11.79 345 THR E N 1
ATOM 5411 C CA . THR E 1 57 ? 57.595 17.474 -4.024 1.00 13.16 345 THR E CA 1
ATOM 5412 C C . THR E 1 57 ? 58.482 16.932 -2.936 1.00 16.03 345 THR E C 1
ATOM 5413 O O . THR E 1 57 ? 58.018 16.652 -1.828 1.00 17.68 345 THR E O 1
ATOM 5417 N N . LYS E 1 58 ? 59.769 16.815 -3.264 1.00 17.37 346 LYS E N 1
ATOM 5418 C CA . LYS E 1 58 ? 60.797 16.391 -2.327 1.00 19.62 346 LYS E CA 1
ATOM 5419 C C . LYS E 1 58 ? 61.332 17.577 -1.527 1.00 21.61 346 LYS E C 1
ATOM 5420 O O . LYS E 1 58 ? 61.921 18.512 -2.079 1.00 21.88 346 LYS E O 1
ATOM 5426 N N . LEU E 1 59 ? 61.094 17.543 -0.221 1.00 18.12 347 LEU E N 1
ATOM 5427 C CA . LEU E 1 59 ? 61.656 18.528 0.692 1.00 16.62 347 LEU E CA 1
ATOM 5428 C C . LEU E 1 59 ? 61.829 17.859 2.044 1.00 21.42 347 LEU E C 1
ATOM 5429 O O . LEU E 1 59 ? 60.920 17.871 2.880 1.00 22.51 347 LEU E O 1
ATOM 5434 N N . GLY E 1 60 ? 62.994 17.254 2.249 1.00 19.94 348 GLY E N 1
ATOM 5435 C CA . GLY E 1 60 ? 63.243 16.480 3.449 1.00 21.19 348 GLY E CA 1
ATOM 5436 C C . GLY E 1 60 ? 62.645 15.087 3.376 1.00 22.53 348 GLY E C 1
ATOM 5437 O O . GLY E 1 60 ? 62.360 14.589 2.284 1.00 22.59 348 GLY E O 1
ATOM 5438 N N . ASN E 1 61 ? 62.438 14.478 4.544 1.00 20.87 349 ASN E N 1
ATOM 5439 C CA . ASN E 1 61 ? 61.999 13.082 4.667 1.00 22.80 349 ASN E CA 1
ATOM 5440 C C . ASN E 1 61 ? 60.501 12.845 4.409 1.00 23.63 349 ASN E C 1
ATOM 5441 O O . ASN E 1 61 ? 60.078 11.715 4.145 1.00 24.65 349 ASN E O 1
ATOM 5446 N N . VAL E 1 62 ? 59.710 13.904 4.520 1.00 19.75 350 VAL E N 1
ATOM 5447 C CA . VAL E 1 62 ? 58.253 13.808 4.449 1.00 19.14 350 VAL E CA 1
ATOM 5448 C C . VAL E 1 62 ? 57.748 14.442 3.156 1.00 14.67 350 VAL E C 1
ATOM 5449 O O . VAL E 1 62 ? 58.221 15.510 2.789 1.00 16.48 350 VAL E O 1
ATOM 5453 N N . PRO E 1 63 ? 56.795 13.793 2.458 1.00 11.55 351 PRO E N 1
ATOM 5454 C CA . PRO E 1 63 ? 56.212 14.452 1.283 1.00 15.74 351 PRO E CA 1
ATOM 5455 C C . PRO E 1 63 ? 55.736 15.864 1.575 1.00 12.70 351 PRO E C 1
ATOM 5456 O O . PRO E 1 63 ? 55.054 16.096 2.568 1.00 12.39 351 PRO E O 1
ATOM 5460 N N . TYR E 1 64 ? 56.093 16.792 0.696 1.00 11.70 352 TYR E N 1
ATOM 5461 C CA . TYR E 1 64 ? 55.782 18.208 0.837 1.00 12.36 352 TYR E CA 1
ATOM 5462 C C . TYR E 1 64 ? 54.730 18.649 -0.179 1.00 11.74 352 TYR E C 1
ATOM 5463 O O . TYR E 1 64 ? 54.917 18.463 -1.385 1.00 12.65 352 TYR E O 1
ATOM 5472 N N . LEU E 1 65 ? 53.609 19.187 0.280 1.00 9.69 353 LEU E N 1
ATOM 5473 C CA . LEU E 1 65 ? 52.589 19.669 -0.640 1.00 8.32 353 LEU E CA 1
ATOM 5474 C C . LEU E 1 65 ? 52.956 21.089 -1.063 1.00 12.04 353 LEU E C 1
ATOM 5475 O O . LEU E 1 65 ? 52.722 22.051 -0.338 1.00 11.92 353 LEU E O 1
ATOM 5480 N N . ASP E 1 66 ? 53.558 21.202 -2.242 1.00 11.41 354 ASP E N 1
ATOM 5481 C CA . ASP E 1 66 ? 54.097 22.480 -2.710 1.00 9.68 354 ASP E CA 1
ATOM 5482 C C . ASP E 1 66 ? 53.039 23.446 -3.247 1.00 9.90 354 ASP E C 1
ATOM 5483 O O . ASP E 1 66 ? 53.184 24.652 -3.105 1.00 11.66 354 ASP E O 1
ATOM 5488 N N . LYS E 1 67 ? 51.987 22.913 -3.868 1.00 9.12 355 LYS E N 1
ATOM 5489 C CA . LYS E 1 67 ? 50.906 23.718 -4.436 1.00 9.87 355 LYS E CA 1
ATOM 5490 C C . LYS E 1 67 ? 49.568 23.011 -4.322 1.00 11.60 355 LYS E C 1
ATOM 5491 O O . LYS E 1 67 ? 49.443 21.853 -4.718 1.00 11.53 355 LYS E O 1
ATOM 5497 N N . PHE E 1 68 ? 48.577 23.716 -3.788 1.00 9.30 356 PHE E N 1
ATOM 5498 C CA . PHE E 1 68 ? 47.174 23.323 -3.897 1.00 8.81 356 PHE E CA 1
ATOM 5499 C C . PHE E 1 68 ? 46.455 24.438 -4.631 1.00 10.71 356 PHE E C 1
ATOM 5500 O O . PHE E 1 68 ? 46.257 25.529 -4.085 1.00 12.96 356 PHE E O 1
ATOM 5508 N N . ALA E 1 69 ? 46.087 24.182 -5.881 1.00 11.46 357 ALA E N 1
ATOM 5509 C CA . ALA E 1 69 ? 45.498 25.206 -6.733 1.00 11.38 357 ALA E CA 1
ATOM 5510 C C . ALA E 1 69 ? 44.097 24.794 -7.132 1.00 12.50 357 ALA E C 1
ATOM 5511 O O . ALA E 1 69 ? 43.902 23.705 -7.656 1.00 16.18 357 ALA E O 1
ATOM 5513 N N . VAL E 1 70 ? 43.115 25.636 -6.835 1.00 11.88 358 VAL E N 1
ATOM 5514 C CA . VAL E 1 70 ? 41.724 25.368 -7.170 1.00 13.83 358 VAL E CA 1
ATOM 5515 C C . VAL E 1 70 ? 41.103 26.635 -7.725 1.00 17.01 358 VAL E C 1
ATOM 5516 O O . VAL E 1 70 ? 41.182 27.682 -7.089 1.00 16.83 358 VAL E O 1
ATOM 5520 N N . LEU E 1 71 ? 40.479 26.544 -8.892 1.00 16.62 359 LEU E N 1
ATOM 5521 C CA . LEU E 1 71 ? 39.801 27.701 -9.457 1.00 17.94 359 LEU E CA 1
ATOM 5522 C C . LEU E 1 71 ? 38.616 28.068 -8.583 1.00 19.97 359 LEU E C 1
ATOM 5523 O O . LEU E 1 71 ? 37.926 27.183 -8.067 1.00 18.74 359 LEU E O 1
ATOM 5528 N N . ASP E 1 72 ? 38.383 29.368 -8.423 1.00 20.59 360 ASP E N 1
ATOM 5529 C CA . ASP E 1 72 ? 37.214 29.862 -7.698 1.00 23.13 360 ASP E CA 1
ATOM 5530 C C . ASP E 1 72 ? 35.929 29.137 -8.106 1.00 22.60 360 ASP E C 1
ATOM 5531 O O . ASP E 1 72 ? 35.150 28.698 -7.247 1.00 25.77 360 ASP E O 1
ATOM 5536 N N . ASP E 1 73 ? 35.706 28.990 -9.408 1.00 19.37 361 ASP E N 1
ATOM 5537 C CA . ASP E 1 73 ? 34.438 28.442 -9.878 1.00 24.24 361 ASP E CA 1
ATOM 5538 C C . ASP E 1 73 ? 34.344 26.914 -9.762 1.00 20.61 361 ASP E C 1
ATOM 5539 O O . ASP E 1 73 ? 33.337 26.326 -10.163 1.00 22.23 361 ASP E O 1
ATOM 5544 N N . ALA E 1 74 ? 35.368 26.281 -9.192 1.00 17.47 362 ALA E N 1
ATOM 5545 C CA . ALA E 1 74 ? 35.348 24.835 -9.003 1.00 20.09 362 ALA E CA 1
ATOM 5546 C C . ALA E 1 74 ? 34.988 24.467 -7.560 1.00 19.13 362 ALA E C 1
ATOM 5547 O O . ALA E 1 74 ? 34.856 23.285 -7.216 1.00 19.16 362 ALA E O 1
ATOM 5549 N N . GLN E 1 75 ? 34.799 25.476 -6.718 1.00 16.05 363 GLN E N 1
ATOM 5550 C CA . GLN E 1 75 ? 34.546 25.218 -5.305 1.00 16.80 363 GLN E CA 1
ATOM 5551 C C . GLN E 1 75 ? 33.119 24.741 -5.024 1.00 16.55 363 GLN E C 1
ATOM 5552 O O . GLN E 1 75 ? 32.918 23.952 -4.106 1.00 19.93 363 GLN E O 1
ATOM 5558 N N . GLY E 1 76 ? 32.133 25.191 -5.791 1.00 17.35 364 GLY E N 1
ATOM 5559 C CA . GLY E 1 76 ? 30.777 24.732 -5.560 1.00 19.97 364 GLY E CA 1
ATOM 5560 C C . GLY E 1 76 ? 30.645 23.221 -5.687 1.00 19.63 364 GLY E C 1
ATOM 5561 O O . GLY E 1 76 ? 29.968 22.578 -4.889 1.00 20.30 364 GLY E O 1
ATOM 5562 N N . GLU E 1 77 ? 31.306 22.648 -6.687 1.00 18.54 365 GLU E N 1
ATOM 5563 C CA . GLU E 1 77 ? 31.275 21.204 -6.872 1.00 20.57 365 GLU E CA 1
ATOM 5564 C C . GLU E 1 77 ? 32.293 20.470 -5.991 1.00 19.24 365 GLU E C 1
ATOM 5565 O O . GLU E 1 77 ? 32.353 19.239 -6.015 1.00 24.46 365 GLU E O 1
ATOM 5571 N N . GLY E 1 78 ? 33.081 21.219 -5.222 1.00 16.97 366 GLY E N 1
ATOM 5572 C CA . GLY E 1 78 ? 34.060 20.633 -4.326 1.00 16.60 366 GLY E CA 1
ATOM 5573 C C . GLY E 1 78 ? 35.195 19.914 -5.040 1.00 17.70 366 GLY E C 1
ATOM 5574 O O . GLY E 1 78 ? 35.711 18.920 -4.535 1.00 17.89 366 GLY E O 1
ATOM 5575 N N . LEU E 1 79 ? 35.600 20.424 -6.202 1.00 16.51 367 LEU E N 1
ATOM 5576 C CA . LEU E 1 79 ? 36.638 19.763 -6.992 1.00 15.86 367 LEU E CA 1
ATOM 5577 C C . LEU E 1 79 ? 37.985 19.731 -6.288 1.00 15.19 367 LEU E C 1
ATOM 5578 O O . LEU E 1 79 ? 38.696 18.724 -6.326 1.00 14.82 367 LEU E O 1
ATOM 5583 N N . GLY E 1 80 ? 38.341 20.832 -5.645 1.00 12.49 368 GLY E N 1
ATOM 5584 C CA . GLY E 1 80 ? 39.559 20.872 -4.864 1.00 12.91 368 GLY E CA 1
ATOM 5585 C C . GLY E 1 80 ? 39.545 19.846 -3.748 1.00 12.80 368 GLY E C 1
ATOM 5586 O O . GLY E 1 80 ? 40.539 19.139 -3.543 1.00 12.57 368 GLY E O 1
ATOM 5587 N N . ARG E 1 81 ? 38.431 19.773 -3.025 1.00 13.06 369 ARG E N 1
ATOM 5588 C CA . ARG E 1 81 ? 38.268 18.799 -1.968 1.00 14.29 369 ARG E CA 1
ATOM 5589 C C . ARG E 1 81 ? 38.463 17.387 -2.520 1.00 14.52 369 ARG E C 1
ATOM 5590 O O . ARG E 1 81 ? 39.076 16.549 -1.868 1.00 15.92 369 ARG E O 1
ATOM 5598 N N . ALA E 1 82 ? 37.943 17.125 -3.713 1.00 14.00 370 ALA E N 1
ATOM 5599 C CA . ALA E 1 82 ? 38.006 15.776 -4.285 1.00 13.59 370 ALA E CA 1
ATOM 5600 C C . ALA E 1 82 ? 39.446 15.412 -4.679 1.00 16.08 370 ALA E C 1
ATOM 5601 O O . ALA E 1 82 ? 39.878 14.275 -4.452 1.00 17.29 370 ALA E O 1
ATOM 5603 N N . VAL E 1 83 ? 40.175 16.360 -5.266 1.00 12.57 371 VAL E N 1
ATOM 5604 C CA . VAL E 1 83 ? 41.566 16.093 -5.633 1.00 12.62 371 VAL E CA 1
ATOM 5605 C C . VAL E 1 83 ? 42.421 15.950 -4.363 1.00 13.12 371 VAL E C 1
ATOM 5606 O O . VAL E 1 83 ? 43.271 15.044 -4.290 1.00 13.98 371 VAL E O 1
ATOM 5610 N N . TRP E 1 84 ? 42.176 16.784 -3.348 1.00 12.00 372 TRP E N 1
ATOM 5611 C CA . TRP E 1 84 ? 42.863 16.636 -2.063 1.00 11.06 372 TRP E CA 1
ATOM 5612 C C . TRP E 1 84 ? 42.613 15.234 -1.485 1.00 11.76 372 TRP E C 1
ATOM 5613 O O . TRP E 1 84 ? 43.543 14.575 -1.001 1.00 13.48 372 TRP E O 1
ATOM 5624 N N . SER E 1 85 ? 41.363 14.781 -1.529 1.00 11.31 373 SER E N 1
ATOM 5625 C CA . SER E 1 85 ? 41.022 13.469 -0.984 1.00 12.52 373 SER E CA 1
ATOM 5626 C C . SER E 1 85 ? 41.767 12.332 -1.690 1.00 15.34 373 SER E C 1
ATOM 5627 O O . SER E 1 85 ? 42.180 11.348 -1.055 1.00 15.08 373 SER E O 1
ATOM 5630 N N . ILE E 1 86 ? 41.905 12.437 -3.010 1.00 14.22 374 ILE E N 1
ATOM 5631 C CA . ILE E 1 86 ? 42.582 11.397 -3.786 1.00 15.09 374 ILE E CA 1
ATOM 5632 C C . ILE E 1 86 ? 44.062 11.345 -3.385 1.00 16.77 374 ILE E C 1
ATOM 5633 O O . ILE E 1 86 ? 44.635 10.254 -3.245 1.00 16.24 374 ILE E O 1
ATOM 5638 N N . MET E 1 87 ? 44.666 12.510 -3.176 1.00 12.84 375 MET E N 1
ATOM 5639 C CA . MET E 1 87 ? 46.027 12.548 -2.661 1.00 12.34 375 MET E CA 1
ATOM 5640 C C . MET E 1 87 ? 46.089 11.953 -1.247 1.00 15.02 375 MET E C 1
ATOM 5641 O O . MET E 1 87 ? 46.939 11.115 -0.961 1.00 15.10 375 MET E O 1
ATOM 5646 N N . ARG E 1 88 ? 45.178 12.351 -0.364 1.00 12.79 376 ARG E N 1
ATOM 5647 C CA . ARG E 1 88 ? 45.293 11.971 1.041 1.00 16.13 376 ARG E CA 1
ATOM 5648 C C . ARG E 1 88 ? 45.106 10.473 1.271 1.00 18.24 376 ARG E C 1
ATOM 5649 O O . ARG E 1 88 ? 45.723 9.879 2.156 1.00 18.69 376 ARG E O 1
ATOM 5657 N N . GLU E 1 89 ? 44.270 9.838 0.470 1.00 16.33 377 GLU E N 1
ATOM 5658 C CA . GLU E 1 89 ? 43.980 8.438 0.759 1.00 21.48 377 GLU E CA 1
ATOM 5659 C C . GLU E 1 89 ? 45.180 7.552 0.418 1.00 22.31 377 GLU E C 1
ATOM 5660 O O . GLU E 1 89 ? 45.173 6.364 0.742 1.00 24.36 377 GLU E O 1
ATOM 5666 N N . GLU E 1 90 ? 46.224 8.127 -0.186 1.00 19.84 378 GLU E N 1
ATOM 5667 C CA . GLU E 1 90 ? 47.453 7.377 -0.437 1.00 29.30 378 GLU E CA 1
ATOM 5668 C C . GLU E 1 90 ? 48.713 8.102 0.052 1.00 23.73 378 GLU E C 1
ATOM 5669 O O . GLU E 1 90 ? 49.838 7.720 -0.272 1.00 21.22 378 GLU E O 1
ATOM 5675 N N . THR E 1 91 ? 48.507 9.131 0.860 1.00 15.44 379 THR E N 1
ATOM 5676 C CA . THR E 1 91 ? 49.586 9.951 1.407 1.00 17.05 379 THR E CA 1
ATOM 5677 C C . THR E 1 91 ? 49.349 10.124 2.902 1.00 13.74 379 THR E C 1
ATOM 5678 O O . THR E 1 91 ? 48.749 11.106 3.335 1.00 16.55 379 THR E O 1
ATOM 5682 N N . PRO E 1 92 ? 49.836 9.168 3.697 1.00 17.70 380 PRO E N 1
ATOM 5683 C CA . PRO E 1 92 ? 49.531 9.204 5.129 1.00 17.31 380 PRO E CA 1
ATOM 5684 C C . PRO E 1 92 ? 50.295 10.297 5.875 1.00 19.09 380 PRO E C 1
ATOM 5685 O O . PRO E 1 92 ? 49.845 10.747 6.930 1.00 19.07 380 PRO E O 1
ATOM 5689 N N . GLN E 1 93 ? 51.414 10.749 5.314 1.00 14.68 381 GLN E N 1
ATOM 5690 C CA . GLN E 1 93 ? 52.240 11.758 5.957 1.00 13.93 381 GLN E CA 1
ATOM 5691 C C . GLN E 1 93 ? 52.574 12.856 4.962 1.00 11.04 381 GLN E C 1
ATOM 5692 O O . GLN E 1 93 ? 53.054 12.581 3.853 1.00 13.19 381 GLN E O 1
ATOM 5698 N N . LEU E 1 94 ? 52.341 14.100 5.357 1.00 11.00 382 LEU E N 1
ATOM 5699 C CA . LEU E 1 94 ? 52.689 15.227 4.515 1.00 10.38 382 LEU E CA 1
ATOM 5700 C C . LEU E 1 94 ? 52.769 16.493 5.337 1.00 10.93 382 LEU E C 1
ATOM 5701 O O . LEU E 1 94 ? 52.270 16.561 6.460 1.00 10.49 382 LEU E O 1
ATOM 5706 N N . PHE E 1 95 ? 53.407 17.507 4.776 1.00 9.90 383 PHE E N 1
ATOM 5707 C CA . PHE E 1 95 ? 53.388 18.822 5.394 1.00 9.81 383 PHE E CA 1
ATOM 5708 C C . PHE E 1 95 ? 53.305 19.887 4.317 1.00 8.40 383 PHE E C 1
ATOM 5709 O O . PHE E 1 95 ? 53.587 19.609 3.147 1.00 9.89 383 PHE E O 1
ATOM 5717 N N . TRP E 1 96 ? 52.887 21.085 4.698 1.00 8.88 384 TRP E N 1
ATOM 5718 C CA . TRP E 1 96 ? 52.734 22.180 3.746 1.00 7.26 384 TRP E CA 1
ATOM 5719 C C . TRP E 1 96 ? 52.686 23.507 4.468 1.00 8.66 384 TRP E C 1
ATOM 5720 O O . TRP E 1 96 ? 52.667 23.545 5.701 1.00 10.25 384 TRP E O 1
ATOM 5731 N N . ARG E 1 97 ? 52.663 24.592 3.703 1.00 9.03 385 ARG E N 1
ATOM 5732 C CA . ARG E 1 97 ? 52.624 25.914 4.299 1.00 8.59 385 ARG E CA 1
ATOM 5733 C C . ARG E 1 97 ? 51.598 26.794 3.622 1.00 8.91 385 ARG E C 1
ATOM 5734 O O . ARG E 1 97 ? 51.116 26.488 2.531 1.00 9.44 385 ARG E O 1
ATOM 5742 N N . SER E 1 98 ? 51.257 27.887 4.287 1.00 8.54 386 SER E N 1
ATOM 5743 C CA A SER E 1 98 ? 50.260 28.816 3.793 0.47 10.84 386 SER E CA 1
ATOM 5744 C CA B SER E 1 98 ? 50.336 28.862 3.704 0.53 7.68 386 SER E CA 1
ATOM 5745 C C . SER E 1 98 ? 50.533 30.233 4.305 1.00 8.89 386 SER E C 1
ATOM 5746 O O . SER E 1 98 ? 50.964 30.380 5.450 1.00 10.39 386 SER E O 1
ATOM 5751 N N . ARG E 1 99 ? 50.280 31.261 3.499 1.00 8.21 387 ARG E N 1
ATOM 5752 C CA . ARG E 1 99 ? 50.256 32.621 4.046 1.00 10.24 387 ARG E CA 1
ATOM 5753 C C . ARG E 1 99 ? 49.113 32.768 5.051 1.00 10.03 387 ARG E C 1
ATOM 5754 O O . ARG E 1 99 ? 48.113 32.038 4.983 1.00 10.84 387 ARG E O 1
ATOM 5762 N N . HIS E 1 100 ? 49.253 33.717 5.962 1.00 10.98 388 HIS E N 1
ATOM 5763 C CA . HIS E 1 100 ? 48.264 33.854 7.030 1.00 12.52 388 HIS E CA 1
ATOM 5764 C C . HIS E 1 100 ? 46.864 34.226 6.547 1.00 11.66 388 HIS E C 1
ATOM 5765 O O . HIS E 1 100 ? 45.898 33.966 7.251 1.00 13.55 388 HIS E O 1
ATOM 5772 N N . ASN E 1 101 ? 46.748 34.790 5.346 1.00 12.85 389 ASN E N 1
ATOM 5773 C CA . ASN E 1 101 ? 45.427 35.145 4.805 1.00 10.74 389 ASN E CA 1
ATOM 5774 C C . ASN E 1 101 ? 44.986 34.247 3.636 1.00 12.76 389 ASN E C 1
ATOM 5775 O O . ASN E 1 101 ? 44.056 34.613 2.907 1.00 14.34 389 ASN E O 1
ATOM 5780 N N . ASN E 1 102 ? 45.640 33.107 3.441 1.00 12.13 390 ASN E N 1
ATOM 5781 C CA . ASN E 1 102 ? 45.266 32.179 2.373 1.00 12.52 390 ASN E CA 1
ATOM 5782 C C . ASN E 1 102 ? 43.815 31.727 2.581 1.00 13.91 390 ASN E C 1
ATOM 5783 O O . ASN E 1 102 ? 43.448 31.289 3.669 1.00 13.03 390 ASN E O 1
ATOM 5788 N N . GLN E 1 103 ? 42.972 31.850 1.552 1.00 14.39 391 GLN E N 1
ATOM 5789 C CA . GLN E 1 103 ? 41.552 31.532 1.693 1.00 16.08 391 GLN E CA 1
ATOM 5790 C C . GLN E 1 103 ? 41.311 30.051 2.000 1.00 12.89 391 GLN E C 1
ATOM 5791 O O . GLN E 1 103 ? 40.226 29.688 2.484 1.00 13.71 391 GLN E O 1
ATOM 5797 N N . ALA E 1 104 ? 42.309 29.209 1.747 1.00 12.20 392 ALA E N 1
ATOM 5798 C CA . ALA E 1 104 ? 42.169 27.794 2.055 1.00 10.36 392 ALA E CA 1
ATOM 5799 C C . ALA E 1 104 ? 42.447 27.462 3.524 1.00 10.83 392 ALA E C 1
ATOM 5800 O O . ALA E 1 104 ? 42.344 26.302 3.911 1.00 9.17 392 ALA E O 1
ATOM 5802 N N . ASN E 1 105 ? 42.774 28.463 4.342 1.00 10.41 393 ASN E N 1
ATOM 5803 C CA . ASN E 1 105 ? 43.192 28.139 5.711 1.00 10.57 393 ASN E CA 1
ATOM 5804 C C . ASN E 1 105 ? 42.111 27.454 6.548 1.00 8.73 393 ASN E C 1
ATOM 5805 O O . ASN E 1 105 ? 42.433 26.582 7.340 1.00 9.36 393 ASN E O 1
ATOM 5810 N N . ALA E 1 106 ? 40.835 27.826 6.399 1.00 9.79 394 ALA E N 1
ATOM 5811 C CA . ALA E 1 106 ? 39.799 27.143 7.193 1.00 9.27 394 ALA E CA 1
ATOM 5812 C C . ALA E 1 106 ? 39.770 25.652 6.846 1.00 10.46 394 ALA E C 1
ATOM 5813 O O . ALA E 1 106 ? 39.637 24.786 7.715 1.00 11.29 394 ALA E O 1
ATOM 5815 N N . PHE E 1 107 ? 39.898 25.349 5.556 1.00 9.79 395 PHE E N 1
ATOM 5816 C CA . PHE E 1 107 ? 40.034 23.969 5.095 1.00 9.97 395 PHE E CA 1
ATOM 5817 C C . PHE E 1 107 ? 41.280 23.291 5.678 1.00 9.48 395 PHE E C 1
ATOM 5818 O O . PHE E 1 107 ? 41.210 22.160 6.158 1.00 10.49 395 PHE E O 1
ATOM 5826 N N . TYR E 1 108 ? 42.419 23.978 5.629 1.00 8.71 396 TYR E N 1
ATOM 5827 C CA . TYR E 1 108 ? 43.642 23.411 6.192 1.00 9.11 396 TYR E CA 1
ATOM 5828 C C . TYR E 1 108 ? 43.533 23.131 7.697 1.00 8.38 396 TYR E C 1
ATOM 5829 O O . TYR E 1 108 ? 43.999 22.096 8.159 1.00 10.36 396 TYR E O 1
ATOM 5838 N N . TYR E 1 109 ? 42.934 24.046 8.455 1.00 8.86 397 TYR E N 1
ATOM 5839 C CA . TYR E 1 109 ? 42.715 23.824 9.873 1.00 10.36 397 TYR E CA 1
ATOM 5840 C C . TYR E 1 109 ? 41.910 22.542 10.090 1.00 11.76 397 TYR E C 1
ATOM 5841 O O . TYR E 1 109 ? 42.211 21.753 10.982 1.00 14.06 397 TYR E O 1
ATOM 5850 N N . ALA E 1 110 ? 40.919 22.300 9.235 1.00 10.32 398 ALA E N 1
ATOM 5851 C CA . ALA E 1 110 ? 40.071 21.113 9.370 1.00 12.64 398 ALA E CA 1
ATOM 5852 C C . ALA E 1 110 ? 40.755 19.809 8.962 1.00 12.19 398 ALA E C 1
ATOM 5853 O O . ALA E 1 110 ? 40.526 18.751 9.558 1.00 16.46 398 ALA E O 1
ATOM 5855 N N . GLU E 1 111 ? 41.586 19.879 7.935 1.00 12.18 399 GLU E N 1
ATOM 5856 C CA . GLU E 1 111 ? 42.186 18.693 7.340 1.00 15.25 399 GLU E CA 1
ATOM 5857 C C . GLU E 1 111 ? 43.469 18.236 8.012 1.00 13.43 399 GLU E C 1
ATOM 5858 O O . GLU E 1 111 ? 43.810 17.055 7.971 1.00 14.59 399 GLU E O 1
ATOM 5864 N N . SER E 1 112 ? 44.189 19.183 8.601 1.00 11.68 400 SER E N 1
ATOM 5865 C CA . SER E 1 112 ? 45.499 18.890 9.187 1.00 10.71 400 SER E CA 1
ATOM 5866 C C . SER E 1 112 ? 45.410 18.159 10.521 1.00 11.56 400 SER E C 1
ATOM 5867 O O . SER E 1 112 ? 44.388 18.215 11.202 1.00 16.60 400 SER E O 1
ATOM 5870 N N . ASP E 1 113 ? 46.486 17.481 10.894 1.00 10.96 401 ASP E N 1
ATOM 5871 C CA . ASP E 1 113 ? 46.628 16.918 12.232 1.00 12.49 401 ASP E CA 1
ATOM 5872 C C . ASP E 1 113 ? 47.403 17.856 13.142 1.00 13.96 401 ASP E C 1
ATOM 5873 O O . ASP E 1 113 ? 47.444 17.669 14.344 1.00 16.60 401 ASP E O 1
ATOM 5878 N N . GLY E 1 114 ? 48.048 18.853 12.577 1.00 11.10 402 GLY E N 1
ATOM 5879 C CA . GLY E 1 114 ? 48.858 19.741 13.390 1.00 12.39 402 GLY E CA 1
ATOM 5880 C C . GLY E 1 114 ? 49.145 21.021 12.647 1.00 9.82 402 GLY E C 1
ATOM 5881 O O . GLY E 1 114 ? 49.027 21.091 11.412 1.00 9.75 402 GLY E O 1
ATOM 5882 N N . TYR E 1 115 ? 49.560 22.022 13.413 1.00 10.62 403 TYR E N 1
ATOM 5883 C CA . TYR E 1 115 ? 49.815 23.373 12.939 1.00 10.21 403 TYR E CA 1
ATOM 5884 C C . TYR E 1 115 ? 50.854 24.060 13.788 1.00 11.62 403 TYR E C 1
ATOM 5885 O O . TYR E 1 115 ? 50.871 23.870 14.996 1.00 10.94 403 TYR E O 1
ATOM 5894 N N . TYR E 1 116 ? 51.708 24.853 13.149 1.00 10.83 404 TYR E N 1
ATOM 5895 C CA . TYR E 1 116 ? 52.649 25.713 13.864 1.00 11.25 404 TYR E CA 1
ATOM 5896 C C . TYR E 1 116 ? 52.659 27.057 13.155 1.00 11.85 404 TYR E C 1
ATOM 5897 O O . TYR E 1 116 ? 52.877 27.124 11.933 1.00 12.07 404 TYR E O 1
ATOM 5906 N N . LYS E 1 117 ? 52.411 28.116 13.919 1.00 11.49 405 LYS E N 1
ATOM 5907 C CA . LYS E 1 117 ? 52.379 29.469 13.398 1.00 13.06 405 LYS E CA 1
ATOM 5908 C C . LYS E 1 117 ? 53.781 30.059 13.411 1.00 13.34 405 LYS E C 1
ATOM 5909 O O . LYS E 1 117 ? 54.418 30.097 14.457 1.00 16.30 405 LYS E O 1
ATOM 5915 N N . GLN E 1 118 ? 54.259 30.491 12.253 1.00 15.22 406 GLN E N 1
ATOM 5916 C CA . GLN E 1 118 ? 55.523 31.210 12.163 1.00 17.88 406 GLN E CA 1
ATOM 5917 C C . GLN E 1 118 ? 55.244 32.621 11.666 1.00 22.92 406 GLN E C 1
ATOM 5918 O O . GLN E 1 118 ? 54.092 32.972 11.398 1.00 19.13 406 GLN E O 1
ATOM 5924 N N . ASP E 1 119 ? 56.286 33.438 11.576 1.00 23.04 407 ASP E N 1
ATOM 5925 C CA . ASP E 1 119 ? 56.108 34.829 11.200 1.00 26.57 407 ASP E CA 1
ATOM 5926 C C . ASP E 1 119 ? 55.506 34.991 9.799 1.00 22.62 407 ASP E C 1
ATOM 5927 O O . ASP E 1 119 ? 54.501 35.682 9.646 1.00 27.17 407 ASP E O 1
ATOM 5932 N N . HIS E 1 120 ? 56.095 34.333 8.801 1.00 20.67 408 HIS E N 1
ATOM 5933 C CA . HIS E 1 120 ? 55.723 34.531 7.397 1.00 19.64 408 HIS E CA 1
ATOM 5934 C C . HIS E 1 120 ? 54.720 33.487 6.928 1.00 19.35 408 HIS E C 1
ATOM 5935 O O . HIS E 1 120 ? 54.110 33.635 5.870 1.00 17.32 408 HIS E O 1
ATOM 5942 N N . TRP E 1 121 ? 54.569 32.423 7.706 1.00 14.23 409 TRP E N 1
ATOM 5943 C CA . TRP E 1 121 ? 53.849 31.238 7.254 1.00 11.81 409 TRP E CA 1
ATOM 5944 C C . TRP E 1 121 ? 53.094 30.526 8.351 1.00 12.17 409 TRP E C 1
ATOM 5945 O O . TRP E 1 121 ? 53.547 30.499 9.490 1.00 12.66 409 TRP E O 1
ATOM 5956 N N . LYS E 1 122 ? 51.972 29.915 7.993 1.00 11.54 410 LYS E N 1
ATOM 5957 C CA . LYS E 1 122 ? 51.401 28.813 8.749 1.00 9.61 410 LYS E CA 1
ATOM 5958 C C . LYS E 1 122 ? 52.015 27.528 8.247 1.00 9.85 410 LYS E C 1
ATOM 5959 O O . LYS E 1 122 ? 52.135 27.345 7.033 1.00 11.40 410 LYS E O 1
ATOM 5965 N N . ILE E 1 123 ? 52.383 26.624 9.149 1.00 8.71 411 ILE E N 1
ATOM 5966 C CA . ILE E 1 123 ? 52.881 25.310 8.744 1.00 9.45 411 ILE E CA 1
ATOM 5967 C C . ILE E 1 123 ? 51.873 24.271 9.209 1.00 9.86 411 ILE E C 1
ATOM 5968 O O . ILE E 1 123 ? 51.454 24.300 10.364 1.00 11.02 411 ILE E O 1
ATOM 5973 N N . PHE E 1 124 ? 51.470 23.380 8.308 1.00 8.35 412 PHE E N 1
ATOM 5974 C CA . PHE E 1 124 ? 50.509 22.318 8.591 1.00 8.66 412 PHE E CA 1
ATOM 5975 C C . PHE E 1 124 ? 51.104 20.946 8.319 1.00 9.34 412 PHE E C 1
ATOM 5976 O O . PHE E 1 124 ? 52.010 20.820 7.474 1.00 9.77 412 PHE E O 1
ATOM 5984 N N . TRP E 1 125 ? 50.597 19.904 8.977 1.00 8.88 413 TRP E N 1
ATOM 5985 C CA . TRP E 1 125 ? 51.033 18.559 8.631 1.00 9.81 413 TRP E CA 1
ATOM 5986 C C . TRP E 1 125 ? 49.956 17.526 8.937 1.00 10.42 413 TRP E C 1
ATOM 5987 O O . TRP E 1 125 ? 48.991 17.811 9.654 1.00 11.02 413 TRP E O 1
ATOM 5998 N N . ASN E 1 126 ? 50.119 16.344 8.355 1.00 9.99 414 ASN E N 1
ATOM 5999 C CA . ASN E 1 126 ? 49.317 15.165 8.660 1.00 11.20 414 ASN E CA 1
ATOM 6000 C C . ASN E 1 126 ? 50.249 14.011 8.973 1.00 12.40 414 ASN E C 1
ATOM 6001 O O . ASN E 1 126 ? 51.287 13.856 8.318 1.00 13.08 414 ASN E O 1
ATOM 6006 N N . GLY E 1 127 ? 49.882 13.199 9.962 1.00 12.40 415 GLY E N 1
ATOM 6007 C CA . GLY E 1 127 ? 50.503 11.899 10.173 1.00 14.21 415 GLY E CA 1
ATOM 6008 C C . GLY E 1 127 ? 51.882 11.892 10.795 1.00 15.04 415 GLY E C 1
ATOM 6009 O O . GLY E 1 127 ? 52.594 10.878 10.726 1.00 19.16 415 GLY E O 1
ATOM 6010 N N . LEU E 1 128 ? 52.268 12.994 11.425 1.00 14.73 416 LEU E N 1
ATOM 6011 C CA . LEU E 1 128 ? 53.586 13.077 12.055 1.00 16.11 416 LEU E CA 1
ATOM 6012 C C . LEU E 1 128 ? 53.481 12.946 13.566 1.00 18.63 416 LEU E C 1
ATOM 6013 O O . LEU E 1 128 ? 52.759 13.696 14.212 1.00 22.74 416 LEU E O 1
ATOM 6018 N N . HIS E 1 129 ? 54.209 11.995 14.132 1.00 19.00 417 HIS E N 1
ATOM 6019 C CA . HIS E 1 129 ? 54.064 11.700 15.549 1.00 20.39 417 HIS E CA 1
ATOM 6020 C C . HIS E 1 129 ? 55.386 11.835 16.289 1.00 26.08 417 HIS E C 1
ATOM 6021 O O . HIS E 1 129 ? 55.447 11.637 17.502 1.00 29.61 417 HIS E O 1
ATOM 6028 N N . HIS E 1 130 ? 56.442 12.163 15.554 1.00 24.29 418 HIS E N 1
ATOM 6029 C CA . HIS E 1 130 ? 57.737 12.440 16.163 1.00 30.01 418 HIS E CA 1
ATOM 6030 C C . HIS E 1 130 ? 58.039 13.930 16.062 1.00 25.07 418 HIS E C 1
ATOM 6031 O O . HIS E 1 130 ? 58.157 14.478 14.964 1.00 24.18 418 HIS E O 1
ATOM 6038 N N . PHE E 1 131 ? 58.164 14.587 17.207 1.00 22.30 419 PHE E N 1
ATOM 6039 C CA . PHE E 1 131 ? 58.261 16.041 17.231 1.00 24.59 419 PHE E CA 1
ATOM 6040 C C . PHE E 1 131 ? 59.571 16.583 16.673 1.00 26.46 419 PHE E C 1
ATOM 6041 O O . PHE E 1 131 ? 59.617 17.728 16.219 1.00 24.24 419 PHE E O 1
ATOM 6049 N N . GLN E 1 132 ? 60.620 15.767 16.671 1.00 25.62 420 GLN E N 1
ATOM 6050 C CA . GLN E 1 132 ? 61.858 16.155 16.014 1.00 27.42 420 GLN E CA 1
ATOM 6051 C C . GLN E 1 132 ? 61.610 16.315 14.515 1.00 25.40 420 GLN E C 1
ATOM 6052 O O . GLN E 1 132 ? 62.101 17.256 13.890 1.00 25.01 420 GLN E O 1
ATOM 6058 N N . GLN E 1 133 ? 60.829 15.402 13.944 1.00 23.12 421 GLN E N 1
ATOM 6059 C CA . GLN E 1 133 ? 60.497 15.483 12.528 1.00 23.04 421 GLN E CA 1
ATOM 6060 C C . GLN E 1 133 ? 59.591 16.686 12.244 1.00 22.02 421 GLN E C 1
ATOM 6061 O O . GLN E 1 133 ? 59.764 17.363 11.235 1.00 19.94 421 GLN E O 1
ATOM 6067 N N . ILE E 1 134 ? 58.641 16.962 13.137 1.00 18.53 422 ILE E N 1
ATOM 6068 C CA . ILE E 1 134 ? 57.791 18.141 12.997 1.00 17.73 422 ILE E CA 1
ATOM 6069 C C . ILE E 1 134 ? 58.615 19.433 13.021 1.00 17.06 422 ILE E C 1
ATOM 6070 O O . ILE E 1 134 ? 58.443 20.300 12.154 1.00 16.86 422 ILE E O 1
ATOM 6075 N N . GLN E 1 135 ? 59.529 19.536 13.987 1.00 20.29 423 GLN E N 1
ATOM 6076 C CA . GLN E 1 135 ? 60.461 20.667 14.079 1.00 20.42 423 GLN E CA 1
ATOM 6077 C C . GLN E 1 135 ? 61.246 20.873 12.759 1.00 18.58 423 GLN E C 1
ATOM 6078 O O . GLN E 1 135 ? 61.316 21.988 12.262 1.00 18.92 423 GLN E O 1
ATOM 6084 N N . GLN E 1 136 ? 61.844 19.813 12.193 1.00 21.16 424 GLN E N 1
ATOM 6085 C CA . GLN E 1 136 ? 62.444 19.842 10.822 1.00 20.32 424 GLN E CA 1
ATOM 6086 C C . GLN E 1 136 ? 61.500 20.371 9.745 1.00 19.87 424 GLN E C 1
ATOM 6087 O O . GLN E 1 136 ? 61.878 21.150 8.895 1.00 20.86 424 GLN E O 1
ATOM 6093 N N . CYS E 1 137 ? 60.278 19.860 9.708 1.00 18.28 425 CYS E N 1
ATOM 6094 C CA . CYS E 1 137 ? 59.325 20.269 8.684 1.00 18.42 425 CYS E CA 1
ATOM 6095 C C . CYS E 1 137 ? 59.070 21.750 8.803 1.00 12.79 425 CYS E C 1
ATOM 6096 O O . CYS E 1 137 ? 59.066 22.456 7.792 1.00 14.12 425 CYS E O 1
ATOM 6099 N N . VAL E 1 138 ? 58.936 22.245 10.030 1.00 15.24 426 VAL E N 1
ATOM 6100 C CA . VAL E 1 138 ? 58.708 23.673 10.243 1.00 16.89 426 VAL E CA 1
ATOM 6101 C C . VAL E 1 138 ? 59.889 24.476 9.711 1.00 15.54 426 VAL E C 1
ATOM 6102 O O . VAL E 1 138 ? 59.707 25.463 8.982 1.00 16.35 426 VAL E O 1
ATOM 6106 N N . ALA E 1 139 ? 61.107 24.044 10.055 1.00 16.07 427 ALA E N 1
ATOM 6107 C CA . ALA E 1 139 ? 62.302 24.728 9.558 1.00 16.70 427 ALA E CA 1
ATOM 6108 C C . ALA E 1 139 ? 62.387 24.734 8.031 1.00 22.52 427 ALA E C 1
ATOM 6109 O O . ALA E 1 139 ? 62.758 25.747 7.445 1.00 19.26 427 ALA E O 1
ATOM 6111 N N . HIS E 1 140 ? 62.036 23.621 7.385 1.00 16.99 428 HIS E N 1
ATOM 6112 C CA . HIS E 1 140 ? 62.063 23.566 5.922 1.00 17.61 428 HIS E CA 1
ATOM 6113 C C . HIS E 1 140 ? 61.151 24.619 5.304 1.00 17.82 428 HIS E C 1
ATOM 6114 O O . HIS E 1 140 ? 61.527 25.279 4.334 1.00 18.23 428 HIS E O 1
ATOM 6121 N N . CYS E 1 141 ? 59.943 24.766 5.850 1.00 15.17 429 CYS E N 1
ATOM 6122 C CA . CYS E 1 141 ? 58.975 25.737 5.331 1.00 16.37 429 CYS E CA 1
ATOM 6123 C C . CYS E 1 141 ? 59.420 27.172 5.478 1.00 17.46 429 CYS E C 1
ATOM 6124 O O . CYS E 1 141 ? 59.126 28.006 4.625 1.00 18.41 429 CYS E O 1
ATOM 6127 N N . THR E 1 142 ? 60.083 27.477 6.582 1.00 17.01 430 THR E N 1
ATOM 6128 C CA . THR E 1 142 ? 60.467 28.853 6.830 1.00 20.30 430 THR E CA 1
ATOM 6129 C C . THR E 1 142 ? 61.678 29.237 5.982 1.00 18.82 430 THR E C 1
ATOM 6130 O O . THR E 1 142 ? 61.826 30.393 5.605 1.00 21.93 430 THR E O 1
ATOM 6134 N N . GLN E 1 143 ? 62.530 28.264 5.673 1.00 17.03 431 GLN E N 1
ATOM 6135 C CA . GLN E 1 143 ? 63.736 28.550 4.891 1.00 18.05 431 GLN E CA 1
ATOM 6136 C C . GLN E 1 143 ? 63.478 28.556 3.393 1.00 18.80 431 GLN E C 1
ATOM 6137 O O . GLN E 1 143 ? 64.156 29.269 2.654 1.00 22.83 431 GLN E O 1
ATOM 6143 N N . HIS E 1 144 ? 62.516 27.753 2.944 1.00 17.10 432 HIS E N 1
ATOM 6144 C CA . HIS E 1 144 ? 62.256 27.595 1.516 1.00 19.21 432 HIS E CA 1
ATOM 6145 C C . HIS E 1 144 ? 61.678 28.889 0.926 1.00 20.99 432 HIS E C 1
ATOM 6146 O O . HIS E 1 144 ? 60.748 29.478 1.465 1.00 16.34 432 HIS E O 1
ATOM 6153 N N . PRO E 1 145 ? 62.266 29.365 -0.171 1.00 24.65 433 PRO E N 1
ATOM 6154 C CA . PRO E 1 145 ? 61.795 30.631 -0.729 1.00 20.28 433 PRO E CA 1
ATOM 6155 C C . PRO E 1 145 ? 60.419 30.502 -1.371 1.00 16.25 433 PRO E C 1
ATOM 6156 O O . PRO E 1 145 ? 60.060 29.396 -1.784 1.00 19.75 433 PRO E O 1
ATOM 6160 N N . PRO E 1 146 ? 59.678 31.620 -1.450 1.00 24.31 434 PRO E N 1
ATOM 6161 C CA . PRO E 1 146 ? 58.427 31.616 -2.211 1.00 16.86 434 PRO E CA 1
ATOM 6162 C C . PRO E 1 146 ? 58.723 31.305 -3.669 1.00 15.56 434 PRO E C 1
ATOM 6163 O O . PRO E 1 146 ? 59.728 31.781 -4.204 1.00 19.48 434 PRO E O 1
ATOM 6167 N N . THR E 1 147 ? 57.866 30.515 -4.293 1.00 11.78 435 THR E N 1
ATOM 6168 C CA . THR E 1 147 ? 57.962 30.245 -5.723 1.00 13.21 435 THR E CA 1
ATOM 6169 C C . THR E 1 147 ? 56.779 30.849 -6.480 1.00 12.54 435 THR E C 1
ATOM 6170 O O . THR E 1 147 ? 56.564 30.556 -7.654 1.00 12.91 435 THR E O 1
ATOM 6174 N N . LEU E 1 148 ? 56.050 31.737 -5.808 1.00 12.00 436 LEU E N 1
ATOM 6175 C CA . LEU E 1 148 ? 55.094 32.622 -6.455 1.00 11.02 436 LEU E CA 1
ATOM 6176 C C . LEU E 1 148 ? 55.605 34.048 -6.286 1.00 13.82 436 LEU E C 1
ATOM 6177 O O . LEU E 1 148 ? 56.094 34.400 -5.213 1.00 18.43 436 LEU E O 1
ATOM 6182 N N . ILE E 1 149 ? 55.507 34.853 -7.338 1.00 13.80 437 ILE E N 1
ATOM 6183 C CA . ILE E 1 149 ? 55.959 36.246 -7.309 1.00 14.72 437 ILE E CA 1
ATOM 6184 C C . ILE E 1 149 ? 54.900 37.109 -6.624 1.00 18.43 437 ILE E C 1
ATOM 6185 O O . ILE E 1 149 ? 53.710 36.937 -6.880 1.00 19.26 437 ILE E O 1
ATOM 6190 N N . ASP E 1 150 ? 55.323 38.003 -5.733 1.00 21.47 438 ASP E N 1
ATOM 6191 C CA . ASP E 1 150 ? 54.385 38.874 -5.007 1.00 25.49 438 ASP E CA 1
ATOM 6192 C C . ASP E 1 150 ? 53.432 39.605 -5.939 1.00 26.28 438 ASP E C 1
ATOM 6193 O O . ASP E 1 150 ? 53.845 40.038 -7.016 1.00 26.56 438 ASP E O 1
ATOM 6199 N N . HIS F 1 3 ? 30.880 44.867 31.070 1.00 39.82 291 HIS F N 1
ATOM 6200 C CA . HIS F 1 3 ? 32.125 44.536 30.392 1.00 31.23 291 HIS F CA 1
ATOM 6201 C C . HIS F 1 3 ? 33.248 44.306 31.401 1.00 32.35 291 HIS F C 1
ATOM 6202 O O . HIS F 1 3 ? 34.413 44.177 31.033 1.00 31.53 291 HIS F O 1
ATOM 6209 N N . MET F 1 4 ? 32.891 44.254 32.680 1.00 26.33 292 MET F N 1
ATOM 6210 C CA . MET F 1 4 ? 33.882 43.992 33.717 1.00 25.15 292 MET F CA 1
ATOM 6211 C C . MET F 1 4 ? 34.198 42.519 33.825 1.00 22.85 292 MET F C 1
ATOM 6212 O O . MET F 1 4 ? 33.356 41.662 33.541 1.00 22.68 292 MET F O 1
ATOM 6217 N N . VAL F 1 5 ? 35.421 42.227 34.248 1.00 21.60 293 VAL F N 1
ATOM 6218 C CA . VAL F 1 5 ? 35.868 40.855 34.412 1.00 20.82 293 VAL F CA 1
ATOM 6219 C C . VAL F 1 5 ? 36.438 40.678 35.812 1.00 22.18 293 VAL F C 1
ATOM 6220 O O . VAL F 1 5 ? 37.286 41.466 36.246 1.00 24.27 293 VAL F O 1
ATOM 6224 N N . ILE F 1 6 ? 35.929 39.671 36.519 1.00 20.60 294 ILE F N 1
ATOM 6225 C CA . ILE F 1 6 ? 36.448 39.271 37.819 1.00 19.72 294 ILE F CA 1
ATOM 6226 C C . ILE F 1 6 ? 37.726 38.474 37.622 1.00 18.31 294 ILE F C 1
ATOM 6227 O O . ILE F 1 6 ? 37.709 37.456 36.936 1.00 19.56 294 ILE F O 1
ATOM 6232 N N . ARG F 1 7 ? 38.832 38.950 38.189 1.00 21.33 295 ARG F N 1
ATOM 6233 C CA . ARG F 1 7 ? 40.077 38.178 38.198 1.00 20.07 295 ARG F CA 1
ATOM 6234 C C . ARG F 1 7 ? 40.291 37.593 39.589 1.00 19.54 295 ARG F C 1
ATOM 6235 O O . ARG F 1 7 ? 40.333 38.324 40.573 1.00 25.51 295 ARG F O 1
ATOM 6243 N N . ALA F 1 8 ? 40.424 36.276 39.670 1.00 16.98 296 ALA F N 1
ATOM 6244 C CA . ALA F 1 8 ? 40.550 35.617 40.962 1.00 19.80 296 ALA F CA 1
ATOM 6245 C C . ALA F 1 8 ? 41.747 34.672 40.999 1.00 16.88 296 ALA F C 1
ATOM 6246 O O . ALA F 1 8 ? 42.038 33.989 40.013 1.00 17.22 296 ALA F O 1
ATOM 6248 N N . THR F 1 9 ? 42.426 34.626 42.147 1.00 20.40 297 THR F N 1
ATOM 6249 C CA . THR F 1 9 ? 43.563 33.724 42.320 1.00 22.52 297 THR F CA 1
ATOM 6250 C C . THR F 1 9 ? 43.254 32.641 43.340 1.00 25.44 297 THR F C 1
ATOM 6251 O O . THR F 1 9 ? 44.105 31.803 43.643 1.00 25.79 297 THR F O 1
ATOM 6255 N N . THR F 1 10 ? 42.037 32.669 43.872 1.00 21.49 298 THR F N 1
ATOM 6256 C CA . THR F 1 10 ? 41.571 31.641 44.794 1.00 22.01 298 THR F CA 1
ATOM 6257 C C . THR F 1 10 ? 40.098 31.348 44.519 1.00 23.80 298 THR F C 1
ATOM 6258 O O . THR F 1 10 ? 39.344 32.243 44.136 1.00 25.49 298 THR F O 1
ATOM 6262 N N . TRP F 1 11 ? 39.689 30.094 44.692 1.00 21.53 299 TRP F N 1
ATOM 6263 C CA . TRP F 1 11 ? 38.285 29.740 44.494 1.00 19.25 299 TRP F CA 1
ATOM 6264 C C . TRP F 1 11 ? 37.382 30.477 45.486 1.00 21.74 299 TRP F C 1
ATOM 6265 O O . TRP F 1 11 ? 36.190 30.651 45.218 1.00 25.32 299 TRP F O 1
ATOM 6276 N N . LYS F 1 12 ? 37.936 30.907 46.624 1.00 21.63 300 LYS F N 1
ATOM 6277 C CA . LYS F 1 12 ? 37.149 31.608 47.649 1.00 22.64 300 LYS F CA 1
ATOM 6278 C C . LYS F 1 12 ? 36.611 32.951 47.148 1.00 26.85 300 LYS F C 1
ATOM 6279 O O . LYS F 1 12 ? 35.679 33.510 47.729 1.00 28.71 300 LYS F O 1
ATOM 6285 N N . ASP F 1 13 ? 37.202 33.480 46.081 1.00 28.40 301 ASP F N 1
ATOM 6286 C CA . ASP F 1 13 ? 36.776 34.783 45.580 1.00 28.96 301 ASP F CA 1
ATOM 6287 C C . ASP F 1 13 ? 35.750 34.663 44.463 1.00 30.62 301 ASP F C 1
ATOM 6288 O O . ASP F 1 13 ? 35.443 35.647 43.789 1.00 30.11 301 ASP F O 1
ATOM 6293 N N . LEU F 1 14 ? 35.220 33.459 44.269 1.00 24.37 302 LEU F N 1
ATOM 6294 C CA . LEU F 1 14 ? 34.201 33.231 43.248 1.00 22.41 302 LEU F CA 1
ATOM 6295 C C . LEU F 1 14 ? 32.963 32.565 43.832 1.00 22.27 302 LEU F C 1
ATOM 6296 O O . LEU F 1 14 ? 33.021 31.927 44.886 1.00 23.99 302 LEU F O 1
ATOM 6301 N N . ASP F 1 15 ? 31.843 32.743 43.142 1.00 22.09 303 ASP F N 1
ATOM 6302 C CA . ASP F 1 15 ? 30.591 32.075 43.469 1.00 20.28 303 ASP F CA 1
ATOM 6303 C C . ASP F 1 15 ? 30.609 30.721 42.774 1.00 21.21 303 ASP F C 1
ATOM 6304 O O . ASP F 1 15 ? 30.312 30.624 41.590 1.00 21.02 303 ASP F O 1
ATOM 6309 N N . LEU F 1 16 ? 30.979 29.679 43.506 1.00 21.21 304 LEU F N 1
ATOM 6310 C CA . LEU F 1 16 ? 31.233 28.382 42.893 1.00 21.79 304 LEU F CA 1
ATOM 6311 C C . LEU F 1 16 ? 29.969 27.688 42.361 1.00 18.96 304 LEU F C 1
ATOM 6312 O O . LEU F 1 16 ? 30.010 27.123 41.272 1.00 19.08 304 LEU F O 1
ATOM 6317 N N . PRO F 1 17 ? 28.849 27.722 43.108 1.00 22.80 305 PRO F N 1
ATOM 6318 C CA . PRO F 1 17 ? 27.647 27.164 42.469 1.00 21.30 305 PRO F CA 1
ATOM 6319 C C . PRO F 1 17 ? 27.266 27.882 41.165 1.00 21.32 305 PRO F C 1
ATOM 6320 O O . PRO F 1 17 ? 26.856 27.232 40.207 1.00 20.94 305 PRO F O 1
ATOM 6324 N N . ARG F 1 18 ? 27.417 29.201 41.130 1.00 19.41 306 ARG F N 1
ATOM 6325 C CA . ARG F 1 18 ? 27.132 29.973 39.927 1.00 19.04 306 ARG F CA 1
ATOM 6326 C C . ARG F 1 18 ? 28.107 29.636 38.797 1.00 19.28 306 ARG F C 1
ATOM 6327 O O . ARG F 1 18 ? 27.722 29.550 37.626 1.00 18.59 306 ARG F O 1
ATOM 6335 N N . LEU F 1 19 ? 29.372 29.431 39.149 1.00 16.91 307 LEU F N 1
ATOM 6336 C CA . LEU F 1 19 ? 30.382 29.051 38.177 1.00 14.62 307 LEU F CA 1
ATOM 6337 C C . LEU F 1 19 ? 30.123 27.647 37.644 1.00 16.53 307 LEU F C 1
ATOM 6338 O O . LEU F 1 19 ? 30.262 27.398 36.445 1.00 15.60 307 LEU F O 1
ATOM 6343 N N . GLN F 1 20 ? 29.743 26.731 38.528 1.00 16.81 308 GLN F N 1
ATOM 6344 C CA . GLN F 1 20 ? 29.389 25.383 38.100 1.00 17.69 308 GLN F CA 1
ATOM 6345 C C . GLN F 1 20 ? 28.223 25.419 37.125 1.00 16.17 308 GLN F C 1
ATOM 6346 O O . GLN F 1 20 ? 28.239 24.728 36.112 1.00 15.93 308 GLN F O 1
ATOM 6352 N N . HIS F 1 21 ? 27.216 26.228 37.422 1.00 17.35 309 HIS F N 1
ATOM 6353 C CA . HIS F 1 21 ? 26.066 26.342 36.533 1.00 16.43 309 HIS F CA 1
ATOM 6354 C C . HIS F 1 21 ? 26.479 26.881 35.163 1.00 15.15 309 HIS F C 1
ATOM 6355 O O . HIS F 1 21 ? 26.006 26.396 34.140 1.00 17.42 309 HIS F O 1
ATOM 6362 N N . LEU F 1 22 ? 27.371 27.866 35.140 1.00 16.05 310 LEU F N 1
ATOM 6363 C CA . LEU F 1 22 ? 27.877 28.407 33.881 1.00 15.78 310 LEU F CA 1
ATOM 6364 C C . LEU F 1 22 ? 28.591 27.330 33.067 1.00 16.39 310 LEU F C 1
ATOM 6365 O O . LEU F 1 22 ? 28.337 27.155 31.872 1.00 15.41 310 LEU F O 1
ATOM 6370 N N . ILE F 1 23 ? 29.495 26.611 33.716 1.00 15.84 311 ILE F N 1
ATOM 6371 C CA . ILE F 1 23 ? 30.245 25.572 33.031 1.00 15.02 311 ILE F CA 1
ATOM 6372 C C . ILE F 1 23 ? 29.278 24.524 32.468 1.00 13.05 311 ILE F C 1
ATOM 6373 O O . ILE F 1 23 ? 29.359 24.163 31.294 1.00 15.92 311 ILE F O 1
ATOM 6378 N N . GLN F 1 24 ? 28.344 24.060 33.291 1.00 15.34 312 GLN F N 1
ATOM 6379 C CA . GLN F 1 24 ? 27.433 23.011 32.850 1.00 14.75 312 GLN F CA 1
ATOM 6380 C C . GLN F 1 24 ? 26.486 23.478 31.758 1.00 17.24 312 GLN F C 1
ATOM 6381 O O . GLN F 1 24 ? 26.168 22.715 30.838 1.00 21.46 312 GLN F O 1
ATOM 6387 N N . SER F 1 25 ? 26.055 24.729 31.832 1.00 15.99 313 SER F N 1
ATOM 6388 C CA . SER F 1 25 ? 25.169 25.281 30.814 1.00 19.96 313 SER F CA 1
ATOM 6389 C C . SER F 1 25 ? 25.905 25.479 29.490 1.00 18.66 313 SER F C 1
ATOM 6390 O O . SER F 1 25 ? 25.355 25.213 28.426 1.00 22.49 313 SER F O 1
ATOM 6393 N N . SER F 1 26 ? 27.153 25.934 29.566 1.00 17.24 314 SER F N 1
ATOM 6394 C CA . SER F 1 26 ? 27.969 26.181 28.375 1.00 16.54 314 SER F CA 1
ATOM 6395 C C . SER F 1 26 ? 28.298 24.893 27.634 1.00 18.29 314 SER F C 1
ATOM 6396 O O . SER F 1 26 ? 28.179 24.822 26.405 1.00 19.79 314 SER F O 1
ATOM 6399 N N . PHE F 1 27 ? 28.739 23.882 28.378 1.00 14.77 315 PHE F N 1
ATOM 6400 C CA . PHE F 1 27 ? 29.150 22.619 27.769 1.00 16.20 315 PHE F CA 1
ATOM 6401 C C . PHE F 1 27 ? 28.007 21.639 27.564 1.00 16.89 315 PHE F C 1
ATOM 6402 O O . PHE F 1 27 ? 28.164 20.657 26.837 1.00 19.53 315 PHE F O 1
ATOM 6410 N N . ARG F 1 28 ? 26.866 21.897 28.201 1.00 17.14 316 ARG F N 1
ATOM 6411 C CA . ARG F 1 28 ? 25.741 20.964 28.169 1.00 18.24 316 ARG F CA 1
ATOM 6412 C C . ARG F 1 28 ? 26.183 19.588 28.655 1.00 21.68 316 ARG F C 1
ATOM 6413 O O . ARG F 1 28 ? 25.759 18.556 28.127 1.00 24.67 316 ARG F O 1
ATOM 6421 N N . ARG F 1 29 ? 27.061 19.606 29.654 1.00 18.52 317 ARG F N 1
ATOM 6422 C CA A ARG F 1 29 ? 27.534 18.393 30.308 0.64 22.31 317 ARG F CA 1
ATOM 6423 C CA B ARG F 1 29 ? 27.535 18.393 30.305 0.36 21.79 317 ARG F CA 1
ATOM 6424 C C . ARG F 1 29 ? 27.624 18.642 31.807 1.00 23.21 317 ARG F C 1
ATOM 6425 O O . ARG F 1 29 ? 27.513 19.785 32.261 1.00 26.12 317 ARG F O 1
ATOM 6440 N N . THR F 1 30 ? 27.822 17.578 32.576 1.00 18.92 318 THR F N 1
ATOM 6441 C CA . THR F 1 30 ? 27.932 17.692 34.025 1.00 19.76 318 THR F CA 1
ATOM 6442 C C . THR F 1 30 ? 29.395 17.828 34.447 1.00 15.76 318 THR F C 1
ATOM 6443 O O . THR F 1 30 ? 30.277 17.181 33.884 1.00 19.62 318 THR F O 1
ATOM 6447 N N . LEU F 1 31 ? 29.654 18.700 35.410 1.00 16.74 319 LEU F N 1
ATOM 6448 C CA . LEU F 1 31 ? 30.992 18.849 35.978 1.00 18.65 319 LEU F CA 1
ATOM 6449 C C . LEU F 1 31 ? 31.208 17.748 37.010 1.00 21.26 319 LEU F C 1
ATOM 6450 O O . LEU F 1 31 ? 30.331 17.492 37.831 1.00 21.34 319 LEU F O 1
ATOM 6455 N N . ILE F 1 32 ? 32.361 17.083 36.961 1.00 18.54 320 ILE F N 1
ATOM 6456 C CA . ILE F 1 32 ? 32.618 15.962 37.856 1.00 19.18 320 ILE F CA 1
ATOM 6457 C C . ILE F 1 32 ? 32.536 16.434 39.313 1.00 17.82 320 ILE F C 1
ATOM 6458 O O . ILE F 1 32 ? 32.918 17.569 39.627 1.00 18.93 320 ILE F O 1
ATOM 6463 N N . PRO F 1 33 ? 31.989 15.591 40.200 1.00 22.58 321 PRO F N 1
ATOM 6464 C CA . PRO F 1 33 ? 31.944 15.990 41.610 1.00 18.82 321 PRO F CA 1
ATOM 6465 C C . PRO F 1 33 ? 33.328 16.324 42.177 1.00 21.45 321 PRO F C 1
ATOM 6466 O O . PRO F 1 33 ? 34.305 15.698 41.778 1.00 23.81 321 PRO F O 1
ATOM 6470 N N . HIS F 1 34 ? 33.385 17.308 43.075 1.00 21.18 322 HIS F N 1
ATOM 6471 C CA . HIS F 1 34 ? 34.613 17.717 43.767 1.00 25.08 322 HIS F CA 1
ATOM 6472 C C . HIS F 1 34 ? 35.618 18.391 42.832 1.00 21.75 322 HIS F C 1
ATOM 6473 O O . HIS F 1 34 ? 36.811 18.460 43.138 1.00 21.60 322 HIS F O 1
ATOM 6480 N N . TYR F 1 35 ? 35.134 18.908 41.706 1.00 18.99 323 TYR F N 1
ATOM 6481 C CA . TYR F 1 35 ? 35.996 19.607 40.759 1.00 18.41 323 TYR F CA 1
ATOM 6482 C C . TYR F 1 35 ? 36.787 20.734 41.419 1.00 19.97 323 TYR F C 1
ATOM 6483 O O . TYR F 1 35 ? 38.008 20.778 41.315 1.00 18.03 323 TYR F O 1
ATOM 6492 N N . PHE F 1 36 ? 36.105 21.644 42.111 1.00 18.24 324 PHE F N 1
ATOM 6493 C CA . PHE F 1 36 ? 36.811 22.817 42.617 1.00 21.09 324 PHE F CA 1
ATOM 6494 C C . PHE F 1 36 ? 37.847 22.428 43.668 1.00 21.40 324 PHE F C 1
ATOM 6495 O O . PHE F 1 36 ? 38.975 22.929 43.649 1.00 23.87 324 PHE F O 1
ATOM 6503 N N . GLU F 1 37 ? 37.480 21.499 44.538 1.00 20.68 325 GLU F N 1
ATOM 6504 C CA . GLU F 1 37 ? 38.356 21.091 45.629 1.00 21.82 325 GLU F CA 1
ATOM 6505 C C . GLU F 1 37 ? 39.584 20.306 45.153 1.00 23.75 325 GLU F C 1
ATOM 6506 O O . GLU F 1 37 ? 40.574 20.211 45.881 1.00 27.64 325 GLU F O 1
ATOM 6512 N N . THR F 1 38 ? 39.530 19.749 43.944 1.00 20.36 326 THR F N 1
ATOM 6513 C CA . THR F 1 38 ? 40.635 18.931 43.445 1.00 23.17 326 THR F CA 1
ATOM 6514 C C . THR F 1 38 ? 41.377 19.589 42.277 1.00 26.70 326 THR F C 1
ATOM 6515 O O . THR F 1 38 ? 42.271 18.988 41.680 1.00 26.34 326 THR F O 1
ATOM 6519 N N . THR F 1 39 ? 41.011 20.828 41.963 1.00 18.92 327 THR F N 1
ATOM 6520 C CA . THR F 1 39 ? 41.629 21.563 40.867 1.00 21.20 327 THR F CA 1
ATOM 6521 C C . THR F 1 39 ? 42.467 22.728 41.394 1.00 21.73 327 THR F C 1
ATOM 6522 O O . THR F 1 39 ? 41.922 23.699 41.913 1.00 21.69 327 THR F O 1
ATOM 6526 N N . PRO F 1 40 ? 43.798 22.642 41.250 1.00 21.67 328 PRO F N 1
ATOM 6527 C CA . PRO F 1 40 ? 44.695 23.713 41.704 1.00 25.63 328 PRO F CA 1
ATOM 6528 C C . PRO F 1 40 ? 44.601 24.977 40.844 1.00 20.19 328 PRO F C 1
ATOM 6529 O O . PRO F 1 40 ? 45.208 25.054 39.782 1.00 21.22 328 PRO F O 1
ATOM 6533 N N . LEU F 1 41 ? 43.850 25.963 41.320 1.00 21.78 329 LEU F N 1
ATOM 6534 C CA . LEU F 1 41 ? 43.660 27.195 40.560 1.00 18.89 329 LEU F CA 1
ATOM 6535 C C . LEU F 1 41 ? 44.940 28.017 40.452 1.00 17.12 329 LEU F C 1
ATOM 6536 O O . LEU F 1 41 ? 45.629 28.259 41.441 1.00 22.12 329 LEU F O 1
ATOM 6541 N N . LEU F 1 42 ? 45.240 28.449 39.235 1.00 17.66 330 LEU F N 1
ATOM 6542 C CA . LEU F 1 42 ? 46.257 29.466 39.028 1.00 20.18 330 LEU F CA 1
ATOM 6543 C C . LEU F 1 42 ? 45.586 30.841 38.988 1.00 14.96 330 LEU F C 1
ATOM 6544 O O . LEU F 1 42 ? 45.839 31.679 39.840 1.00 19.53 330 LEU F O 1
ATOM 6549 N N . ARG F 1 43 ? 44.736 31.060 37.990 1.00 15.88 331 ARG F N 1
ATOM 6550 C CA . ARG F 1 43 ? 43.963 32.299 37.860 1.00 19.33 331 ARG F CA 1
ATOM 6551 C C . ARG F 1 43 ? 42.647 31.991 37.166 1.00 16.58 331 ARG F C 1
ATOM 6552 O O . ARG F 1 43 ? 42.623 31.187 36.234 1.00 15.82 331 ARG F O 1
ATOM 6560 N N . ALA F 1 44 ? 41.560 32.620 37.606 1.00 15.83 332 ALA F N 1
ATOM 6561 C CA . ALA F 1 44 ? 40.300 32.569 36.874 1.00 16.19 332 ALA F CA 1
ATOM 6562 C C . ALA F 1 44 ? 39.886 33.969 36.452 1.00 14.11 332 ALA F C 1
ATOM 6563 O O . ALA F 1 44 ? 40.193 34.962 37.123 1.00 17.07 332 ALA F O 1
ATOM 6565 N N . TYR F 1 45 ? 39.158 34.017 35.343 1.00 15.70 333 TYR F N 1
ATOM 6566 C CA . TYR F 1 45 ? 38.643 35.244 34.755 1.00 14.17 333 TYR F CA 1
ATOM 6567 C C . TYR F 1 45 ? 37.178 34.993 34.458 1.00 15.66 333 TYR F C 1
ATOM 6568 O O . TYR F 1 45 ? 36.848 34.128 33.652 1.00 15.08 333 TYR F O 1
ATOM 6577 N N . VAL F 1 46 ? 36.303 35.727 35.126 1.00 19.25 334 VAL F N 1
ATOM 6578 C CA . VAL F 1 46 ? 34.874 35.478 35.010 1.00 17.75 334 VAL F CA 1
ATOM 6579 C C . VAL F 1 46 ? 34.167 36.788 34.717 1.00 19.93 334 VAL F C 1
ATOM 6580 O O . VAL F 1 46 ? 34.371 37.778 35.427 1.00 19.34 334 VAL F O 1
ATOM 6584 N N . SER F 1 47 ? 33.351 36.815 33.666 1.00 22.50 335 SER F N 1
ATOM 6585 C CA . SER F 1 47 ? 32.593 38.025 33.353 1.00 18.43 335 SER F CA 1
ATOM 6586 C C . SER F 1 47 ? 31.690 38.344 34.536 1.00 16.98 335 SER F C 1
ATOM 6587 O O . SER F 1 47 ? 31.284 37.445 35.278 1.00 19.94 335 SER F O 1
ATOM 6590 N N . GLU F 1 48 ? 31.431 39.629 34.754 1.00 18.47 336 GLU F N 1
ATOM 6591 C CA . GLU F 1 48 ? 30.720 40.052 35.958 1.00 20.81 336 GLU F CA 1
ATOM 6592 C C . GLU F 1 48 ? 29.411 39.293 36.208 1.00 22.99 336 GLU F C 1
ATOM 6593 O O . GLU F 1 48 ? 29.096 38.949 37.346 1.00 28.92 336 GLU F O 1
ATOM 6599 N N . ASN F 1 49 ? 28.657 39.019 35.150 1.00 24.04 337 ASN F N 1
ATOM 6600 C CA . ASN F 1 49 ? 27.394 38.312 35.322 1.00 26.70 337 ASN F CA 1
ATOM 6601 C C . ASN F 1 49 ? 27.489 36.818 34.985 1.00 26.84 337 ASN F C 1
ATOM 6602 O O . ASN F 1 49 ? 26.473 36.163 34.737 1.00 24.89 337 ASN F O 1
ATOM 6607 N N . TYR F 1 50 ? 28.713 36.288 34.989 1.00 20.56 338 TYR F N 1
ATOM 6608 C CA . TYR F 1 50 ? 28.950 34.850 34.875 1.00 17.80 338 TYR F CA 1
ATOM 6609 C C . TYR F 1 50 ? 28.370 34.253 33.599 1.00 20.25 338 TYR F C 1
ATOM 6610 O O . TYR F 1 50 ? 27.702 33.214 33.639 1.00 21.47 338 TYR F O 1
ATOM 6619 N N . ARG F 1 51 ? 28.631 34.911 32.474 1.00 20.31 339 ARG F N 1
ATOM 6620 C CA . ARG F 1 51 ? 28.195 34.390 31.180 1.00 18.46 339 ARG F CA 1
ATOM 6621 C C . ARG F 1 51 ? 29.390 33.922 30.354 1.00 15.87 339 ARG F C 1
ATOM 6622 O O . ARG F 1 51 ? 29.227 33.309 29.305 1.00 18.93 339 ARG F O 1
ATOM 6630 N N . ALA F 1 52 ? 30.596 34.169 30.865 1.00 19.08 340 ALA F N 1
ATOM 6631 C CA . ALA F 1 52 ? 31.834 33.680 30.250 1.00 17.06 340 ALA F CA 1
ATOM 6632 C C . ALA F 1 52 ? 32.924 33.525 31.308 1.00 14.98 340 ALA F C 1
ATOM 6633 O O . ALA F 1 52 ? 33.009 34.330 32.242 1.00 16.07 340 ALA F O 1
ATOM 6635 N N . ALA F 1 53 ? 33.747 32.493 31.166 1.00 14.58 341 ALA F N 1
ATOM 6636 C CA . ALA F 1 53 ? 34.819 32.248 32.121 1.00 12.14 341 ALA F CA 1
ATOM 6637 C C . ALA F 1 53 ? 35.995 31.543 31.469 1.00 12.40 341 ALA F C 1
ATOM 6638 O O . ALA F 1 53 ? 35.819 30.689 30.602 1.00 13.47 341 ALA F O 1
ATOM 6640 N N . VAL F 1 54 ? 37.190 31.916 31.913 1.00 14.04 342 VAL F N 1
ATOM 6641 C CA . VAL F 1 54 ? 38.433 31.219 31.600 1.00 15.78 342 VAL F CA 1
ATOM 6642 C C . VAL F 1 54 ? 39.048 30.766 32.917 1.00 13.27 342 VAL F C 1
ATOM 6643 O O . VAL F 1 54 ? 39.224 31.576 33.836 1.00 16.06 342 VAL F O 1
ATOM 6647 N N . ILE F 1 55 ? 39.359 29.480 33.022 1.00 12.62 343 ILE F N 1
ATOM 6648 C CA . ILE F 1 55 ? 40.011 28.938 34.215 1.00 14.43 343 ILE F CA 1
ATOM 6649 C C . ILE F 1 55 ? 41.390 28.394 33.865 1.00 13.84 343 ILE F C 1
ATOM 6650 O O . ILE F 1 55 ? 41.511 27.478 33.041 1.00 13.71 343 ILE F O 1
ATOM 6655 N N . LEU F 1 56 ? 42.417 28.966 34.488 1.00 13.56 344 LEU F N 1
ATOM 6656 C CA . LEU F 1 56 ? 43.797 28.514 34.356 1.00 13.49 344 LEU F CA 1
ATOM 6657 C C . LEU F 1 56 ? 44.216 27.715 35.570 1.00 13.23 344 LEU F C 1
ATOM 6658 O O . LEU F 1 56 ? 43.948 28.116 36.708 1.00 14.46 344 LEU F O 1
ATOM 6663 N N . THR F 1 57 ? 44.907 26.601 35.335 1.00 15.09 345 THR F N 1
ATOM 6664 C CA . THR F 1 57 ? 45.348 25.718 36.406 1.00 15.44 345 THR F CA 1
ATOM 6665 C C . THR F 1 57 ? 46.778 25.274 36.171 1.00 17.70 345 THR F C 1
ATOM 6666 O O . THR F 1 57 ? 47.361 25.568 35.124 1.00 18.55 345 THR F O 1
ATOM 6670 N N . LYS F 1 58 ? 47.331 24.576 37.162 1.00 24.18 346 LYS F N 1
ATOM 6671 C CA . LYS F 1 58 ? 48.670 24.017 37.082 1.00 32.48 346 LYS F CA 1
ATOM 6672 C C . LYS F 1 58 ? 48.620 22.628 36.456 1.00 28.16 346 LYS F C 1
ATOM 6673 O O . LYS F 1 58 ? 47.978 21.716 36.989 1.00 29.67 346 LYS F O 1
ATOM 6679 N N . LEU F 1 59 ? 49.272 22.491 35.304 1.00 24.62 347 LEU F N 1
ATOM 6680 C CA . LEU F 1 59 ? 49.521 21.188 34.705 1.00 20.03 347 LEU F CA 1
ATOM 6681 C C . LEU F 1 59 ? 50.862 21.249 33.975 1.00 23.16 347 LEU F C 1
ATOM 6682 O O . LEU F 1 59 ? 50.927 21.683 32.828 1.00 20.42 347 LEU F O 1
ATOM 6687 N N . GLY F 1 60 ? 51.932 20.844 34.661 1.00 20.58 348 GLY F N 1
ATOM 6688 C CA . GLY F 1 60 ? 53.277 20.901 34.103 1.00 20.69 348 GLY F CA 1
ATOM 6689 C C . GLY F 1 60 ? 53.849 22.315 34.140 1.00 23.25 348 GLY F C 1
ATOM 6690 O O . GLY F 1 60 ? 53.392 23.150 34.922 1.00 24.51 348 GLY F O 1
ATOM 6691 N N . ASN F 1 61 ? 54.832 22.580 33.286 1.00 19.05 349 ASN F N 1
ATOM 6692 C CA . ASN F 1 61 ? 55.562 23.857 33.306 1.00 20.59 349 ASN F CA 1
ATOM 6693 C C . ASN F 1 61 ? 54.743 25.070 32.850 1.00 19.53 349 ASN F C 1
ATOM 6694 O O . ASN F 1 61 ? 55.027 26.199 33.254 1.00 21.65 349 ASN F O 1
ATOM 6699 N N . VAL F 1 62 ? 53.741 24.832 32.009 1.00 16.63 350 VAL F N 1
ATOM 6700 C CA . VAL F 1 62 ? 53.018 25.876 31.294 1.00 16.80 350 VAL F CA 1
ATOM 6701 C C . VAL F 1 62 ? 51.594 26.033 31.849 1.00 18.89 350 VAL F C 1
ATOM 6702 O O . VAL F 1 62 ? 50.942 25.031 32.155 1.00 19.02 350 VAL F O 1
ATOM 6706 N N . PRO F 1 63 ? 51.106 27.277 32.000 1.00 16.47 351 PRO F N 1
ATOM 6707 C CA . PRO F 1 63 ? 49.706 27.455 32.401 1.00 14.59 351 PRO F CA 1
ATOM 6708 C C . PRO F 1 63 ? 48.736 26.697 31.497 1.00 17.13 351 PRO F C 1
ATOM 6709 O O . PRO F 1 63 ? 48.872 26.717 30.273 1.00 14.92 351 PRO F O 1
ATOM 6713 N N . TYR F 1 64 ? 47.784 26.014 32.120 1.00 12.73 352 TYR F N 1
ATOM 6714 C CA . TYR F 1 64 ? 46.841 25.145 31.427 1.00 13.08 352 TYR F CA 1
ATOM 6715 C C . TYR F 1 64 ? 45.452 25.751 31.486 1.00 12.68 352 TYR F C 1
ATOM 6716 O O . TYR F 1 64 ? 44.922 26.009 32.578 1.00 14.22 352 TYR F O 1
ATOM 6725 N N . LEU F 1 65 ? 44.849 25.988 30.327 1.00 12.93 353 LEU F N 1
ATOM 6726 C CA . LEU F 1 65 ? 43.501 26.534 30.296 1.00 11.98 353 LEU F CA 1
ATOM 6727 C C . LEU F 1 65 ? 42.528 25.372 30.403 1.00 11.59 353 LEU F C 1
ATOM 6728 O O . LEU F 1 65 ? 42.261 24.665 29.414 1.00 13.41 353 LEU F O 1
ATOM 6733 N N . ASP F 1 66 ? 42.029 25.157 31.616 1.00 13.13 354 ASP F N 1
ATOM 6734 C CA . ASP F 1 66 ? 41.208 23.990 31.920 1.00 11.74 354 ASP F CA 1
ATOM 6735 C C . ASP F 1 66 ? 39.747 24.111 31.469 1.00 12.97 354 ASP F C 1
ATOM 6736 O O . ASP F 1 66 ? 39.129 23.113 31.119 1.00 12.08 354 ASP F O 1
ATOM 6741 N N . LYS F 1 67 ? 39.207 25.327 31.478 1.00 12.85 355 LYS F N 1
ATOM 6742 C CA . LYS F 1 67 ? 37.841 25.576 31.034 1.00 11.04 355 LYS F CA 1
ATOM 6743 C C . LYS F 1 67 ? 37.742 26.928 30.337 1.00 12.32 355 LYS F C 1
ATOM 6744 O O . LYS F 1 67 ? 38.174 27.942 30.880 1.00 13.81 355 LYS F O 1
ATOM 6750 N N . PHE F 1 68 ? 37.161 26.932 29.145 1.00 12.00 356 PHE F N 1
ATOM 6751 C CA . PHE F 1 68 ? 36.663 28.141 28.502 1.00 12.17 356 PHE F CA 1
ATOM 6752 C C . PHE F 1 68 ? 35.180 27.936 28.328 1.00 12.14 356 PHE F C 1
ATOM 6753 O O . PHE F 1 68 ? 34.744 27.151 27.467 1.00 14.11 356 PHE F O 1
ATOM 6761 N N . ALA F 1 69 ? 34.400 28.597 29.177 1.00 12.73 357 ALA F N 1
ATOM 6762 C CA . ALA F 1 69 ? 32.959 28.390 29.222 1.00 13.52 357 ALA F CA 1
ATOM 6763 C C . ALA F 1 69 ? 32.249 29.662 28.825 1.00 14.73 357 ALA F C 1
ATOM 6764 O O . ALA F 1 69 ? 32.367 30.672 29.514 1.00 17.62 357 ALA F O 1
ATOM 6766 N N . VAL F 1 70 ? 31.525 29.623 27.709 1.00 16.24 358 VAL F N 1
ATOM 6767 C CA . VAL F 1 70 ? 30.788 30.787 27.230 1.00 17.73 358 VAL F CA 1
ATOM 6768 C C . VAL F 1 70 ? 29.380 30.368 26.829 1.00 19.02 358 VAL F C 1
ATOM 6769 O O . VAL F 1 70 ? 29.208 29.442 26.046 1.00 19.68 358 VAL F O 1
ATOM 6773 N N . LEU F 1 71 ? 28.371 31.042 27.365 1.00 19.18 359 LEU F N 1
ATOM 6774 C CA . LEU F 1 71 ? 26.994 30.757 26.975 1.00 19.54 359 LEU F CA 1
ATOM 6775 C C . LEU F 1 71 ? 26.757 31.144 25.512 1.00 28.72 359 LEU F C 1
ATOM 6776 O O . LEU F 1 71 ? 27.347 32.112 25.031 1.00 23.94 359 LEU F O 1
ATOM 6781 N N . ASP F 1 72 ? 25.894 30.406 24.808 1.00 28.10 360 ASP F N 1
ATOM 6782 C CA . ASP F 1 72 ? 25.485 30.793 23.450 1.00 35.34 360 ASP F CA 1
ATOM 6783 C C . ASP F 1 72 ? 24.902 32.200 23.494 1.00 41.07 360 ASP F C 1
ATOM 6784 O O . ASP F 1 72 ? 25.034 32.976 22.549 1.00 41.20 360 ASP F O 1
ATOM 6789 N N . ASP F 1 73 ? 24.227 32.472 24.608 1.00 51.93 361 ASP F N 1
ATOM 6790 C CA . ASP F 1 73 ? 23.871 33.802 25.103 1.00 59.78 361 ASP F CA 1
ATOM 6791 C C . ASP F 1 73 ? 24.885 34.881 24.702 1.00 59.30 361 ASP F C 1
ATOM 6792 O O . ASP F 1 73 ? 24.524 35.883 24.080 1.00 54.80 361 ASP F O 1
ATOM 6797 N N . ALA F 1 74 ? 26.148 34.668 25.064 1.00 58.02 362 ALA F N 1
ATOM 6798 C CA . ALA F 1 74 ? 27.146 35.734 25.041 1.00 55.74 362 ALA F CA 1
ATOM 6799 C C . ALA F 1 74 ? 28.099 35.698 23.850 1.00 56.94 362 ALA F C 1
ATOM 6800 O O . ALA F 1 74 ? 29.025 36.506 23.779 1.00 58.39 362 ALA F O 1
ATOM 6802 N N . GLN F 1 75 ? 27.885 34.770 22.925 1.00 59.87 363 GLN F N 1
ATOM 6803 C CA . GLN F 1 75 ? 28.708 34.708 21.724 1.00 61.92 363 GLN F CA 1
ATOM 6804 C C . GLN F 1 75 ? 28.534 35.969 20.877 1.00 65.33 363 GLN F C 1
ATOM 6805 O O . GLN F 1 75 ? 29.481 36.443 20.251 1.00 64.96 363 GLN F O 1
ATOM 6811 N N . GLY F 1 76 ? 27.316 36.503 20.858 1.00 67.02 364 GLY F N 1
ATOM 6812 C CA . GLY F 1 76 ? 26.996 37.673 20.058 1.00 67.77 364 GLY F CA 1
ATOM 6813 C C . GLY F 1 76 ? 27.760 38.928 20.437 1.00 71.75 364 GLY F C 1
ATOM 6814 O O . GLY F 1 76 ? 28.193 39.682 19.572 1.00 76.58 364 GLY F O 1
ATOM 6815 N N . GLU F 1 77 ? 27.931 39.157 21.732 1.00 70.59 365 GLU F N 1
ATOM 6816 C CA . GLU F 1 77 ? 28.584 40.374 22.202 1.00 70.84 365 GLU F CA 1
ATOM 6817 C C . GLU F 1 77 ? 30.102 40.191 22.224 1.00 66.44 365 GLU F C 1
ATOM 6818 O O . GLU F 1 77 ? 30.849 41.148 22.420 1.00 67.45 365 GLU F O 1
ATOM 6824 N N . GLY F 1 78 ? 30.553 38.953 22.038 1.00 58.48 366 GLY F N 1
ATOM 6825 C CA . GLY F 1 78 ? 31.968 38.647 22.109 1.00 50.00 366 GLY F CA 1
ATOM 6826 C C . GLY F 1 78 ? 32.447 38.757 23.540 1.00 38.79 366 GLY F C 1
ATOM 6827 O O . GLY F 1 78 ? 33.560 39.212 23.802 1.00 40.68 366 GLY F O 1
ATOM 6828 N N . LEU F 1 79 ? 31.589 38.351 24.470 1.00 31.73 367 LEU F N 1
ATOM 6829 C CA . LEU F 1 79 ? 31.942 38.338 25.878 1.00 32.18 367 LEU F CA 1
ATOM 6830 C C . LEU F 1 79 ? 33.076 37.351 26.148 1.00 28.78 367 LEU F C 1
ATOM 6831 O O . LEU F 1 79 ? 33.971 37.627 26.949 1.00 29.10 367 LEU F O 1
ATOM 6836 N N . GLY F 1 80 ? 33.032 36.199 25.484 1.00 22.98 368 GLY F N 1
ATOM 6837 C CA . GLY F 1 80 ? 34.087 35.214 25.616 1.00 21.92 368 GLY F CA 1
ATOM 6838 C C . GLY F 1 80 ? 35.411 35.779 25.138 1.00 21.29 368 GLY F C 1
ATOM 6839 O O . GLY F 1 80 ? 36.446 35.577 25.769 1.00 19.55 368 GLY F O 1
ATOM 6840 N N . ARG F 1 81 ? 35.380 36.502 24.024 1.00 22.22 369 ARG F N 1
ATOM 6841 C CA . ARG F 1 81 ? 36.607 37.069 23.471 1.00 31.06 369 ARG F CA 1
ATOM 6842 C C . ARG F 1 81 ? 37.210 38.082 24.432 1.00 29.07 369 ARG F C 1
ATOM 6843 O O . ARG F 1 81 ? 38.430 38.147 24.596 1.00 26.82 369 ARG F O 1
ATOM 6851 N N . ALA F 1 82 ? 36.350 38.858 25.081 1.00 28.68 370 ALA F N 1
ATOM 6852 C CA . ALA F 1 82 ? 36.804 39.894 25.998 1.00 28.33 370 ALA F CA 1
ATOM 6853 C C . ALA F 1 82 ? 37.507 39.272 27.200 1.00 30.85 370 ALA F C 1
ATOM 6854 O O . ALA F 1 82 ? 38.580 39.720 27.602 1.00 30.22 370 ALA F O 1
ATOM 6856 N N . VAL F 1 83 ? 36.905 38.226 27.757 1.00 23.67 371 VAL F N 1
ATOM 6857 C CA . VAL F 1 83 ? 37.502 37.512 28.876 1.00 21.38 371 VAL F CA 1
ATOM 6858 C C . VAL F 1 83 ? 38.832 36.879 28.474 1.00 23.45 371 VAL F C 1
ATOM 6859 O O . VAL F 1 83 ? 39.822 36.987 29.194 1.00 21.13 371 VAL F O 1
ATOM 6863 N N . TRP F 1 84 ? 38.852 36.223 27.316 1.00 16.98 372 TRP F N 1
ATOM 6864 C CA . TRP F 1 84 ? 40.074 35.634 26.790 1.00 20.06 372 TRP F CA 1
ATOM 6865 C C . TRP F 1 84 ? 41.180 36.677 26.634 1.00 18.35 372 TRP F C 1
ATOM 6866 O O . TRP F 1 84 ? 42.335 36.423 26.963 1.00 20.04 372 TRP F O 1
ATOM 6877 N N . SER F 1 85 ? 40.833 37.856 26.134 1.00 19.90 373 SER F N 1
ATOM 6878 C CA . SER F 1 85 ? 41.848 38.874 25.893 1.00 22.22 373 SER F CA 1
ATOM 6879 C C . SER F 1 85 ? 42.472 39.395 27.194 1.00 23.83 373 SER F C 1
ATOM 6880 O O . SER F 1 85 ? 43.667 39.683 27.237 1.00 25.17 373 SER F O 1
ATOM 6883 N N . ILE F 1 86 ? 41.681 39.494 28.260 1.00 21.78 374 ILE F N 1
ATOM 6884 C CA . ILE F 1 86 ? 42.233 39.929 29.541 1.00 21.12 374 ILE F CA 1
ATOM 6885 C C . ILE F 1 86 ? 43.206 38.880 30.070 1.00 21.01 374 ILE F C 1
ATOM 6886 O O . ILE F 1 86 ? 44.286 39.215 30.552 1.00 23.24 374 ILE F O 1
ATOM 6891 N N . MET F 1 87 ? 42.841 37.610 29.947 1.00 19.56 375 MET F N 1
ATOM 6892 C CA . MET F 1 87 ? 43.743 36.528 30.313 1.00 16.63 375 MET F CA 1
ATOM 6893 C C . MET F 1 87 ? 45.054 36.567 29.527 1.00 19.90 375 MET F C 1
ATOM 6894 O O . MET F 1 87 ? 46.132 36.450 30.114 1.00 20.79 375 MET F O 1
ATOM 6899 N N . ARG F 1 88 ? 44.974 36.744 28.207 1.00 19.52 376 ARG F N 1
ATOM 6900 C CA . ARG F 1 88 ? 46.180 36.726 27.369 1.00 22.91 376 ARG F CA 1
ATOM 6901 C C . ARG F 1 88 ? 47.191 37.814 27.711 1.00 24.78 376 ARG F C 1
ATOM 6902 O O . ARG F 1 88 ? 48.394 37.642 27.504 1.00 25.91 376 ARG F O 1
ATOM 6910 N N . GLU F 1 89 ? 46.727 38.936 28.235 1.00 23.39 377 GLU F N 1
ATOM 6911 C CA . GLU F 1 89 ? 47.684 39.985 28.550 1.00 25.16 377 GLU F CA 1
ATOM 6912 C C . GLU F 1 89 ? 48.545 39.642 29.751 1.00 28.89 377 GLU F C 1
ATOM 6913 O O . GLU F 1 89 ? 49.646 40.170 29.896 1.00 32.63 377 GLU F O 1
ATOM 6919 N N . GLU F 1 90 ? 48.045 38.753 30.602 1.00 27.45 378 GLU F N 1
ATOM 6920 C CA . GLU F 1 90 ? 48.807 38.285 31.753 1.00 35.11 378 GLU F CA 1
ATOM 6921 C C . GLU F 1 90 ? 49.464 36.933 31.479 1.00 25.95 378 GLU F C 1
ATOM 6922 O O . GLU F 1 90 ? 50.251 36.447 32.291 1.00 26.06 378 GLU F O 1
ATOM 6928 N N . THR F 1 91 ? 49.148 36.333 30.333 1.00 19.60 379 THR F N 1
ATOM 6929 C CA . THR F 1 91 ? 49.487 34.930 30.077 1.00 19.95 379 THR F CA 1
ATOM 6930 C C . THR F 1 91 ? 50.102 34.701 28.692 1.00 20.01 379 THR F C 1
ATOM 6931 O O . THR F 1 91 ? 49.393 34.363 27.742 1.00 21.23 379 THR F O 1
ATOM 6935 N N . PRO F 1 92 ? 51.428 34.866 28.572 1.00 18.26 380 PRO F N 1
ATOM 6936 C CA . PRO F 1 92 ? 52.033 34.735 27.240 1.00 22.18 380 PRO F CA 1
ATOM 6937 C C . PRO F 1 92 ? 52.155 33.288 26.760 1.00 22.56 380 PRO F C 1
ATOM 6938 O O . PRO F 1 92 ? 52.196 33.059 25.551 1.00 21.82 380 PRO F O 1
ATOM 6942 N N . GLN F 1 93 ? 52.207 32.335 27.690 1.00 17.23 381 GLN F N 1
ATOM 6943 C CA . GLN F 1 93 ? 52.275 30.918 27.341 1.00 16.16 381 GLN F CA 1
ATOM 6944 C C . GLN F 1 93 ? 51.132 30.158 27.985 1.00 15.74 381 GLN F C 1
ATOM 6945 O O . GLN F 1 93 ? 50.872 30.308 29.177 1.00 15.18 381 GLN F O 1
ATOM 6951 N N . LEU F 1 94 ? 50.450 29.336 27.201 1.00 14.11 382 LEU F N 1
ATOM 6952 C CA . LEU F 1 94 ? 49.396 28.491 27.742 1.00 12.55 382 LEU F CA 1
ATOM 6953 C C . LEU F 1 94 ? 49.114 27.346 26.799 1.00 12.91 382 LEU F C 1
ATOM 6954 O O . LEU F 1 94 ? 49.515 27.385 25.642 1.00 13.12 382 LEU F O 1
ATOM 6959 N N . PHE F 1 95 ? 48.436 26.316 27.289 1.00 12.09 383 PHE F N 1
ATOM 6960 C CA . PHE F 1 95 ? 47.975 25.243 26.420 1.00 11.20 383 PHE F CA 1
ATOM 6961 C C . PHE F 1 95 ? 46.621 24.761 26.889 1.00 11.73 383 PHE F C 1
ATOM 6962 O O . PHE F 1 95 ? 46.212 25.057 28.018 1.00 11.93 383 PHE F O 1
ATOM 6970 N N . TRP F 1 96 ? 45.911 24.071 26.002 1.00 11.19 384 TRP F N 1
ATOM 6971 C CA . TRP F 1 96 ? 44.552 23.621 26.301 1.00 12.06 384 TRP F CA 1
ATOM 6972 C C . TRP F 1 96 ? 44.122 22.566 25.311 1.00 10.92 384 TRP F C 1
ATOM 6973 O O . TRP F 1 96 ? 44.827 22.302 24.326 1.00 12.03 384 TRP F O 1
ATOM 6984 N N . ARG F 1 97 ? 42.979 21.939 25.571 1.00 11.06 385 ARG F N 1
ATOM 6985 C CA . ARG F 1 97 ? 42.495 20.904 24.678 1.00 10.21 385 ARG F CA 1
ATOM 6986 C C . ARG F 1 97 ? 41.037 21.123 24.328 1.00 11.36 385 ARG F C 1
ATOM 6987 O O . ARG F 1 97 ? 40.322 21.819 25.038 1.00 13.48 385 ARG F O 1
ATOM 6995 N N . SER F 1 98 ? 40.603 20.497 23.241 1.00 13.57 386 SER F N 1
ATOM 6996 C CA . SER F 1 98 ? 39.236 20.646 22.767 1.00 14.48 386 SER F CA 1
ATOM 6997 C C . SER F 1 98 ? 38.771 19.353 22.108 1.00 21.20 386 SER F C 1
ATOM 6998 O O . SER F 1 98 ? 39.568 18.667 21.470 1.00 20.05 386 SER F O 1
ATOM 7001 N N . ARG F 1 99 ? 37.493 19.010 22.268 1.00 22.65 387 ARG F N 1
ATOM 7002 C CA . ARG F 1 99 ? 36.936 17.885 21.521 1.00 25.79 387 ARG F CA 1
ATOM 7003 C C . ARG F 1 99 ? 36.814 18.315 20.060 1.00 26.42 387 ARG F C 1
ATOM 7004 O O . ARG F 1 99 ? 36.755 19.512 19.768 1.00 26.50 387 ARG F O 1
ATOM 7012 N N . HIS F 1 100 ? 36.773 17.346 19.149 1.00 31.87 388 HIS F N 1
ATOM 7013 C CA . HIS F 1 100 ? 37.007 17.613 17.727 1.00 33.01 388 HIS F CA 1
ATOM 7014 C C . HIS F 1 100 ? 35.979 18.503 17.026 1.00 31.53 388 HIS F C 1
ATOM 7015 O O . HIS F 1 100 ? 36.322 19.196 16.069 1.00 34.56 388 HIS F O 1
ATOM 7022 N N . ASN F 1 101 ? 34.735 18.487 17.486 1.00 33.47 389 ASN F N 1
ATOM 7023 C CA . ASN F 1 101 ? 33.685 19.243 16.810 1.00 34.36 389 ASN F CA 1
ATOM 7024 C C . ASN F 1 101 ? 33.154 20.391 17.657 1.00 36.72 389 ASN F C 1
ATOM 7025 O O . ASN F 1 101 ? 32.006 20.805 17.516 1.00 38.42 389 ASN F O 1
ATOM 7030 N N . ASN F 1 102 ? 34.007 20.903 18.534 1.00 34.32 390 ASN F N 1
ATOM 7031 C CA . ASN F 1 102 ? 33.658 22.014 19.405 1.00 33.49 390 ASN F CA 1
ATOM 7032 C C . ASN F 1 102 ? 33.396 23.298 18.608 1.00 29.11 390 ASN F C 1
ATOM 7033 O O . ASN F 1 102 ? 34.166 23.661 17.713 1.00 28.04 390 ASN F O 1
ATOM 7038 N N . GLN F 1 103 ? 32.294 23.974 18.929 1.00 32.59 391 GLN F N 1
ATOM 7039 C CA . GLN F 1 103 ? 31.944 25.237 18.284 1.00 30.37 391 GLN F CA 1
ATOM 7040 C C . GLN F 1 103 ? 33.011 26.314 18.491 1.00 28.08 391 GLN F C 1
ATOM 7041 O O . GLN F 1 103 ? 33.070 27.290 17.740 1.00 26.29 391 GLN F O 1
ATOM 7047 N N . ALA F 1 104 ? 33.844 26.137 19.514 1.00 20.77 392 ALA F N 1
ATOM 7048 C CA . ALA F 1 104 ? 34.892 27.097 19.833 1.00 21.29 392 ALA F CA 1
ATOM 7049 C C . ALA F 1 104 ? 36.161 26.857 19.023 1.00 17.11 392 ALA F C 1
ATOM 7050 O O . ALA F 1 104 ? 37.091 27.660 19.093 1.00 15.42 392 ALA F O 1
ATOM 7052 N N . ASN F 1 105 ? 36.211 25.761 18.270 1.00 16.84 393 ASN F N 1
ATOM 7053 C CA . ASN F 1 105 ? 37.454 25.449 17.566 1.00 18.87 393 ASN F CA 1
ATOM 7054 C C . ASN F 1 105 ? 37.851 26.512 16.555 1.00 17.00 393 ASN F C 1
ATOM 7055 O O . ASN F 1 105 ? 39.040 26.787 16.402 1.00 17.45 393 ASN F O 1
ATOM 7060 N N . ALA F 1 106 ? 36.887 27.132 15.875 1.00 18.22 394 ALA F N 1
ATOM 7061 C CA . ALA F 1 106 ? 37.216 28.204 14.937 1.00 15.64 394 ALA F CA 1
ATOM 7062 C C . ALA F 1 106 ? 38.012 29.313 15.635 1.00 18.55 394 ALA F C 1
ATOM 7063 O O . ALA F 1 106 ? 39.028 29.783 15.132 1.00 17.83 394 ALA F O 1
ATOM 7065 N N . PHE F 1 107 ? 37.536 29.728 16.800 1.00 15.77 395 PHE F N 1
ATOM 7066 C CA . PHE F 1 107 ? 38.241 30.691 17.636 1.00 14.54 395 PHE F CA 1
ATOM 7067 C C . PHE F 1 107 ? 39.627 30.178 18.058 1.00 13.58 395 PHE F C 1
ATOM 7068 O O . PHE F 1 107 ? 40.612 30.911 17.958 1.00 15.60 395 PHE F O 1
ATOM 7076 N N . TYR F 1 108 ? 39.715 28.919 18.471 1.00 12.64 396 TYR F N 1
ATOM 7077 C CA . TYR F 1 108 ? 41.009 28.347 18.872 1.00 11.49 396 TYR F CA 1
ATOM 7078 C C . TYR F 1 108 ? 41.999 28.318 17.706 1.00 13.11 396 TYR F C 1
ATOM 7079 O O . TYR F 1 108 ? 43.175 28.642 17.883 1.00 13.72 396 TYR F O 1
ATOM 7088 N N . TYR F 1 109 ? 41.525 27.924 16.526 1.00 14.28 397 TYR F N 1
ATOM 7089 C CA . TYR F 1 109 ? 42.389 27.896 15.345 1.00 14.30 397 TYR F CA 1
ATOM 7090 C C . TYR F 1 109 ? 42.978 29.279 15.106 1.00 18.26 397 TYR F C 1
ATOM 7091 O O . TYR F 1 109 ? 44.171 29.418 14.829 1.00 20.88 397 TYR F O 1
ATOM 7100 N N . ALA F 1 110 ? 42.138 30.306 15.227 1.00 17.15 398 ALA F N 1
ATOM 7101 C CA . ALA F 1 110 ? 42.553 31.678 14.968 1.00 17.73 398 ALA F CA 1
ATOM 7102 C C . ALA F 1 110 ? 43.454 32.273 16.059 1.00 19.78 398 ALA F C 1
ATOM 7103 O O . ALA F 1 110 ? 44.316 33.102 15.762 1.00 22.06 398 ALA F O 1
ATOM 7105 N N . GLU F 1 111 ? 43.242 31.866 17.308 1.00 16.10 399 GLU F N 1
ATOM 7106 C CA . GLU F 1 111 ? 43.947 32.441 18.454 1.00 17.54 399 GLU F CA 1
ATOM 7107 C C . GLU F 1 111 ? 45.263 31.748 18.788 1.00 16.69 399 GLU F C 1
ATOM 7108 O O . GLU F 1 111 ? 46.178 32.373 19.329 1.00 18.17 399 GLU F O 1
ATOM 7114 N N . SER F 1 112 ? 45.348 30.456 18.491 1.00 13.64 400 SER F N 1
ATOM 7115 C CA . SER F 1 112 ? 46.506 29.658 18.893 1.00 13.38 400 SER F CA 1
ATOM 7116 C C . SER F 1 112 ? 47.756 29.956 18.064 1.00 12.37 400 SER F C 1
ATOM 7117 O O . SER F 1 112 ? 47.687 30.568 16.995 1.00 15.55 400 SER F O 1
ATOM 7120 N N . ASP F 1 113 ? 48.900 29.531 18.595 1.00 13.40 401 ASP F N 1
ATOM 7121 C CA . ASP F 1 113 ? 50.153 29.534 17.844 1.00 15.00 401 ASP F CA 1
ATOM 7122 C C . ASP F 1 113 ? 50.486 28.146 17.315 1.00 12.12 401 ASP F C 1
ATOM 7123 O O . ASP F 1 113 ? 51.489 27.970 16.622 1.00 13.77 401 ASP F O 1
ATOM 7128 N N . GLY F 1 114 ? 49.659 27.166 17.636 1.00 13.48 402 GLY F N 1
ATOM 7129 C CA . GLY F 1 114 ? 49.872 25.819 17.134 1.00 11.76 402 GLY F CA 1
ATOM 7130 C C . GLY F 1 114 ? 48.855 24.868 17.711 1.00 11.18 402 GLY F C 1
ATOM 7131 O O . GLY F 1 114 ? 48.157 25.199 18.686 1.00 11.75 402 GLY F O 1
ATOM 7132 N N . TYR F 1 115 ? 48.754 23.700 17.092 1.00 11.31 403 TYR F N 1
ATOM 7133 C CA . TYR F 1 115 ? 47.998 22.599 17.682 1.00 11.71 403 TYR F CA 1
ATOM 7134 C C . TYR F 1 115 ? 48.477 21.246 17.174 1.00 11.70 403 TYR F C 1
ATOM 7135 O O . TYR F 1 115 ? 49.251 21.133 16.221 1.00 12.52 403 TYR F O 1
ATOM 7144 N N . TYR F 1 116 ? 47.994 20.210 17.845 1.00 13.48 404 TYR F N 1
ATOM 7145 C CA . TYR F 1 116 ? 48.366 18.841 17.537 1.00 12.82 404 TYR F CA 1
ATOM 7146 C C . TYR F 1 116 ? 47.185 17.951 17.893 1.00 13.99 404 TYR F C 1
ATOM 7147 O O . TYR F 1 116 ? 46.644 18.060 18.998 1.00 15.92 404 TYR F O 1
ATOM 7156 N N . LYS F 1 117 ? 46.757 17.111 16.958 1.00 15.84 405 LYS F N 1
ATOM 7157 C CA . LYS F 1 117 ? 45.628 16.214 17.196 1.00 18.42 405 LYS F CA 1
ATOM 7158 C C . LYS F 1 117 ? 46.135 14.869 17.712 1.00 25.02 405 LYS F C 1
ATOM 7159 O O . LYS F 1 117 ? 47.033 14.265 17.113 1.00 26.61 405 LYS F O 1
ATOM 7165 N N . GLN F 1 118 ? 45.575 14.400 18.826 1.00 24.05 406 GLN F N 1
ATOM 7166 C CA . GLN F 1 118 ? 45.901 13.061 19.317 1.00 28.35 406 GLN F CA 1
ATOM 7167 C C . GLN F 1 118 ? 44.822 12.495 20.241 1.00 33.53 406 GLN F C 1
ATOM 7168 O O . GLN F 1 118 ? 44.355 13.181 21.146 1.00 25.67 406 GLN F O 1
ATOM 7174 N N . ASP F 1 119 ? 44.435 11.243 19.999 1.00 40.87 407 ASP F N 1
ATOM 7175 C CA . ASP F 1 119 ? 43.470 10.531 20.847 1.00 46.33 407 ASP F CA 1
ATOM 7176 C C . ASP F 1 119 ? 42.163 11.297 21.072 1.00 41.14 407 ASP F C 1
ATOM 7177 O O . ASP F 1 119 ? 41.730 11.470 22.213 1.00 42.72 407 ASP F O 1
ATOM 7182 N N . HIS F 1 120 ? 41.548 11.745 19.980 1.00 28.19 408 HIS F N 1
ATOM 7183 C CA . HIS F 1 120 ? 40.286 12.496 20.004 1.00 39.97 408 HIS F CA 1
ATOM 7184 C C . HIS F 1 120 ? 40.330 13.787 20.836 1.00 34.44 408 HIS F C 1
ATOM 7185 O O . HIS F 1 120 ? 39.298 14.271 21.297 1.00 29.93 408 HIS F O 1
ATOM 7192 N N . TRP F 1 121 ? 41.527 14.335 21.019 1.00 22.90 409 TRP F N 1
ATOM 7193 C CA . TRP F 1 121 ? 41.684 15.702 21.497 1.00 22.31 409 TRP F CA 1
ATOM 7194 C C . TRP F 1 121 ? 42.385 16.528 20.435 1.00 15.82 409 TRP F C 1
ATOM 7195 O O . TRP F 1 121 ? 43.243 16.030 19.718 1.00 19.53 409 TRP F O 1
ATOM 7206 N N . LYS F 1 122 ? 42.008 17.795 20.341 1.00 17.90 410 LYS F N 1
ATOM 7207 C CA . LYS F 1 122 ? 42.811 18.784 19.650 1.00 16.84 410 LYS F CA 1
ATOM 7208 C C . LYS F 1 122 ? 43.561 19.553 20.731 1.00 14.17 410 LYS F C 1
ATOM 7209 O O . LYS F 1 122 ? 42.925 20.132 21.606 1.00 16.98 410 LYS F O 1
ATOM 7215 N N . ILE F 1 123 ? 44.890 19.545 20.697 1.00 12.34 411 ILE F N 1
ATOM 7216 C CA . ILE F 1 123 ? 45.687 20.211 21.730 1.00 12.39 411 ILE F CA 1
ATOM 7217 C C . ILE F 1 123 ? 46.290 21.494 21.174 1.00 12.69 411 ILE F C 1
ATOM 7218 O O . ILE F 1 123 ? 47.061 21.448 20.225 1.00 16.74 411 ILE F O 1
ATOM 7223 N N . PHE F 1 124 ? 45.924 22.629 21.760 1.00 10.52 412 PHE F N 1
ATOM 7224 C CA . PHE F 1 124 ? 46.341 23.953 21.302 1.00 11.52 412 PHE F CA 1
ATOM 7225 C C . PHE F 1 124 ? 47.365 24.585 22.241 1.00 10.90 412 PHE F C 1
ATOM 7226 O O . PHE F 1 124 ? 47.397 24.264 23.431 1.00 11.89 412 PHE F O 1
ATOM 7234 N N . TRP F 1 125 ? 48.185 25.502 21.728 1.00 11.58 413 TRP F N 1
ATOM 7235 C CA . TRP F 1 125 ? 49.043 26.266 22.628 1.00 11.24 413 TRP F CA 1
ATOM 7236 C C . TRP F 1 125 ? 49.291 27.663 22.095 1.00 11.32 413 TRP F C 1
ATOM 7237 O O . TRP F 1 125 ? 49.057 27.946 20.911 1.00 12.60 413 TRP F O 1
ATOM 7248 N N . ASN F 1 126 ? 49.751 28.533 22.994 1.00 13.04 414 ASN F N 1
ATOM 7249 C CA . ASN F 1 126 ? 50.309 29.840 22.645 1.00 13.88 414 ASN F CA 1
ATOM 7250 C C . ASN F 1 126 ? 51.685 30.004 23.255 1.00 16.07 414 ASN F C 1
ATOM 7251 O O . ASN F 1 126 ? 51.921 29.555 24.378 1.00 16.68 414 ASN F O 1
ATOM 7256 N N . GLY F 1 127 ? 52.584 30.653 22.524 1.00 14.27 415 GLY F N 1
ATOM 7257 C CA . GLY F 1 127 ? 53.830 31.127 23.102 1.00 16.61 415 GLY F CA 1
ATOM 7258 C C . GLY F 1 127 ? 54.900 30.087 23.388 1.00 18.23 415 GLY F C 1
ATOM 7259 O O . GLY F 1 127 ? 55.832 30.357 24.149 1.00 21.85 415 GLY F O 1
ATOM 7260 N N . LEU F 1 128 ? 54.791 28.917 22.768 1.00 19.96 416 LEU F N 1
ATOM 7261 C CA . LEU F 1 128 ? 55.777 27.858 22.970 1.00 20.28 416 LEU F CA 1
ATOM 7262 C C . LEU F 1 128 ? 56.745 27.787 21.793 1.00 24.42 416 LEU F C 1
ATOM 7263 O O . LEU F 1 128 ? 56.325 27.726 20.638 1.00 30.75 416 LEU F O 1
ATOM 7268 N N . HIS F 1 129 ? 58.041 27.785 22.092 1.00 21.11 417 HIS F N 1
ATOM 7269 C CA . HIS F 1 129 ? 59.063 27.892 21.055 1.00 34.12 417 HIS F CA 1
ATOM 7270 C C . HIS F 1 129 ? 59.967 26.655 20.988 1.00 33.32 417 HIS F C 1
ATOM 7271 O O . HIS F 1 129 ? 60.747 26.497 20.047 1.00 35.25 417 HIS F O 1
ATOM 7278 N N . HIS F 1 130 ? 59.858 25.785 21.986 1.00 24.67 418 HIS F N 1
ATOM 7279 C CA . HIS F 1 130 ? 60.654 24.562 22.046 1.00 29.26 418 HIS F CA 1
ATOM 7280 C C . HIS F 1 130 ? 59.749 23.356 21.859 1.00 24.90 418 HIS F C 1
ATOM 7281 O O . HIS F 1 130 ? 58.747 23.213 22.556 1.00 24.82 418 HIS F O 1
ATOM 7288 N N . PHE F 1 131 ? 60.096 22.481 20.925 1.00 23.61 419 PHE F N 1
ATOM 7289 C CA . PHE F 1 131 ? 59.205 21.373 20.611 1.00 21.44 419 PHE F CA 1
ATOM 7290 C C . PHE F 1 131 ? 59.203 20.297 21.692 1.00 26.27 419 PHE F C 1
ATOM 7291 O O . PHE F 1 131 ? 58.248 19.530 21.795 1.00 24.84 419 PHE F O 1
ATOM 7299 N N . GLN F 1 132 ? 60.247 20.254 22.514 1.00 22.63 420 GLN F N 1
ATOM 7300 C CA . GLN F 1 132 ? 60.231 19.381 23.686 1.00 24.92 420 GLN F CA 1
ATOM 7301 C C . GLN F 1 132 ? 59.116 19.793 24.661 1.00 23.91 420 GLN F C 1
ATOM 7302 O O . GLN F 1 132 ? 58.382 18.943 25.169 1.00 22.18 420 GLN F O 1
ATOM 7308 N N . GLN F 1 133 ? 58.960 21.095 24.891 1.00 20.31 421 GLN F N 1
ATOM 7309 C CA . GLN F 1 133 ? 57.881 21.581 25.746 1.00 19.11 421 GLN F CA 1
ATOM 7310 C C . GLN F 1 133 ? 56.512 21.323 25.104 1.00 17.77 421 GLN F C 1
ATOM 7311 O O . GLN F 1 133 ? 55.563 20.940 25.782 1.00 17.44 421 GLN F O 1
ATOM 7317 N N . ILE F 1 134 ? 56.412 21.530 23.794 1.00 17.75 422 ILE F N 1
ATOM 7318 C CA . ILE F 1 134 ? 55.155 21.248 23.093 1.00 15.38 422 ILE F CA 1
ATOM 7319 C C . ILE F 1 134 ? 54.765 19.772 23.281 1.00 14.79 422 ILE F C 1
ATOM 7320 O O . ILE F 1 134 ? 53.609 19.453 23.614 1.00 16.80 422 ILE F O 1
ATOM 7325 N N . GLN F 1 135 ? 55.730 18.873 23.109 1.00 17.34 423 GLN F N 1
ATOM 7326 C CA . GLN F 1 135 ? 55.473 17.447 23.294 1.00 16.88 423 GLN F CA 1
ATOM 7327 C C . GLN F 1 135 ? 55.010 17.132 24.720 1.00 20.01 423 GLN F C 1
ATOM 7328 O O . GLN F 1 135 ? 54.116 16.309 24.919 1.00 17.34 423 GLN F O 1
ATOM 7334 N N . GLN F 1 136 ? 55.615 17.786 25.711 1.00 19.17 424 GLN F N 1
ATOM 7335 C CA . GLN F 1 136 ? 55.208 17.591 27.100 1.00 18.47 424 GLN F CA 1
ATOM 7336 C C . GLN F 1 136 ? 53.762 18.046 27.344 1.00 19.24 424 GLN F C 1
ATOM 7337 O O . GLN F 1 136 ? 52.999 17.374 28.047 1.00 18.17 424 GLN F O 1
ATOM 7343 N N . CYS F 1 137 ? 53.388 19.187 26.767 1.00 16.21 425 CYS F N 1
ATOM 7344 C CA . CYS F 1 137 ? 52.022 19.684 26.870 1.00 14.65 425 CYS F CA 1
ATOM 7345 C C . CYS F 1 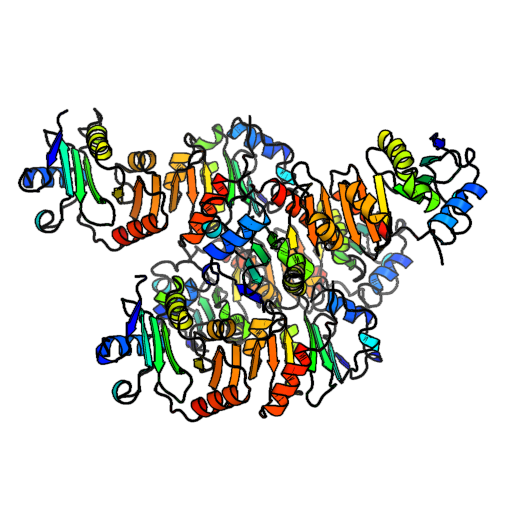137 ? 51.044 18.717 26.231 1.00 15.39 425 CYS F C 1
ATOM 7346 O O . CYS F 1 137 ? 49.951 18.487 26.760 1.00 16.56 425 CYS F O 1
ATOM 7349 N N . VAL F 1 138 ? 51.427 18.153 25.089 1.00 16.14 426 VAL F N 1
ATOM 7350 C CA . VAL F 1 138 ? 50.564 17.194 24.424 1.00 16.89 426 VAL F CA 1
ATOM 7351 C C . VAL F 1 138 ? 50.372 15.974 25.316 1.00 19.64 426 VAL F C 1
ATOM 7352 O O . VAL F 1 138 ? 49.254 15.502 25.480 1.00 18.51 426 VAL F O 1
ATOM 7356 N N . ALA F 1 139 ? 51.460 15.498 25.913 1.00 19.11 427 ALA F N 1
ATOM 7357 C CA . ALA F 1 139 ? 51.409 14.357 26.829 1.00 19.64 427 ALA F CA 1
ATOM 7358 C C . ALA F 1 139 ? 50.475 14.623 28.011 1.00 20.14 427 ALA F C 1
ATOM 7359 O O . ALA F 1 139 ? 49.692 13.754 28.389 1.00 22.56 427 ALA F O 1
ATOM 7361 N N . HIS F 1 140 ? 50.549 15.825 28.582 1.00 18.84 428 HIS F N 1
ATOM 7362 C CA . HIS F 1 140 ? 49.656 16.185 29.687 1.00 16.96 428 HIS F CA 1
ATOM 7363 C C . HIS F 1 140 ? 48.192 16.114 29.283 1.00 20.43 428 HIS F C 1
ATOM 7364 O O . HIS F 1 140 ? 47.372 15.577 30.028 1.00 20.71 428 HIS F O 1
ATOM 7371 N N . CYS F 1 141 ? 47.851 16.665 28.122 1.00 17.64 429 CYS F N 1
ATOM 7372 C CA . CYS F 1 141 ? 46.458 16.675 27.685 1.00 13.89 429 CYS F CA 1
ATOM 7373 C C . CYS F 1 141 ? 45.908 15.300 27.421 1.00 17.21 429 CYS F C 1
ATOM 7374 O O . CYS F 1 141 ? 44.732 15.050 27.671 1.00 21.76 429 CYS F O 1
ATOM 7377 N N . THR F 1 142 ? 46.737 14.421 26.875 1.00 18.61 430 THR F N 1
ATOM 7378 C CA . THR F 1 142 ? 46.273 13.085 26.554 1.00 19.46 430 THR F CA 1
ATOM 7379 C C . THR F 1 142 ? 46.053 12.276 27.830 1.00 22.13 430 THR F C 1
ATOM 7380 O O . THR F 1 142 ? 45.181 11.417 27.875 1.00 26.80 430 THR F O 1
ATOM 7384 N N . GLN F 1 143 ? 46.832 12.568 28.870 1.00 21.37 431 GLN F N 1
ATOM 7385 C CA . GLN F 1 143 ? 46.768 11.801 30.116 1.00 21.38 431 GLN F CA 1
ATOM 7386 C C . GLN F 1 143 ? 45.756 12.341 31.125 1.00 20.06 431 GLN F C 1
ATOM 7387 O O . GLN F 1 143 ? 45.300 11.616 32.004 1.00 21.62 431 GLN F O 1
ATOM 7393 N N . HIS F 1 144 ? 45.424 13.618 31.015 1.00 17.82 432 HIS F N 1
ATOM 7394 C CA . HIS F 1 144 ? 44.586 14.278 32.011 1.00 17.37 432 HIS F CA 1
ATOM 7395 C C . HIS F 1 144 ? 43.143 13.754 31.967 1.00 16.45 432 HIS F C 1
ATOM 7396 O O . HIS F 1 144 ? 42.486 13.823 30.926 1.00 17.65 432 HIS F O 1
ATOM 7403 N N . PRO F 1 145 ? 42.642 13.214 33.088 1.00 15.38 433 PRO F N 1
ATOM 7404 C CA . PRO F 1 145 ? 41.262 12.715 33.078 1.00 17.07 433 PRO F CA 1
ATOM 7405 C C . PRO F 1 145 ? 40.244 13.776 32.657 1.00 16.37 433 PRO F C 1
ATOM 7406 O O . PRO F 1 145 ? 40.431 14.955 32.940 1.00 16.22 433 PRO F O 1
ATOM 7410 N N . PRO F 1 146 ? 39.170 13.356 31.972 1.00 17.91 434 PRO F N 1
ATOM 7411 C CA . PRO F 1 146 ? 38.076 14.289 31.695 1.00 17.77 434 PRO F CA 1
ATOM 7412 C C . PRO F 1 146 ? 37.392 14.751 32.978 1.00 13.24 434 PRO F C 1
ATOM 7413 O O . PRO F 1 146 ? 37.228 13.963 33.909 1.00 17.16 434 PRO F O 1
ATOM 7417 N N . THR F 1 147 ? 36.998 16.022 33.027 1.00 13.48 435 THR F N 1
ATOM 7418 C CA . THR F 1 147 ? 36.267 16.526 34.192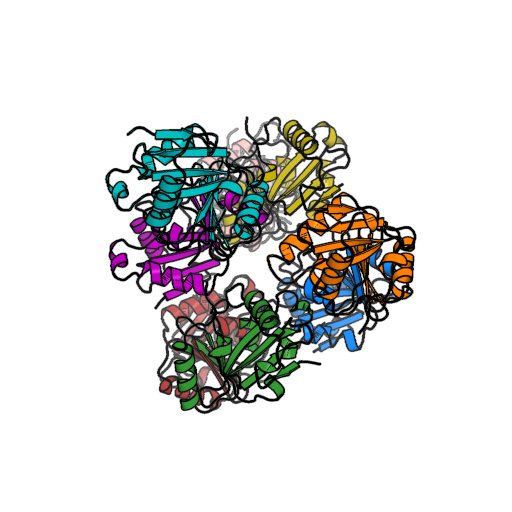 1.00 16.20 435 THR F CA 1
ATOM 7419 C C . THR F 1 147 ? 34.846 16.963 33.829 1.00 20.48 435 THR F C 1
ATOM 7420 O O . THR F 1 147 ? 34.119 17.499 34.665 1.00 17.66 435 THR F O 1
ATOM 7424 N N . LEU F 1 148 ? 34.460 16.728 32.580 1.00 18.18 436 LEU F N 1
ATOM 7425 C CA . LEU F 1 148 ? 33.065 16.840 32.161 1.00 15.33 436 LEU F CA 1
ATOM 7426 C C . LEU F 1 148 ? 32.574 15.443 31.865 1.00 20.46 436 LEU F C 1
ATOM 7427 O O . LEU F 1 148 ? 33.311 14.613 31.331 1.00 24.13 436 LEU F O 1
ATOM 7432 N N . ILE F 1 149 ? 31.332 15.169 32.225 1.00 18.74 437 ILE F N 1
ATOM 7433 C CA . ILE F 1 149 ? 30.821 13.813 32.082 1.00 19.17 437 ILE F CA 1
ATOM 7434 C C . ILE F 1 149 ? 29.417 13.819 31.497 1.00 33.01 437 ILE F C 1
ATOM 7435 O O . ILE F 1 149 ? 28.738 14.848 31.519 1.00 29.23 437 ILE F O 1
ATOM 7440 N N . ASP F 1 150 ? 29.000 12.666 30.974 1.00 41.18 438 ASP F N 1
ATOM 7441 C CA . ASP F 1 150 ? 27.686 12.499 30.352 1.00 44.40 438 ASP F CA 1
ATOM 7442 C C . ASP F 1 150 ? 27.439 13.524 29.251 1.00 52.47 438 ASP F C 1
ATOM 7443 O O . ASP F 1 150 ? 28.314 13.782 28.424 1.00 58.56 438 ASP F O 1
ATOM 7449 N N . VAL G 1 5 ? 89.746 12.539 13.106 1.00 24.49 293 VAL G N 1
ATOM 7450 C CA . VAL G 1 5 ? 88.575 13.304 12.685 1.00 19.99 293 VAL G CA 1
ATOM 7451 C C . VAL G 1 5 ? 87.294 12.694 13.232 1.00 22.88 293 VAL G C 1
ATOM 7452 O O . VAL G 1 5 ? 86.994 11.523 12.982 1.00 27.20 293 VAL G O 1
ATOM 7456 N N . ILE G 1 6 ? 86.550 13.490 13.996 1.00 17.45 294 ILE G N 1
ATOM 7457 C CA . ILE G 1 6 ? 85.271 13.070 14.549 1.00 19.10 294 ILE G CA 1
ATOM 7458 C C . ILE G 1 6 ? 84.234 12.959 13.443 1.00 18.86 294 ILE G C 1
ATOM 7459 O O . ILE G 1 6 ? 84.042 13.886 12.663 1.00 18.71 294 ILE G O 1
ATOM 7464 N N . ARG G 1 7 ? 83.567 11.817 13.367 1.00 23.15 295 ARG G N 1
ATOM 7465 C CA . ARG G 1 7 ? 82.446 11.646 12.450 1.00 24.22 295 ARG G CA 1
ATOM 7466 C C . ARG G 1 7 ? 81.164 11.568 13.265 1.00 23.75 295 ARG G C 1
ATOM 7467 O O . ARG G 1 7 ? 81.078 10.783 14.209 1.00 25.41 295 ARG G O 1
ATOM 7475 N N . ALA G 1 8 ? 80.170 12.380 12.915 1.00 19.58 296 ALA G N 1
ATOM 7476 C CA . ALA G 1 8 ? 78.940 12.448 13.689 1.00 17.22 296 ALA G CA 1
ATOM 7477 C C . ALA G 1 8 ? 77.707 12.465 12.797 1.00 17.94 296 ALA G C 1
ATOM 7478 O O . ALA G 1 8 ? 77.707 13.111 11.744 1.00 17.77 296 ALA G O 1
ATOM 7480 N N . THR G 1 9 ? 76.651 11.777 13.217 1.00 23.60 297 THR G N 1
ATOM 7481 C CA . THR G 1 9 ? 75.399 11.821 12.470 1.00 22.42 297 THR G CA 1
ATOM 7482 C C . THR G 1 9 ? 74.299 12.538 13.245 1.00 20.59 297 THR G C 1
ATOM 7483 O O . THR G 1 9 ? 73.161 12.616 12.787 1.00 22.52 297 THR G O 1
ATOM 7487 N N . THR G 1 10 ? 74.648 13.081 14.408 1.00 19.68 298 THR G N 1
ATOM 7488 C CA . THR G 1 10 ? 73.714 13.906 15.180 1.00 23.56 298 THR G CA 1
ATOM 7489 C C . THR G 1 10 ? 74.477 15.041 15.845 1.00 18.99 298 THR G C 1
ATOM 7490 O O . THR G 1 10 ? 75.647 14.8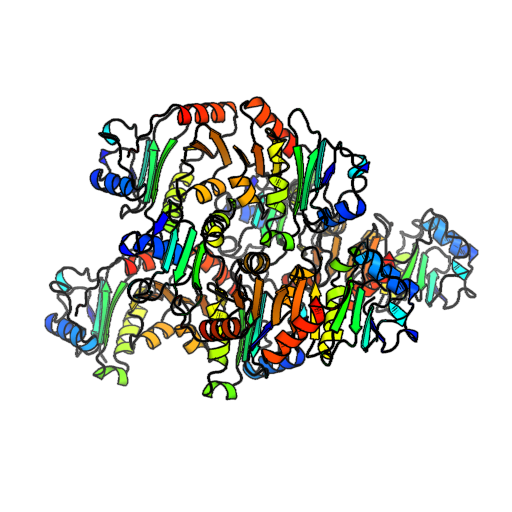70 16.194 1.00 20.83 298 THR G O 1
ATOM 7494 N N . TRP G 1 11 ? 73.833 16.199 15.996 1.00 18.10 299 TRP G N 1
ATOM 7495 C CA . TRP G 1 11 ? 74.483 17.349 16.628 1.00 19.71 299 TRP G CA 1
ATOM 7496 C C . TRP G 1 11 ? 74.816 17.054 18.092 1.00 17.96 299 TRP G C 1
ATOM 7497 O O . TRP G 1 11 ? 75.723 17.669 18.666 1.00 20.95 299 TRP G O 1
ATOM 7508 N N . LYS G 1 12 ? 74.097 16.104 18.683 1.00 19.78 300 LYS G N 1
ATOM 7509 C CA . LYS G 1 12 ? 74.306 15.740 20.085 1.00 21.31 300 LYS G CA 1
ATOM 7510 C C . LYS G 1 12 ? 75.720 15.212 20.346 1.00 21.78 300 LYS G C 1
ATOM 7511 O O . LYS G 1 12 ? 76.208 15.259 21.477 1.00 26.10 300 LYS G O 1
ATOM 7517 N N . ASP G 1 13 ? 76.379 14.719 19.304 1.00 21.51 301 ASP G N 1
ATOM 7518 C CA . ASP G 1 13 ? 77.714 14.146 19.459 1.00 23.64 301 ASP G CA 1
ATOM 7519 C C . ASP G 1 13 ? 78.824 15.163 19.192 1.00 25.83 301 ASP G C 1
ATOM 7520 O O . ASP G 1 13 ? 79.996 14.796 19.073 1.00 28.59 301 ASP G O 1
ATOM 7525 N N . LEU G 1 14 ? 78.454 16.441 19.111 1.00 20.60 302 LEU G N 1
ATOM 7526 C CA . LEU G 1 14 ? 79.427 17.507 18.890 1.00 17.10 302 LEU G CA 1
ATOM 7527 C C . LEU G 1 14 ? 79.330 18.613 19.944 1.00 16.58 302 LEU G C 1
ATOM 7528 O O . LEU G 1 14 ? 78.279 18.830 20.562 1.00 20.01 302 LEU G O 1
ATOM 7533 N N . ASP G 1 15 ? 80.458 19.285 20.148 1.00 15.97 303 ASP G N 1
ATOM 7534 C CA . ASP G 1 15 ? 80.539 20.469 20.992 1.00 17.90 303 ASP G CA 1
ATOM 7535 C C . ASP G 1 15 ? 80.091 21.668 20.165 1.00 18.31 303 ASP G C 1
ATOM 7536 O O . ASP G 1 15 ? 80.881 22.245 19.412 1.00 16.61 303 ASP G O 1
ATOM 7541 N N . LEU G 1 16 ? 78.821 22.040 20.290 1.00 17.31 304 LEU G N 1
ATOM 7542 C CA . LEU G 1 16 ? 78.256 23.016 19.361 1.00 16.43 304 LEU G CA 1
ATOM 7543 C C . LEU G 1 16 ? 78.797 24.444 19.570 1.00 18.15 304 LEU G C 1
ATOM 7544 O O . LEU G 1 16 ? 79.091 25.120 18.586 1.00 17.20 304 LEU G O 1
ATOM 7549 N N . PRO G 1 17 ? 78.956 24.908 20.828 1.00 19.59 305 PRO G N 1
ATOM 7550 C CA . PRO G 1 17 ? 79.623 26.213 20.972 1.00 18.96 305 PRO G CA 1
ATOM 7551 C C . PRO G 1 17 ? 81.025 26.252 20.345 1.00 18.08 305 PRO G C 1
ATOM 7552 O O . PRO G 1 17 ? 81.411 27.246 19.720 1.00 17.21 305 PRO G O 1
ATOM 7556 N N . ARG G 1 18 ? 81.773 25.167 20.491 1.00 14.81 306 ARG G N 1
ATOM 7557 C CA . ARG G 1 18 ? 83.099 25.072 19.892 1.00 16.37 306 ARG G CA 1
ATOM 7558 C C . ARG G 1 18 ? 83.045 25.046 18.363 1.00 13.46 306 ARG G C 1
ATOM 7559 O O . ARG G 1 18 ? 83.872 25.661 17.683 1.00 14.92 306 ARG G O 1
ATOM 7567 N N . LEU G 1 19 ? 82.065 24.333 17.825 1.00 13.96 307 LEU G N 1
ATOM 7568 C CA . LEU G 1 19 ? 81.878 24.277 16.389 1.00 13.77 307 LEU G CA 1
ATOM 7569 C C . LEU G 1 19 ? 81.440 25.630 15.831 1.00 13.09 307 LEU G C 1
ATOM 7570 O O . LEU G 1 19 ? 81.934 26.054 14.787 1.00 13.73 307 LEU G O 1
ATOM 7575 N N . GLN G 1 20 ? 80.538 26.312 16.528 1.00 13.94 308 GLN G N 1
ATOM 7576 C CA . GLN G 1 20 ? 80.142 27.656 16.110 1.00 15.09 308 GLN G CA 1
ATOM 7577 C C . GLN G 1 20 ? 81.347 28.591 16.103 1.00 14.15 308 GLN G C 1
ATOM 7578 O O . GLN G 1 20 ? 81.512 29.383 15.178 1.00 14.52 308 GLN G O 1
ATOM 7584 N N . HIS G 1 21 ? 82.200 28.492 17.118 1.00 13.69 309 HIS G N 1
ATOM 7585 C CA . HIS G 1 21 ? 83.387 29.345 17.171 1.00 15.96 309 HIS G CA 1
ATOM 7586 C C . HIS G 1 21 ? 84.325 29.070 15.985 1.00 13.62 309 HIS G C 1
ATOM 7587 O O . HIS G 1 21 ? 84.855 30.008 15.387 1.00 14.96 309 HIS G O 1
ATOM 7594 N N . LEU G 1 22 ? 84.533 27.795 15.652 1.00 12.46 310 LEU G N 1
ATOM 7595 C CA . LEU G 1 22 ? 85.326 27.431 14.474 1.00 14.20 310 LEU G CA 1
ATOM 7596 C C . LEU G 1 22 ? 84.742 28.040 13.201 1.00 11.63 310 LEU G C 1
ATOM 7597 O O . LEU G 1 22 ? 85.463 28.632 12.399 1.00 12.57 310 LEU G O 1
ATOM 7602 N N . ILE G 1 23 ? 83.436 27.892 13.015 1.00 12.66 311 ILE G N 1
ATOM 7603 C CA . ILE G 1 23 ? 82.804 28.409 11.804 1.00 12.61 311 ILE G CA 1
ATOM 7604 C C . ILE G 1 23 ? 82.918 29.939 11.736 1.00 12.22 311 ILE G C 1
ATOM 7605 O O . ILE G 1 23 ? 83.284 30.508 10.697 1.00 14.63 311 ILE G O 1
ATOM 7610 N N . GLN G 1 24 ? 82.643 30.612 12.842 1.00 12.88 312 GLN G N 1
ATOM 7611 C CA . GLN G 1 24 ? 82.688 32.071 12.853 1.00 13.99 312 GLN G CA 1
ATOM 7612 C C . GLN G 1 24 ? 84.119 32.581 12.678 1.00 13.64 312 GLN G C 1
ATOM 7613 O O . GLN G 1 24 ? 84.338 33.579 11.984 1.00 17.39 312 GLN G O 1
ATOM 7619 N N . SER G 1 25 ? 85.094 31.895 13.264 1.00 14.89 313 SER G N 1
ATOM 7620 C CA . SER G 1 25 ? 86.494 32.299 13.124 1.00 19.29 313 SER G CA 1
ATOM 7621 C C . SER G 1 25 ? 86.981 32.133 11.689 1.00 15.68 313 SER G C 1
ATOM 7622 O O . SER G 1 25 ? 87.697 32.986 11.163 1.00 18.99 313 SER G O 1
ATOM 7625 N N . SER G 1 26 ? 86.589 31.027 11.065 1.00 14.28 314 SER G N 1
ATOM 7626 C CA . SER G 1 26 ? 87.011 30.705 9.708 1.00 13.52 314 SER G CA 1
ATOM 7627 C C . SER G 1 26 ? 86.434 31.677 8.692 1.00 17.57 314 SER G C 1
ATOM 7628 O O . SER G 1 26 ? 87.137 32.123 7.787 1.00 19.02 314 SER G O 1
ATOM 7631 N N . PHE G 1 27 ? 85.154 32.007 8.847 1.00 14.13 315 PHE G N 1
ATOM 7632 C CA . PHE G 1 27 ? 84.466 32.859 7.878 1.00 14.60 315 PHE G CA 1
ATOM 7633 C C . PHE G 1 27 ? 84.473 34.350 8.197 1.00 14.54 315 PHE G C 1
ATOM 7634 O O . PHE G 1 27 ? 84.211 35.156 7.311 1.00 16.40 315 PHE G O 1
ATOM 7642 N N . ARG G 1 28 ? 84.770 34.717 9.444 1.00 14.97 316 ARG G N 1
ATOM 7643 C CA . ARG G 1 28 ? 84.643 36.107 9.915 1.00 15.12 316 ARG G CA 1
ATOM 7644 C C . ARG G 1 28 ? 83.227 36.630 9.686 1.00 18.18 316 ARG G C 1
ATOM 7645 O O . ARG G 1 28 ? 83.018 37.795 9.342 1.00 19.58 316 ARG G O 1
ATOM 7653 N N . ARG G 1 29 ? 82.254 35.746 9.881 1.00 17.90 317 ARG G N 1
ATOM 7654 C CA . ARG G 1 29 ? 80.845 36.087 9.776 1.00 21.07 317 ARG G CA 1
ATOM 7655 C C . ARG G 1 29 ? 80.150 35.444 10.971 1.00 24.66 317 ARG G C 1
ATOM 7656 O O . ARG G 1 29 ? 80.750 34.625 11.677 1.00 21.24 317 ARG G O 1
ATOM 7664 N N . THR G 1 30 ? 78.903 35.827 11.213 1.00 22.66 318 THR G N 1
ATOM 7665 C CA . THR G 1 30 ? 78.176 35.305 12.356 1.00 20.57 318 THR G CA 1
ATOM 7666 C C . THR G 1 30 ? 77.263 34.169 11.926 1.00 18.28 318 THR G C 1
ATOM 7667 O O . THR G 1 30 ? 76.531 34.273 10.936 1.00 21.08 318 THR G O 1
ATOM 7671 N N . LEU G 1 31 ? 77.307 33.075 12.673 1.00 19.53 319 LEU G N 1
ATOM 7672 C CA . LEU G 1 31 ? 76.415 31.961 12.409 1.00 18.63 319 LEU G CA 1
ATOM 7673 C C . LEU G 1 31 ? 75.032 32.365 12.901 1.00 24.64 319 LEU G C 1
ATOM 7674 O O . LEU G 1 31 ? 74.902 32.887 14.014 1.00 25.92 319 LEU G O 1
ATOM 7679 N N . ILE G 1 32 ? 74.002 32.166 12.084 1.00 22.04 320 ILE G N 1
ATOM 7680 C CA . ILE G 1 32 ? 72.681 32.647 12.480 1.00 26.55 320 ILE G CA 1
ATOM 7681 C C . ILE G 1 32 ? 72.209 31.944 13.743 1.00 22.30 320 ILE G C 1
ATOM 7682 O O . ILE G 1 32 ? 72.536 30.781 13.976 1.00 20.50 320 ILE G O 1
ATOM 7687 N N . PRO G 1 33 ? 71.458 32.670 14.580 1.00 24.66 321 PRO G N 1
ATOM 7688 C CA . PRO G 1 33 ? 70.828 32.044 15.743 1.00 25.38 321 PRO G CA 1
ATOM 7689 C C . PRO G 1 33 ? 70.008 30.828 15.328 1.00 22.03 321 PRO G C 1
ATOM 7690 O O . PRO G 1 33 ? 69.384 30.853 14.265 1.00 24.06 321 PRO G O 1
ATOM 7694 N N . HIS G 1 34 ? 70.033 29.793 16.161 1.00 22.97 322 HIS G N 1
ATOM 7695 C CA . HIS G 1 34 ? 69.263 28.565 15.955 1.00 21.60 322 HIS G CA 1
ATOM 7696 C C . HIS G 1 34 ? 69.734 27.774 14.749 1.00 18.98 322 HIS G C 1
ATOM 7697 O O . HIS G 1 34 ? 68.992 26.931 14.244 1.00 22.01 322 HIS G O 1
ATOM 7704 N N . TYR G 1 35 ? 70.953 28.033 14.283 1.00 18.93 323 TYR G N 1
ATOM 7705 C CA . TYR G 1 35 ? 71.484 27.267 13.163 1.00 16.84 323 TYR G CA 1
ATOM 7706 C C . TYR G 1 35 ? 71.390 25.760 13.413 1.00 18.84 323 TYR G C 1
ATOM 7707 O O . TYR G 1 35 ? 70.851 25.030 12.592 1.00 17.59 323 TYR G O 1
ATOM 7716 N N . PHE G 1 36 ? 71.901 25.281 14.541 1.00 19.73 324 PHE G N 1
ATOM 7717 C CA . PHE G 1 36 ? 71.953 23.833 14.729 1.00 20.76 324 PHE G CA 1
ATOM 7718 C C . PHE G 1 36 ? 70.555 23.228 14.862 1.00 21.05 324 PHE G C 1
ATOM 7719 O O . PHE G 1 36 ? 70.298 22.141 14.345 1.00 27.34 324 PHE G O 1
ATOM 7727 N N . GLU G 1 37 ? 69.651 23.957 15.504 1.00 20.28 325 GLU G N 1
ATOM 7728 C CA . GLU G 1 37 ? 68.281 23.489 15.707 1.00 22.87 325 GLU G CA 1
ATOM 7729 C C . GLU G 1 37 ? 67.478 23.428 14.407 1.00 19.59 325 GLU G C 1
ATOM 7730 O O . GLU G 1 37 ? 66.489 22.698 14.320 1.00 29.05 325 GLU G O 1
ATOM 7736 N N . THR G 1 38 ? 67.888 24.202 13.408 1.00 20.45 326 THR G N 1
ATOM 7737 C CA . THR G 1 38 ? 67.128 24.283 12.162 1.00 22.10 326 THR G CA 1
ATOM 7738 C C . THR G 1 38 ? 67.867 23.691 10.964 1.00 22.94 326 THR G C 1
ATOM 7739 O O . THR G 1 38 ? 67.413 23.807 9.822 1.00 24.11 326 THR G O 1
ATOM 7743 N N . THR G 1 39 ? 69.001 23.049 11.225 1.00 17.56 327 THR G N 1
ATOM 7744 C CA . THR G 1 39 ? 69.798 22.448 10.163 1.00 21.29 327 THR G CA 1
ATOM 7745 C C . THR G 1 39 ? 69.785 20.934 10.336 1.00 22.53 327 THR G C 1
ATOM 7746 O O . THR G 1 39 ? 70.348 20.409 11.291 1.00 21.58 327 THR G O 1
ATOM 7750 N N . PRO G 1 40 ? 69.117 20.225 9.420 1.00 21.44 328 PRO G N 1
ATOM 7751 C CA . PRO G 1 40 ? 69.019 18.769 9.532 1.00 24.66 328 PRO G CA 1
ATOM 7752 C C . PRO G 1 40 ? 70.322 18.098 9.123 1.00 19.90 328 PRO G C 1
ATOM 7753 O O . PRO G 1 40 ? 70.648 18.061 7.944 1.00 20.85 328 PRO G O 1
ATOM 7757 N N . LEU G 1 41 ? 71.052 17.566 10.095 1.00 19.43 329 LEU G N 1
ATOM 7758 C CA . LEU G 1 41 ? 72.373 17.014 9.812 1.00 16.96 329 LEU G CA 1
ATOM 7759 C C . LEU G 1 41 ? 72.306 15.678 9.085 1.00 16.85 329 LEU G C 1
ATOM 7760 O O . LEU G 1 41 ? 71.580 14.760 9.498 1.00 17.64 329 LEU G O 1
ATOM 7765 N N . LEU G 1 42 ? 73.089 15.571 8.009 1.00 14.70 330 LEU G N 1
ATOM 7766 C CA . LEU G 1 42 ? 73.314 14.275 7.376 1.00 16.53 330 LEU G CA 1
ATOM 7767 C C . LEU G 1 42 ? 74.511 13.648 8.073 1.00 13.59 330 LEU G C 1
ATOM 7768 O O . LEU G 1 42 ? 74.385 12.612 8.742 1.00 17.76 330 LEU G O 1
ATOM 7773 N N . ARG G 1 43 ? 75.665 14.291 7.945 1.00 14.70 331 ARG G N 1
ATOM 7774 C CA . ARG G 1 43 ? 76.799 13.947 8.787 1.00 17.80 331 ARG G CA 1
ATOM 7775 C C . ARG G 1 43 ? 77.787 15.081 8.805 1.00 14.89 331 ARG G C 1
ATOM 7776 O O . ARG G 1 43 ? 77.814 15.928 7.898 1.00 14.82 331 ARG G O 1
ATOM 7784 N N . ALA G 1 44 ? 78.587 15.094 9.862 1.00 13.91 332 ALA G N 1
ATOM 7785 C CA . ALA G 1 44 ? 79.626 16.082 10.069 1.00 14.54 332 ALA G CA 1
ATOM 7786 C C . ALA G 1 44 ? 80.972 15.395 10.271 1.00 12.20 332 ALA G C 1
ATOM 7787 O O . ALA G 1 44 ? 81.043 14.281 10.795 1.00 15.33 332 ALA G O 1
ATOM 7789 N N . TYR G 1 45 ? 82.019 16.088 9.840 1.00 11.90 333 TYR G N 1
ATOM 7790 C CA . TYR G 1 45 ? 83.403 15.673 10.010 1.00 11.43 333 TYR G CA 1
ATOM 7791 C C . TYR G 1 45 ? 84.109 16.833 10.692 1.00 12.43 333 TYR G C 1
ATOM 7792 O O . TYR G 1 45 ? 84.161 17.923 10.141 1.00 13.29 333 TYR G O 1
ATOM 7801 N N . VAL G 1 46 ? 84.651 16.616 11.880 1.00 13.62 334 VAL G N 1
ATOM 7802 C CA . VAL G 1 46 ? 85.255 17.700 12.646 1.00 14.74 334 VAL G CA 1
ATOM 7803 C C . VAL G 1 46 ? 86.603 17.236 13.162 1.00 14.84 334 VAL G C 1
ATOM 7804 O O . VAL G 1 46 ? 86.687 16.189 13.794 1.00 17.49 334 VAL G O 1
ATOM 7808 N N . SER G 1 47 ? 87.658 17.994 12.880 1.00 13.30 335 SER G N 1
ATOM 7809 C CA . SER G 1 47 ? 88.976 17.627 13.382 1.00 14.46 335 SER G CA 1
ATOM 7810 C C . SER G 1 47 ? 88.967 17.598 14.905 1.00 13.43 335 SER G C 1
ATOM 7811 O O . SER G 1 47 ? 88.174 18.282 15.547 1.00 15.26 335 SER G O 1
ATOM 7814 N N . GLU G 1 48 ? 89.853 16.784 15.479 1.00 16.32 336 GLU G N 1
ATOM 7815 C CA . GLU G 1 48 ? 89.855 16.528 16.921 1.00 19.47 336 GLU G CA 1
ATOM 7816 C C . GLU G 1 48 ? 89.820 17.800 17.764 1.00 17.81 336 GLU G C 1
ATOM 7817 O O . GLU G 1 48 ? 89.113 17.863 18.773 1.00 21.34 336 GLU G O 1
ATOM 7823 N N . ASN G 1 49 ? 90.572 18.813 17.353 1.00 17.96 337 ASN G N 1
ATOM 7824 C CA . ASN G 1 49 ? 90.643 20.059 18.115 1.00 20.20 337 ASN G CA 1
ATOM 7825 C C . ASN G 1 49 ? 89.859 21.184 17.467 1.00 16.17 337 ASN G C 1
ATOM 7826 O O . ASN G 1 49 ? 90.129 22.364 17.714 1.00 16.99 337 ASN G O 1
ATOM 7831 N N . TYR G 1 50 ? 88.887 20.811 16.638 1.00 15.48 338 TYR G N 1
ATOM 7832 C CA . TYR G 1 50 ? 87.947 21.780 16.057 1.00 15.64 338 TYR G CA 1
ATOM 7833 C C . TYR G 1 50 ? 88.660 22.899 15.287 1.00 14.36 338 TYR G C 1
ATOM 7834 O O . TYR G 1 50 ? 88.399 24.092 15.495 1.00 15.81 338 TYR G O 1
ATOM 7843 N N . ARG G 1 51 ? 89.566 22.504 14.391 1.00 13.41 339 ARG G N 1
ATOM 7844 C CA . ARG G 1 51 ? 90.303 23.451 13.552 1.00 14.05 339 ARG G CA 1
ATOM 7845 C C . ARG G 1 51 ? 89.907 23.342 12.076 1.00 13.02 339 ARG G C 1
ATOM 7846 O O . ARG G 1 51 ? 90.296 24.173 11.258 1.00 13.15 339 ARG G O 1
ATOM 7854 N N . ALA G 1 52 ? 89.110 22.328 11.750 1.00 13.63 340 ALA G N 1
ATOM 7855 C CA . ALA G 1 52 ? 88.506 22.202 10.422 1.00 13.30 340 ALA G CA 1
ATOM 7856 C C . ALA G 1 52 ? 87.250 21.363 10.527 1.00 12.55 340 ALA G C 1
ATOM 7857 O O . ALA G 1 52 ? 87.188 20.446 11.346 1.00 12.48 340 ALA G O 1
ATOM 7859 N N . ALA G 1 53 ? 86.251 21.665 9.693 1.00 12.16 341 ALA G N 1
ATOM 7860 C CA . ALA G 1 53 ? 84.998 20.915 9.717 1.00 12.48 341 ALA G CA 1
ATOM 7861 C C . ALA G 1 53 ? 84.305 20.918 8.361 1.00 11.77 341 ALA G C 1
ATOM 7862 O O . ALA G 1 53 ? 84.386 21.893 7.613 1.00 11.92 341 ALA G O 1
ATOM 7864 N N . VAL G 1 54 ? 83.643 19.804 8.067 1.00 12.11 342 VAL G N 1
ATOM 7865 C CA . VAL G 1 54 ? 82.718 19.676 6.948 1.00 12.07 342 VAL G CA 1
ATOM 7866 C C . VAL G 1 54 ? 81.344 19.261 7.471 1.00 13.13 342 VAL G C 1
ATOM 7867 O O . VAL G 1 54 ? 81.222 18.269 8.200 1.00 13.35 342 VAL G O 1
ATOM 7871 N N . ILE G 1 55 ? 80.312 20.006 7.096 1.00 13.26 343 ILE G N 1
ATOM 7872 C CA . ILE G 1 55 ? 78.934 19.704 7.484 1.00 13.15 343 ILE G CA 1
ATOM 7873 C C . ILE G 1 55 ? 78.110 19.410 6.236 1.00 12.37 343 ILE G C 1
ATOM 7874 O O . ILE G 1 55 ? 78.023 20.262 5.350 1.00 12.63 343 ILE G O 1
ATOM 7879 N N . LEU G 1 56 ? 77.534 18.205 6.168 1.00 12.50 344 LEU G N 1
ATOM 7880 C CA . LEU G 1 56 ? 76.630 17.804 5.084 1.00 11.95 344 LEU G CA 1
ATOM 7881 C C . LEU G 1 56 ? 75.180 17.780 5.553 1.00 13.89 344 LEU G C 1
ATOM 7882 O O . LEU G 1 56 ? 74.906 17.332 6.671 1.00 14.25 344 LEU G O 1
ATOM 7887 N N . THR G 1 57 ? 74.266 18.211 4.684 1.00 13.88 345 THR G N 1
ATOM 7888 C CA . THR G 1 57 ? 72.810 18.055 4.868 1.00 12.66 345 THR G CA 1
ATOM 7889 C C . THR G 1 57 ? 72.209 17.391 3.629 1.00 15.23 345 THR G C 1
ATOM 7890 O O . THR G 1 57 ? 72.892 17.260 2.614 1.00 16.11 345 THR G O 1
ATOM 7894 N N . LYS G 1 58 ? 70.940 16.985 3.691 1.00 19.60 346 LYS G N 1
ATOM 7895 C CA . LYS G 1 58 ? 70.312 16.344 2.531 1.00 20.32 346 LYS G CA 1
ATOM 7896 C C . LYS G 1 58 ? 68.800 16.581 2.491 1.00 20.20 346 LYS G C 1
ATOM 7897 O O . LYS G 1 58 ? 67.993 15.657 2.682 1.00 24.04 346 LYS G O 1
ATOM 7903 N N . LEU G 1 59 ? 68.426 17.830 2.238 1.00 22.28 347 LEU G N 1
ATOM 7904 C CA . LEU G 1 59 ? 67.025 18.204 2.024 1.00 23.69 347 LEU G CA 1
ATOM 7905 C C . LEU G 1 59 ? 66.468 17.569 0.753 1.00 25.55 347 LEU G C 1
ATOM 7906 O O . LEU G 1 59 ? 65.305 17.164 0.688 1.00 22.89 347 LEU G O 1
ATOM 7911 N N . GLY G 1 60 ? 67.308 17.509 -0.271 1.00 24.29 348 GLY G N 1
ATOM 7912 C CA . GLY G 1 60 ? 66.880 17.000 -1.556 1.00 22.45 348 GLY G CA 1
ATOM 7913 C C . GLY G 1 60 ? 67.466 15.644 -1.883 1.00 23.18 348 GLY G C 1
ATOM 7914 O O . GLY G 1 60 ? 67.719 14.819 -1.000 1.00 25.82 348 GLY G O 1
ATOM 7915 N N . ASN G 1 61 ? 67.678 15.409 -3.171 1.00 27.32 349 ASN G N 1
ATOM 7916 C CA . ASN G 1 61 ? 68.155 14.114 -3.636 1.00 25.70 349 ASN G CA 1
ATOM 7917 C C . ASN G 1 61 ? 69.668 13.956 -3.490 1.00 22.73 349 ASN G C 1
ATOM 7918 O O . ASN G 1 61 ? 70.168 12.834 -3.431 1.00 26.79 349 ASN G O 1
ATOM 7923 N N . VAL G 1 62 ? 70.387 15.074 -3.417 1.00 20.75 350 VAL G N 1
ATOM 7924 C CA . VAL G 1 62 ? 71.849 15.064 -3.401 1.00 16.08 350 VAL G CA 1
ATOM 7925 C C . VAL G 1 62 ? 72.380 15.659 -2.103 1.00 14.58 350 VAL G C 1
ATOM 7926 O O . VAL G 1 62 ? 71.897 16.700 -1.673 1.00 16.91 350 VAL G O 1
ATOM 7930 N N . PRO G 1 63 ? 73.379 15.017 -1.473 1.00 14.19 351 PRO G N 1
ATOM 7931 C CA . PRO G 1 63 ? 73.980 15.659 -0.300 1.00 15.16 351 PRO G CA 1
ATOM 7932 C C . PRO G 1 63 ? 74.534 17.038 -0.627 1.00 14.68 351 PRO G C 1
ATOM 7933 O O . PRO G 1 63 ? 75.116 17.277 -1.697 1.00 13.55 351 PRO G O 1
ATOM 7937 N N . TYR G 1 64 ? 74.344 17.948 0.326 1.00 13.00 352 TYR G N 1
ATOM 7938 C CA . TYR G 1 64 ? 74.719 19.343 0.198 1.00 14.42 352 TYR G CA 1
ATOM 7939 C C . TYR G 1 64 ? 75.796 19.670 1.223 1.00 15.07 352 TYR G C 1
ATOM 7940 O O . TYR G 1 64 ? 75.630 19.389 2.407 1.00 13.04 352 TYR G O 1
ATOM 7949 N N . LEU G 1 65 ? 76.921 20.218 0.777 1.00 11.52 353 LEU G N 1
ATOM 7950 C CA . LEU G 1 65 ? 77.972 20.600 1.714 1.00 9.78 353 LEU G CA 1
ATOM 7951 C C . LEU G 1 65 ? 77.646 21.985 2.245 1.00 12.38 353 LEU G C 1
ATOM 7952 O O . LEU G 1 65 ? 77.889 22.993 1.586 1.00 13.31 353 LEU G O 1
ATOM 7957 N N . ASP G 1 66 ? 77.071 22.034 3.441 1.00 12.24 354 ASP G N 1
ATOM 7958 C CA . ASP G 1 66 ? 76.559 23.287 3.993 1.00 12.68 354 ASP G CA 1
ATOM 7959 C C . ASP G 1 66 ? 77.634 24.210 4.550 1.00 11.29 354 ASP G C 1
ATOM 7960 O O . ASP G 1 66 ? 77.506 25.437 4.468 1.00 12.30 354 ASP G O 1
ATOM 7965 N N . LYS G 1 67 ? 78.685 23.623 5.123 1.00 11.68 355 LYS G N 1
ATOM 7966 C CA . LYS G 1 67 ? 79.813 24.385 5.668 1.00 11.46 355 LYS G CA 1
ATOM 7967 C C . LYS G 1 67 ? 81.132 23.660 5.468 1.00 11.13 355 LYS G C 1
ATOM 7968 O O . LYS G 1 67 ? 81.251 22.472 5.798 1.00 12.22 355 LYS G O 1
ATOM 7974 N N . PHE G 1 68 ? 82.118 24.374 4.939 1.00 10.85 356 PHE G N 1
ATOM 7975 C CA . PHE G 1 68 ? 83.507 23.921 4.962 1.00 9.53 356 PHE G CA 1
ATOM 7976 C C . PHE G 1 68 ? 84.297 25.009 5.663 1.00 11.98 356 PHE G C 1
ATOM 7977 O O . PHE G 1 68 ? 84.531 26.078 5.095 1.00 12.85 356 PHE G O 1
ATOM 7985 N N . ALA G 1 69 ? 84.663 24.754 6.913 1.00 12.36 357 ALA G N 1
ATOM 7986 C CA . ALA G 1 69 ? 85.304 25.750 7.761 1.00 10.90 357 ALA G CA 1
ATOM 7987 C C . ALA G 1 69 ? 86.694 25.271 8.108 1.00 11.27 357 ALA G C 1
ATOM 7988 O O . ALA G 1 69 ? 86.854 24.169 8.634 1.00 14.80 357 ALA G O 1
ATOM 7990 N N . VAL G 1 70 ? 87.698 26.074 7.782 1.00 11.87 358 VAL G N 1
ATOM 7991 C CA . VAL G 1 70 ? 89.082 25.733 8.066 1.00 13.10 358 VAL G CA 1
ATOM 7992 C C . VAL G 1 70 ? 89.789 26.958 8.625 1.00 13.18 358 VAL G C 1
ATOM 7993 O O . VAL G 1 70 ? 89.757 28.018 8.002 1.00 14.93 358 VAL G O 1
ATOM 7997 N N . LEU G 1 71 ? 90.422 26.824 9.787 1.00 12.22 359 LEU G N 1
ATOM 7998 C CA . LEU G 1 71 ? 91.205 27.935 10.328 1.00 13.82 359 LEU G CA 1
ATOM 7999 C C . LEU G 1 71 ? 92.387 28.250 9.422 1.00 14.78 359 LEU G C 1
ATOM 8000 O O . LEU G 1 71 ? 93.018 27.330 8.879 1.00 15.73 359 LEU G O 1
ATOM 8005 N N . ASP G 1 72 ? 92.710 29.535 9.284 1.00 15.63 360 ASP G N 1
ATOM 8006 C CA . ASP G 1 72 ? 93.854 29.941 8.482 1.00 17.44 360 ASP G CA 1
ATOM 8007 C C . ASP G 1 72 ? 95.119 29.200 8.896 1.00 17.51 360 ASP G C 1
ATOM 8008 O O . ASP G 1 72 ? 95.911 28.793 8.046 1.00 22.87 360 ASP G O 1
ATOM 8013 N N . ASP G 1 73 ? 95.290 29.014 10.204 1.00 17.00 361 ASP G N 1
ATOM 8014 C CA . ASP G 1 73 ? 96.490 28.388 10.740 1.00 19.36 361 ASP G CA 1
ATOM 8015 C C . ASP G 1 73 ? 96.553 26.876 10.519 1.00 17.79 361 ASP G C 1
ATOM 8016 O O . ASP G 1 73 ? 97.566 26.249 10.854 1.00 20.92 361 ASP G O 1
ATOM 8021 N N . ALA G 1 74 ? 95.494 26.292 9.963 1.00 16.49 362 ALA G N 1
ATOM 8022 C CA . ALA G 1 74 ? 95.459 24.849 9.724 1.00 16.97 362 ALA G CA 1
ATOM 8023 C C . ALA G 1 74 ? 95.788 24.490 8.264 1.00 16.18 362 ALA G C 1
ATOM 8024 O O . ALA G 1 74 ? 95.831 23.308 7.898 1.00 17.20 362 ALA G O 1
ATOM 8026 N N . GLN G 1 75 ? 96.041 25.498 7.438 1.00 14.60 363 GLN G N 1
ATOM 8027 C CA . GLN G 1 75 ? 96.290 25.256 6.018 1.00 16.11 363 GLN G CA 1
ATOM 8028 C C . GLN G 1 75 ? 97.692 24.699 5.720 1.00 16.26 363 GLN G C 1
ATOM 8029 O O . GLN G 1 75 ? 97.855 23.929 4.772 1.00 19.63 363 GLN G O 1
ATOM 8035 N N . GLY G 1 76 ? 98.702 25.084 6.496 1.00 15.76 364 GLY G N 1
ATOM 8036 C CA . GLY G 1 76 ? 100.039 24.557 6.286 1.00 18.17 364 GLY G CA 1
ATOM 8037 C C . GLY G 1 76 ? 100.066 23.041 6.349 1.00 19.14 364 GLY G C 1
ATOM 8038 O O . GLY G 1 76 ? 100.707 22.388 5.527 1.00 19.66 364 GLY G O 1
ATOM 8039 N N . GLU G 1 77 ? 99.353 22.470 7.313 1.00 17.91 365 GLU G N 1
ATOM 8040 C CA . GLU G 1 77 ? 99.343 21.027 7.471 1.00 16.51 365 GLU G CA 1
ATOM 8041 C C . GLU G 1 77 ? 98.316 20.360 6.559 1.00 17.30 365 GLU G C 1
ATOM 8042 O O . GLU G 1 77 ? 98.223 19.134 6.525 1.00 20.14 365 GLU G O 1
ATOM 8048 N N . GLY G 1 78 ? 97.555 21.165 5.822 1.00 15.21 366 GLY G N 1
ATOM 8049 C CA . GLY G 1 78 ? 96.551 20.640 4.912 1.00 14.26 366 GLY G CA 1
ATOM 8050 C C . GLY G 1 78 ? 95.392 19.968 5.625 1.00 16.09 366 GLY G C 1
ATOM 8051 O O . GLY G 1 78 ? 94.831 19.007 5.108 1.00 17.20 366 GLY G O 1
ATOM 8052 N N . LEU G 1 79 ? 95.018 20.478 6.797 1.00 14.00 367 LEU G N 1
ATOM 8053 C CA . LEU G 1 79 ? 93.953 19.855 7.589 1.00 14.65 367 LEU G CA 1
ATOM 8054 C C . LEU G 1 79 ? 92.604 19.873 6.883 1.00 12.34 367 LEU G C 1
ATOM 8055 O O . LEU G 1 79 ? 91.886 18.873 6.889 1.00 12.21 367 LEU G O 1
ATOM 8060 N N . GLY G 1 80 ? 92.253 21.002 6.283 1.00 11.04 368 GLY G N 1
ATOM 8061 C CA . GLY G 1 80 ? 91.018 21.085 5.529 1.00 11.54 368 GLY G CA 1
ATOM 8062 C C . GLY G 1 80 ? 90.994 20.094 4.387 1.00 12.20 368 GLY G C 1
ATOM 8063 O O . GLY G 1 80 ? 89.993 19.396 4.188 1.00 11.53 368 GLY G O 1
ATOM 8064 N N . ARG G 1 81 ? 92.089 20.033 3.635 1.00 13.06 369 ARG G N 1
ATOM 8065 C CA . ARG G 1 81 ? 92.225 19.079 2.532 1.00 13.52 369 ARG G CA 1
ATOM 8066 C C . ARG G 1 81 ? 92.028 17.649 3.030 1.00 14.61 369 ARG G C 1
ATOM 8067 O O . ARG G 1 81 ? 91.362 16.846 2.375 1.00 15.65 369 ARG G O 1
ATOM 8075 N N . ALA G 1 82 ? 92.591 17.332 4.188 1.00 13.44 370 ALA G N 1
ATOM 8076 C CA . ALA G 1 82 ? 92.469 15.990 4.747 1.00 13.70 370 ALA G CA 1
ATOM 8077 C C . ALA G 1 82 ? 91.032 15.647 5.149 1.00 11.89 370 ALA G C 1
ATOM 8078 O O . ALA G 1 82 ? 90.570 14.530 4.876 1.00 15.49 370 ALA G O 1
ATOM 8080 N N . VAL G 1 83 ? 90.333 16.585 5.787 1.00 11.34 371 VAL G N 1
ATOM 8081 C CA . VAL G 1 83 ? 88.951 16.360 6.193 1.00 12.80 371 VAL G CA 1
ATOM 8082 C C . VAL G 1 83 ? 88.077 16.218 4.943 1.00 13.44 371 VAL G C 1
ATOM 8083 O O . VAL G 1 83 ? 87.236 15.323 4.862 1.00 14.30 371 VAL G O 1
ATOM 8087 N N . TRP G 1 84 ? 88.327 17.056 3.940 1.00 10.90 372 TRP G N 1
ATOM 8088 C CA . TRP G 1 84 ? 8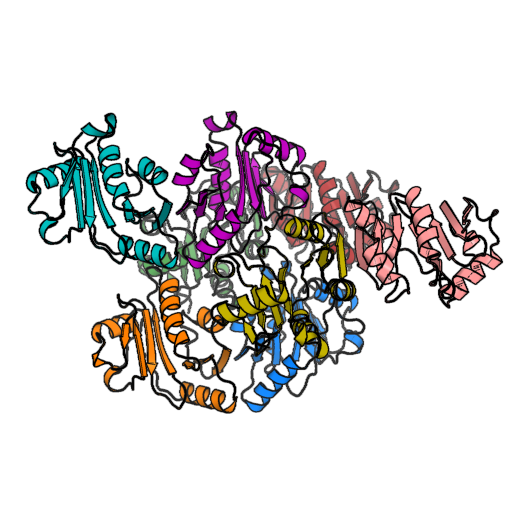7.608 16.960 2.673 1.00 12.02 372 TRP G CA 1
ATOM 8089 C C . TRP G 1 84 ? 87.795 15.590 2.028 1.00 13.33 372 TRP G C 1
ATOM 8090 O O . TRP G 1 84 ? 86.823 14.956 1.573 1.00 12.89 372 TRP G O 1
ATOM 8101 N N . SER G 1 85 ? 89.030 15.113 1.988 1.00 11.46 373 SER G N 1
ATOM 8102 C CA A SER G 1 85 ? 89.308 13.815 1.386 0.54 13.08 373 SER G CA 1
ATOM 8103 C CA B SER G 1 85 ? 89.312 13.813 1.390 0.46 13.33 373 SER G CA 1
ATOM 8104 C C . SER G 1 85 ? 88.573 12.677 2.100 1.00 14.04 373 SER G C 1
ATOM 8105 O O . SER G 1 85 ? 88.056 11.768 1.455 1.00 15.53 373 SER G O 1
ATOM 8110 N N . ILE G 1 86 ? 88.534 12.723 3.429 1.00 13.63 374 ILE G N 1
ATOM 8111 C CA . ILE G 1 86 ? 87.827 11.712 4.214 1.00 15.33 374 ILE G CA 1
ATOM 8112 C C . ILE G 1 86 ? 86.339 11.720 3.863 1.00 14.88 374 ILE G C 1
ATOM 8113 O O . ILE G 1 86 ? 85.740 10.651 3.620 1.00 15.69 374 ILE G O 1
ATOM 8118 N N . MET G 1 87 ? 85.762 12.917 3.795 1.00 12.48 375 MET G N 1
ATOM 8119 C CA . MET G 1 87 ? 84.362 13.052 3.409 1.00 11.61 375 MET G CA 1
ATOM 8120 C C . MET G 1 87 ? 84.132 12.494 2.005 1.00 15.05 375 MET G C 1
ATOM 8121 O O . MET G 1 87 ? 83.169 11.775 1.766 1.00 13.79 375 MET G O 1
ATOM 8126 N N . ARG G 1 88 ? 85.032 12.790 1.074 1.00 13.69 376 ARG G N 1
ATOM 8127 C CA . ARG G 1 88 ? 84.817 12.362 -0.308 1.00 15.88 376 ARG G CA 1
ATOM 8128 C C . ARG G 1 88 ? 84.883 10.852 -0.498 1.00 16.64 376 ARG G C 1
ATOM 8129 O O . ARG G 1 88 ? 84.274 10.321 -1.422 1.00 18.16 376 ARG G O 1
ATOM 8137 N N . GLU G 1 89 ? 85.607 10.157 0.376 1.00 13.89 377 GLU G N 1
ATOM 8138 C CA . GLU G 1 89 ? 85.696 8.698 0.323 1.00 15.44 377 GLU G CA 1
ATOM 8139 C C . GLU G 1 89 ? 84.324 8.050 0.391 1.00 20.00 377 GLU G C 1
ATOM 8140 O O . GLU G 1 89 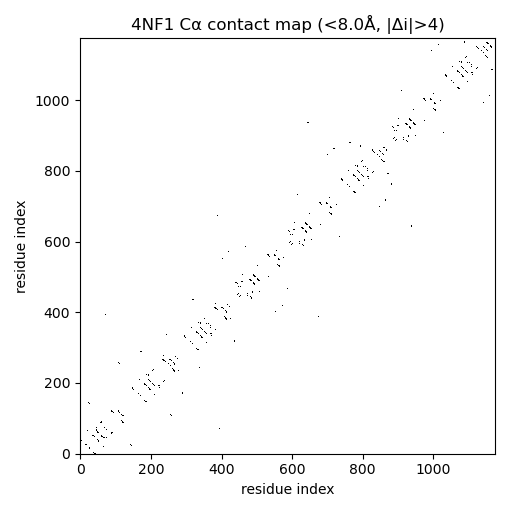? 84.123 6.972 -0.165 1.00 22.62 377 GLU G O 1
ATOM 8146 N N . GLU G 1 90 ? 83.389 8.704 1.077 1.00 16.49 378 GLU G N 1
ATOM 8147 C CA . GLU G 1 90 ? 82.060 8.126 1.260 1.00 18.57 378 GLU G CA 1
ATOM 8148 C C . GLU G 1 90 ? 80.935 8.922 0.711 1.00 17.18 378 GLU G C 1
ATOM 8149 O O . GLU G 1 90 ? 79.779 8.581 0.934 1.00 18.54 378 GLU G O 1
ATOM 8155 N N . THR G 1 91 ? 81.275 9.996 0.019 1.00 13.82 379 THR G N 1
ATOM 8156 C CA . THR G 1 91 ? 80.284 10.920 -0.486 1.00 13.69 379 THR G CA 1
ATOM 8157 C C . THR G 1 91 ? 80.500 11.114 -1.984 1.00 15.46 379 THR G C 1
ATOM 8158 O O . THR G 1 91 ? 81.168 12.051 -2.398 1.00 16.78 379 THR G O 1
ATOM 8162 N N . PRO G 1 92 ? 79.955 10.193 -2.803 1.00 15.23 380 PRO G N 1
ATOM 8163 C CA . PRO G 1 92 ? 80.270 10.269 -4.237 1.00 17.61 380 PRO G CA 1
ATOM 8164 C C . PRO G 1 92 ? 79.530 11.391 -4.974 1.00 18.77 380 PRO G C 1
ATOM 8165 O O . PRO G 1 92 ? 80.007 11.867 -6.000 1.00 17.16 380 PRO G O 1
ATOM 8169 N N . GLN G 1 93 ? 78.389 11.820 -4.444 1.00 15.88 381 GLN G N 1
ATOM 8170 C CA . GLN G 1 93 ? 77.631 12.919 -5.026 1.00 15.59 381 GLN G CA 1
ATOM 8171 C C . GLN G 1 93 ? 77.500 14.033 -4.015 1.00 11.87 381 GLN G C 1
ATOM 8172 O O . GLN G 1 93 ? 77.132 13.771 -2.870 1.00 14.23 381 GLN G O 1
ATOM 8178 N N . LEU G 1 94 ? 77.755 15.267 -4.439 1.00 11.21 382 LEU G N 1
ATOM 8179 C CA A LEU G 1 94 ? 77.790 16.409 -3.540 0.50 11.21 382 LEU G CA 1
ATOM 8180 C CA B LEU G 1 94 ? 77.571 16.404 -3.551 0.50 10.39 382 LEU G CA 1
ATOM 8181 C C . LEU G 1 94 ? 77.599 17.697 -4.330 1.00 11.21 382 LEU G C 1
ATOM 8182 O O . LEU G 1 94 ? 78.043 17.760 -5.472 1.00 11.59 382 LEU G O 1
ATOM 8191 N N . PHE G 1 95 ? 77.023 18.725 -3.724 1.00 10.43 383 PHE G N 1
ATOM 8192 C CA . PHE G 1 95 ? 77.074 20.048 -4.331 1.00 9.17 383 PHE G CA 1
ATOM 8193 C C . PHE G 1 95 ? 77.230 21.075 -3.212 1.00 9.33 383 PHE G C 1
ATOM 8194 O O . PHE G 1 95 ? 76.955 20.770 -2.049 1.00 10.75 383 PHE G O 1
ATOM 8202 N N . TRP G 1 96 ? 77.711 22.263 -3.556 1.00 9.68 384 TRP G N 1
ATOM 8203 C CA . TRP G 1 96 ? 77.934 23.309 -2.558 1.00 8.54 384 TRP G CA 1
ATOM 8204 C C . TRP G 1 96 ? 78.048 24.656 -3.229 1.00 9.68 384 TRP G C 1
ATOM 8205 O O . TRP G 1 96 ? 78.112 24.731 -4.461 1.00 10.63 384 TRP G O 1
ATOM 8216 N N . ARG G 1 97 ? 78.059 25.720 -2.420 1.00 8.83 385 ARG G N 1
ATOM 8217 C CA . ARG G 1 97 ? 78.212 27.075 -2.937 1.00 9.26 385 ARG G CA 1
ATOM 8218 C C . ARG G 1 97 ? 79.321 27.834 -2.236 1.00 8.66 385 ARG G C 1
ATOM 8219 O O . ARG G 1 97 ? 79.784 27.447 -1.158 1.00 11.15 385 ARG G O 1
ATOM 8227 N N . SER G 1 98 ? 79.769 28.902 -2.886 1.00 9.49 386 SER G N 1
ATOM 8228 C CA . SER G 1 98 ? 80.915 29.665 -2.412 1.00 9.00 386 SER G CA 1
ATOM 8229 C C . SER G 1 98 ? 80.785 31.115 -2.833 1.00 10.63 386 SER G C 1
ATOM 8230 O O . SER G 1 98 ? 80.345 31.406 -3.939 1.00 12.00 386 SER G O 1
ATOM 8233 N N . ARG G 1 99 ? 81.179 32.049 -1.974 1.00 10.76 387 ARG G N 1
ATOM 8234 C CA . ARG G 1 99 ? 81.248 33.429 -2.421 1.00 10.62 387 ARG G CA 1
ATOM 8235 C C . ARG G 1 99 ? 82.302 33.580 -3.522 1.00 11.29 387 ARG G C 1
ATOM 8236 O O . ARG G 1 99 ? 83.277 32.819 -3.567 1.00 11.58 387 ARG G O 1
ATOM 8244 N N . HIS G 1 100 ? 82.121 34.562 -4.395 1.00 11.46 388 HIS G N 1
ATOM 8245 C CA . HIS G 1 100 ? 82.986 34.688 -5.569 1.00 11.52 388 HIS G CA 1
ATOM 8246 C C . HIS G 1 100 ? 84.456 34.901 -5.221 1.00 13.06 388 HIS G C 1
ATOM 8247 O O . HIS G 1 100 ? 85.329 34.525 -5.997 1.00 14.33 388 HIS G O 1
ATOM 8254 N N . ASN G 1 101 ? 84.732 35.516 -4.070 1.00 12.99 389 ASN G N 1
ATOM 8255 C CA . ASN G 1 101 ? 86.112 35.830 -3.678 1.00 13.32 389 ASN G CA 1
ATOM 8256 C C . ASN G 1 101 ? 86.669 34.889 -2.585 1.00 11.85 389 ASN G C 1
ATOM 8257 O O . ASN G 1 101 ? 87.685 35.198 -1.947 1.00 15.06 389 ASN G O 1
ATOM 8262 N N . ASN G 1 102 ? 86.023 33.749 -2.369 1.00 13.14 390 ASN G N 1
ATOM 8263 C CA . ASN G 1 102 ? 86.469 32.793 -1.344 1.00 11.56 390 ASN G CA 1
ATOM 8264 C C . ASN G 1 102 ? 87.894 32.326 -1.626 1.00 13.47 390 ASN G C 1
ATOM 8265 O O . ASN G 1 102 ? 88.176 31.875 -2.728 1.00 13.11 390 ASN G O 1
ATOM 8270 N N . GLN G 1 103 ? 88.783 32.404 -0.635 1.00 14.11 391 GLN G N 1
ATOM 8271 C CA . GLN G 1 103 ? 90.144 31.903 -0.808 1.00 16.07 391 GLN G CA 1
ATOM 8272 C C . GLN G 1 103 ? 90.170 30.400 -1.142 1.00 14.29 391 GLN G C 1
ATOM 8273 O O . GLN G 1 103 ? 91.141 29.918 -1.751 1.00 14.96 391 GLN G O 1
ATOM 8279 N N . ALA G 1 104 ? 89.112 29.681 -0.784 1.00 12.06 392 ALA G N 1
ATOM 8280 C CA . ALA G 1 104 ? 89.032 28.253 -1.093 1.00 11.02 392 ALA G CA 1
ATOM 8281 C C . ALA G 1 104 ? 88.658 27.954 -2.547 1.00 11.34 392 ALA G C 1
ATOM 8282 O O . ALA G 1 104 ? 88.676 26.796 -2.944 1.00 10.06 392 ALA G O 1
ATOM 8284 N N . ASN G 1 105 ? 88.336 28.966 -3.350 1.00 10.59 393 ASN G N 1
ATOM 8285 C CA . ASN G 1 105 ? 87.850 28.659 -4.701 1.00 11.25 393 ASN G CA 1
ATOM 8286 C C . ASN G 1 105 ? 88.871 27.950 -5.583 1.00 9.76 393 ASN G C 1
ATOM 8287 O O . ASN G 1 105 ? 88.496 27.104 -6.362 1.00 9.96 393 ASN G O 1
ATOM 8292 N N . ALA G 1 106 ? 90.159 28.245 -5.451 1.00 10.79 394 ALA G N 1
ATOM 8293 C CA . ALA G 1 106 ? 91.135 27.521 -6.274 1.00 10.68 394 ALA G CA 1
ATOM 8294 C C . ALA G 1 106 ? 91.086 26.019 -5.964 1.00 10.46 394 ALA G C 1
ATOM 8295 O O . ALA G 1 106 ? 91.135 25.186 -6.876 1.00 11.97 394 ALA G O 1
ATOM 8297 N N . PHE G 1 107 ? 90.951 25.683 -4.685 1.00 10.03 395 PHE G N 1
ATOM 8298 C CA . PHE G 1 107 ? 90.745 24.294 -4.256 1.00 10.28 395 PHE G CA 1
ATOM 8299 C C . PHE G 1 107 ? 89.435 23.744 -4.831 1.00 10.21 395 PHE G C 1
ATOM 8300 O O . PHE G 1 107 ? 89.415 22.649 -5.390 1.00 10.47 395 PHE G O 1
ATOM 8308 N N . TYR G 1 108 ? 88.340 24.485 -4.708 1.00 9.71 396 TYR G N 1
ATOM 8309 C CA . TYR G 1 108 ? 87.070 24.032 -5.282 1.00 9.48 396 TYR G CA 1
ATOM 8310 C C . TYR G 1 108 ? 87.124 23.778 -6.798 1.00 9.67 396 TYR G C 1
ATOM 8311 O O . TYR G 1 108 ? 86.562 22.800 -7.282 1.00 10.07 396 TYR G O 1
ATOM 8320 N N . TYR G 1 109 ? 87.808 24.645 -7.549 1.00 9.35 397 TYR G N 1
ATOM 8321 C CA . TYR G 1 109 ? 87.958 24.433 -8.981 1.00 9.71 397 TYR G CA 1
ATOM 8322 C C . TYR G 1 109 ? 88.692 23.127 -9.263 1.00 10.78 397 TYR G C 1
ATOM 8323 O O . TYR G 1 109 ? 88.350 22.403 -10.196 1.00 15.40 397 TYR G O 1
ATOM 8332 N N . ALA G 1 110 ? 89.714 22.821 -8.468 1.00 11.41 398 ALA G N 1
ATOM 8333 C CA . ALA G 1 110 ? 90.459 21.578 -8.660 1.00 13.50 398 ALA G CA 1
ATOM 8334 C C . ALA G 1 110 ? 89.647 20.343 -8.268 1.00 12.07 398 ALA G C 1
ATOM 8335 O O . ALA G 1 110 ? 89.807 19.281 -8.877 1.00 17.58 398 ALA G O 1
ATOM 8337 N N . GLU G 1 111 ? 88.779 20.473 -7.268 1.00 12.41 399 GLU G N 1
ATOM 8338 C CA . GLU G 1 111 ? 88.074 19.317 -6.714 1.00 12.41 399 GLU G CA 1
ATOM 8339 C C . GLU G 1 111 ? 86.795 18.962 -7.455 1.00 15.79 399 GLU G C 1
ATOM 8340 O O . GLU G 1 111 ? 86.404 17.792 -7.515 1.00 17.81 399 GLU G O 1
ATOM 8346 N N . SER G 1 112 ? 86.166 19.966 -8.039 1.00 12.66 400 SER G N 1
ATOM 8347 C CA . SER G 1 112 ? 84.817 19.811 -8.561 1.00 11.94 400 SER G CA 1
ATOM 8348 C C . SER G 1 112 ? 84.757 19.208 -9.960 1.00 13.99 400 SER G C 1
ATOM 8349 O O . SER G 1 112 ? 85.681 19.350 -10.763 1.00 16.92 400 SER G O 1
ATOM 8352 N N . ASP G 1 113 ? 83.641 18.547 -10.254 1.00 12.73 401 ASP G N 1
ATOM 8353 C CA . ASP G 1 113 ? 83.371 18.041 -11.595 1.00 12.55 401 ASP G CA 1
ATOM 8354 C C . ASP G 1 113 ? 82.596 19.058 -12.418 1.00 13.81 401 ASP G C 1
ATOM 8355 O O . ASP G 1 113 ? 82.506 18.947 -13.635 1.00 20.50 401 ASP G O 1
ATOM 8360 N N . GLY G 1 114 ? 81.985 20.017 -11.750 1.00 10.77 402 GLY G N 1
ATOM 8361 C CA . GLY G 1 114 ? 81.196 21.010 -12.448 1.00 11.92 402 GLY G CA 1
ATOM 8362 C C . GLY G 1 114 ? 81.096 22.295 -11.662 1.00 10.27 402 GLY G C 1
ATOM 8363 O O . GLY G 1 114 ? 81.307 22.299 -10.451 1.00 11.89 402 GLY G O 1
ATOM 8364 N N . TYR G 1 115 ? 80.723 23.357 -12.366 1.00 10.54 403 TYR G N 1
ATOM 8365 C CA . TYR G 1 115 ? 80.702 24.708 -11.844 1.00 9.78 403 TYR G CA 1
ATOM 8366 C C . TYR G 1 115 ? 79.671 25.533 -12.589 1.00 11.05 403 TYR G C 1
ATOM 8367 O O . TYR G 1 115 ? 79.513 25.390 -13.797 1.00 12.46 403 TYR G O 1
ATOM 8376 N N . TYR G 1 116 ? 78.970 26.393 -11.853 1.00 10.99 404 TYR G N 1
ATOM 8377 C CA . TYR G 1 116 ? 77.993 27.309 -12.426 1.00 10.98 404 TYR G CA 1
ATOM 8378 C C . TYR G 1 116 ? 78.073 28.639 -11.684 1.00 12.21 404 TYR G C 1
ATOM 8379 O O . TYR G 1 116 ? 77.909 28.678 -10.471 1.00 13.88 404 TYR G O 1
ATOM 8388 N N . LYS G 1 117 ? 78.323 29.720 -12.416 1.00 11.25 405 LYS G N 1
ATOM 8389 C CA . LYS G 1 117 ? 78.430 31.063 -11.838 1.00 15.13 405 LYS G CA 1
ATOM 8390 C C . LYS G 1 117 ? 77.057 31.731 -11.730 1.00 14.09 405 LYS G C 1
ATOM 8391 O O . LYS G 1 117 ? 76.349 31.867 -12.725 1.00 19.37 405 LYS G O 1
ATOM 8397 N N . GLN G 1 118 ? 76.672 32.143 -10.525 1.00 14.79 406 GLN G N 1
ATOM 8398 C CA . GLN G 1 118 ? 75.430 32.874 -10.319 1.00 17.06 406 GLN G CA 1
ATOM 8399 C C . GLN G 1 118 ? 75.708 34.242 -9.706 1.00 15.67 406 GLN G C 1
ATOM 8400 O O . GLN G 1 118 ? 76.867 34.603 -9.443 1.00 15.72 406 GLN G O 1
ATOM 8406 N N . ASP G 1 119 ? 74.647 35.004 -9.472 1.00 17.90 407 ASP G N 1
ATOM 8407 C CA . ASP G 1 119 ? 74.781 36.403 -9.084 1.00 17.71 407 ASP G CA 1
ATOM 8408 C C . ASP G 1 119 ? 75.442 36.558 -7.710 1.00 17.58 407 ASP G C 1
ATOM 8409 O O . ASP G 1 119 ? 76.320 37.407 -7.529 1.00 22.93 407 ASP G O 1
ATOM 8414 N N . HIS G 1 120 ? 75.021 35.741 -6.750 1.00 13.99 408 HIS G N 1
ATOM 8415 C CA . HIS G 1 120 ? 75.509 35.861 -5.371 1.00 15.71 408 HIS G CA 1
ATOM 8416 C C . HIS G 1 120 ? 76.497 34.783 -4.997 1.00 14.34 408 HIS G C 1
ATOM 8417 O O . HIS G 1 120 ? 77.159 34.884 -3.951 1.00 14.09 408 HIS G O 1
ATOM 8424 N N . TRP G 1 121 ? 76.604 33.768 -5.846 1.00 11.96 409 TRP G N 1
ATOM 8425 C CA . TRP G 1 121 ? 77.317 32.551 -5.500 1.00 11.74 409 TRP G CA 1
ATOM 8426 C C . TRP G 1 121 ? 78.000 31.915 -6.687 1.00 12.71 409 TRP G C 1
ATOM 8427 O O . TRP G 1 121 ? 77.485 31.990 -7.802 1.00 13.06 409 TRP G O 1
ATOM 8438 N N . LYS G 1 122 ? 79.108 31.232 -6.419 1.00 11.30 410 LYS G N 1
ATOM 8439 C CA . LYS G 1 122 ? 79.667 30.230 -7.324 1.00 10.82 410 LYS G CA 1
ATOM 8440 C C . LYS G 1 122 ? 79.179 28.866 -6.840 1.00 12.28 410 LYS G C 1
ATOM 8441 O O . LYS G 1 122 ? 79.198 28.590 -5.647 1.00 13.09 410 LYS G O 1
ATOM 8447 N N . ILE G 1 123 ? 78.711 28.028 -7.759 1.00 11.18 411 ILE G N 1
ATOM 8448 C CA . ILE G 1 123 ? 78.120 26.743 -7.398 1.00 11.87 411 ILE G CA 1
ATOM 8449 C C . ILE G 1 123 ? 78.950 25.608 -7.977 1.00 11.27 411 ILE G C 1
ATOM 8450 O O . ILE G 1 123 ? 79.368 25.666 -9.132 1.00 11.56 411 ILE G O 1
ATOM 8455 N N . PHE G 1 124 ? 79.194 24.588 -7.163 1.00 9.92 412 PHE G N 1
ATOM 8456 C CA . PHE G 1 124 ? 80.066 23.468 -7.524 1.00 9.09 412 PHE G CA 1
ATOM 8457 C C . PHE G 1 124 ? 79.391 22.140 -7.258 1.00 9.90 412 PHE G C 1
ATOM 8458 O O . PHE G 1 124 ? 78.515 22.051 -6.395 1.00 10.52 412 PHE G O 1
ATOM 8466 N N . TRP G 1 125 ? 79.808 21.094 -7.963 1.00 9.63 413 TRP G N 1
ATOM 8467 C CA . TRP G 1 125 ? 79.291 19.764 -7.638 1.00 9.27 413 TRP G CA 1
ATOM 8468 C C . TRP G 1 125 ? 80.268 18.681 -8.034 1.00 10.95 413 TRP G C 1
ATOM 8469 O O . TRP G 1 125 ? 81.185 18.915 -8.832 1.00 12.41 413 TRP G O 1
ATOM 8480 N N . ASN G 1 126 ? 80.068 17.501 -7.456 1.00 11.72 414 ASN G N 1
ATOM 8481 C CA . ASN G 1 126 ? 80.779 16.280 -7.830 1.00 11.61 414 ASN G CA 1
ATOM 8482 C C . ASN G 1 126 ? 79.773 15.169 -8.094 1.00 13.24 414 ASN G C 1
ATOM 8483 O O . ASN G 1 126 ? 78.770 15.068 -7.374 1.00 14.34 414 ASN G O 1
ATOM 8488 N N . GLY G 1 127 ? 80.031 14.328 -9.095 1.00 13.11 415 GLY G N 1
ATOM 8489 C CA . GLY G 1 127 ? 79.308 13.072 -9.225 1.00 14.37 415 GLY G CA 1
ATOM 8490 C C . GLY G 1 127 ? 77.901 13.136 -9.783 1.00 15.37 415 GLY G C 1
ATOM 8491 O O . GLY G 1 127 ? 77.164 12.155 -9.671 1.00 17.62 415 GLY G O 1
ATOM 8492 N N . LEU G 1 128 ? 77.542 14.269 -10.390 1.00 14.65 416 LEU G N 1
ATOM 8493 C CA . LEU G 1 128 ? 76.213 14.444 -11.005 1.00 15.91 416 LEU G CA 1
ATOM 8494 C C . LEU G 1 128 ? 76.289 14.346 -12.517 1.00 21.29 416 LEU G C 1
ATOM 8495 O O . LEU G 1 128 ? 77.081 15.051 -13.148 1.00 27.05 416 LEU G O 1
ATOM 8500 N N . HIS G 1 129 ? 75.451 13.509 -13.114 1.00 24.16 417 HIS G N 1
ATOM 8501 C CA . HIS G 1 129 ? 75.530 13.345 -14.561 1.00 27.75 417 HIS G CA 1
ATOM 8502 C C . HIS G 1 129 ? 74.190 13.481 -15.264 1.00 30.47 417 HIS G C 1
ATOM 8503 O O . HIS G 1 129 ? 74.068 13.161 -16.447 1.00 30.33 417 HIS G O 1
ATOM 8510 N N . HIS G 1 130 ? 73.196 13.979 -14.540 1.00 19.05 418 HIS G N 1
ATOM 8511 C CA . HIS G 1 130 ? 71.914 14.312 -15.148 1.00 19.67 418 HIS G CA 1
ATOM 8512 C C . HIS G 1 130 ? 71.685 15.808 -15.008 1.00 18.06 418 HIS G C 1
ATOM 8513 O O . HIS G 1 130 ? 71.734 16.352 -13.895 1.00 17.68 418 HIS G O 1
ATOM 8520 N N . PHE G 1 131 ? 71.420 16.481 -16.126 1.00 17.98 419 PHE G N 1
ATOM 8521 C CA . PHE G 1 131 ? 71.335 17.938 -16.087 1.00 17.65 419 PHE G CA 1
ATOM 8522 C C . PHE G 1 131 ? 70.086 18.445 -15.370 1.00 18.68 419 PHE G C 1
ATOM 8523 O O . PHE G 1 131 ? 70.090 19.564 -14.859 1.00 17.50 419 PHE G O 1
ATOM 8531 N N . GLN G 1 132 ? 69.048 17.618 -15.285 1.00 19.07 420 GLN G N 1
ATOM 8532 C CA . GLN G 1 132 ? 67.881 17.944 -14.476 1.00 21.20 420 GLN G CA 1
ATOM 8533 C C . GLN G 1 132 ? 68.285 18.130 -13.013 1.00 18.22 420 GLN G C 1
ATOM 8534 O O . GLN G 1 132 ? 67.932 19.128 -12.373 1.00 16.88 420 GLN G O 1
ATOM 8540 N N . GLN G 1 133 ? 69.059 17.185 -12.488 1.00 16.03 421 GLN G N 1
ATOM 8541 C CA . GLN G 1 133 ? 69.513 17.246 -11.115 1.00 17.92 421 GLN G CA 1
ATOM 8542 C C . GLN G 1 133 ? 70.452 18.430 -10.902 1.00 15.93 421 GLN G C 1
ATOM 8543 O O . GLN G 1 133 ? 70.367 19.126 -9.892 1.00 15.80 421 GLN G O 1
ATOM 8549 N N . ILE G 1 134 ? 71.357 18.661 -11.848 1.00 13.63 422 ILE G N 1
ATOM 8550 C CA . ILE G 1 134 ? 72.254 19.801 -11.766 1.00 13.94 422 ILE G CA 1
ATOM 8551 C C . ILE G 1 134 ? 71.451 21.105 -11.696 1.00 12.76 422 ILE G C 1
ATOM 8552 O O . ILE G 1 134 ? 71.719 21.949 -10.845 1.00 13.77 422 ILE G O 1
ATOM 8557 N N . GLN G 1 135 ? 70.436 21.247 -12.549 1.00 14.65 423 GLN G N 1
ATOM 8558 C CA . GLN G 1 135 ? 69.632 22.465 -12.548 1.00 16.87 423 GLN G CA 1
ATOM 8559 C C . GLN G 1 135 ? 68.905 22.651 -11.208 1.00 14.66 423 GLN G C 1
ATOM 8560 O O . GLN G 1 135 ? 68.813 23.764 -10.678 1.00 14.63 423 GLN G O 1
ATOM 8566 N N . GLN G 1 136 ? 68.405 21.561 -10.641 1.00 14.85 424 GLN G N 1
ATOM 8567 C CA . GLN G 1 136 ? 67.765 21.617 -9.326 1.00 14.23 424 GLN G CA 1
ATOM 8568 C C . GLN G 1 136 ? 68.747 22.013 -8.223 1.00 15.08 424 GLN G C 1
ATOM 8569 O O . GLN G 1 136 ? 68.404 22.783 -7.320 1.00 15.92 424 GLN G O 1
ATOM 8575 N N . CYS G 1 137 ? 69.977 21.506 -8.298 1.00 13.23 425 CYS G N 1
ATOM 8576 C CA . CYS G 1 137 ? 71.022 21.833 -7.330 1.00 14.44 425 CYS G CA 1
ATOM 8577 C C . CYS G 1 137 ? 71.424 23.299 -7.412 1.00 12.92 425 CYS G C 1
ATOM 8578 O O . CYS G 1 137 ? 71.576 23.981 -6.379 1.00 12.65 425 CYS G O 1
ATOM 8581 N N . VAL G 1 138 ? 71.598 23.796 -8.633 1.00 13.15 426 VAL G N 1
ATOM 8582 C CA . VAL G 1 138 ? 71.928 25.201 -8.824 1.00 15.39 426 VAL G CA 1
ATOM 8583 C C . VAL G 1 138 ? 70.828 26.072 -8.231 1.00 13.57 426 VAL G C 1
ATOM 8584 O O . VAL G 1 138 ? 71.110 27.026 -7.492 1.00 15.00 426 VAL G O 1
ATOM 8588 N N . ALA G 1 139 ? 69.570 25.750 -8.516 1.00 14.48 427 ALA G N 1
ATOM 8589 C CA . ALA G 1 139 ? 68.475 26.547 -7.977 1.00 14.40 427 ALA G CA 1
ATOM 8590 C C . ALA G 1 139 ? 68.435 26.503 -6.457 1.00 13.65 427 ALA G C 1
ATOM 8591 O O . ALA G 1 139 ? 68.174 27.530 -5.811 1.00 14.83 427 ALA G O 1
ATOM 8593 N N . HIS G 1 140 ? 68.696 25.338 -5.874 1.00 13.88 428 HIS G N 1
ATOM 8594 C CA . HIS G 1 140 ? 68.738 25.265 -4.418 1.00 15.30 428 HIS G CA 1
ATOM 8595 C C . HIS G 1 140 ? 69.765 26.248 -3.853 1.00 13.98 428 HIS G C 1
ATOM 8596 O O . HIS G 1 140 ? 69.483 26.960 -2.892 1.00 15.50 428 HIS G O 1
ATOM 8603 N N . CYS G 1 141 ? 70.955 26.279 -4.433 1.00 12.55 429 CYS G N 1
ATOM 8604 C CA . CYS G 1 141 ? 72.001 27.190 -3.950 1.00 14.00 429 CYS G CA 1
ATOM 8605 C C . CYS G 1 141 ? 71.629 28.660 -4.085 1.00 16.08 429 CYS G C 1
ATOM 8606 O O . CYS G 1 141 ? 71.989 29.491 -3.245 1.00 16.10 429 CYS G O 1
ATOM 8609 N N . THR G 1 142 ? 70.933 29.005 -5.158 1.00 16.07 430 THR G N 1
ATOM 8610 C CA . THR G 1 142 ? 70.567 30.401 -5.394 1.00 20.70 430 THR G CA 1
ATOM 8611 C C . THR G 1 142 ? 69.468 30.852 -4.443 1.00 21.81 430 THR G C 1
ATOM 8612 O O . THR G 1 142 ? 69.359 32.034 -4.107 1.00 28.62 430 THR G O 1
ATOM 8616 N N . GLN G 1 143 ? 68.664 29.906 -3.982 1.00 18.37 431 GLN G N 1
ATOM 8617 C CA . GLN G 1 143 ? 67.480 30.247 -3.200 1.00 20.00 431 GLN G CA 1
ATOM 8618 C C . GLN G 1 143 ? 67.636 30.060 -1.695 1.00 17.56 431 GLN G C 1
ATOM 8619 O O . GLN G 1 143 ? 66.966 30.723 -0.904 1.00 19.17 431 GLN G O 1
ATOM 8625 N N . HIS G 1 144 ? 68.505 29.145 -1.298 1.00 16.98 432 HIS G N 1
ATOM 8626 C CA . HIS G 1 144 ? 68.681 28.839 0.110 1.00 17.90 432 HIS G CA 1
ATOM 8627 C C . HIS G 1 144 ? 69.208 30.073 0.849 1.00 19.27 432 HIS G C 1
ATOM 8628 O O . HIS G 1 144 ? 70.218 30.632 0.466 1.00 15.76 432 HIS G O 1
ATOM 8635 N N . PRO G 1 145 ? 68.517 30.509 1.904 1.00 15.56 433 PRO G N 1
ATOM 8636 C CA . PRO G 1 145 ? 68.957 31.709 2.629 1.00 16.28 433 PRO G CA 1
ATOM 8637 C C . PRO G 1 145 ? 70.343 31.562 3.234 1.00 15.01 433 PRO G C 1
ATOM 8638 O O . PRO G 1 145 ? 70.759 30.476 3.598 1.00 14.85 433 PRO G O 1
ATOM 8642 N N . PRO G 1 146 ? 71.066 32.679 3.347 1.00 15.81 434 PRO G N 1
ATOM 8643 C CA . PRO G 1 146 ? 72.378 32.628 3.994 1.00 14.54 434 PRO G CA 1
ATOM 8644 C C . PRO G 1 146 ? 72.261 32.271 5.468 1.00 14.74 434 PRO G C 1
ATOM 8645 O O . PRO G 1 146 ? 71.383 32.798 6.160 1.00 17.83 434 PRO G O 1
ATOM 8649 N N . THR G 1 147 ? 73.146 31.410 5.961 1.00 15.06 435 THR G N 1
ATOM 8650 C CA . THR G 1 147 ? 73.136 31.107 7.392 1.00 18.13 435 THR G CA 1
ATOM 8651 C C . THR G 1 147 ? 74.398 31.627 8.075 1.00 19.62 435 THR G C 1
ATOM 8652 O O . THR G 1 147 ? 74.601 31.420 9.268 1.00 17.56 435 THR G O 1
ATOM 8656 N N . LEU G 1 148 ? 75.232 32.319 7.303 1.00 17.76 436 LEU G N 1
ATOM 8657 C CA . LEU G 1 148 ? 76.273 33.173 7.852 1.00 16.15 436 LEU G CA 1
ATOM 8658 C C . LEU G 1 148 ? 75.919 34.580 7.446 1.00 20.89 436 LEU G C 1
ATOM 8659 O O . LEU G 1 148 ? 75.646 34.834 6.269 1.00 21.81 436 LEU G O 1
ATOM 8664 N N . ILE G 1 149 ? 75.897 35.478 8.422 1.00 19.49 437 ILE G N 1
ATOM 8665 C CA . ILE G 1 149 ? 75.474 36.852 8.188 1.00 18.58 437 ILE G CA 1
ATOM 8666 C C . ILE G 1 149 ? 76.417 37.813 8.895 1.00 24.55 437 ILE G C 1
ATOM 8667 O O . ILE G 1 149 ? 77.335 37.389 9.589 1.00 27.33 437 ILE G O 1
ATOM 8672 N N . ASP G 1 150 ? 76.186 39.109 8.728 1.00 36.77 438 ASP G N 1
ATOM 8673 C CA . ASP G 1 150 ? 77.053 40.095 9.355 1.00 47.37 438 ASP G CA 1
ATOM 8674 C C . ASP G 1 150 ? 76.264 40.980 10.311 1.00 63.79 438 ASP G C 1
ATOM 8675 O O . ASP G 1 150 ? 76.823 41.560 11.244 1.00 70.76 438 ASP G O 1
ATOM 8681 N N . HIS H 1 3 ? 100.794 46.115 -29.629 1.00 38.37 291 HIS H N 1
ATOM 8682 C CA . HIS H 1 3 ? 99.565 45.534 -29.110 1.00 39.70 291 HIS H CA 1
ATOM 8683 C C . HIS H 1 3 ? 98.446 45.560 -30.152 1.00 40.30 291 HIS H C 1
ATOM 8684 O O . HIS H 1 3 ? 97.270 45.713 -29.820 1.00 37.05 291 HIS H O 1
ATOM 8691 N N . MET H 1 4 ? 98.828 45.403 -31.416 1.00 33.64 292 MET H N 1
ATOM 8692 C CA . MET H 1 4 ? 97.862 45.223 -32.493 1.00 30.75 292 MET H CA 1
ATOM 8693 C C . MET H 1 4 ? 97.473 43.756 -32.633 1.00 28.89 292 MET H C 1
ATOM 8694 O O . MET H 1 4 ? 98.257 42.853 -32.324 1.00 24.21 292 MET H O 1
ATOM 8699 N N . VAL H 1 5 ? 96.250 43.522 -33.093 1.00 22.30 293 VAL H N 1
ATOM 8700 C CA . VAL H 1 5 ? 95.739 42.170 -33.258 1.00 21.22 293 VAL H CA 1
ATOM 8701 C C . VAL H 1 5 ? 95.183 41.966 -34.657 1.00 24.48 293 VAL H C 1
ATOM 8702 O O . VAL H 1 5 ? 94.377 42.761 -35.133 1.00 26.90 293 VAL H O 1
ATOM 8706 N N . ILE H 1 6 ? 95.650 40.917 -35.323 1.00 19.20 294 ILE H N 1
ATOM 8707 C CA . ILE H 1 6 ? 95.149 40.530 -36.636 1.00 20.71 294 ILE H CA 1
ATOM 8708 C C . ILE H 1 6 ? 93.857 39.743 -36.487 1.00 21.86 294 ILE H C 1
ATOM 8709 O O . ILE H 1 6 ? 93.821 38.742 -35.781 1.00 21.99 294 ILE H O 1
ATOM 8714 N N . ARG H 1 7 ? 92.799 40.193 -37.147 1.00 19.19 295 ARG H N 1
ATOM 8715 C CA . ARG H 1 7 ? 91.537 39.464 -37.142 1.00 24.35 295 ARG H CA 1
ATOM 8716 C C . ARG H 1 7 ? 91.224 38.963 -38.543 1.00 22.21 295 ARG H C 1
ATOM 8717 O O . ARG H 1 7 ? 91.169 39.746 -39.489 1.00 24.68 295 ARG H O 1
ATOM 8725 N N . ALA H 1 8 ? 91.024 37.654 -38.675 1.00 21.12 296 ALA H N 1
ATOM 8726 C CA . ALA H 1 8 ? 90.787 37.051 -39.984 1.00 21.63 296 ALA H CA 1
ATOM 8727 C C . ALA H 1 8 ? 89.555 36.159 -39.974 1.00 20.08 296 ALA H C 1
ATOM 8728 O O . ALA H 1 8 ? 89.272 35.507 -38.967 1.00 19.64 296 ALA H O 1
ATOM 8730 N N . THR H 1 9 ? 88.842 36.111 -41.100 1.00 23.33 297 THR H N 1
ATOM 8731 C CA . THR H 1 9 ? 87.671 35.245 -41.228 1.00 25.47 297 THR H CA 1
ATOM 8732 C C . THR H 1 9 ? 87.915 34.140 -42.240 1.00 26.82 297 THR H C 1
ATOM 8733 O O . THR H 1 9 ? 87.008 33.380 -42.580 1.00 24.28 297 THR H O 1
ATOM 8737 N N . THR H 1 10 ? 89.146 34.067 -42.728 1.00 22.31 298 THR H N 1
ATOM 8738 C CA . THR H 1 10 ? 89.551 33.012 -43.642 1.00 23.19 298 THR H CA 1
ATOM 8739 C C . THR H 1 10 ? 91.001 32.671 -43.359 1.00 27.47 298 THR H C 1
ATOM 8740 O O . THR H 1 10 ? 91.802 33.553 -43.047 1.00 25.51 298 THR H O 1
ATOM 8744 N N . TRP H 1 11 ? 91.341 31.392 -43.469 1.00 26.62 299 TRP H N 1
ATOM 8745 C CA . TRP H 1 11 ? 92.720 30.959 -43.253 1.00 22.69 299 TRP H CA 1
ATOM 8746 C C . TRP H 1 11 ? 93.680 31.587 -44.257 1.00 26.66 299 TRP H C 1
ATOM 8747 O O . TRP H 1 11 ? 94.881 31.674 -44.016 1.00 30.93 299 TRP H O 1
ATOM 8758 N N . LYS H 1 12 ? 93.149 31.998 -45.400 1.00 29.02 300 LYS H N 1
ATOM 8759 C CA . LYS H 1 12 ? 93.963 32.616 -46.439 1.00 31.59 300 LYS H CA 1
ATOM 8760 C C . LYS H 1 12 ? 94.618 33.929 -46.003 1.00 34.08 300 LYS H C 1
ATOM 8761 O O . LYS H 1 12 ? 95.610 34.350 -46.598 1.00 38.19 300 LYS H O 1
ATOM 8767 N N . ASP H 1 13 ? 94.049 34.596 -45.003 1.00 30.13 301 ASP H N 1
ATOM 8768 C CA . ASP H 1 13 ? 94.584 35.886 -44.556 1.00 33.08 301 ASP H CA 1
ATOM 8769 C C . ASP H 1 13 ? 95.606 35.751 -43.427 1.00 35.24 301 ASP H C 1
ATOM 8770 O O . ASP H 1 13 ? 96.043 36.749 -42.839 1.00 34.78 301 ASP H O 1
ATOM 8775 N N . LEU H 1 14 ? 95.982 34.510 -43.134 1.00 29.78 302 LEU H N 1
ATOM 8776 C CA . LEU H 1 14 ? 96.941 34.223 -42.075 1.00 25.09 302 LEU H CA 1
ATOM 8777 C C . LEU H 1 14 ? 98.158 33.457 -42.583 1.00 24.68 302 LEU H C 1
ATOM 8778 O O . LEU H 1 14 ? 98.099 32.745 -43.591 1.00 26.52 302 LEU H O 1
ATOM 8783 N N . ASP H 1 15 ? 99.265 33.617 -41.868 1.00 21.91 303 ASP H N 1
ATOM 8784 C CA . ASP H 1 15 ? 100.480 32.852 -42.115 1.00 28.54 303 ASP H CA 1
ATOM 8785 C C . ASP H 1 15 ? 100.351 31.501 -41.422 1.00 30.89 303 ASP H C 1
ATOM 8786 O O . ASP H 1 15 ? 100.634 31.375 -40.221 1.00 21.45 303 ASP H O 1
ATOM 8791 N N . LEU H 1 16 ? 99.924 30.490 -42.171 1.00 25.35 304 LEU H N 1
ATOM 8792 C CA . LEU H 1 16 ? 99.584 29.205 -41.563 1.00 27.17 304 LEU H CA 1
ATOM 8793 C C . LEU H 1 16 ? 100.792 28.434 -40.995 1.00 24.54 304 LEU H C 1
ATOM 8794 O O . LEU H 1 16 ? 100.684 27.859 -39.912 1.00 22.76 304 LEU H O 1
ATOM 8799 N N . PRO H 1 17 ? 101.941 28.417 -41.701 1.00 24.12 305 PRO H N 1
ATOM 8800 C CA . PRO H 1 17 ? 103.068 27.751 -41.032 1.00 27.48 305 PRO H CA 1
ATOM 8801 C C . PRO H 1 17 ? 103.485 28.451 -39.735 1.00 25.69 305 PRO H C 1
ATOM 8802 O O . PRO H 1 17 ? 103.869 27.785 -38.777 1.00 23.75 305 PRO H O 1
ATOM 8806 N N . ARG H 1 18 ? 103.393 29.775 -39.708 1.00 24.02 306 ARG H N 1
ATOM 8807 C CA . ARG H 1 18 ? 103.753 30.559 -38.529 1.00 23.09 306 ARG H CA 1
ATOM 8808 C C . ARG H 1 18 ? 102.765 30.312 -37.391 1.00 22.02 306 ARG H C 1
ATOM 8809 O O . ARG H 1 18 ? 103.147 30.177 -36.227 1.00 20.53 306 ARG H O 1
ATOM 8817 N N . LEU H 1 19 ? 101.484 30.258 -37.734 1.00 19.82 307 LEU H N 1
ATOM 8818 C CA . LEU H 1 19 ? 100.448 29.966 -36.757 1.00 18.42 307 LEU H CA 1
ATOM 8819 C C . LEU H 1 19 ? 100.590 28.541 -36.216 1.00 18.63 307 LEU H C 1
ATOM 8820 O O . LEU H 1 19 ? 100.427 28.301 -35.010 1.00 17.91 307 LEU H O 1
ATOM 8825 N N . GLN H 1 20 ? 100.890 27.599 -37.104 1.00 23.34 308 GLN H N 1
ATOM 8826 C CA . GLN H 1 20 ? 101.129 26.228 -36.681 1.00 20.52 308 GLN H CA 1
ATOM 8827 C C . GLN H 1 20 ? 102.293 26.162 -35.691 1.00 21.04 308 GLN H C 1
ATOM 8828 O O . GLN H 1 20 ? 102.215 25.463 -34.675 1.00 20.87 308 GLN H O 1
ATOM 8834 N N . HIS H 1 21 ? 103.362 26.901 -35.971 1.00 21.87 309 HIS H N 1
ATOM 8835 C CA . HIS H 1 21 ? 104.503 26.928 -35.061 1.00 22.72 309 HIS H CA 1
ATOM 8836 C C . HIS H 1 21 ? 104.125 27.532 -33.709 1.00 23.47 309 HIS H C 1
ATOM 8837 O O . HIS H 1 21 ? 104.569 27.048 -32.664 1.00 21.86 309 HIS H O 1
ATOM 8844 N N . LEU H 1 22 ? 103.300 28.577 -33.715 1.00 20.03 310 LEU H N 1
ATOM 8845 C CA . LEU H 1 22 ? 102.817 29.154 -32.465 1.00 18.94 310 LEU H CA 1
ATOM 8846 C C . LEU H 1 22 ? 102.031 28.133 -31.658 1.00 20.88 310 LEU H C 1
ATOM 8847 O O . LEU H 1 22 ? 102.244 27.987 -30.455 1.00 18.96 310 LEU H O 1
ATOM 8852 N N . ILE H 1 23 ? 101.117 27.430 -32.318 1.00 17.74 311 ILE H N 1
ATOM 8853 C CA . ILE H 1 23 ? 100.295 26.434 -31.642 1.00 18.65 311 ILE H CA 1
ATOM 8854 C C . ILE H 1 23 ? 101.153 25.301 -31.079 1.00 18.54 311 ILE H C 1
ATOM 8855 O O . ILE H 1 23 ? 101.006 24.920 -29.918 1.00 18.73 311 ILE H O 1
ATOM 8860 N N . GLN H 1 24 ? 102.080 24.794 -31.880 1.00 20.05 312 GLN H N 1
ATOM 8861 C CA . GLN H 1 24 ? 102.905 23.680 -31.433 1.00 23.88 312 GLN H CA 1
ATOM 8862 C C . GLN H 1 24 ? 103.880 24.093 -30.334 1.00 29.22 312 GLN H C 1
ATOM 8863 O O . GLN H 1 24 ? 104.119 23.325 -29.397 1.00 26.01 312 GLN H O 1
ATOM 8869 N N . SER H 1 25 ? 104.417 25.309 -30.421 1.00 23.57 313 SER H N 1
ATOM 8870 C CA . SER H 1 25 ? 105.334 25.787 -29.390 1.00 26.29 313 SER H CA 1
ATOM 8871 C C . SER H 1 25 ? 104.574 26.013 -28.093 1.00 26.77 313 SER H C 1
ATOM 8872 O O . SER H 1 25 ? 105.112 25.790 -27.011 1.00 27.61 313 SER H O 1
ATOM 8875 N N . SER H 1 26 ? 103.317 26.434 -28.212 1.00 21.54 314 SER H N 1
ATOM 8876 C CA . SER H 1 26 ? 102.464 26.700 -27.064 1.00 22.65 314 SER H CA 1
ATOM 8877 C C . SER H 1 26 ? 102.082 25.472 -26.281 1.00 22.92 314 SER H C 1
ATOM 8878 O O . SER H 1 26 ? 102.237 25.417 -25.062 1.00 22.49 314 SER H O 1
ATOM 8881 N N . PHE H 1 27 ? 101.568 24.492 -27.001 1.00 21.54 315 PHE H N 1
ATOM 8882 C CA . PHE H 1 27 ? 101.046 23.295 -26.379 1.00 24.08 315 PHE H CA 1
ATOM 8883 C C . PHE H 1 27 ? 102.110 22.233 -26.190 1.00 26.23 315 PHE H C 1
ATOM 8884 O O . PHE H 1 27 ? 101.859 21.246 -25.508 1.00 24.44 315 PHE H O 1
ATOM 8892 N N . ARG H 1 28 ? 103.292 22.459 -26.771 1.00 24.65 316 ARG H N 1
ATOM 8893 C CA . ARG H 1 28 ? 104.367 21.471 -26.800 1.00 28.90 316 ARG H CA 1
ATOM 8894 C C . ARG H 1 28 ? 103.851 20.139 -27.324 1.00 28.18 316 ARG H C 1
ATOM 8895 O O . ARG H 1 28 ? 104.195 19.071 -26.810 1.00 33.27 316 ARG H O 1
ATOM 8903 N N . ARG H 1 29 ? 103.009 20.224 -28.351 1.00 25.94 317 ARG H N 1
ATOM 8904 C CA . ARG H 1 29 ? 102.474 19.052 -29.027 1.00 28.66 317 ARG H CA 1
ATOM 8905 C C . ARG H 1 29 ? 102.421 19.317 -30.525 1.00 25.38 317 ARG H C 1
ATOM 8906 O O . ARG H 1 29 ? 102.701 20.426 -30.978 1.00 31.24 317 ARG H O 1
ATOM 8914 N N . THR H 1 30 ? 102.064 18.298 -31.293 1.00 27.99 318 THR H N 1
ATOM 8915 C CA . THR H 1 30 ? 101.995 18.423 -32.741 1.00 30.21 318 THR H CA 1
ATOM 8916 C C . THR H 1 30 ? 100.568 18.707 -33.188 1.00 29.00 318 THR H C 1
ATOM 8917 O O . THR H 1 30 ? 99.624 18.063 -32.723 1.00 29.64 318 THR H O 1
ATOM 8921 N N . LEU H 1 31 ? 100.410 19.683 -34.077 1.00 25.78 319 LEU H N 1
ATOM 8922 C CA . LEU H 1 31 ? 99.113 19.948 -34.683 1.00 29.80 319 LEU H CA 1
ATOM 8923 C C . LEU H 1 31 ? 98.853 18.842 -35.693 1.00 29.35 319 LEU H C 1
ATOM 8924 O O . LEU H 1 31 ? 99.732 18.524 -36.488 1.00 29.70 319 LEU H O 1
ATOM 8929 N N . ILE H 1 32 ? 97.668 18.237 -35.650 1.00 28.38 320 ILE H N 1
ATOM 8930 C CA . ILE H 1 32 ? 97.376 17.130 -36.562 1.00 33.29 320 ILE H CA 1
ATOM 8931 C C . ILE H 1 32 ? 97.521 17.568 -38.014 1.00 30.12 320 ILE H C 1
ATOM 8932 O O . ILE H 1 32 ? 97.249 18.721 -38.349 1.00 31.06 320 ILE H O 1
ATOM 8937 N N . PRO H 1 33 ? 97.974 16.651 -38.880 1.00 34.17 321 PRO H N 1
ATOM 8938 C CA . PRO H 1 33 ? 98.052 16.981 -40.305 1.00 32.16 321 PRO H CA 1
ATOM 8939 C C . PRO H 1 33 ? 96.705 17.445 -40.852 1.00 31.46 321 PRO H C 1
ATOM 8940 O O . PRO H 1 33 ? 95.663 17.008 -40.355 1.00 33.01 321 PRO H O 1
ATOM 8944 N N . HIS H 1 34 ? 96.746 18.347 -41.828 1.00 31.29 322 HIS H N 1
ATOM 8945 C CA . HIS H 1 34 ? 95.557 18.849 -42.515 1.00 32.46 322 HIS H CA 1
ATOM 8946 C C . HIS H 1 34 ? 94.590 19.617 -41.616 1.00 31.86 322 HIS H C 1
ATOM 8947 O O . HIS H 1 34 ? 93.422 19.769 -41.961 1.00 28.89 322 HIS H O 1
ATOM 8954 N N . TYR H 1 35 ? 95.075 20.108 -40.478 1.00 26.70 323 TYR H N 1
ATOM 8955 C CA . TYR H 1 35 ? 94.227 20.855 -39.544 1.00 24.55 323 TYR H CA 1
ATOM 8956 C C . TYR H 1 35 ? 93.490 22.022 -40.209 1.00 27.04 323 TYR H C 1
ATOM 8957 O O . TYR H 1 35 ? 92.274 22.144 -40.086 1.00 24.07 323 TYR H O 1
ATOM 8966 N N . PHE H 1 36 ? 94.221 22.883 -40.909 1.00 27.20 324 PHE H N 1
ATOM 8967 C CA . PHE H 1 36 ? 93.601 24.078 -41.473 1.00 24.89 324 PHE H CA 1
ATOM 8968 C C . PHE H 1 36 ? 92.626 23.725 -42.594 1.00 31.67 324 PHE H C 1
ATOM 8969 O O . PHE H 1 36 ? 91.610 24.395 -42.779 1.00 35.57 324 PHE H O 1
ATOM 8977 N N . GLU H 1 37 ? 92.927 22.653 -43.319 1.00 29.02 325 GLU H N 1
ATOM 8978 C CA . GLU H 1 37 ? 92.087 22.218 -44.429 1.00 33.57 325 GLU H CA 1
ATOM 8979 C C . GLU H 1 37 ? 90.761 21.638 -43.953 1.00 31.11 325 GLU H C 1
ATOM 8980 O O . GLU H 1 37 ? 89.771 21.659 -44.684 1.00 35.53 325 GLU H O 1
ATOM 8986 N N . THR H 1 38 ? 90.743 21.118 -42.731 1.00 30.70 326 THR H N 1
ATOM 8987 C CA . THR H 1 38 ? 89.562 20.425 -42.226 1.00 35.82 326 THR H CA 1
ATOM 8988 C C . THR H 1 38 ? 88.896 21.123 -41.039 1.00 31.64 326 THR H C 1
ATOM 8989 O O . THR H 1 38 ? 87.968 20.581 -40.437 1.00 35.87 326 THR H O 1
ATOM 8993 N N . THR H 1 39 ? 89.361 22.322 -40.702 1.00 24.88 327 THR H N 1
ATOM 8994 C CA . THR H 1 39 ? 88.769 23.086 -39.610 1.00 26.64 327 THR H CA 1
ATOM 8995 C C . THR H 1 39 ? 88.000 24.294 -40.146 1.00 24.94 327 THR H C 1
ATOM 8996 O O . THR H 1 39 ? 88.581 25.174 -40.776 1.00 27.50 327 THR H O 1
ATOM 9000 N N . PRO H 1 40 ? 86.679 24.329 -39.903 1.00 28.77 328 PRO H N 1
ATOM 9001 C CA . PRO H 1 40 ? 85.820 25.396 -40.431 1.00 25.87 328 PRO H CA 1
ATOM 9002 C C . PRO H 1 40 ? 85.965 26.686 -39.622 1.00 25.48 328 PRO H C 1
ATOM 9003 O O . PRO H 1 40 ? 85.297 26.889 -38.601 1.00 23.22 328 PRO H O 1
ATOM 9007 N N . LEU H 1 41 ? 86.851 27.556 -40.085 1.00 25.42 329 LEU H N 1
ATOM 9008 C CA . LEU H 1 41 ? 87.151 28.783 -39.361 1.00 25.41 329 LEU H CA 1
ATOM 9009 C C . LEU H 1 41 ? 85.947 29.717 -39.311 1.00 21.04 329 LEU H C 1
ATOM 9010 O O . LEU H 1 41 ? 85.296 29.964 -40.328 1.00 25.40 329 LEU H O 1
ATOM 9015 N N . LEU H 1 42 ? 85.661 30.216 -38.110 1.00 21.61 330 LEU H N 1
ATOM 9016 C CA . LEU H 1 42 ? 84.691 31.291 -37.925 1.00 21.92 330 LEU H CA 1
ATOM 9017 C C . LEU H 1 42 ? 85.439 32.620 -37.928 1.00 19.12 330 LEU H C 1
ATOM 9018 O O . LEU H 1 42 ? 85.254 33.452 -38.820 1.00 22.05 330 LEU H O 1
ATOM 9023 N N . ARG H 1 43 ? 86.300 32.808 -36.936 1.00 21.02 331 ARG H N 1
ATOM 9024 C CA . ARG H 1 43 ? 87.285 33.878 -37.018 1.00 22.92 331 ARG H CA 1
ATOM 9025 C C . ARG H 1 43 ? 88.435 33.628 -36.089 1.00 17.60 331 ARG H C 1
ATOM 9026 O O . ARG H 1 43 ? 88.299 32.934 -35.077 1.00 18.55 331 ARG H O 1
ATOM 9034 N N . ALA H 1 44 ? 89.575 34.184 -36.462 1.00 16.79 332 ALA H N 1
ATOM 9035 C CA . ALA H 1 44 ? 90.801 34.036 -35.712 1.00 15.94 332 ALA H CA 1
ATOM 9036 C C . ALA H 1 44 ? 91.340 35.399 -35.305 1.00 17.37 332 ALA H C 1
ATOM 9037 O O . ALA H 1 44 ? 91.199 36.382 -36.035 1.00 18.20 332 ALA H O 1
ATOM 9039 N N . TYR H 1 45 ? 91.966 35.430 -34.139 1.00 17.33 333 TYR H N 1
ATOM 9040 C CA . TYR H 1 45 ? 92.569 36.630 -33.590 1.00 14.89 333 TYR H CA 1
ATOM 9041 C C . TYR H 1 45 ? 94.012 36.302 -33.281 1.00 15.30 333 TYR H C 1
ATOM 9042 O O . TYR H 1 45 ? 94.279 35.437 -32.443 1.00 17.65 333 TYR H O 1
ATOM 9051 N N . VAL H 1 46 ? 94.942 36.975 -33.942 1.00 16.61 334 VAL H N 1
ATOM 9052 C CA . VAL H 1 46 ? 96.352 36.663 -33.773 1.00 17.63 334 VAL H CA 1
ATOM 9053 C C . VAL H 1 46 ? 97.121 37.934 -33.466 1.00 19.86 334 VAL H C 1
ATOM 9054 O O . VAL H 1 46 ? 96.995 38.923 -34.188 1.00 18.51 334 VAL H O 1
ATOM 9058 N N . SER H 1 47 ? 97.908 37.928 -32.393 1.00 19.88 335 SER H N 1
ATOM 9059 C CA . SER H 1 47 ? 98.727 39.097 -32.084 1.00 19.71 335 SER H CA 1
ATOM 9060 C C . SER H 1 47 ? 99.670 39.354 -33.261 1.00 19.11 335 SER H C 1
ATOM 9061 O O . SER H 1 47 ? 100.023 38.416 -33.986 1.00 21.54 335 SER H O 1
ATOM 9064 N N . GLU H 1 48 ? 100.031 40.618 -33.479 1.00 21.24 336 GLU H N 1
ATOM 9065 C CA . GLU H 1 48 ? 100.826 41.010 -34.638 1.00 26.80 336 GLU H CA 1
ATOM 9066 C C . GLU H 1 48 ? 102.078 40.154 -34.832 1.00 24.24 336 GLU H C 1
ATOM 9067 O O . GLU H 1 48 ? 102.420 39.781 -35.956 1.00 28.05 336 GLU H O 1
ATOM 9073 N N . ASN H 1 49 ? 102.757 39.829 -33.740 1.00 25.31 337 ASN H N 1
ATOM 9074 C CA . ASN H 1 49 ? 103.980 39.049 -33.853 1.00 28.35 337 ASN H CA 1
ATOM 9075 C C . ASN H 1 49 ? 103.781 37.558 -33.549 1.00 22.75 337 ASN H C 1
ATOM 9076 O O . ASN H 1 49 ? 104.743 36.834 -33.294 1.00 26.99 337 ASN H O 1
ATOM 9081 N N . TYR H 1 50 ? 102.529 37.106 -33.597 1.00 20.12 338 TYR H N 1
ATOM 9082 C CA . TYR H 1 50 ? 102.214 35.676 -33.503 1.00 19.09 338 TYR H CA 1
ATOM 9083 C C . TYR H 1 50 ? 102.709 35.026 -32.194 1.00 19.95 338 TYR H C 1
ATOM 9084 O O . TYR H 1 50 ? 103.265 33.923 -32.206 1.00 24.17 338 TYR H O 1
ATOM 9093 N N . ARG H 1 51 ? 102.481 35.707 -31.071 1.00 19.01 339 ARG H N 1
ATOM 9094 C CA . ARG H 1 51 ? 102.831 35.161 -29.762 1.00 20.00 339 ARG H CA 1
ATOM 9095 C C . ARG H 1 51 ? 101.582 34.784 -28.972 1.00 18.31 339 ARG H C 1
ATOM 9096 O O . ARG H 1 51 ? 101.670 34.141 -27.928 1.00 18.97 339 ARG H O 1
ATOM 9104 N N . ALA H 1 52 ? 100.414 35.165 -29.487 1.00 19.72 340 ALA H N 1
ATOM 9105 C CA . ALA H 1 52 ? 99.145 34.734 -28.907 1.00 17.02 340 ALA H CA 1
ATOM 9106 C C . ALA H 1 52 ? 98.079 34.634 -29.989 1.00 16.82 340 ALA H C 1
ATOM 9107 O O . ALA H 1 52 ? 98.046 35.440 -30.921 1.00 18.07 340 ALA H O 1
ATOM 9109 N N . ALA H 1 53 ? 97.214 33.636 -29.875 1.00 16.32 341 ALA H N 1
ATOM 9110 C CA . ALA H 1 53 ? 96.134 33.458 -30.834 1.00 13.65 341 ALA H CA 1
ATOM 9111 C C . ALA H 1 53 ? 94.901 32.834 -30.207 1.00 12.59 341 ALA H C 1
ATOM 9112 O O . ALA H 1 53 ? 95.004 31.987 -29.317 1.00 14.48 341 ALA H O 1
ATOM 9114 N N . VAL H 1 54 ? 93.746 33.258 -30.705 1.00 14.13 342 VAL H N 1
ATOM 9115 C CA . VAL H 1 54 ? 92.454 32.648 -30.402 1.00 17.39 342 VAL H CA 1
ATOM 9116 C C . VAL H 1 54 ? 91.799 32.229 -31.709 1.00 15.82 342 VAL H C 1
ATOM 9117 O O . VAL H 1 54 ? 91.639 33.051 -32.602 1.00 16.92 342 VAL H O 1
ATOM 9121 N N . ILE H 1 55 ? 91.393 30.967 -31.809 1.00 14.81 343 ILE H N 1
ATOM 9122 C CA . ILE H 1 55 ? 90.711 30.460 -32.993 1.00 14.47 343 ILE H CA 1
ATOM 9123 C C . ILE H 1 55 ? 89.296 30.042 -32.635 1.00 17.97 343 ILE H C 1
ATOM 9124 O O . ILE H 1 55 ? 89.110 29.182 -31.766 1.00 16.52 343 ILE H O 1
ATOM 9129 N N . LEU H 1 56 ? 88.315 30.660 -33.288 1.00 16.45 344 LEU H N 1
ATOM 9130 C CA . LEU H 1 56 ? 86.914 30.264 -33.163 1.00 20.04 344 LEU H CA 1
ATOM 9131 C C . LEU H 1 56 ? 86.488 29.473 -34.393 1.00 17.83 344 LEU H C 1
ATOM 9132 O O . LEU H 1 56 ? 86.812 29.864 -35.518 1.00 18.08 344 LEU H O 1
ATOM 9137 N N . THR H 1 57 ? 85.735 28.390 -34.194 1.00 19.41 345 THR H N 1
ATOM 9138 C CA . THR H 1 57 ? 85.237 27.593 -35.321 1.00 19.77 345 THR H CA 1
ATOM 9139 C C . THR H 1 57 ? 83.725 27.395 -35.306 1.00 21.52 345 THR H C 1
ATOM 9140 O O . THR H 1 57 ? 83.047 27.762 -34.347 1.00 23.19 345 THR H O 1
ATOM 9144 N N . LYS H 1 58 ? 83.217 26.783 -36.375 1.00 22.72 346 LYS H N 1
ATOM 9145 C CA . LYS H 1 58 ? 81.779 26.598 -36.571 1.00 28.24 346 LYS H CA 1
ATOM 9146 C C . LYS H 1 58 ? 81.230 25.299 -35.975 1.00 29.66 346 LYS H C 1
ATOM 9147 O O . LYS H 1 58 ? 80.094 24.900 -36.262 1.00 28.54 346 LYS H O 1
ATOM 9153 N N . LEU H 1 59 ? 82.038 24.641 -35.151 1.00 25.05 347 LEU H N 1
ATOM 9154 C CA . LEU H 1 59 ? 81.564 23.522 -34.353 1.00 26.13 347 LEU H CA 1
ATOM 9155 C C . LEU H 1 59 ? 80.597 24.061 -33.310 1.00 41.75 347 LEU H C 1
ATOM 9156 O O . LEU H 1 59 ? 80.897 25.044 -32.636 1.00 50.05 347 LEU H O 1
ATOM 9161 N N . GLY H 1 60 ? 79.437 23.437 -33.173 1.00 44.34 348 GLY H N 1
ATOM 9162 C CA . GLY H 1 60 ? 78.514 23.827 -32.123 1.00 36.30 348 GLY H CA 1
ATOM 9163 C C . GLY H 1 60 ? 77.416 24.784 -32.549 1.00 35.05 348 GLY H C 1
ATOM 9164 O O . GLY H 1 60 ? 77.421 25.308 -33.666 1.00 27.07 348 GLY H O 1
ATOM 9165 N N . ASN H 1 61 ? 76.464 25.003 -31.645 1.00 42.78 349 ASN H N 1
ATOM 9166 C CA . ASN H 1 61 ? 75.354 25.919 -31.886 1.00 48.22 349 ASN H CA 1
ATOM 9167 C C . ASN H 1 61 ? 75.806 27.361 -31.719 1.00 44.76 349 ASN H C 1
ATOM 9168 O O . ASN H 1 61 ? 75.286 28.268 -32.367 1.00 49.80 349 ASN H O 1
ATOM 9173 N N . VAL H 1 62 ? 76.772 27.556 -30.824 1.00 23.69 350 VAL H N 1
ATOM 9174 C CA . VAL H 1 62 ? 77.402 28.851 -30.612 1.00 27.76 350 VAL H CA 1
ATOM 9175 C C . VAL H 1 62 ? 78.894 28.701 -30.923 1.00 25.96 350 VAL H C 1
ATOM 9176 O O . VAL H 1 62 ? 79.393 27.580 -31.006 1.00 25.43 350 VAL H O 1
ATOM 9180 N N . PRO H 1 63 ? 79.596 29.821 -31.147 1.00 25.44 351 PRO H N 1
ATOM 9181 C CA . PRO H 1 63 ? 81.015 29.727 -31.503 1.00 19.11 351 PRO H CA 1
ATOM 9182 C C . PRO H 1 63 ? 81.847 28.863 -30.556 1.00 24.05 351 PRO H C 1
ATOM 9183 O O . PRO H 1 63 ? 81.699 28.903 -29.333 1.00 22.20 351 PRO H O 1
ATOM 9187 N N . TYR H 1 64 ? 82.709 28.056 -31.158 1.00 19.52 352 TYR H N 1
ATOM 9188 C CA . TYR H 1 64 ? 83.569 27.138 -30.431 1.00 18.91 352 TYR H CA 1
ATOM 9189 C C . TYR H 1 64 ? 84.987 27.660 -30.431 1.00 20.25 352 TYR H C 1
ATOM 9190 O O . TYR H 1 64 ? 85.547 27.949 -31.486 1.00 18.48 352 TYR H O 1
ATOM 9199 N N . LEU H 1 65 ? 85.575 27.798 -29.252 1.00 15.17 353 LEU H N 1
ATOM 9200 C CA . LEU H 1 65 ? 86.960 28.254 -29.175 1.00 13.32 353 LEU H CA 1
ATOM 9201 C C . LEU H 1 65 ? 87.870 27.029 -29.215 1.00 16.08 353 LEU H C 1
ATOM 9202 O O . LEU H 1 65 ? 88.019 26.314 -28.222 1.00 17.43 353 LEU H O 1
ATOM 9207 N N . ASP H 1 66 ? 88.460 26.784 -30.385 1.00 15.03 354 ASP H N 1
ATOM 9208 C CA . ASP H 1 66 ? 89.204 25.564 -30.666 1.00 14.66 354 ASP H CA 1
ATOM 9209 C C . ASP H 1 66 ? 90.652 25.628 -30.182 1.00 18.08 354 ASP H C 1
ATOM 9210 O O . ASP H 1 66 ? 91.230 24.603 -29.850 1.00 18.77 354 ASP H O 1
ATOM 9215 N N . LYS H 1 67 ? 91.228 26.829 -30.158 1.00 15.43 355 LYS H N 1
ATOM 9216 C CA . LYS H 1 67 ? 92.621 27.025 -29.744 1.00 14.51 355 LYS H CA 1
ATOM 9217 C C . LYS H 1 67 ? 92.795 28.364 -29.046 1.00 15.06 355 LYS H C 1
ATOM 9218 O O . LYS H 1 67 ? 92.364 29.401 -29.550 1.00 15.38 355 LYS H O 1
ATOM 9224 N N . PHE H 1 68 ? 93.413 28.326 -27.874 1.00 14.73 356 PHE H N 1
ATOM 9225 C CA . PHE H 1 68 ? 93.960 29.509 -27.224 1.00 13.89 356 PHE H CA 1
ATOM 9226 C C . PHE H 1 68 ? 95.433 29.225 -27.021 1.00 14.91 356 PHE H C 1
ATOM 9227 O O . PHE H 1 68 ? 95.816 28.484 -26.110 1.00 18.37 356 PHE H O 1
ATOM 9235 N N . ALA H 1 69 ? 96.250 29.762 -27.920 1.00 15.66 357 ALA H N 1
ATOM 9236 C CA . ALA H 1 69 ? 97.676 29.491 -27.931 1.00 15.20 357 ALA H CA 1
ATOM 9237 C C . ALA H 1 69 ? 98.434 30.737 -27.508 1.00 21.10 357 ALA H C 1
ATOM 9238 O O . ALA H 1 69 ? 98.358 31.772 -28.180 1.00 18.17 357 ALA H O 1
ATOM 9240 N N . VAL H 1 70 ? 99.154 30.645 -26.395 1.00 20.44 358 VAL H N 1
ATOM 9241 C CA . VAL H 1 70 ? 99.897 31.778 -25.853 1.00 18.22 358 VAL H CA 1
ATOM 9242 C C . VAL H 1 70 ? 101.298 31.348 -25.461 1.00 24.75 358 VAL H C 1
ATOM 9243 O O . VAL H 1 70 ? 101.469 30.370 -24.734 1.00 22.83 358 VAL H O 1
ATOM 9247 N N . LEU H 1 71 ? 102.305 32.077 -25.929 1.00 18.52 359 LEU H N 1
ATOM 9248 C CA . LEU H 1 71 ? 103.679 31.827 -25.491 1.00 26.84 359 LEU H CA 1
ATOM 9249 C C . LEU H 1 71 ? 103.907 32.330 -24.058 1.00 32.67 359 LEU H C 1
ATOM 9250 O O . LEU H 1 71 ? 103.475 33.421 -23.694 1.00 40.38 359 LEU H O 1
ATOM 9255 N N . ASP H 1 72 ? 104.590 31.530 -23.244 1.00 43.31 360 ASP H N 1
ATOM 9256 C CA . ASP H 1 72 ? 104.871 31.922 -21.863 1.00 55.39 360 ASP H CA 1
ATOM 9257 C C . ASP H 1 72 ? 106.130 32.794 -21.859 1.00 63.60 360 ASP H C 1
ATOM 9258 O O . ASP H 1 72 ? 106.852 32.889 -20.871 1.00 72.06 360 ASP H O 1
ATOM 9263 N N . ASP H 1 73 ? 106.390 33.418 -23.001 1.00 71.74 361 ASP H N 1
ATOM 9264 C CA . ASP H 1 73 ? 107.349 34.504 -23.088 1.00 77.11 361 ASP H CA 1
ATOM 9265 C C . ASP H 1 73 ? 106.540 35.786 -23.208 1.00 75.71 361 ASP H C 1
ATOM 9266 O O . ASP H 1 73 ? 107.082 36.889 -23.168 1.00 76.53 361 ASP H O 1
ATOM 9271 N N . ALA H 1 74 ? 105.230 35.610 -23.362 1.00 74.10 362 ALA H N 1
ATOM 9272 C CA . ALA H 1 74 ? 104.293 36.718 -23.455 1.00 72.32 362 ALA H CA 1
ATOM 9273 C C . ALA H 1 74 ? 103.294 36.713 -22.302 1.00 71.20 362 ALA H C 1
ATOM 9274 O O . ALA H 1 74 ? 102.158 37.149 -22.465 1.00 61.92 362 ALA H O 1
ATOM 9276 N N . GLN H 1 75 ? 103.707 36.207 -21.146 1.00 81.93 363 GLN H N 1
ATOM 9277 C CA . GLN H 1 75 ? 102.883 36.306 -19.953 1.00 84.36 363 GLN H CA 1
ATOM 9278 C C . GLN H 1 75 ? 103.189 37.682 -19.347 1.00 86.77 363 GLN H C 1
ATOM 9279 O O . GLN H 1 75 ? 102.342 38.327 -18.740 1.00 87.13 363 GLN H O 1
ATOM 9285 N N . GLY H 1 76 ? 104.419 38.136 -19.539 1.00 86.07 364 GLY H N 1
ATOM 9286 C CA . GLY H 1 76 ? 104.911 39.313 -18.850 1.00 89.63 364 GLY H CA 1
ATOM 9287 C C . GLY H 1 76 ? 104.276 40.648 -19.204 1.00 91.27 364 GLY H C 1
ATOM 9288 O O . GLY H 1 76 ? 104.743 41.683 -18.718 1.00 95.97 364 GLY H O 1
ATOM 9289 N N . GLU H 1 77 ? 103.217 40.625 -20.023 1.00 84.44 365 GLU H N 1
ATOM 9290 C CA . GLU H 1 77 ? 102.529 41.842 -20.467 1.00 80.55 365 GLU H CA 1
ATOM 9291 C C . GLU H 1 77 ? 100.998 41.703 -20.478 1.00 72.81 365 GLU H C 1
ATOM 9292 O O . GLU H 1 77 ? 100.284 42.697 -20.328 1.00 75.39 365 GLU H O 1
ATOM 9298 N N . GLY H 1 78 ? 100.495 40.480 -20.620 1.00 58.43 366 GLY H N 1
ATOM 9299 C CA . GLY H 1 78 ? 99.054 40.284 -20.670 1.00 39.58 366 GLY H CA 1
ATOM 9300 C C . GLY H 1 78 ? 98.521 40.181 -22.095 1.00 38.06 366 GLY H C 1
ATOM 9301 O O . GLY H 1 78 ? 97.388 40.579 -22.407 1.00 29.00 366 GLY H O 1
ATOM 9302 N N . LEU H 1 79 ? 99.357 39.646 -22.975 1.00 29.38 367 LEU H N 1
ATOM 9303 C CA . LEU H 1 79 ? 99.033 39.555 -24.393 1.00 31.06 367 LEU H CA 1
ATOM 9304 C C . LEU H 1 79 ? 97.864 38.611 -24.668 1.00 25.04 367 LEU H C 1
ATOM 9305 O O . LEU H 1 79 ? 96.946 38.955 -25.409 1.00 24.08 367 LEU H O 1
ATOM 9310 N N . GLY H 1 80 ? 97.908 37.417 -24.087 1.00 21.90 368 GLY H N 1
ATOM 9311 C CA . GLY H 1 80 ? 96.814 36.474 -24.226 1.00 18.93 368 GLY H CA 1
ATOM 9312 C C . GLY H 1 80 ? 95.501 37.065 -23.747 1.00 22.75 368 GLY H C 1
ATOM 9313 O O . GLY H 1 80 ? 94.468 36.895 -24.391 1.00 20.71 368 GLY H O 1
ATOM 9314 N N . ARG H 1 81 ? 95.541 37.772 -22.620 1.00 24.73 369 ARG H N 1
ATOM 9315 C CA . ARG H 1 81 ? 94.345 38.404 -22.067 1.00 21.71 369 ARG H CA 1
ATOM 9316 C C . ARG H 1 81 ? 93.791 39.466 -23.012 1.00 23.98 369 ARG H C 1
ATOM 9317 O O . ARG H 1 81 ? 92.576 39.591 -23.172 1.00 21.39 369 ARG H O 1
ATOM 9325 N N . ALA H 1 82 ? 94.681 40.208 -23.654 1.00 21.63 370 ALA H N 1
ATOM 9326 C CA . ALA H 1 82 ? 94.269 41.257 -24.581 1.00 26.64 370 ALA H CA 1
ATOM 9327 C C . ALA H 1 82 ? 93.593 40.665 -25.813 1.00 23.34 370 ALA H C 1
ATOM 9328 O O . ALA H 1 82 ? 92.587 41.193 -26.294 1.00 23.18 370 ALA H O 1
ATOM 9330 N N . VAL H 1 83 ? 94.154 39.576 -26.330 1.00 22.65 371 VAL H N 1
ATOM 9331 C CA . VAL H 1 83 ? 93.595 38.916 -27.507 1.00 18.81 371 VAL H CA 1
ATOM 9332 C C . VAL H 1 83 ? 92.236 38.297 -27.189 1.00 17.70 371 VAL H C 1
ATOM 9333 O O . VAL H 1 83 ? 91.288 38.418 -27.969 1.00 21.14 371 VAL H O 1
ATOM 9337 N N . TRP H 1 84 ? 92.140 37.646 -26.037 1.00 17.02 372 TRP H N 1
ATOM 9338 C CA . TRP H 1 84 ? 90.872 37.110 -25.559 1.00 17.75 372 TRP H CA 1
ATOM 9339 C C . TRP H 1 84 ? 89.816 38.209 -25.433 1.00 19.13 372 TRP H C 1
ATOM 9340 O O . TRP H 1 84 ? 88.677 38.026 -25.852 1.00 18.99 372 TRP H O 1
ATOM 9351 N N . SER H 1 85 ? 90.192 39.347 -24.860 1.00 20.75 373 SER H N 1
ATOM 9352 C CA . SER H 1 85 ? 89.231 40.427 -24.620 1.00 22.44 373 SER H CA 1
ATOM 9353 C C . SER H 1 85 ? 88.621 40.972 -25.910 1.00 24.83 373 SER H C 1
ATOM 9354 O O . SER H 1 85 ? 87.418 41.250 -25.965 1.00 25.21 373 SER H O 1
ATOM 9357 N N . ILE H 1 86 ? 89.448 41.123 -26.938 1.00 21.00 374 ILE H N 1
ATOM 9358 C CA . ILE H 1 86 ? 88.976 41.588 -28.239 1.00 26.18 374 ILE H CA 1
ATOM 9359 C C . ILE H 1 86 ? 88.007 40.571 -28.836 1.00 21.30 374 ILE H C 1
ATOM 9360 O O . ILE H 1 86 ? 86.958 40.945 -29.372 1.00 20.31 374 ILE H O 1
ATOM 9365 N N . MET H 1 87 ? 88.350 39.291 -28.724 1.00 18.22 375 MET H N 1
ATOM 9366 C CA . MET H 1 87 ? 87.438 38.229 -29.131 1.00 17.03 375 MET H CA 1
ATOM 9367 C C . MET H 1 87 ? 86.101 38.339 -28.393 1.00 21.57 375 MET H C 1
ATOM 9368 O O . MET H 1 87 ? 85.045 38.249 -29.018 1.00 19.60 375 MET H O 1
ATOM 9373 N N . ARG H 1 88 ? 86.136 38.564 -27.078 1.00 19.16 376 ARG H N 1
ATOM 9374 C CA . ARG H 1 88 ? 84.899 38.566 -26.291 1.00 22.10 376 ARG H CA 1
ATOM 9375 C C . ARG H 1 88 ? 83.994 39.747 -26.636 1.00 23.99 376 ARG H C 1
ATOM 9376 O O . ARG H 1 88 ? 82.772 39.657 -26.521 1.00 25.97 376 ARG H O 1
ATOM 9384 N N . GLU H 1 89 ? 84.581 40.848 -27.077 1.00 20.28 377 GLU H N 1
ATOM 9385 C CA . GLU H 1 89 ? 83.762 41.984 -27.472 1.00 23.91 377 GLU H CA 1
ATOM 9386 C C . GLU H 1 89 ? 82.913 41.683 -28.710 1.00 23.66 377 GLU H C 1
ATOM 9387 O O . GLU H 1 89 ? 81.888 42.327 -28.936 1.00 33.39 377 GLU H O 1
ATOM 9393 N N . GLU H 1 90 ? 83.338 40.703 -29.504 1.00 24.15 378 GLU H N 1
ATOM 9394 C CA . GLU H 1 90 ? 82.585 40.300 -30.693 1.00 29.69 378 GLU H CA 1
ATOM 9395 C C . GLU H 1 90 ? 81.860 38.966 -30.496 1.00 24.58 378 GLU H C 1
ATOM 9396 O O . GLU H 1 90 ? 81.163 38.494 -31.401 1.00 25.99 378 GLU H O 1
ATOM 9402 N N . THR H 1 91 ? 82.027 38.357 -29.324 1.00 20.47 379 THR H N 1
ATOM 9403 C CA . THR H 1 91 ? 81.609 36.974 -29.114 1.00 22.79 379 THR H CA 1
ATOM 9404 C C . THR H 1 91 ? 80.955 36.767 -27.748 1.00 24.40 379 THR H C 1
ATOM 9405 O O . THR H 1 91 ? 81.601 36.292 -26.815 1.00 24.18 379 THR H O 1
ATOM 9409 N N . PRO H 1 92 ? 79.658 37.107 -27.631 1.00 27.85 380 PRO H N 1
ATOM 9410 C CA . PRO H 1 92 ? 78.968 37.018 -26.339 1.00 27.21 380 PRO H CA 1
ATOM 9411 C C . PRO H 1 92 ? 78.741 35.582 -25.869 1.00 27.97 380 PRO H C 1
ATOM 9412 O O . PRO H 1 92 ? 78.701 35.336 -24.661 1.00 31.37 380 PRO H O 1
ATOM 9416 N N . GLN H 1 93 ? 78.586 34.654 -26.812 1.00 22.35 381 GLN H N 1
ATOM 9417 C CA . GLN H 1 93 ? 78.380 33.239 -26.498 1.00 23.41 381 GLN H CA 1
ATOM 9418 C C . GLN H 1 93 ? 79.522 32.392 -27.045 1.00 22.41 381 GLN H C 1
ATOM 9419 O O . GLN H 1 93 ? 79.866 32.507 -28.217 1.00 20.65 381 GLN H O 1
ATOM 9425 N N . LEU H 1 94 ? 80.105 31.535 -26.209 1.00 20.97 382 LEU H N 1
ATOM 9426 C CA . LEU H 1 94 ? 81.100 30.585 -26.702 1.00 20.27 382 LEU H CA 1
ATOM 9427 C C . LEU H 1 94 ? 81.289 29.418 -25.748 1.00 21.62 382 LEU H C 1
ATOM 9428 O O . LEU H 1 94 ? 80.833 29.446 -24.612 1.00 18.04 382 LEU H O 1
ATOM 9433 N N . PHE H 1 95 ? 81.971 28.387 -26.223 1.00 17.93 383 PHE H N 1
ATOM 9434 C CA . PHE H 1 95 ? 82.330 27.269 -25.380 1.00 14.75 383 PHE H CA 1
ATOM 9435 C C . PHE H 1 95 ? 83.664 26.728 -25.853 1.00 14.30 383 PHE H C 1
ATOM 9436 O O . PHE H 1 95 ? 84.101 27.029 -26.962 1.00 16.73 383 PHE H O 1
ATOM 9444 N N . TRP H 1 96 ? 84.315 25.958 -24.989 1.00 15.98 384 TRP H N 1
ATOM 9445 C CA . TRP H 1 96 ? 85.642 25.431 -25.269 1.00 14.44 384 TRP H CA 1
ATOM 9446 C C . TRP H 1 96 ? 85.958 24.337 -24.277 1.00 14.70 384 TRP H C 1
ATOM 9447 O O . TRP H 1 96 ? 85.179 24.085 -23.356 1.00 17.35 384 TRP H O 1
ATOM 9458 N N . ARG H 1 97 ? 87.085 23.662 -24.478 1.00 16.02 385 ARG H N 1
ATOM 9459 C CA . ARG H 1 97 ? 87.446 22.546 -23.617 1.00 17.13 385 ARG H CA 1
ATOM 9460 C C . ARG H 1 97 ? 88.915 22.602 -23.235 1.00 18.28 385 ARG H C 1
ATOM 9461 O O . ARG H 1 97 ? 89.714 23.237 -23.914 1.00 17.71 385 ARG H O 1
ATOM 9469 N N . SER H 1 98 ? 89.267 21.930 -22.145 1.00 16.22 386 SER H N 1
ATOM 9470 C CA A SER H 1 98 ? 90.646 21.887 -21.681 0.37 20.94 386 SER H CA 1
ATOM 9471 C CA B SER H 1 98 ? 90.667 21.857 -21.738 0.63 18.13 386 SER H CA 1
ATOM 9472 C C . SER H 1 98 ? 90.981 20.547 -21.024 1.00 27.83 386 SER H C 1
ATOM 9473 O O . SER H 1 98 ? 90.084 19.861 -20.504 1.00 22.73 386 SER H O 1
ATOM 9478 N N . ARG H 1 99 ? 92.268 20.197 -21.035 1.00 24.21 387 ARG H N 1
ATOM 9479 C CA . ARG H 1 99 ? 92.788 19.022 -20.336 1.00 28.26 387 ARG H CA 1
ATOM 9480 C C . ARG H 1 99 ? 93.299 19.433 -18.958 1.00 36.83 387 ARG H C 1
ATOM 9481 O O . ARG H 1 99 ? 93.318 20.627 -18.641 1.00 32.20 387 ARG H O 1
ATOM 9489 N N . HIS H 1 100 ? 93.725 18.446 -18.167 1.00 43.46 388 HIS H N 1
ATOM 9490 C CA . HIS H 1 100 ? 93.917 18.601 -16.719 1.00 54.12 388 HIS H CA 1
ATOM 9491 C C . HIS H 1 100 ? 94.638 19.866 -16.312 1.00 58.04 388 HIS H C 1
ATOM 9492 O O . HIS H 1 100 ? 94.127 20.604 -15.475 1.00 64.41 388 HIS H O 1
ATOM 9499 N N . ASN H 1 101 ? 95.802 20.150 -16.879 1.00 54.25 389 ASN H N 1
ATOM 9500 C CA . ASN H 1 101 ? 96.429 21.402 -16.487 1.00 57.72 389 ASN H CA 1
ATOM 9501 C C . ASN H 1 101 ? 97.045 22.115 -17.679 1.00 55.56 389 ASN H C 1
ATOM 9502 O O . ASN H 1 101 ? 98.222 22.486 -17.685 1.00 58.37 389 ASN H O 1
ATOM 9507 N N . ASN H 1 102 ? 96.210 22.271 -18.696 1.00 44.14 390 ASN H N 1
ATOM 9508 C CA . ASN H 1 102 ? 96.336 23.358 -19.640 1.00 44.01 390 ASN H CA 1
ATOM 9509 C C . ASN H 1 102 ? 96.742 24.604 -18.860 1.00 38.26 390 ASN H C 1
ATOM 9510 O O . ASN H 1 102 ? 96.184 24.891 -17.801 1.00 29.90 390 ASN H O 1
ATOM 9515 N N . GLN H 1 103 ? 97.734 25.327 -19.364 1.00 30.18 391 GLN H N 1
ATOM 9516 C CA . GLN H 1 103 ? 98.296 26.448 -18.621 1.00 27.94 391 GLN H CA 1
ATOM 9517 C C . GLN H 1 103 ? 97.279 27.560 -18.384 1.00 28.45 391 GLN H C 1
ATOM 9518 O O . GLN H 1 103 ? 97.485 28.414 -17.522 1.00 33.84 391 GLN H O 1
ATOM 9524 N N . ALA H 1 104 ? 96.184 27.542 -19.138 1.00 23.17 392 ALA H N 1
ATOM 9525 C CA . ALA H 1 104 ? 95.197 28.612 -19.055 1.00 21.26 392 ALA H CA 1
ATOM 9526 C C . ALA H 1 104 ? 94.031 28.307 -18.102 1.00 17.44 392 ALA H C 1
ATOM 9527 O O . ALA H 1 104 ? 93.082 29.088 -18.025 1.00 19.05 392 ALA H O 1
ATOM 9529 N N . ASN H 1 105 ? 94.099 27.196 -17.376 1.00 19.57 393 ASN H N 1
ATOM 9530 C CA . ASN H 1 105 ? 92.949 26.795 -16.547 1.00 18.66 393 ASN H CA 1
ATOM 9531 C C . ASN H 1 105 ? 92.533 27.816 -15.480 1.00 17.63 393 ASN H C 1
ATOM 9532 O O . ASN H 1 105 ? 91.347 28.058 -15.317 1.00 17.31 393 ASN H O 1
ATOM 9537 N N . ALA H 1 106 ? 93.471 28.430 -14.763 1.00 20.00 394 ALA H N 1
ATOM 9538 C CA . ALA H 1 106 ? 93.076 29.420 -13.762 1.00 17.87 394 ALA H CA 1
ATOM 9539 C C . ALA H 1 106 ? 92.327 30.571 -14.433 1.00 18.16 394 ALA H C 1
ATOM 9540 O O . ALA H 1 106 ? 91.331 31.080 -13.917 1.00 18.07 394 ALA H O 1
ATOM 9542 N N . PHE H 1 107 ? 92.812 30.977 -15.598 1.00 17.55 395 PHE H N 1
ATOM 9543 C CA . PHE H 1 107 ? 92.144 31.990 -16.396 1.00 15.78 395 PHE H CA 1
ATOM 9544 C C . PHE H 1 107 ? 90.742 31.525 -16.799 1.00 14.23 395 PHE H C 1
ATOM 9545 O O . PHE H 1 107 ? 89.774 32.281 -16.675 1.00 17.11 395 PHE H O 1
ATOM 9553 N N . TYR H 1 108 ? 90.636 30.288 -17.267 1.00 16.14 396 TYR H N 1
ATOM 9554 C CA . TYR H 1 108 ? 89.343 29.742 -17.671 1.00 14.14 396 TYR H CA 1
ATOM 9555 C C . TYR H 1 108 ? 88.364 29.719 -16.503 1.00 13.73 396 TYR H C 1
ATOM 9556 O O . TYR H 1 108 ? 87.190 30.057 -16.665 1.00 17.11 396 TYR H O 1
ATOM 9565 N N . TYR H 1 109 ? 88.855 29.357 -15.319 1.00 14.50 397 TYR H N 1
ATOM 9566 C CA . TYR H 1 109 ? 88.014 29.345 -14.121 1.00 16.44 397 TYR H CA 1
ATOM 9567 C C . TYR H 1 109 ? 87.450 30.729 -13.804 1.00 19.56 397 TYR H C 1
ATOM 9568 O O . TYR H 1 109 ? 86.317 30.850 -13.352 1.00 20.07 397 TYR H O 1
ATOM 9577 N N . ALA H 1 110 ? 88.247 31.770 -14.033 1.00 16.08 398 ALA H N 1
ATOM 9578 C CA . ALA H 1 110 ? 87.838 33.142 -13.739 1.00 17.42 398 ALA H CA 1
ATOM 9579 C C . ALA H 1 110 ? 86.933 33.736 -14.817 1.00 18.84 398 ALA H C 1
ATOM 9580 O O . ALA H 1 110 ? 86.072 34.566 -14.519 1.00 21.90 398 ALA H O 1
ATOM 9582 N N . GLU H 1 111 ? 87.139 33.313 -16.060 1.00 17.29 399 GLU H N 1
ATOM 9583 C CA . GLU H 1 111 ? 86.441 33.894 -17.208 1.00 21.10 399 GLU H CA 1
ATOM 9584 C C . GLU H 1 111 ? 85.106 33.232 -17.535 1.00 23.90 399 GLU H C 1
ATOM 9585 O O . GLU H 1 111 ? 84.167 33.899 -17.986 1.00 25.22 399 GLU H O 1
ATOM 9591 N N . SER H 1 112 ? 85.027 31.924 -17.313 1.00 15.69 400 SER H N 1
ATOM 9592 C CA . SER H 1 112 ? 83.855 31.144 -17.706 1.00 16.53 400 SER H CA 1
ATOM 9593 C C . SER H 1 112 ? 82.623 31.413 -16.840 1.00 15.58 400 SER H C 1
ATOM 9594 O O . SER H 1 112 ? 82.724 31.907 -15.712 1.00 18.29 400 SER H O 1
ATOM 9597 N N . ASP H 1 113 ? 81.451 31.093 -17.382 1.00 15.97 401 ASP H N 1
ATOM 9598 C CA . ASP H 1 113 ? 80.215 31.137 -16.615 1.00 17.26 401 ASP H CA 1
ATOM 9599 C C . ASP H 1 113 ? 79.898 29.762 -16.024 1.00 17.44 401 ASP H C 1
ATOM 9600 O O . ASP H 1 113 ? 78.948 29.602 -15.266 1.00 18.59 401 ASP H O 1
ATOM 9605 N N . GLY H 1 114 ? 80.709 28.774 -16.378 1.00 16.50 402 GLY H N 1
ATOM 9606 C CA . GLY H 1 114 ? 80.546 27.447 -15.818 1.00 16.86 402 GLY H CA 1
ATOM 9607 C C . GLY H 1 114 ? 81.419 26.435 -16.532 1.00 16.04 402 GLY H C 1
ATOM 9608 O O . GLY H 1 114 ? 82.020 26.734 -17.568 1.00 15.21 402 GLY H O 1
ATOM 9609 N N . TYR H 1 115 ? 81.506 25.238 -15.960 1.00 16.50 403 TYR H N 1
ATOM 9610 C CA . TYR H 1 115 ? 82.072 24.115 -16.688 1.00 16.25 403 TYR H CA 1
ATOM 9611 C C . TYR H 1 115 ? 81.469 22.792 -16.241 1.00 17.43 403 TYR H C 1
ATOM 9612 O O . TYR H 1 115 ? 80.805 22.687 -15.211 1.00 18.34 403 TYR H O 1
ATOM 9621 N N . TYR H 1 116 ? 81.730 21.776 -17.048 1.00 17.61 404 TYR H N 1
ATOM 9622 C CA . TYR H 1 116 ? 81.243 20.434 -16.804 1.00 18.98 404 TYR H CA 1
ATOM 9623 C C . TYR H 1 116 ? 82.347 19.473 -17.233 1.00 19.02 404 TYR H C 1
ATOM 9624 O O . TYR H 1 116 ? 82.888 19.600 -18.326 1.00 18.36 404 TYR H O 1
ATOM 9633 N N . LYS H 1 117 ? 82.698 18.540 -16.362 1.00 19.99 405 LYS H N 1
ATOM 9634 C CA . LYS H 1 117 ? 83.758 17.587 -16.674 1.00 22.67 405 LYS H CA 1
ATOM 9635 C C . LYS H 1 117 ? 83.181 16.322 -17.302 1.00 23.42 405 LYS H C 1
ATOM 9636 O O . LYS H 1 117 ? 82.192 15.758 -16.822 1.00 26.18 405 LYS H O 1
ATOM 9642 N N . GLN H 1 118 ? 83.799 15.881 -18.390 1.00 27.49 406 GLN H N 1
ATOM 9643 C CA . GLN H 1 118 ? 83.421 14.609 -18.988 1.00 34.38 406 GLN H CA 1
ATOM 9644 C C . GLN H 1 118 ? 84.565 14.045 -19.813 1.00 28.44 406 GLN H C 1
ATOM 9645 O O . GLN H 1 118 ? 85.177 14.767 -20.593 1.00 26.53 406 GLN H O 1
ATOM 9651 N N . ASP H 1 119 ? 84.854 12.758 -19.621 1.00 34.98 407 ASP H N 1
ATOM 9652 C CA . ASP H 1 119 ? 85.873 12.069 -20.417 1.00 41.46 407 ASP H CA 1
ATOM 9653 C C . ASP H 1 119 ? 87.208 12.832 -20.429 1.00 40.08 407 ASP H C 1
ATOM 9654 O O . ASP H 1 119 ? 87.782 13.097 -21.488 1.00 47.74 407 ASP H O 1
ATOM 9659 N N . HIS H 1 120 ? 87.663 13.213 -19.239 1.00 32.04 408 HIS H N 1
ATOM 9660 C CA . HIS H 1 120 ? 88.956 13.875 -19.033 1.00 37.91 408 HIS H CA 1
ATOM 9661 C C . HIS H 1 120 ? 89.059 15.270 -19.668 1.00 30.53 408 HIS H C 1
ATOM 9662 O O . HIS H 1 120 ? 90.143 15.847 -19.741 1.00 34.63 408 HIS H O 1
ATOM 9669 N N . TRP H 1 121 ? 87.931 15.819 -20.107 1.00 24.33 409 TRP H N 1
ATOM 9670 C CA . TRP H 1 121 ? 87.868 17.226 -20.494 1.00 22.95 409 TRP H CA 1
ATOM 9671 C C . TRP H 1 121 ? 87.096 18.010 -19.446 1.00 20.59 409 TRP H C 1
ATOM 9672 O O . TRP H 1 121 ? 86.183 17.472 -18.838 1.00 22.04 409 TRP H O 1
ATOM 9683 N N . LYS H 1 122 ? 87.437 19.279 -19.256 1.00 19.21 410 LYS H N 1
ATOM 9684 C CA . LYS H 1 122 ? 86.473 20.214 -18.697 1.00 16.72 410 LYS H CA 1
ATOM 9685 C C . LYS H 1 122 ? 85.931 21.036 -19.853 1.00 15.63 410 LYS H C 1
ATOM 9686 O O . LYS H 1 122 ? 86.687 21.583 -20.657 1.00 16.23 410 LYS H O 1
ATOM 9692 N N . ILE H 1 123 ? 84.616 21.113 -19.940 1.00 15.99 411 ILE H N 1
ATOM 9693 C CA . ILE H 1 123 ? 83.968 21.872 -20.996 1.00 15.58 411 ILE H CA 1
ATOM 9694 C C . ILE H 1 123 ? 83.429 23.166 -20.397 1.00 15.06 411 ILE H C 1
ATOM 9695 O O . ILE H 1 123 ? 82.567 23.129 -19.524 1.00 16.96 411 ILE H O 1
ATOM 9700 N N . PHE H 1 124 ? 83.958 24.290 -20.867 1.00 14.38 412 PHE H N 1
ATOM 9701 C CA . PHE H 1 124 ? 83.640 25.626 -20.360 1.00 14.50 412 PHE H CA 1
ATOM 9702 C C . PHE H 1 124 ? 82.675 26.360 -21.288 1.00 14.05 412 PHE H C 1
ATOM 9703 O O . PHE H 1 124 ? 82.663 26.108 -22.490 1.00 15.70 412 PHE H O 1
ATOM 9711 N N . TRP H 1 125 ? 81.905 27.307 -20.754 1.00 14.71 413 TRP H N 1
ATOM 9712 C CA . TRP H 1 125 ? 81.066 28.139 -21.606 1.00 16.84 413 TRP H CA 1
ATOM 9713 C C . TRP H 1 125 ? 80.937 29.557 -21.066 1.00 17.26 413 TRP H C 1
ATOM 9714 O O . TRP H 1 125 ? 81.205 29.809 -19.891 1.00 18.30 413 TRP H O 1
ATOM 9725 N N . ASN H 1 126 ? 80.547 30.471 -21.954 1.00 17.83 414 ASN H N 1
ATOM 9726 C CA . ASN H 1 126 ? 80.116 31.828 -21.617 1.00 20.15 414 ASN H CA 1
ATOM 9727 C C . ASN H 1 126 ? 78.832 32.148 -22.368 1.00 26.42 414 ASN H C 1
ATOM 9728 O O . ASN H 1 126 ? 78.666 31.722 -23.510 1.00 29.91 414 ASN H O 1
ATOM 9733 N N . GLY H 1 127 ? 77.935 32.911 -21.747 1.00 29.17 415 GLY H N 1
ATOM 9734 C CA . GLY H 1 127 ? 76.771 33.426 -22.450 1.00 29.52 415 GLY H CA 1
ATOM 9735 C C . GLY H 1 127 ? 75.628 32.451 -22.662 1.00 35.14 415 GLY H C 1
ATOM 9736 O O . GLY H 1 127 ? 74.757 32.685 -23.496 1.00 42.72 415 GLY H O 1
ATOM 9737 N N . LEU H 1 128 ? 75.629 31.353 -21.914 1.00 40.64 416 LEU H N 1
ATOM 9738 C CA . LEU H 1 128 ? 74.521 30.403 -21.963 1.00 49.90 416 LEU H CA 1
ATOM 9739 C C . LEU H 1 128 ? 73.867 30.262 -20.594 1.00 65.58 416 LEU H C 1
ATOM 9740 O O . LEU H 1 128 ? 74.431 29.635 -19.688 1.00 75.35 416 LEU H O 1
ATOM 9745 N N . HIS H 1 129 ? 72.673 30.815 -20.432 1.00 72.66 417 HIS H N 1
ATOM 9746 C CA . HIS H 1 129 ? 71.893 30.493 -19.235 1.00 82.78 417 HIS H CA 1
ATOM 9747 C C . HIS H 1 129 ? 70.885 29.345 -19.536 1.00 83.85 417 HIS H C 1
ATOM 9748 O O . HIS H 1 129 ? 70.071 28.939 -18.695 1.00 90.17 417 HIS H O 1
ATOM 9755 N N . HIS H 1 130 ? 70.999 28.769 -20.727 1.00 72.59 418 HIS H N 1
ATOM 9756 C CA . HIS H 1 130 ? 70.037 27.783 -21.196 1.00 62.20 418 HIS H CA 1
ATOM 9757 C C . HIS H 1 130 ? 70.637 26.395 -21.039 1.00 51.61 418 HIS H C 1
ATOM 9758 O O . HIS H 1 130 ? 71.556 26.032 -21.759 1.00 44.98 418 HIS H O 1
ATOM 9765 N N . PHE H 1 131 ? 70.129 25.635 -20.074 1.00 40.12 419 PHE H N 1
ATOM 9766 C CA . PHE H 1 131 ? 70.702 24.339 -19.730 1.00 40.78 419 PHE H CA 1
ATOM 9767 C C . PHE H 1 131 ? 70.712 23.347 -20.884 1.00 44.72 419 PHE H C 1
ATOM 9768 O O . PHE H 1 131 ? 71.586 22.486 -20.962 1.00 36.52 419 PHE H O 1
ATOM 9776 N N . GLN H 1 132 ? 69.734 23.465 -21.774 1.00 45.16 420 GLN H N 1
ATOM 9777 C CA . GLN H 1 132 ? 69.721 22.652 -22.980 1.00 47.17 420 GLN H CA 1
ATOM 9778 C C . GLN H 1 132 ? 70.939 22.995 -23.816 1.00 38.81 420 GLN H C 1
ATOM 9779 O O . GLN H 1 132 ? 71.571 22.115 -24.401 1.00 41.62 420 GLN H O 1
ATOM 9785 N N . GLN H 1 133 ? 71.272 24.280 -23.862 1.00 34.75 421 GLN H N 1
ATOM 9786 C CA . GLN H 1 133 ? 72.426 24.722 -24.634 1.00 31.75 421 GLN H CA 1
ATOM 9787 C C . GLN H 1 133 ? 73.723 24.188 -24.042 1.00 35.67 421 GLN H C 1
ATOM 9788 O O . GLN H 1 133 ? 74.646 23.853 -24.778 1.00 29.63 421 GLN H O 1
ATOM 9794 N N . ILE H 1 134 ? 73.796 24.128 -22.715 1.00 28.05 422 ILE H N 1
ATOM 9795 C CA . ILE H 1 134 ? 74.983 23.612 -22.045 1.00 28.96 422 ILE H CA 1
ATOM 9796 C C . ILE H 1 134 ? 75.192 22.147 -22.417 1.00 26.27 422 ILE H C 1
ATOM 9797 O O . ILE H 1 134 ? 76.297 21.740 -22.755 1.00 25.03 422 ILE H O 1
ATOM 9802 N N . GLN H 1 135 ? 74.120 21.359 -22.382 1.00 26.28 423 GLN H N 1
ATOM 9803 C CA . GLN H 1 135 ? 74.195 19.963 -22.809 1.00 32.49 423 GLN H CA 1
ATOM 9804 C C . GLN H 1 135 ? 74.668 19.849 -24.255 1.00 30.26 423 GLN H C 1
ATOM 9805 O O . GLN H 1 135 ? 75.463 18.969 -24.591 1.00 32.57 423 GLN H O 1
ATOM 9811 N N . GLN H 1 136 ? 74.164 20.747 -25.098 1.00 37.08 424 GLN H N 1
ATOM 9812 C CA . GLN H 1 136 ? 74.555 20.831 -26.502 1.00 38.06 424 GLN H CA 1
ATOM 9813 C C . GLN H 1 136 ? 76.065 20.999 -26.652 1.00 34.88 424 GLN H C 1
ATOM 9814 O O . GLN H 1 136 ? 76.706 20.293 -27.434 1.00 33.21 424 GLN H O 1
ATOM 9820 N N . CYS H 1 137 ? 76.616 21.951 -25.905 1.00 28.04 425 CYS H N 1
ATOM 9821 C CA . CYS H 1 137 ? 78.052 22.216 -25.901 1.00 28.38 425 CYS H CA 1
ATOM 9822 C C . CYS H 1 137 ? 78.834 21.002 -25.441 1.00 31.64 425 CYS H C 1
ATOM 9823 O O . CYS H 1 137 ? 79.820 20.612 -26.065 1.00 29.71 425 CYS H O 1
ATOM 9826 N N . VAL H 1 138 ? 78.393 20.409 -24.338 1.00 21.79 426 VAL H N 1
ATOM 9827 C CA . VAL H 1 138 ? 79.041 19.217 -23.816 1.00 23.06 426 VAL H CA 1
ATOM 9828 C C . VAL H 1 138 ? 79.045 18.108 -24.862 1.00 29.41 426 VAL H C 1
ATOM 9829 O O . VAL H 1 138 ? 80.084 17.489 -25.108 1.00 32.11 426 VAL H O 1
ATOM 9833 N N . ALA H 1 139 ? 77.888 17.880 -25.485 1.00 28.14 427 ALA H N 1
ATOM 9834 C CA . ALA H 1 139 ? 77.745 16.878 -26.536 1.00 31.63 427 ALA H CA 1
ATOM 9835 C C . ALA H 1 139 ? 78.765 17.077 -27.660 1.00 31.01 427 ALA H C 1
ATOM 9836 O O . ALA H 1 139 ? 79.446 16.135 -28.057 1.00 35.83 427 ALA H O 1
ATOM 9838 N N . HIS H 1 140 ? 78.871 18.307 -28.156 1.00 27.65 428 HIS H N 1
ATOM 9839 C CA . HIS H 1 140 ? 79.792 18.617 -29.249 1.00 32.64 428 HIS H CA 1
ATOM 9840 C C . HIS H 1 140 ? 81.259 18.362 -28.894 1.00 34.94 428 HIS H C 1
ATOM 9841 O O . HIS H 1 140 ? 82.025 17.855 -29.717 1.00 32.27 428 HIS H O 1
ATOM 9848 N N . CYS H 1 141 ? 81.639 18.701 -27.667 1.00 24.45 429 CYS H N 1
ATOM 9849 C CA . CYS H 1 141 ? 83.020 18.552 -27.214 1.00 28.53 429 CYS H CA 1
ATOM 9850 C C . CYS H 1 141 ? 83.481 17.116 -27.045 1.00 38.30 429 CYS H C 1
ATOM 9851 O O . CYS H 1 141 ? 84.619 16.780 -27.371 1.00 35.28 429 CYS H O 1
ATOM 9854 N N . THR H 1 142 ? 82.603 16.279 -26.510 1.00 36.65 430 THR H N 1
ATOM 9855 C CA . THR H 1 142 ? 82.963 14.899 -26.222 1.00 38.20 430 THR H CA 1
ATOM 9856 C C . THR H 1 142 ? 83.045 14.065 -27.498 1.00 38.78 430 THR H C 1
ATOM 9857 O O . THR H 1 142 ? 83.826 13.119 -27.577 1.00 42.30 430 THR H O 1
ATOM 9861 N N . GLN H 1 143 ? 82.251 14.426 -28.501 1.00 38.41 431 GLN H N 1
ATOM 9862 C CA . GLN H 1 143 ? 82.265 13.711 -29.772 1.00 36.71 431 GLN H CA 1
ATOM 9863 C C . GLN H 1 143 ? 83.458 14.121 -30.638 1.00 35.55 431 GLN H C 1
ATOM 9864 O O . GLN H 1 143 ? 83.865 13.394 -31.543 1.00 38.01 431 GLN H O 1
ATOM 9870 N N . HIS H 1 144 ? 84.018 15.288 -30.351 1.00 28.85 432 HIS H N 1
ATOM 9871 C CA . HIS H 1 144 ? 85.052 15.869 -31.196 1.00 30.43 432 HIS H CA 1
ATOM 9872 C C . HIS H 1 144 ? 86.434 15.305 -30.866 1.00 29.92 432 HIS H C 1
ATOM 9873 O O . HIS H 1 144 ? 86.885 15.364 -29.726 1.00 27.63 432 HIS H O 1
ATOM 9880 N N . PRO H 1 145 ? 87.109 14.738 -31.870 1.00 30.64 433 PRO H N 1
ATOM 9881 C CA . PRO H 1 145 ? 88.438 14.157 -31.653 1.00 30.31 433 PRO H CA 1
ATOM 9882 C C . PRO H 1 145 ? 89.487 15.217 -31.323 1.00 29.27 433 PRO H C 1
ATOM 9883 O O . PRO H 1 145 ? 89.310 16.378 -31.681 1.00 24.68 433 PRO H O 1
ATOM 9887 N N . PRO H 1 146 ? 90.569 14.818 -30.640 1.00 27.63 434 PRO H N 1
ATOM 9888 C CA . PRO H 1 146 ? 91.698 15.722 -30.407 1.00 24.14 434 PRO H CA 1
ATOM 9889 C C . PRO H 1 146 ? 92.354 16.147 -31.717 1.00 24.00 434 PRO H C 1
ATOM 9890 O O . PRO H 1 146 ? 92.437 15.342 -32.647 1.00 27.70 434 PRO H O 1
ATOM 9894 N N . THR H 1 147 ? 92.815 17.389 -31.793 1.00 24.80 435 THR H N 1
ATOM 9895 C CA . THR H 1 147 ? 93.547 17.852 -32.967 1.00 30.72 435 THR H CA 1
ATOM 9896 C C . THR H 1 147 ? 94.978 18.233 -32.602 1.00 35.09 435 THR H C 1
ATOM 9897 O O . THR H 1 147 ? 95.711 18.801 -33.413 1.00 25.50 435 THR H O 1
ATOM 9901 N N . LEU H 1 148 ? 95.360 17.916 -31.369 1.00 28.44 436 LEU H N 1
ATOM 9902 C CA . LEU H 1 148 ? 96.752 17.961 -30.942 1.00 28.55 436 LEU H CA 1
ATOM 9903 C C . LEU H 1 148 ? 97.214 16.547 -30.638 1.00 33.89 436 LEU H C 1
ATOM 9904 O O . LEU H 1 148 ? 96.460 15.749 -30.075 1.00 35.46 436 LEU H O 1
ATOM 9909 N N . ILE H 1 149 ? 98.446 16.233 -31.026 1.00 30.03 437 ILE H N 1
ATOM 9910 C CA . ILE H 1 149 ? 99.003 14.903 -30.799 1.00 38.55 437 ILE H CA 1
ATOM 9911 C C . ILE H 1 149 ? 100.450 14.986 -30.319 1.00 41.70 437 ILE H C 1
ATOM 9912 O O . ILE H 1 149 ? 100.967 14.041 -29.715 1.00 51.11 437 ILE H O 1
#

Radius of gyration: 34.38 Å; Cα contacts (8 Å, |Δi|>4): 2102; chains: 8; bounding box: 84×69×95 Å